Protein AF-0000000070888279 (afdb_homodimer)

Solvent-accessible surface area (backbone atoms only — not comparable to full-atom values): 62310 Å² total; per-residue (Å²): 134,82,79,71,84,72,75,79,80,77,77,77,78,80,76,80,70,87,66,60,71,72,56,58,65,62,54,58,68,54,57,68,65,55,64,77,61,63,69,74,70,79,77,75,76,63,60,66,69,56,57,72,67,56,74,69,70,81,74,77,76,68,71,67,62,72,72,57,75,64,92,63,77,71,58,28,52,64,73,67,32,78,67,47,79,66,67,65,49,57,74,76,44,69,85,42,79,65,46,94,55,76,54,50,37,63,67,44,52,76,54,54,50,52,90,83,66,76,76,76,47,68,56,34,50,52,52,46,54,54,47,36,53,48,36,26,68,63,43,59,85,53,64,63,62,61,29,58,76,71,43,51,66,60,92,93,43,32,38,32,37,39,38,52,35,89,50,70,33,21,29,51,37,21,48,48,23,50,48,54,49,20,66,75,68,60,29,35,63,30,39,37,67,39,88,91,25,59,72,31,19,68,79,64,44,35,40,76,66,42,47,66,29,71,44,69,55,62,92,80,49,59,62,65,57,55,60,63,65,48,85,60,56,47,73,56,73,23,19,59,57,44,55,66,60,64,77,59,93,34,55,67,37,86,79,52,75,61,62,58,35,58,38,41,38,41,55,52,77,66,83,52,84,92,68,58,27,56,42,62,56,25,65,51,47,42,58,54,51,73,69,33,40,33,36,33,41,38,29,48,34,30,58,52,52,52,42,51,70,26,65,73,49,30,54,52,44,47,58,37,28,73,66,45,50,54,50,27,54,52,37,66,56,49,67,26,37,26,54,62,45,36,45,27,36,50,40,46,38,61,36,73,48,64,86,40,77,41,39,36,20,38,38,48,74,66,98,48,74,65,88,54,72,66,57,45,52,36,51,50,39,21,30,35,69,66,64,71,37,70,49,65,42,59,93,86,55,77,50,48,81,43,82,63,48,54,32,34,34,34,42,33,42,34,36,52,56,63,52,54,50,51,57,33,48,53,54,32,66,30,56,26,56,62,26,51,33,63,31,65,45,59,91,56,57,73,44,59,91,52,85,46,36,44,68,54,42,45,48,51,54,30,49,30,54,54,43,24,42,31,76,42,43,34,23,36,55,83,33,42,56,37,25,51,13,29,10,57,41,62,38,57,26,30,30,32,53,71,70,88,48,84,62,63,84,78,47,55,28,40,42,72,34,73,39,27,47,52,48,18,57,75,63,55,59,66,40,66,28,83,81,36,65,88,85,39,51,40,54,54,52,75,76,68,29,91,51,34,36,69,34,60,73,37,64,31,31,21,49,38,63,126,138,80,83,67,82,71,79,78,78,78,76,77,77,79,76,81,70,85,67,60,71,71,58,57,64,61,52,57,67,53,55,66,65,55,64,76,61,64,68,74,71,77,76,76,79,62,59,67,71,53,59,72,66,56,74,68,69,80,75,76,75,67,72,66,63,71,73,56,74,65,93,65,79,71,57,28,50,62,73,69,32,79,68,50,78,65,68,68,51,58,73,77,44,68,86,44,80,63,45,93,54,76,54,51,39,62,67,46,53,75,51,52,50,48,90,82,64,76,76,75,47,68,55,34,49,52,51,47,55,54,46,35,53,48,38,26,69,64,43,60,87,53,64,62,60,62,29,58,76,69,42,52,68,61,91,94,43,33,38,33,38,38,39,51,34,89,49,70,34,21,29,50,37,21,49,47,23,51,48,53,48,19,67,75,68,63,30,36,64,31,38,37,66,38,89,92,24,60,71,31,19,68,79,65,45,35,41,76,66,41,46,65,29,72,44,70,55,61,92,79,47,58,61,64,58,54,59,65,65,49,86,61,56,46,72,56,75,22,19,58,52,40,65,65,58,53,74,62,52,50,54,65,30,86,79,42,77,58,64,57,35,59,39,42,38,44,55,55,77,68,82,56,83,88,69,61,27,55,43,62,57,26,67,49,48,43,59,55,52,71,68,33,40,34,36,33,41,35,29,48,37,31,57,51,53,52,43,51,70,26,66,70,51,31,54,51,44,48,58,37,28,72,66,46,50,55,51,27,53,52,36,66,55,49,66,26,37,27,54,63,45,37,45,28,39,50,42,46,39,60,36,72,49,64,85,41,76,39,39,36,20,37,37,48,74,66,98,48,74,64,88,54,72,67,55,45,52,36,52,51,38,21,30,34,69,64,63,71,38,70,48,63,44,67,72,94,62,76,48,50,80,43,84,62,47,53,33,34,34,35,42,35,42,36,38,52,55,63,52,54,52,51,58,34,48,55,54,32,66,29,57,26,58,63,26,51,33,62,30,65,45,59,94,56,57,71,43,60,90,50,85,44,35,44,69,55,43,45,50,50,54,30,50,32,53,55,43,25,41,32,76,41,44,34,23,35,55,83,34,42,56,38,26,51,12,30,10,58,40,64,39,56,26,31,28,32,53,74,69,89,48,85,63,65,83,78,48,54,28,40,44,72,35,75,39,27,45,51,46,18,58,75,64,55,61,65,40,65,27,82,80,37,65,90,87,38,48,40,53,54,52,73,74,68,29,88,50,33,36,71,34,61,75,38,64,31,31,21,50,38,63,123

pLDDT: mean 74.68, std 25.43, range [18.2, 98.56]

Secondary structure (DSSP, 8-state):
---------------SGGGSHHHHHHHHHHHHHHHGGG----SGGGHHHHHHH-------TTHHHH----S----GGGGT-S-------TTT----SSSSS--HHHHHGGGG--TTPPPPPHHHHHHHHHHHHHHHHHHTT--HHHHHHHT---TT--EEEEE--SSHHHHHHHHHHHHHHHHHHTPEEEEEPPTT-STTSGGGTB---STTS--BPPTT-THHHHHHH-SS-HHHHTSTTHHHH--SS-TT-TTS----SEEEEEE-----TT---GGGGSHHHHHHHTT-SEEEEEESS-GGGGGGGSHHHHHHHHHH-TT--HHHHHHHHH--B-HHHHHHHHHHIIIIITT-SEEEEEE---SSSS--HHHHHHHHHHHHHTTSSPPBPPTTS-----SSPPEEEEEEE-S-HHHHHHHHHHHHHS-BTT--EEEEE-S---SS--TT-HHHHHHHHHHHHHHHT-SEEEE-TT-HHHHHHHHHHT-PPEEE--TTSS-GGGS-SEEE-S-SSPPBSS--TT-B-TTSSTT-BPPPHHHH-TTEEEPTTSSSEEEPP-/---------------SGGGSHHHHHHHHHHHHHHHGGGS---S-TTHHHHHHH-------TTHHHH----S----GGGGT-S-------TTT----SSSSS--HHHHHGGGG--TTPPPPPHHHHHHHHHHHHHHHHHHTT--HHHHHHHT---TT--EEEEE--SSHHHHHHHHHHHHHHHHHHTPEEEEEPPTT-STTSGGGTB---STTS--BPPTT-THHHHHHH-SS-HHHHTSTTHHHHS--TTTT-TTS----SEEEEEE-----TT---GGGGSHHHHHHHTT-SEEEEEESS-GGGGGGGSHHHHHHHHHH-TT--HHHHHHHHH--B-HHHHHHHHHHIIIIITT-SEEEEEE---SSSS--HHHHHHHHHHHHHTTSSPPBP-TT------SSPPEEEEEEE-S-HHHHHHHHHHHHHS-BTT--EEEEE-S---SS--TT-HHHHHHHHHHHHHHHT-SEEEE-TT-HHHHHHHHHHT-PPEEE--TTSS-GGGS-SEEE-S-SSPPBSS--TT-B-TTSSTT-BPPPHHHH-TTEEEPTTSSSEEEPP-

Structure (mmCIF, N/CA/C/O backbone):
data_AF-0000000070888279-model_v1
#
loop_
_entity.id
_entity.type
_entity.pdbx_description
1 polymer Fucosyltransferase
#
loop_
_atom_site.group_PDB
_atom_site.id
_atom_site.type_symbol
_atom_site.label_atom_id
_atom_site.label_alt_id
_atom_site.label_comp_id
_atom_site.label_asym_id
_atom_site.label_entity_id
_atom_site.label_seq_id
_atom_site.pdbx_PDB_ins_code
_atom_site.Cartn_x
_atom_site.Cartn_y
_atom_site.Cartn_z
_atom_site.occupancy
_atom_site.B_iso_or_equiv
_atom_site.auth_seq_id
_atom_site.auth_comp_id
_atom_site.auth_asym_id
_atom_site.auth_atom_id
_atom_site.pdbx_PDB_model_num
ATOM 1 N N . MET A 1 1 ? -53.188 46.5 11.383 1 22.44 1 MET A N 1
ATOM 2 C CA . MET A 1 1 ? -53.906 46.062 12.578 1 22.44 1 MET A CA 1
ATOM 3 C C . MET A 1 1 ? -53.438 44.656 13 1 22.44 1 MET A C 1
ATOM 5 O O . MET A 1 1 ? -53.719 43.688 12.344 1 22.44 1 MET A O 1
ATOM 9 N N . LYS A 1 2 ? -52.188 44.625 13.531 1 25.64 2 LYS A N 1
ATOM 10 C CA . LYS A 1 2 ? -50.906 44.062 13.258 1 25.64 2 LYS A CA 1
ATOM 11 C C . LYS A 1 2 ? -50.719 42.719 13.969 1 25.64 2 LYS A C 1
ATOM 13 O O . LYS A 1 2 ? -50.531 42.688 15.188 1 25.64 2 LYS A O 1
ATOM 18 N N . GLY A 1 3 ? -51.719 41.688 13.648 1 22.2 3 GLY A N 1
ATOM 19 C CA . GLY A 1 3 ? -52.219 40.531 14.352 1 22.2 3 GLY A CA 1
ATOM 20 C C . GLY A 1 3 ? -51.125 39.562 14.75 1 22.2 3 GLY A C 1
ATOM 21 O O . GLY A 1 3 ? -50.25 39.219 13.938 1 22.2 3 GLY A O 1
ATOM 22 N N . THR A 1 4 ? -50.781 39.562 16.109 1 21.36 4 THR A N 1
ATOM 23 C CA . THR A 1 4 ? -49.812 39.125 17.125 1 21.36 4 THR A CA 1
ATOM 24 C C . THR A 1 4 ? -49.844 37.594 17.25 1 21.36 4 THR A C 1
ATOM 26 O O . THR A 1 4 ? -49.344 37.062 18.234 1 21.36 4 THR A O 1
ATOM 29 N N . ASN A 1 5 ? -50.156 36.938 16.094 1 20.11 5 ASN A N 1
ATOM 30 C CA . ASN A 1 5 ? -50.531 35.531 16.297 1 20.11 5 ASN A CA 1
ATOM 31 C C . ASN A 1 5 ? -49.406 34.75 16.953 1 20.11 5 ASN A C 1
ATOM 33 O O . ASN A 1 5 ? -48.344 34.562 16.344 1 20.11 5 ASN A O 1
ATOM 37 N N . ALA A 1 6 ? -49.188 34.812 18.359 1 18.2 6 ALA A N 1
ATOM 38 C CA . ALA A 1 6 ? -48.344 34.281 19.422 1 18.2 6 ALA A CA 1
ATOM 39 C C . ALA A 1 6 ? -48.438 32.781 19.5 1 18.2 6 ALA A C 1
ATOM 41 O O . ALA A 1 6 ? -49.438 32.219 20 1 18.2 6 ALA A O 1
ATOM 42 N N . LYS A 1 7 ? -48.25 32.156 18.312 1 22.42 7 LYS A N 1
ATOM 43 C CA . LYS A 1 7 ? -48.469 30.719 18.312 1 22.42 7 LYS A CA 1
ATOM 44 C C . LYS A 1 7 ? -47.812 30.062 19.531 1 22.42 7 LYS A C 1
ATOM 46 O O . LYS A 1 7 ? -46.656 30.359 19.844 1 22.42 7 LYS A O 1
ATOM 51 N N . LYS A 1 8 ? -48.594 29.516 20.469 1 20.88 8 LYS A N 1
ATOM 52 C CA . LYS A 1 8 ? -48.594 28.812 21.75 1 20.88 8 LYS A CA 1
ATOM 53 C C . LYS A 1 8 ? -47.531 27.703 21.75 1 20.88 8 LYS A C 1
ATOM 55 O O . LYS A 1 8 ? -47.562 26.812 20.891 1 20.88 8 LYS A O 1
ATOM 60 N N . VAL A 1 9 ? -46.25 27.969 22.156 1 20.2 9 VAL A N 1
ATOM 61 C CA . VAL A 1 9 ? -45.031 27.219 22.391 1 20.2 9 VAL A CA 1
ATOM 62 C C . VAL A 1 9 ? -45.312 26.047 23.328 1 20.2 9 VAL A C 1
ATOM 64 O O . VAL A 1 9 ? -45.625 26.25 24.516 1 20.2 9 VAL A O 1
ATOM 67 N N . VAL A 1 10 ? -46.312 25.156 22.922 1 20.56 10 VAL A N 1
ATOM 68 C CA . VAL A 1 10 ? -46.812 24.109 23.797 1 20.56 10 VAL A CA 1
ATOM 69 C C . VAL A 1 10 ? -45.656 23.328 24.422 1 20.56 10 VAL A C 1
ATOM 71 O O . VAL A 1 10 ? -44.75 22.875 23.719 1 20.56 10 VAL A O 1
ATOM 74 N N . ARG A 1 11 ? -45.406 23.531 25.75 1 22.53 11 ARG A N 1
ATOM 75 C CA . ARG A 1 11 ? -44.531 23.109 26.844 1 22.53 11 ARG A CA 1
ATOM 76 C C . ARG A 1 11 ? -44.656 21.609 27.094 1 22.53 11 ARG A C 1
ATOM 78 O O . ARG A 1 11 ? -45.656 21.156 27.641 1 22.53 11 ARG A O 1
ATOM 85 N N . GLY A 1 12 ? -44.531 20.766 25.984 1 22 12 GLY A N 1
ATOM 86 C CA . GLY A 1 12 ? -44.812 19.359 26.188 1 22 12 GLY A CA 1
ATOM 87 C C . GLY A 1 12 ? -44.094 18.766 27.391 1 22 12 GLY A C 1
ATOM 88 O O . GLY A 1 12 ? -42.906 19.016 27.578 1 22 12 GLY A O 1
ATOM 89 N N . GLU A 1 13 ? -44.75 18.625 28.531 1 23.14 13 GLU A N 1
ATOM 90 C CA . GLU A 1 13 ? -44.5 18.141 29.891 1 23.14 13 GLU A CA 1
ATOM 91 C C . GLU A 1 13 ? -43.844 16.766 29.875 1 23.14 13 GLU A C 1
ATOM 93 O O . GLU A 1 13 ? -44.438 15.805 29.359 1 23.14 13 GLU A O 1
ATOM 98 N N . TRP A 1 14 ? -42.5 16.734 29.594 1 21.61 14 TRP A N 1
ATOM 99 C CA . TRP A 1 14 ? -41.625 15.57 29.625 1 21.61 14 TRP A CA 1
ATOM 100 C C . TRP A 1 14 ? -41.75 14.82 30.938 1 21.61 14 TRP A C 1
ATOM 102 O O . TRP A 1 14 ? -41.5 15.383 32 1 21.61 14 TRP A O 1
ATOM 112 N N . THR A 1 15 ? -42.844 14.086 31.109 1 22.94 15 THR A N 1
ATOM 113 C CA . THR A 1 15 ? -43.188 13.398 32.375 1 22.94 15 THR A CA 1
ATOM 114 C C . THR A 1 15 ? -42.031 12.508 32.812 1 22.94 15 THR A C 1
ATOM 116 O O . THR A 1 15 ? -41.281 11.984 31.969 1 22.94 15 THR A O 1
ATOM 119 N N . PRO A 1 16 ? -41.562 12.461 34.156 1 23.91 16 PRO A N 1
ATOM 120 C CA . PRO A 1 16 ? -40.406 12.07 35 1 23.91 16 PRO A CA 1
ATOM 121 C C . PRO A 1 16 ? -40.125 10.578 34.938 1 23.91 16 PRO A C 1
ATOM 123 O O . PRO A 1 16 ? -39.031 10.148 35.312 1 23.91 16 PRO A O 1
ATOM 126 N N . MET A 1 17 ? -41.125 9.695 34.625 1 23.62 17 MET A N 1
ATOM 127 C CA . MET A 1 17 ? -41.156 8.367 35.219 1 23.62 17 MET A CA 1
ATOM 128 C C . MET A 1 17 ? -40.062 7.469 34.594 1 23.62 17 MET A C 1
ATOM 130 O O . MET A 1 17 ? -39.594 6.539 35.25 1 23.62 17 MET A O 1
ATOM 134 N N . GLY A 1 18 ? -40.031 7.391 33.25 1 24.11 18 GLY A N 1
ATOM 135 C CA . GLY A 1 18 ? -39.531 6.164 32.656 1 24.11 18 GLY A CA 1
ATOM 136 C C . GLY A 1 18 ? -38.031 5.965 32.812 1 24.11 18 GLY A C 1
ATOM 137 O O . GLY A 1 18 ? -37.438 5.168 32.094 1 24.11 18 GLY A O 1
ATOM 138 N N . SER A 1 19 ? -37.344 6.707 33.75 1 23.42 19 SER A N 1
ATOM 139 C CA . SER A 1 19 ? -35.969 6.879 34.125 1 23.42 19 SER A CA 1
ATOM 140 C C . SER A 1 19 ? -35.375 5.582 34.688 1 23.42 19 SER A C 1
ATOM 142 O O . SER A 1 19 ? -34.156 5.441 34.781 1 23.42 19 SER A O 1
ATOM 144 N N . LEU A 1 20 ? -36.219 4.852 35.344 1 25.02 20 LEU A N 1
ATOM 145 C CA . LEU A 1 20 ? -35.75 3.988 36.438 1 25.02 20 LEU A CA 1
ATOM 146 C C . LEU A 1 20 ? -35.062 2.738 35.875 1 25.02 20 LEU A C 1
ATOM 148 O O . LEU A 1 20 ? -34.062 2.283 36.406 1 25.02 20 LEU A O 1
ATOM 152 N N . CYS A 1 21 ? -35.781 2.164 34.844 1 24.88 21 CYS A N 1
ATOM 153 C CA . CYS A 1 21 ? -35.469 0.753 34.625 1 24.88 21 CYS A CA 1
ATOM 154 C C . CYS A 1 21 ? -34.094 0.58 34 1 24.88 21 CYS A C 1
ATOM 156 O O . CYS A 1 21 ? -33.594 -0.536 33.938 1 24.88 21 CYS A O 1
ATOM 158 N N . TYR A 1 22 ? -33.719 1.661 33.25 1 24.88 22 TYR A N 1
ATOM 159 C CA . TYR A 1 22 ? -32.5 1.46 32.438 1 24.88 22 TYR A CA 1
ATOM 160 C C . TYR A 1 22 ? -31.281 1.345 33.312 1 24.88 22 TYR A C 1
ATOM 162 O O . TYR A 1 22 ? -30.188 1.051 32.812 1 24.88 22 TYR A O 1
ATOM 170 N N . VAL A 1 23 ? -31.375 1.809 34.594 1 27.25 23 VAL A N 1
ATOM 171 C CA . VAL A 1 23 ? -30.281 1.932 35.562 1 27.25 23 VAL A CA 1
ATOM 172 C C . VAL A 1 23 ? -29.781 0.543 35.969 1 27.25 23 VAL A C 1
ATOM 174 O O . VAL A 1 23 ? -28.578 0.324 36.125 1 27.25 23 VAL A O 1
ATOM 177 N N . LEU A 1 24 ? -30.766 -0.39 36.125 1 29.31 24 LEU A N 1
ATOM 178 C CA . LEU A 1 24 ? -30.438 -1.617 36.844 1 29.31 24 LEU A CA 1
ATOM 179 C C . LEU A 1 24 ? -29.531 -2.512 36 1 29.31 24 LEU A C 1
ATOM 181 O O . LEU A 1 24 ? -28.656 -3.199 36.531 1 29.31 24 LEU A O 1
ATOM 185 N N . GLY A 1 25 ? -29.875 -2.537 34.719 1 26.72 25 GLY A N 1
ATOM 186 C CA . GLY A 1 25 ? -29.203 -3.541 33.906 1 26.72 25 GLY A CA 1
ATOM 187 C C . GLY A 1 25 ? -27.703 -3.305 33.812 1 26.72 25 GLY A C 1
ATOM 188 O O . GLY A 1 25 ? -26.938 -4.242 33.562 1 26.72 25 GLY A O 1
ATOM 189 N N . VAL A 1 26 ? -27.312 -1.953 33.844 1 30.05 26 VAL A N 1
ATOM 190 C CA . VAL A 1 26 ? -25.906 -1.578 33.75 1 30.05 26 VAL A CA 1
ATOM 191 C C . VAL A 1 26 ? -25.141 -2.104 34.938 1 30.05 26 VAL A C 1
ATOM 193 O O . VAL A 1 26 ? -23.938 -2.367 34.844 1 30.05 26 VAL A O 1
ATOM 196 N N . LEU A 1 27 ? -25.844 -2.23 36.031 1 29.62 27 LEU A N 1
ATOM 197 C CA . LEU A 1 27 ? -25.172 -2.561 37.281 1 29.62 27 LEU A CA 1
ATOM 198 C C . LEU A 1 27 ? -24.656 -3.998 37.25 1 29.62 27 LEU A C 1
ATOM 200 O O . LEU A 1 27 ? -23.594 -4.289 37.781 1 29.62 27 LEU A O 1
ATOM 204 N N . LEU A 1 28 ? -25.531 -4.871 36.719 1 29.62 28 LEU A N 1
ATOM 205 C CA . LEU A 1 28 ? -25.188 -6.285 36.844 1 29.62 28 LEU A CA 1
ATOM 206 C C . LEU A 1 28 ? -23.938 -6.609 36.031 1 29.62 28 LEU A C 1
ATOM 208 O O . LEU A 1 28 ? -23.125 -7.434 36.438 1 29.62 28 LEU A O 1
ATOM 212 N N . MET A 1 29 ? -23.812 -5.953 34.875 1 26.88 29 MET A N 1
ATOM 213 C CA . MET A 1 29 ? -22.672 -6.402 34.062 1 26.88 29 MET A CA 1
ATOM 214 C C . MET A 1 29 ? -21.359 -5.992 34.719 1 26.88 29 MET A C 1
ATOM 216 O O . MET A 1 29 ? -20.281 -6.324 34.188 1 26.88 29 MET A O 1
ATOM 220 N N . LEU A 1 30 ? -21.375 -5.062 35.719 1 27.55 30 LEU A N 1
ATOM 221 C CA . LEU A 1 30 ? -20.188 -4.598 36.406 1 27.55 30 LEU A CA 1
ATOM 222 C C . LEU A 1 30 ? -19.578 -5.715 37.281 1 27.55 30 LEU A C 1
ATOM 224 O O . LEU A 1 30 ? -18.359 -5.805 37.406 1 27.55 30 LEU A O 1
ATOM 228 N N . VAL A 1 31 ? -20.5 -6.434 37.969 1 28.48 31 VAL A N 1
ATOM 229 C CA . VAL A 1 31 ? -20 -7.32 39.031 1 28.48 31 VAL A CA 1
ATOM 230 C C . VAL A 1 31 ? -19.188 -8.445 38.406 1 28.48 31 VAL A C 1
ATOM 232 O O . VAL A 1 31 ? -18.156 -8.852 38.969 1 28.48 31 VAL A O 1
ATOM 235 N N . VAL A 1 32 ? -19.75 -9.016 37.281 1 28.16 32 VAL A N 1
ATOM 236 C CA . VAL A 1 32 ? -19.094 -10.25 36.875 1 28.16 32 VAL A CA 1
ATOM 237 C C . VAL A 1 32 ? -17.672 -9.953 36.406 1 28.16 32 VAL A C 1
ATOM 239 O O . VAL A 1 32 ? -16.812 -10.828 36.406 1 28.16 32 VAL A O 1
ATOM 242 N N . ALA A 1 33 ? -17.422 -8.688 36.031 1 23.89 33 ALA A N 1
ATOM 243 C CA . ALA A 1 33 ? -16.078 -8.398 35.531 1 23.89 33 ALA A CA 1
ATOM 244 C C . ALA A 1 33 ? -15.055 -8.492 36.656 1 23.89 33 ALA A C 1
ATOM 246 O O . ALA A 1 33 ? -13.852 -8.586 36.406 1 23.89 33 ALA A O 1
ATOM 247 N N . VAL A 1 34 ? -15.516 -8.305 37.906 1 25.5 34 VAL A N 1
ATOM 248 C CA . VAL A 1 34 ? -14.555 -8.164 39 1 25.5 34 VAL A CA 1
ATOM 249 C C . VAL A 1 34 ? -13.867 -9.5 39.25 1 25.5 34 VAL A C 1
ATOM 251 O O . VAL A 1 34 ? -12.656 -9.539 39.5 1 25.5 34 VAL A O 1
ATOM 254 N N . THR A 1 35 ? -14.742 -10.539 39.375 1 23.47 35 THR A N 1
ATOM 255 C CA . THR A 1 35 ? -14.188 -11.703 40.062 1 23.47 35 THR A CA 1
ATOM 256 C C . THR A 1 35 ? -13.109 -12.367 39.219 1 23.47 35 THR A C 1
ATOM 258 O O . THR A 1 35 ? -12.211 -13.023 39.75 1 23.47 35 THR A O 1
ATOM 261 N N . LEU A 1 36 ? -13.375 -12.453 37.938 1 23.27 36 LEU A N 1
ATOM 262 C CA . LEU A 1 36 ? -12.438 -13.367 37.281 1 23.27 36 LEU A CA 1
ATOM 263 C C . LEU A 1 36 ? -11.031 -12.781 37.25 1 23.27 36 LEU A C 1
ATOM 265 O O . LEU A 1 36 ? -10.18 -13.242 36.469 1 23.27 36 LEU A O 1
ATOM 269 N N . CYS A 1 37 ? -10.859 -11.641 38 1 23.09 37 CYS A N 1
ATOM 270 C CA . CYS A 1 37 ? -9.594 -10.93 38.125 1 23.09 37 CYS A CA 1
ATOM 271 C C . CYS A 1 37 ? -8.508 -11.828 38.719 1 23.09 37 CYS A C 1
ATOM 273 O O . CYS A 1 37 ? -7.328 -11.492 38.656 1 23.09 37 CYS A O 1
ATOM 275 N N . SER A 1 38 ? -8.922 -12.648 39.625 1 23.25 38 SER A N 1
ATOM 276 C CA . SER A 1 38 ? -7.91 -13.07 40.594 1 23.25 38 SER A CA 1
ATOM 277 C C . SER A 1 38 ? -6.949 -14.086 40 1 23.25 38 SER A C 1
ATOM 279 O O . SER A 1 38 ? -6.176 -14.727 40.719 1 23.25 38 SER A O 1
ATOM 281 N N . ILE A 1 39 ? -7.348 -14.648 38.844 1 23 39 ILE A N 1
ATOM 282 C CA . ILE A 1 39 ? -6.512 -15.836 38.688 1 23 39 ILE A CA 1
ATOM 283 C C . ILE A 1 39 ? -5.047 -15.422 38.562 1 23 39 ILE A C 1
ATOM 285 O O . ILE A 1 39 ? -4.715 -14.539 37.75 1 23 39 ILE A O 1
ATOM 289 N N . ARG A 1 40 ? -4.211 -15.844 39.531 1 22.52 40 ARG A N 1
ATOM 290 C CA . ARG A 1 40 ? -2.811 -15.656 39.906 1 22.52 40 ARG A CA 1
ATOM 291 C C . ARG A 1 40 ? -1.896 -15.836 38.688 1 22.52 40 ARG A C 1
ATOM 293 O O . ARG A 1 40 ? -1.812 -16.938 38.125 1 22.52 40 ARG A O 1
ATOM 300 N N . THR A 1 41 ? -2.055 -14.969 37.688 1 22.59 41 THR A N 1
ATOM 301 C CA . THR A 1 41 ? -1.184 -15.219 36.531 1 22.59 41 THR A CA 1
ATOM 302 C C . THR A 1 41 ? 0.249 -15.477 37 1 22.59 41 THR A C 1
ATOM 304 O O . THR A 1 41 ? 0.786 -14.734 37.812 1 22.59 41 THR A O 1
ATOM 307 N N . PRO A 1 42 ? 0.715 -16.672 37.031 1 22.89 42 PRO A N 1
ATOM 308 C CA . PRO A 1 42 ? 2.006 -16.969 37.656 1 22.89 42 PRO A CA 1
ATOM 309 C C . PRO A 1 42 ? 3.09 -15.969 37.281 1 22.89 42 PRO A C 1
ATOM 311 O O . PRO A 1 42 ? 3.002 -15.32 36.219 1 22.89 42 PRO A O 1
ATOM 314 N N . ARG A 1 43 ? 4.004 -15.477 38.219 1 22.59 43 ARG A N 1
ATOM 315 C CA . ARG A 1 43 ? 5.039 -14.477 38.469 1 22.59 43 ARG A CA 1
ATOM 316 C C . ARG A 1 43 ? 6.035 -14.406 37.312 1 22.59 43 ARG A C 1
ATOM 318 O O . ARG A 1 43 ? 6.52 -13.328 36.969 1 22.59 43 ARG A O 1
ATOM 325 N N . ASN A 1 44 ? 6.562 -15.555 36.906 1 22.36 44 ASN A N 1
ATOM 326 C CA . ASN A 1 44 ? 7.98 -15.57 36.562 1 22.36 44 ASN A CA 1
ATOM 327 C C . ASN A 1 44 ? 8.219 -14.969 35.188 1 22.36 44 ASN A C 1
ATOM 329 O O . ASN A 1 44 ? 9.352 -14.977 34.688 1 22.36 44 ASN A O 1
ATOM 333 N N . GLN A 1 45 ? 7.168 -14.969 34.375 1 22.84 45 GLN A N 1
ATOM 334 C CA . GLN A 1 45 ? 7.527 -14.875 32.969 1 22.84 45 GLN A CA 1
ATOM 335 C C . GLN A 1 45 ? 7.941 -13.453 32.594 1 22.84 45 GLN A C 1
ATOM 337 O O . GLN A 1 45 ? 7.859 -13.055 31.422 1 22.84 45 GLN A O 1
ATOM 342 N N . SER A 1 46 ? 8.102 -12.508 33.531 1 24.45 46 SER A N 1
ATOM 343 C CA . SER A 1 46 ? 8.43 -11.086 33.469 1 24.45 46 SER A CA 1
ATOM 344 C C . SER A 1 46 ? 9.734 -10.867 32.688 1 24.45 46 SER A C 1
ATOM 346 O O . SER A 1 46 ? 9.945 -9.805 32.125 1 24.45 46 SER A O 1
ATOM 348 N N . SER A 1 47 ? 10.656 -11.781 32.938 1 25.48 47 SER A N 1
ATOM 349 C CA . SER A 1 47 ? 12.078 -11.531 32.781 1 25.48 47 SER A CA 1
ATOM 350 C C . SER A 1 47 ? 12.469 -11.438 31.297 1 25.48 47 SER A C 1
ATOM 352 O O . SER A 1 47 ? 13.461 -10.797 30.953 1 25.48 47 SER A O 1
ATOM 354 N N . LEU A 1 48 ? 11.711 -12.258 30.516 1 22.3 48 LEU A N 1
ATOM 355 C CA . LEU A 1 48 ? 12.312 -12.43 29.203 1 22.3 48 LEU A CA 1
ATOM 356 C C . LEU A 1 48 ? 12.117 -11.18 28.344 1 22.3 48 LEU A C 1
ATOM 358 O O . LEU A 1 48 ? 12.945 -10.891 27.469 1 22.3 48 LEU A O 1
ATOM 362 N N . MET A 1 49 ? 11.031 -10.484 28.578 1 22.59 49 MET A N 1
ATOM 363 C CA . MET A 1 49 ? 10.773 -9.352 27.703 1 22.59 49 MET A CA 1
ATOM 364 C C . MET A 1 49 ? 11.789 -8.242 27.938 1 22.59 49 MET A C 1
ATOM 366 O O . MET A 1 49 ? 12.055 -7.426 27.062 1 22.59 49 MET A O 1
ATOM 370 N N . GLU A 1 50 ? 12.211 -8.039 29.203 1 25.48 50 GLU A N 1
ATOM 371 C CA . GLU A 1 50 ? 13.148 -6.988 29.594 1 25.48 50 GLU A CA 1
ATOM 372 C C . GLU A 1 50 ? 14.5 -7.184 28.906 1 25.48 50 GLU A C 1
ATOM 374 O O . GLU A 1 50 ? 15.242 -6.215 28.688 1 25.48 50 GLU A O 1
ATOM 379 N N . ARG A 1 51 ? 14.891 -8.43 28.734 1 26.11 51 ARG A N 1
ATOM 380 C CA . ARG A 1 51 ? 16.234 -8.672 28.219 1 26.11 51 ARG A CA 1
ATOM 381 C C . ARG A 1 51 ? 16.375 -8.164 26.797 1 26.11 51 ARG A C 1
ATOM 383 O O . ARG A 1 51 ? 17.484 -7.992 26.297 1 26.11 51 ARG A O 1
ATOM 390 N N . PHE A 1 52 ? 15.281 -8.281 26.062 1 23.92 52 PHE A N 1
ATOM 391 C CA . PHE A 1 52 ? 15.578 -7.844 24.703 1 23.92 52 PHE A CA 1
ATOM 392 C C . PHE A 1 52 ? 15.844 -6.344 24.656 1 23.92 52 PHE A C 1
ATOM 394 O O . PHE A 1 52 ? 16.453 -5.84 23.719 1 23.92 52 PHE A O 1
ATOM 401 N N . MET A 1 53 ? 15.328 -5.57 25.641 1 23.72 53 MET A N 1
ATOM 402 C CA . MET A 1 53 ? 15.508 -4.121 25.578 1 23.72 53 MET A CA 1
ATOM 403 C C . MET A 1 53 ? 16.938 -3.732 25.953 1 23.72 53 MET A C 1
ATOM 405 O O . MET A 1 53 ? 17.328 -2.582 25.766 1 23.72 53 MET A O 1
ATOM 409 N N . ASP A 1 54 ? 17.562 -4.527 26.859 1 24.11 54 ASP A N 1
ATOM 410 C CA . ASP A 1 54 ? 18.719 -3.961 27.547 1 24.11 54 ASP A CA 1
ATOM 411 C C . ASP A 1 54 ? 19.922 -3.885 26.609 1 24.11 54 ASP A C 1
ATOM 413 O O . ASP A 1 54 ? 21.062 -3.736 27.047 1 24.11 54 ASP A O 1
ATOM 417 N N . PHE A 1 55 ? 19.953 -4.477 25.516 1 23.28 55 PHE A N 1
ATOM 418 C CA . PHE A 1 55 ? 21.25 -4.316 24.891 1 23.28 55 PHE A CA 1
ATOM 419 C C . PHE A 1 55 ? 21.594 -2.84 24.719 1 23.28 55 PHE A C 1
ATOM 421 O O . PHE A 1 55 ? 21.047 -2.166 23.859 1 23.28 55 PHE A O 1
ATOM 428 N N . GLN A 1 56 ? 21.938 -2.23 25.891 1 22.58 56 GLN A N 1
ATOM 429 C CA . GLN A 1 56 ? 22.484 -0.891 26.062 1 22.58 56 GLN A CA 1
ATOM 430 C C . GLN A 1 56 ? 23.781 -0.726 25.25 1 22.58 56 GLN A C 1
ATOM 432 O O . GLN A 1 56 ? 24.828 -1.253 25.641 1 22.58 56 GLN A O 1
ATOM 437 N N . LEU A 1 57 ? 23.844 -0.979 24 1 22.59 57 LEU A N 1
ATOM 438 C CA . LEU A 1 57 ? 25.156 -0.642 23.484 1 22.59 57 LEU A CA 1
ATOM 439 C C . LEU A 1 57 ? 25.516 0.807 23.797 1 22.59 57 LEU A C 1
ATOM 441 O O . LEU A 1 57 ? 24.656 1.682 23.781 1 22.59 57 LEU A O 1
ATOM 445 N N . PRO A 1 58 ? 26.641 1.033 24.531 1 22.61 58 PRO A N 1
ATOM 446 C CA . PRO A 1 58 ? 27.188 2.367 24.797 1 22.61 58 PRO A CA 1
ATOM 447 C C . PRO A 1 58 ? 27.203 3.262 23.562 1 22.61 58 PRO A C 1
ATOM 449 O O . PRO A 1 58 ? 27.641 2.83 22.5 1 22.61 58 PRO A O 1
ATOM 452 N N . LEU A 1 59 ? 26.344 4.137 23.531 1 22.5 59 LEU A N 1
ATOM 453 C CA . LEU A 1 59 ? 26.172 5.195 22.547 1 22.5 59 LEU A CA 1
ATOM 454 C C . LEU A 1 59 ? 27.438 6.027 22.406 1 22.5 59 LEU A C 1
ATOM 456 O O . LEU A 1 59 ? 27.797 6.758 23.328 1 22.5 59 LEU A O 1
ATOM 460 N N . LYS A 1 60 ? 28.516 5.484 21.797 1 25.28 60 LYS A N 1
ATOM 461 C CA . LYS A 1 60 ? 29.688 6.348 21.688 1 25.28 60 LYS A CA 1
ATOM 462 C C . LYS A 1 60 ? 29.312 7.699 21.078 1 25.28 60 LYS A C 1
ATOM 464 O O . LYS A 1 60 ? 28.641 7.762 20.047 1 25.28 60 LYS A O 1
ATOM 469 N N . LYS A 1 61 ? 29.578 8.82 21.75 1 25.31 61 LYS A N 1
ATOM 470 C CA . LYS A 1 61 ? 29.469 10.281 21.75 1 25.31 61 LYS A CA 1
ATOM 471 C C . LYS A 1 61 ? 29.984 10.867 20.438 1 25.31 61 LYS A C 1
ATOM 473 O O . LYS A 1 61 ? 29.5 11.898 19.969 1 25.31 61 LYS A O 1
ATOM 478 N N . ASN A 1 62 ? 31.109 10.328 19.969 1 23.19 62 ASN A N 1
ATOM 479 C CA . ASN A 1 62 ? 32 11.156 19.188 1 23.19 62 ASN A CA 1
ATOM 480 C C . ASN A 1 62 ? 31.547 11.297 17.75 1 23.19 62 ASN A C 1
ATOM 482 O O . ASN A 1 62 ? 32.219 11.945 16.938 1 23.19 62 ASN A O 1
ATOM 486 N N . LEU A 1 63 ? 30.734 10.375 17.391 1 23.28 63 LEU A N 1
ATOM 487 C CA . LEU A 1 63 ? 30.625 10.422 15.938 1 23.28 63 LEU A CA 1
ATOM 488 C C . LEU A 1 63 ? 29.75 11.594 15.5 1 23.28 63 LEU A C 1
ATOM 490 O O . LEU A 1 63 ? 29.484 11.766 14.305 1 23.28 63 LEU A O 1
ATOM 494 N N . ALA A 1 64 ? 29.219 12.375 16.391 1 25.73 64 ALA A N 1
ATOM 495 C CA . ALA A 1 64 ? 28.453 13.578 16.078 1 25.73 64 ALA A CA 1
ATOM 496 C C . ALA A 1 64 ? 29.328 14.633 15.406 1 25.73 64 ALA A C 1
ATOM 498 O O . ALA A 1 64 ? 28.828 15.508 14.703 1 25.73 64 ALA A O 1
ATOM 499 N N . GLU A 1 65 ? 30.578 14.711 15.734 1 26.66 65 GLU A N 1
ATOM 500 C CA . GLU A 1 65 ? 31.406 15.852 15.312 1 26.66 65 GLU A CA 1
ATOM 501 C C . GLU A 1 65 ? 31.625 15.836 13.805 1 26.66 65 GLU A C 1
ATOM 503 O O . GLU A 1 65 ? 31.625 16.891 13.164 1 26.66 65 GLU A O 1
ATOM 508 N N . ASP A 1 66 ? 32.125 14.758 13.266 1 27 66 ASP A N 1
ATOM 509 C CA . ASP A 1 66 ? 32.781 14.883 11.961 1 27 66 ASP A CA 1
ATOM 510 C C . ASP A 1 66 ? 31.75 15 10.844 1 27 66 ASP A C 1
ATOM 512 O O . ASP A 1 66 ? 32.094 15.352 9.711 1 27 66 ASP A O 1
ATOM 516 N N . VAL A 1 67 ? 30.672 14.312 10.945 1 28.83 67 VAL A N 1
ATOM 517 C CA . VAL A 1 67 ? 29.906 14.594 9.727 1 28.83 67 VAL A CA 1
ATOM 518 C C . VAL A 1 67 ? 29.297 15.984 9.82 1 28.83 67 VAL A C 1
ATOM 520 O O . VAL A 1 67 ? 28.188 16.156 10.312 1 28.83 67 VAL A O 1
ATOM 523 N N . LEU A 1 68 ? 29.781 16.953 10.469 1 27.27 68 LEU A N 1
ATOM 524 C CA . LEU A 1 68 ? 29.5 18.359 10.211 1 27.27 68 LEU A CA 1
ATOM 525 C C . LEU A 1 68 ? 29.422 18.625 8.711 1 27.27 68 LEU A C 1
ATOM 527 O O . LEU A 1 68 ? 30.469 18.719 8.039 1 27.27 68 LEU A O 1
ATOM 531 N N . LEU A 1 69 ? 28.531 18.062 7.953 1 29.31 69 LEU A N 1
ATOM 532 C CA . LEU A 1 69 ? 28.312 18.625 6.621 1 29.31 69 LEU A CA 1
ATOM 533 C C . LEU A 1 69 ? 28.453 20.141 6.637 1 29.31 69 LEU A C 1
ATOM 535 O O . LEU A 1 69 ? 27.766 20.812 7.406 1 29.31 69 LEU A O 1
ATOM 539 N N . SER A 1 70 ? 29.594 20.688 6.488 1 27.41 70 SER A N 1
ATOM 540 C CA . SER A 1 70 ? 29.781 22.078 6.098 1 27.41 70 SER A CA 1
ATOM 541 C C . SER A 1 70 ? 28.562 22.609 5.34 1 27.41 70 SER A C 1
ATOM 543 O O . SER A 1 70 ? 27.812 21.828 4.746 1 27.41 70 SER A O 1
ATOM 545 N N . SER A 1 71 ? 28.031 23.844 5.633 1 31.02 71 SER A N 1
ATOM 546 C CA . SER A 1 71 ? 27.094 24.719 4.934 1 31.02 71 SER A CA 1
ATOM 547 C C . SER A 1 71 ? 27.125 24.469 3.432 1 31.02 71 SER A C 1
ATOM 549 O O . SER A 1 71 ? 26.609 25.266 2.652 1 31.02 71 SER A O 1
ATOM 551 N N . ALA A 1 72 ? 27.953 23.734 2.857 1 30.61 72 ALA A N 1
ATOM 552 C CA . ALA A 1 72 ? 28.078 23.562 1.413 1 30.61 72 ALA A CA 1
ATOM 553 C C . ALA A 1 72 ? 26.781 23.062 0.806 1 30.61 72 ALA A C 1
ATOM 555 O O . ALA A 1 72 ? 25.906 22.547 1.519 1 30.61 72 ALA A O 1
ATOM 556 N N . ASP A 1 73 ? 26.5 22.922 -0.677 1 37.56 73 ASP A N 1
ATOM 557 C CA . ASP A 1 73 ? 25.484 22.672 -1.696 1 37.56 73 ASP A CA 1
ATOM 558 C C . ASP A 1 73 ? 24.812 21.312 -1.479 1 37.56 73 ASP A C 1
ATOM 560 O O . ASP A 1 73 ? 25.438 20.266 -1.63 1 37.56 73 ASP A O 1
ATOM 564 N N . ILE A 1 74 ? 24.188 21.156 -0.441 1 42.84 74 ILE A N 1
ATOM 565 C CA . ILE A 1 74 ? 23.359 19.938 -0.389 1 42.84 74 ILE A CA 1
ATOM 566 C C . ILE A 1 74 ? 22.766 19.672 -1.767 1 42.84 74 ILE A C 1
ATOM 568 O O . ILE A 1 74 ? 21.984 20.469 -2.283 1 42.84 74 ILE A O 1
ATOM 572 N N . ASP A 1 75 ? 23.406 19.016 -2.602 1 49.62 75 ASP A N 1
ATOM 573 C CA . ASP A 1 75 ? 23.031 18.656 -3.971 1 49.62 75 ASP A CA 1
ATOM 574 C C . ASP A 1 75 ? 21.797 17.766 -3.994 1 49.62 75 ASP A C 1
ATOM 576 O O . ASP A 1 75 ? 21.859 16.594 -3.639 1 49.62 75 ASP A O 1
ATOM 580 N N . CYS A 1 76 ? 20.516 18.469 -3.846 1 60.72 76 CYS A N 1
ATOM 581 C CA . CYS A 1 76 ? 19.25 17.797 -4.09 1 60.72 76 CYS A CA 1
ATOM 582 C C . CYS A 1 76 ? 19.391 16.797 -5.246 1 60.72 76 CYS A C 1
ATOM 584 O O . CYS A 1 76 ? 18.531 15.938 -5.43 1 60.72 76 CYS A O 1
ATOM 586 N N . ALA A 1 77 ? 20.453 17.031 -6.02 1 51.91 77 ALA A N 1
ATOM 587 C CA . ALA A 1 77 ? 20.625 16.234 -7.227 1 51.91 77 ALA A CA 1
ATOM 588 C C . ALA A 1 77 ? 20.688 14.742 -6.887 1 51.91 77 ALA A C 1
ATOM 590 O O . ALA A 1 77 ? 20.234 13.898 -7.668 1 51.91 77 ALA A O 1
ATOM 591 N N . SER A 1 78 ? 21.219 14.57 -5.762 1 47.03 78 SER A N 1
ATOM 592 C CA . SER A 1 78 ? 21.375 13.148 -5.465 1 47.03 78 SER A CA 1
ATOM 593 C C . SER A 1 78 ? 20.016 12.484 -5.242 1 47.03 78 SER A C 1
ATOM 595 O O . SER A 1 78 ? 19.906 11.258 -5.297 1 47.03 78 SER A O 1
ATOM 597 N N . LEU A 1 79 ? 19.078 13.367 -4.855 1 48.81 79 LEU A N 1
ATOM 598 C CA . LEU A 1 79 ? 17.766 12.773 -4.633 1 48.81 79 LEU A CA 1
ATOM 599 C C . LEU A 1 79 ? 16.969 12.719 -5.934 1 48.81 79 LEU A C 1
ATOM 601 O O . LEU A 1 79 ? 15.805 12.297 -5.938 1 48.81 79 LEU A O 1
ATOM 605 N N . GLY A 1 80 ? 17.594 13.008 -7.102 1 43.25 80 GLY A N 1
ATOM 606 C CA . GLY A 1 80 ? 16.891 13.047 -8.375 1 43.25 80 GLY A CA 1
ATOM 607 C C . GLY A 1 80 ? 15.938 14.219 -8.5 1 43.25 80 GLY A C 1
ATOM 608 O O . GLY A 1 80 ? 15.07 14.234 -9.367 1 43.25 80 GLY A O 1
ATOM 609 N N . SER A 1 81 ? 15.742 14.945 -7.523 1 44.66 81 SER A N 1
ATOM 610 C CA . SER A 1 81 ? 14.844 16.094 -7.602 1 44.66 81 SER A CA 1
ATOM 611 C C . SER A 1 81 ? 15.445 17.203 -8.453 1 44.66 81 SER A C 1
ATOM 613 O O . SER A 1 81 ? 16.641 17.516 -8.328 1 44.66 81 SER A O 1
ATOM 615 N N . PRO A 1 82 ? 14.789 17.594 -9.562 1 39.59 82 PRO A N 1
ATOM 616 C CA . PRO A 1 82 ? 15.297 18.672 -10.398 1 39.59 82 PRO A CA 1
ATOM 617 C C . PRO A 1 82 ? 15.609 19.953 -9.609 1 39.59 82 PRO A C 1
ATOM 619 O O . PRO A 1 82 ? 16.094 20.922 -10.172 1 39.59 82 PRO A O 1
ATOM 622 N N . LEU A 1 83 ? 14.969 20.219 -8.656 1 35.81 83 LEU A N 1
ATOM 623 C CA . LEU A 1 83 ? 15.195 21.531 -8.055 1 35.81 83 LEU A CA 1
ATOM 624 C C . LEU A 1 83 ? 16.625 21.656 -7.555 1 35.81 83 LEU A C 1
ATOM 626 O O . LEU A 1 83 ? 16.969 21.141 -6.488 1 35.81 83 LEU A O 1
ATOM 630 N N . LYS A 1 84 ? 17.609 21.797 -8.477 1 36.56 84 LYS A N 1
ATOM 631 C CA . LYS A 1 84 ? 19.047 22 -8.336 1 36.56 84 LYS A CA 1
ATOM 632 C C . LYS A 1 84 ? 19.359 22.906 -7.145 1 36.56 84 LYS A C 1
ATOM 634 O O . LYS A 1 84 ? 19.922 22.453 -6.145 1 36.56 84 LYS A O 1
ATOM 639 N N . SER A 1 85 ? 19.938 24 -7.531 1 35.62 85 SER A N 1
ATOM 640 C CA . SER A 1 85 ? 20.828 24.984 -6.922 1 35.62 85 SER A CA 1
ATOM 641 C C . SER A 1 85 ? 20.094 25.844 -5.914 1 35.62 85 SER A C 1
ATOM 643 O O . SER A 1 85 ? 20.031 27.078 -6.066 1 35.62 85 SER A O 1
ATOM 645 N N . ILE A 1 86 ? 18.953 25.375 -5.59 1 36.44 86 ILE A N 1
ATOM 646 C CA . ILE A 1 86 ? 18.562 26.5 -4.75 1 36.44 86 ILE A CA 1
ATOM 647 C C . ILE A 1 86 ? 19.531 26.625 -3.578 1 36.44 86 ILE A C 1
ATOM 649 O O . ILE A 1 86 ? 19.828 25.641 -2.895 1 36.44 86 ILE A O 1
ATOM 653 N N . PRO A 1 87 ? 20.312 27.578 -3.555 1 36.19 87 PRO A N 1
ATOM 654 C CA . PRO A 1 87 ? 21.172 27.875 -2.41 1 36.19 87 PRO A CA 1
ATOM 655 C C . PRO A 1 87 ? 20.578 27.406 -1.083 1 36.19 87 PRO A C 1
ATOM 657 O O . PRO A 1 87 ? 19.359 27.344 -0.942 1 36.19 87 PRO A O 1
ATOM 660 N N . SER A 1 88 ? 21.25 26.516 -0.37 1 39 88 SER A N 1
ATOM 661 C CA . SER A 1 88 ? 20.984 26.141 1.016 1 39 88 SER A CA 1
ATOM 662 C C . SER A 1 88 ? 20.078 27.172 1.696 1 39 88 SER A C 1
ATOM 664 O O . SER A 1 88 ? 20.328 28.375 1.597 1 39 88 SER A O 1
ATOM 666 N N . ASP A 1 89 ? 18.812 26.969 1.771 1 42.12 89 ASP A N 1
ATOM 667 C CA . ASP A 1 89 ? 17.891 27.844 2.473 1 42.12 89 ASP A CA 1
ATOM 668 C C . ASP A 1 89 ? 18.5 28.375 3.766 1 42.12 89 ASP A C 1
ATOM 670 O O . ASP A 1 89 ? 18.188 27.891 4.852 1 42.12 89 ASP A O 1
ATOM 674 N N . GLU A 1 90 ? 19.672 28.531 3.779 1 43.44 90 GLU A N 1
ATOM 675 C CA . GLU A 1 90 ? 20.141 29.328 4.91 1 43.44 90 GLU A CA 1
ATOM 676 C C . GLU A 1 90 ? 19.188 30.484 5.203 1 43.44 90 GLU A C 1
ATOM 678 O O . GLU A 1 90 ? 19.312 31.156 6.23 1 43.44 90 GLU A O 1
ATOM 683 N N . GLN A 1 91 ? 18.391 30.625 4.281 1 43 91 GLN A N 1
ATOM 684 C CA . GLN A 1 91 ? 17.578 31.828 4.469 1 43 91 GLN A CA 1
ATOM 685 C C . GLN A 1 91 ? 16.547 31.625 5.582 1 43 91 GLN A C 1
ATOM 687 O O . GLN A 1 91 ? 16.219 32.562 6.305 1 43 91 GLN A O 1
ATOM 692 N N . TYR A 1 92 ? 16.016 30.359 5.664 1 51.53 92 TYR A N 1
ATOM 693 C CA . TYR A 1 92 ? 14.961 30.266 6.668 1 51.53 92 TYR A CA 1
ATOM 694 C C . TYR A 1 92 ? 15.539 29.938 8.039 1 51.53 92 TYR A C 1
ATOM 696 O O . TYR A 1 92 ? 15.031 30.406 9.062 1 51.53 92 TYR A O 1
ATOM 704 N N . HIS A 1 93 ? 16.641 29 8.023 1 56.91 93 HIS A N 1
ATOM 705 C CA . HIS A 1 93 ? 16.969 28.5 9.352 1 56.91 93 HIS A CA 1
ATOM 706 C C . HIS A 1 93 ? 18.453 28.703 9.664 1 56.91 93 HIS A C 1
ATOM 708 O O . HIS A 1 93 ? 19.328 28.188 8.953 1 56.91 93 HIS A O 1
ATOM 714 N N . PRO A 1 94 ? 18.656 29.781 10.539 1 45.88 94 PRO A N 1
ATOM 715 C CA . PRO A 1 94 ? 20.031 29.812 11.039 1 45.88 94 PRO A CA 1
ATOM 716 C C . PRO A 1 94 ? 20.422 28.531 11.758 1 45.88 94 PRO A C 1
ATOM 718 O O . PRO A 1 94 ? 19.562 27.766 12.188 1 45.88 94 PRO A O 1
ATOM 721 N N . LYS A 1 95 ? 21.656 28.109 11.68 1 48.91 95 LYS A N 1
ATOM 722 C CA . LYS A 1 95 ? 22.172 26.953 12.398 1 48.91 95 LYS A CA 1
ATOM 723 C C . LYS A 1 95 ? 21.781 27 13.875 1 48.91 95 LYS A C 1
ATOM 725 O O . LYS A 1 95 ? 21.891 28.031 14.523 1 48.91 95 LYS A O 1
ATOM 730 N N . ASN A 1 96 ? 20.781 26.203 14.297 1 47.94 96 ASN A N 1
ATOM 731 C CA . ASN A 1 96 ? 20.359 26.141 15.688 1 47.94 96 ASN A CA 1
ATOM 732 C C . ASN A 1 96 ? 21.219 25.156 16.5 1 47.94 96 ASN A C 1
ATOM 734 O O . ASN A 1 96 ? 21.297 23.984 16.172 1 47.94 96 ASN A O 1
ATOM 738 N N . THR A 1 97 ? 22.125 25.672 17.359 1 43.66 97 THR A N 1
ATOM 739 C CA . THR A 1 97 ? 23.016 24.906 18.234 1 43.66 97 THR A CA 1
ATOM 740 C C . THR A 1 97 ? 22.234 24.156 19.297 1 43.66 97 THR A C 1
ATOM 742 O O . THR A 1 97 ? 22.797 23.375 20.062 1 43.66 97 THR A O 1
ATOM 745 N N . LEU A 1 98 ? 21 24.438 19.453 1 43.31 98 LEU A N 1
ATOM 746 C CA . LEU A 1 98 ? 20.312 23.844 20.594 1 43.31 98 LEU A CA 1
ATOM 747 C C . LEU A 1 98 ? 19.969 22.391 20.297 1 43.31 98 LEU A C 1
ATOM 749 O O . LEU A 1 98 ? 19.703 21.609 21.234 1 43.31 98 LEU A O 1
ATOM 753 N N . ASP A 1 99 ? 19.562 22.125 19.172 1 50.97 99 ASP A N 1
ATOM 754 C CA . ASP A 1 99 ? 19.188 20.734 18.922 1 50.97 99 ASP A CA 1
ATOM 755 C C . ASP A 1 99 ? 20.406 19.812 18.922 1 50.97 99 ASP A C 1
ATOM 757 O O . ASP A 1 99 ? 21.422 20.141 18.297 1 50.97 99 ASP A O 1
ATOM 761 N N . ALA A 1 100 ? 20.484 19.047 20 1 46.19 100 ALA A N 1
ATOM 762 C CA . ALA A 1 100 ? 21.594 18.078 20.078 1 46.19 100 ALA A CA 1
ATOM 763 C C . ALA A 1 100 ? 21.969 17.594 18.688 1 46.19 100 ALA A C 1
ATOM 765 O O . ALA A 1 100 ? 23.156 17.375 18.406 1 46.19 100 ALA A O 1
ATOM 766 N N . GLU A 1 101 ? 20.891 17.391 17.875 1 58.94 101 GLU A N 1
ATOM 767 C CA . GLU A 1 101 ? 21.094 16.906 16.5 1 58.94 101 GLU A CA 1
ATOM 768 C C . GLU A 1 101 ? 20.578 17.922 15.484 1 58.94 101 GLU A C 1
ATOM 770 O O . GLU A 1 101 ? 19.641 18.672 15.766 1 58.94 101 GLU A O 1
ATOM 775 N N . VAL A 1 102 ? 21.297 18.25 14.609 1 69.31 102 VAL A N 1
ATOM 776 C CA . VAL A 1 102 ? 20.922 19.094 13.492 1 69.31 102 VAL A CA 1
ATOM 777 C C . VAL A 1 102 ? 19.562 18.656 12.953 1 69.31 102 VAL A C 1
ATOM 779 O O . VAL A 1 102 ? 19.359 17.484 12.625 1 69.31 102 VAL A O 1
ATOM 782 N N . CYS A 1 103 ? 18.578 19.578 13.117 1 87.19 103 CYS A N 1
ATOM 783 C CA . CYS A 1 103 ? 17.266 19.328 12.555 1 87.19 103 CYS A CA 1
ATOM 784 C C . CYS A 1 103 ? 17.312 19.297 11.031 1 87.19 103 CYS A C 1
ATOM 786 O O . CYS A 1 103 ? 17.312 20.344 10.383 1 87.19 103 CYS A O 1
ATOM 788 N N . THR A 1 104 ? 17.266 18.188 10.414 1 85.38 104 THR A N 1
ATOM 789 C CA . THR A 1 104 ? 17.516 17.984 8.984 1 85.38 104 THR A CA 1
ATOM 790 C C . THR A 1 104 ? 16.375 18.578 8.156 1 85.38 104 THR A C 1
ATOM 792 O O . THR A 1 104 ? 16.594 19.078 7.055 1 85.38 104 THR A O 1
ATOM 795 N N . SER A 1 105 ? 15.219 18.547 8.672 1 89.94 105 SER A N 1
ATOM 796 C CA . SER A 1 105 ? 14.062 19.031 7.922 1 89.94 105 SER A CA 1
ATOM 797 C C . SER A 1 105 ? 14.203 20.516 7.617 1 89.94 105 SER A C 1
ATOM 799 O O . SER A 1 105 ? 13.766 20.984 6.559 1 89.94 105 SER A O 1
ATOM 801 N N . LYS A 1 106 ? 14.836 21.266 8.5 1 87.12 106 LYS A N 1
ATOM 802 C CA . LYS A 1 106 ? 15.023 22.703 8.312 1 87.12 106 LYS A CA 1
ATOM 803 C C . LYS A 1 106 ? 15.836 23 7.055 1 87.12 106 LYS A C 1
ATOM 805 O O . LYS A 1 106 ? 15.586 23.984 6.363 1 87.12 106 LYS A O 1
ATOM 810 N N . TYR A 1 107 ? 16.609 22.016 6.734 1 80.62 107 TYR A N 1
ATOM 811 C CA . TYR A 1 107 ? 17.578 22.312 5.688 1 80.62 107 TYR A CA 1
ATOM 812 C C . TYR A 1 107 ? 17.281 21.516 4.426 1 80.62 107 TYR A C 1
ATOM 814 O O . TYR A 1 107 ? 17.812 21.812 3.357 1 80.62 107 TYR A O 1
ATOM 822 N N . MET A 1 108 ? 16.391 20.578 4.555 1 84.88 108 MET A N 1
ATOM 823 C CA . MET A 1 108 ? 16.219 19.688 3.416 1 84.88 108 MET A CA 1
ATOM 824 C C . MET A 1 108 ? 14.812 19.797 2.834 1 84.88 108 MET A C 1
ATOM 826 O O . MET A 1 108 ? 14.555 19.297 1.735 1 84.88 108 MET A O 1
ATOM 830 N N . GLN A 1 109 ? 13.906 20.422 3.457 1 87.06 109 GLN A N 1
ATOM 831 C CA . GLN A 1 109 ? 12.516 20.422 3.004 1 87.06 109 GLN A CA 1
ATOM 832 C C . GLN A 1 109 ? 12.398 21.016 1.607 1 87.06 109 GLN A C 1
ATOM 834 O O . GLN A 1 109 ? 11.539 20.594 0.82 1 87.06 109 GLN A O 1
ATOM 839 N N . HIS A 1 110 ? 13.258 21.953 1.193 1 81.5 110 HIS A N 1
ATOM 840 C CA . HIS A 1 110 ? 13.18 22.609 -0.105 1 81.5 110 HIS A CA 1
ATOM 841 C C . HIS A 1 110 ? 13.461 21.625 -1.239 1 81.5 110 HIS A C 1
ATOM 843 O O . HIS A 1 110 ? 13.062 21.859 -2.383 1 81.5 110 HIS A O 1
ATOM 849 N N . CYS A 1 111 ? 14.094 20.531 -0.885 1 82.5 111 CYS A N 1
ATOM 850 C CA . CYS A 1 111 ? 14.422 19.516 -1.884 1 82.5 111 CYS A CA 1
ATOM 851 C C . CYS A 1 111 ? 13.172 18.75 -2.307 1 82.5 111 CYS A C 1
ATOM 853 O O . CYS A 1 111 ? 13.172 18.078 -3.338 1 82.5 111 CYS A O 1
ATOM 855 N N . TYR A 1 112 ? 12.164 18.891 -1.603 1 86.69 112 TYR A N 1
ATOM 856 C CA . TYR A 1 112 ? 10.969 18.094 -1.856 1 86.69 112 TYR A CA 1
ATOM 857 C C . TYR A 1 112 ? 9.828 18.969 -2.367 1 86.69 112 TYR A C 1
ATOM 859 O O . TYR A 1 112 ? 8.734 18.469 -2.654 1 86.69 112 TYR A O 1
ATOM 867 N N . TRP A 1 113 ? 10.227 20.219 -2.527 1 78.94 113 TRP A N 1
ATOM 868 C CA . TRP A 1 113 ? 9.18 21.156 -2.916 1 78.94 113 TRP A CA 1
ATOM 869 C C . TRP A 1 113 ? 8.875 21.047 -4.406 1 78.94 113 TRP A C 1
ATOM 871 O O . TRP A 1 113 ? 9.75 20.703 -5.203 1 78.94 113 TRP A O 1
ATOM 881 N N . ASN A 1 114 ? 7.551 21.234 -4.57 1 69.56 114 ASN A N 1
ATOM 882 C CA . ASN A 1 114 ? 7.176 21.375 -5.977 1 69.56 114 ASN A CA 1
ATOM 883 C C . ASN A 1 114 ? 7.715 22.672 -6.574 1 69.56 114 ASN A C 1
ATOM 885 O O . ASN A 1 114 ? 7.973 23.625 -5.852 1 69.56 114 ASN A O 1
ATOM 889 N N . ALA A 1 115 ? 7.996 22.672 -7.828 1 56.94 115 ALA A N 1
ATOM 890 C CA . ALA A 1 115 ? 8.68 23.734 -8.555 1 56.94 115 ALA A CA 1
ATOM 891 C C . ALA A 1 115 ? 7.922 25.062 -8.438 1 56.94 115 ALA A C 1
ATOM 893 O O . ALA A 1 115 ? 8.492 26.125 -8.641 1 56.94 115 ALA A O 1
ATOM 894 N N . THR A 1 116 ? 6.742 25.062 -7.977 1 57.34 116 THR A N 1
ATOM 895 C CA . THR A 1 116 ? 5.957 26.297 -8.023 1 57.34 116 THR A CA 1
ATOM 896 C C . THR A 1 116 ? 6.094 27.078 -6.711 1 57.34 116 THR A C 1
ATOM 898 O O . THR A 1 116 ? 5.512 28.141 -6.555 1 57.34 116 THR A O 1
ATOM 901 N N . ARG A 1 117 ? 7.047 26.719 -5.984 1 67.5 117 ARG A N 1
ATOM 902 C CA . ARG A 1 117 ? 7.012 27.297 -4.648 1 67.5 117 ARG A CA 1
ATOM 903 C C . ARG A 1 117 ? 7.746 28.641 -4.613 1 67.5 117 ARG A C 1
ATOM 905 O O . ARG A 1 117 ? 8.797 28.781 -5.234 1 67.5 117 ARG A O 1
ATOM 912 N N . LYS A 1 118 ? 7.129 29.5 -3.844 1 69.62 118 LYS A N 1
ATOM 913 C CA . LYS A 1 118 ? 7.602 30.875 -3.674 1 69.62 118 LYS A CA 1
ATOM 914 C C . LYS A 1 118 ? 8.562 30.969 -2.492 1 69.62 118 LYS A C 1
ATOM 916 O O . LYS A 1 118 ? 8.312 30.406 -1.428 1 69.62 118 LYS A O 1
ATOM 921 N N . PRO A 1 119 ? 9.602 31.656 -2.686 1 78.69 119 PRO A N 1
ATOM 922 C CA . PRO A 1 119 ? 10.469 31.938 -1.536 1 78.69 119 PRO A CA 1
ATOM 923 C C . PRO A 1 119 ? 9.82 32.875 -0.521 1 78.69 119 PRO A C 1
ATOM 925 O O . PRO A 1 119 ? 8.898 33.625 -0.863 1 78.69 119 PRO A O 1
ATOM 928 N N . PRO A 1 120 ? 10.273 32.844 0.693 1 87.12 120 PRO A N 1
ATOM 929 C CA . PRO A 1 120 ? 9.727 33.781 1.679 1 87.12 120 PRO A CA 1
ATOM 930 C C . PRO A 1 120 ? 10.039 35.25 1.346 1 87.12 120 PRO A C 1
ATOM 932 O O . PRO A 1 120 ? 11.125 35.562 0.845 1 87.12 120 PRO A O 1
ATOM 935 N N . PRO A 1 121 ? 9.141 36.125 1.697 1 91.12 121 PRO A N 1
ATOM 936 C CA . PRO A 1 121 ? 9.375 37.562 1.451 1 91.12 121 PRO A CA 1
ATOM 937 C C . PRO A 1 121 ? 10.523 38.125 2.285 1 91.12 121 PRO A C 1
ATOM 939 O O . PRO A 1 121 ? 10.688 37.75 3.449 1 91.12 121 PRO A O 1
ATOM 942 N N . PRO A 1 122 ? 11.258 39.031 1.698 1 90.94 122 PRO A N 1
ATOM 943 C CA . PRO A 1 122 ? 12.398 39.594 2.418 1 90.94 122 PRO A CA 1
ATOM 944 C C . PRO A 1 122 ? 12.008 40.25 3.732 1 90.94 122 PRO A C 1
ATOM 946 O O . PRO A 1 122 ? 12.734 40.156 4.727 1 90.94 122 PRO A O 1
ATOM 949 N N . GLN A 1 123 ? 10.922 40.938 3.721 1 94.44 123 GLN A N 1
ATOM 950 C CA . GLN A 1 123 ? 10.484 41.625 4.941 1 94.44 123 GLN A CA 1
ATOM 951 C C . GLN A 1 123 ? 10.164 40.594 6.039 1 94.44 123 GLN A C 1
ATOM 953 O O . GLN A 1 123 ? 10.414 40.844 7.219 1 94.44 123 GLN A O 1
ATOM 958 N N . PHE A 1 124 ? 9.586 39.562 5.613 1 94.69 124 PHE A N 1
ATOM 959 C CA . PHE A 1 124 ? 9.312 38.5 6.57 1 94.69 124 PHE A CA 1
ATOM 960 C C . PHE A 1 124 ? 10.609 37.938 7.133 1 94.69 124 PHE A C 1
ATOM 962 O O . PHE A 1 124 ? 10.719 37.688 8.344 1 94.69 124 PHE A O 1
ATOM 969 N N . LEU A 1 125 ? 11.602 37.781 6.336 1 92.44 125 LEU A N 1
ATOM 970 C CA . LEU A 1 125 ? 12.891 37.25 6.766 1 92.44 125 LEU A CA 1
ATOM 971 C C . LEU A 1 125 ? 13.555 38.188 7.762 1 92.44 125 LEU A C 1
ATOM 973 O O . LEU A 1 125 ? 14.125 37.75 8.758 1 92.44 125 LEU A O 1
ATOM 977 N N . GLN A 1 126 ? 13.438 39.375 7.441 1 93.25 126 GLN A N 1
ATOM 978 C CA . GLN A 1 126 ? 14 40.375 8.352 1 93.25 126 GLN A CA 1
ATOM 979 C C . GLN A 1 126 ? 13.305 40.344 9.703 1 93.25 126 GLN A C 1
ATOM 981 O O . GLN A 1 126 ? 13.961 40.344 10.75 1 93.25 126 GLN A O 1
ATOM 986 N N . ALA A 1 127 ? 12.031 40.312 9.648 1 95.56 127 ALA A N 1
ATOM 987 C CA . ALA A 1 127 ? 11.25 40.25 10.875 1 95.56 127 ALA A CA 1
ATOM 988 C C . ALA A 1 127 ? 11.586 38.969 11.664 1 95.56 127 ALA A C 1
ATOM 990 O O . ALA A 1 127 ? 11.602 39 12.898 1 95.56 127 ALA A O 1
ATOM 991 N N . LEU A 1 128 ? 11.852 37.938 10.977 1 94.5 128 LEU A N 1
ATOM 992 C CA . LEU A 1 128 ? 12.188 36.656 11.602 1 94.5 128 LEU A CA 1
ATOM 993 C C . LEU A 1 128 ? 13.516 36.75 12.352 1 94.5 128 LEU A C 1
ATOM 995 O O . LEU A 1 128 ? 13.633 36.281 13.484 1 94.5 128 LEU A O 1
ATOM 999 N N . ARG A 1 129 ? 14.469 37.375 11.789 1 93.25 129 ARG A N 1
ATOM 1000 C CA . ARG A 1 129 ? 15.766 37.531 12.438 1 93.25 129 ARG A CA 1
ATOM 1001 C C . ARG A 1 129 ? 15.641 38.375 13.703 1 93.25 129 ARG A C 1
ATOM 1003 O O . ARG A 1 129 ? 16.219 38.031 14.742 1 93.25 129 ARG A O 1
ATOM 1010 N N . GLU A 1 130 ? 14.891 39.375 13.539 1 95.25 130 GLU A N 1
ATOM 1011 C CA . GLU A 1 130 ? 14.656 40.219 14.703 1 95.25 130 GLU A CA 1
ATOM 1012 C C . GLU A 1 130 ? 13.93 39.469 15.805 1 95.25 130 GLU A C 1
ATOM 1014 O O . GLU A 1 130 ? 14.258 39.625 16.984 1 95.25 130 GLU A O 1
ATOM 1019 N N . TYR A 1 131 ? 13.031 38.688 15.383 1 96.69 131 TYR A N 1
ATOM 1020 C CA . TYR A 1 131 ? 12.258 37.938 16.344 1 96.69 131 TYR A CA 1
ATOM 1021 C C . TYR A 1 131 ? 13.125 36.875 17.016 1 96.69 131 TYR A C 1
ATOM 1023 O O . TYR A 1 131 ? 13 36.625 18.219 1 96.69 131 TYR A O 1
ATOM 1031 N N . GLU A 1 132 ? 13.953 36.219 16.297 1 94.31 132 GLU A N 1
ATOM 1032 C CA . GLU A 1 132 ? 14.883 35.219 16.859 1 94.31 132 GLU A CA 1
ATOM 1033 C C . GLU A 1 132 ? 15.773 35.844 17.922 1 94.31 132 GLU A C 1
ATOM 1035 O O . GLU A 1 132 ? 15.992 35.25 18.984 1 94.31 132 GLU A O 1
ATOM 1040 N N . ALA A 1 133 ? 16.219 37.031 17.609 1 94.25 133 ALA A N 1
ATOM 1041 C CA . ALA A 1 133 ? 17.031 37.75 18.578 1 94.25 133 ALA A CA 1
ATOM 1042 C C . ALA A 1 133 ? 16.234 38.094 19.828 1 94.25 133 ALA A C 1
ATOM 1044 O O . ALA A 1 133 ? 16.734 37.969 20.953 1 94.25 133 ALA A O 1
ATOM 1045 N N . LEU A 1 134 ? 15.039 38.5 19.609 1 96.69 134 LEU A N 1
ATOM 1046 C CA . LEU A 1 134 ? 14.148 38.812 20.734 1 96.69 134 LEU A CA 1
ATOM 1047 C C . LEU A 1 134 ? 13.922 37.562 21.594 1 96.69 134 LEU A C 1
ATOM 1049 O O . LEU A 1 134 ? 14.008 37.625 22.812 1 96.69 134 LEU A O 1
ATOM 1053 N N . HIS A 1 135 ? 13.625 36.5 20.969 1 96.62 135 HIS A N 1
ATOM 1054 C CA . HIS A 1 135 ? 13.336 35.25 21.672 1 96.62 135 HIS A CA 1
ATOM 1055 C C . HIS A 1 135 ? 14.531 34.781 22.5 1 96.62 135 HIS A C 1
ATOM 1057 O O . HIS A 1 135 ? 14.375 34.406 23.656 1 96.62 135 HIS A O 1
ATOM 1063 N N . GLN A 1 136 ? 15.68 34.875 21.938 1 93.75 136 GLN A N 1
ATOM 1064 C CA . GLN A 1 136 ? 16.891 34.5 22.641 1 93.75 136 GLN A CA 1
ATOM 1065 C C . GLN A 1 136 ? 17.141 35.375 23.859 1 93.75 136 GLN A C 1
ATOM 1067 O O . GLN A 1 136 ? 17.469 34.875 24.938 1 93.75 136 GLN A O 1
ATOM 1072 N N . ARG A 1 137 ? 16.922 36.625 23.703 1 95.31 137 ARG A N 1
ATOM 1073 C CA . ARG A 1 137 ? 17.141 37.594 24.781 1 95.31 137 ARG A CA 1
ATOM 1074 C C . ARG A 1 137 ? 16.156 37.344 25.922 1 95.31 137 ARG A C 1
ATOM 1076 O O . ARG A 1 137 ? 16.531 37.469 27.094 1 95.31 137 ARG A O 1
ATOM 1083 N N . CYS A 1 138 ? 14.953 37.062 25.594 1 97.5 138 CYS A N 1
ATOM 1084 C CA . CYS A 1 138 ? 13.883 37 26.594 1 97.5 138 CYS A CA 1
ATOM 1085 C C . CYS A 1 138 ? 13.789 35.656 27.25 1 97.5 138 CYS A C 1
ATOM 1087 O O . CYS A 1 138 ? 13.156 35.5 28.297 1 97.5 138 CYS A O 1
ATOM 1089 N N . VAL A 1 139 ? 14.43 34.562 26.672 1 95.5 139 VAL A N 1
ATOM 1090 C CA . VAL A 1 139 ? 14.305 33.219 27.203 1 95.5 139 VAL A CA 1
ATOM 1091 C C . VAL A 1 139 ? 15.648 32.75 27.75 1 95.5 139 VAL A C 1
ATOM 1093 O O . VAL A 1 139 ? 15.703 32.094 28.797 1 95.5 139 VAL A O 1
ATOM 1096 N N . GLY A 1 140 ? 16.812 32.844 27.109 1 84.62 140 GLY A N 1
ATOM 1097 C CA . GLY A 1 140 ? 18.125 32.25 27.312 1 84.62 140 GLY A CA 1
ATOM 1098 C C . GLY A 1 140 ? 18.625 32.406 28.75 1 84.62 140 GLY A C 1
ATOM 1099 O O . GLY A 1 140 ? 19.266 31.5 29.281 1 84.62 140 GLY A O 1
ATOM 1100 N N . ASN A 1 141 ? 18.422 33.438 29.5 1 84.12 141 ASN A N 1
ATOM 1101 C CA . ASN A 1 141 ? 19.047 33.625 30.812 1 84.12 141 ASN A CA 1
ATOM 1102 C C . ASN A 1 141 ? 18 33.938 31.891 1 84.12 141 ASN A C 1
ATOM 1104 O O . ASN A 1 141 ? 18.312 34.625 32.875 1 84.12 141 ASN A O 1
ATOM 1108 N N . HIS A 1 142 ? 16.812 33.469 31.656 1 92.81 142 HIS A N 1
ATOM 1109 C CA . HIS A 1 142 ? 15.773 33.781 32.625 1 92.81 142 HIS A CA 1
ATOM 1110 C C . HIS A 1 142 ? 15.047 32.562 33.125 1 92.81 142 HIS A C 1
ATOM 1112 O O . HIS A 1 142 ? 14.891 31.578 32.375 1 92.81 142 HIS A O 1
ATOM 1118 N N . ASN A 1 143 ? 14.758 32.562 34.375 1 93.94 143 ASN A N 1
ATOM 1119 C CA . ASN A 1 1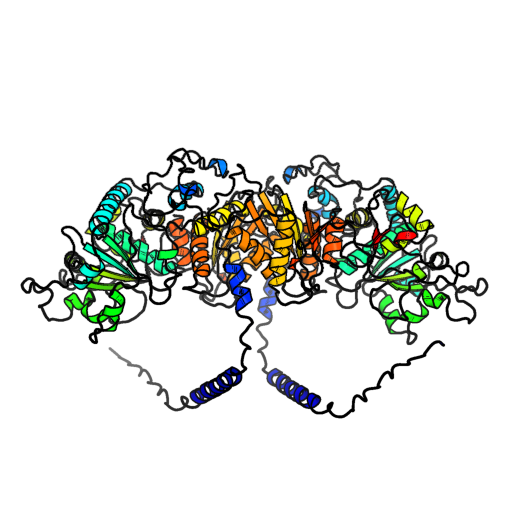43 ? 13.867 31.547 34.938 1 93.94 143 ASN A CA 1
ATOM 1120 C C . ASN A 1 143 ? 12.406 31.891 34.688 1 93.94 143 ASN A C 1
ATOM 1122 O O . ASN A 1 143 ? 11.773 32.594 35.5 1 93.94 143 ASN A O 1
ATOM 1126 N N . LEU A 1 144 ? 11.859 31.344 33.688 1 95.56 144 LEU A N 1
ATOM 1127 C CA . LEU A 1 144 ? 10.523 31.688 33.188 1 95.56 144 LEU A CA 1
ATOM 1128 C C . LEU A 1 144 ? 9.461 31.312 34.219 1 95.56 144 LEU A C 1
ATOM 1130 O O . LEU A 1 144 ? 8.445 32 34.344 1 95.56 144 LEU A O 1
ATOM 1134 N N . THR A 1 145 ? 9.703 30.219 34.969 1 94.5 145 THR A N 1
ATOM 1135 C CA . THR A 1 145 ? 8.75 29.797 35.969 1 94.5 145 THR A CA 1
ATOM 1136 C C . THR A 1 145 ? 8.633 30.844 37.062 1 94.5 145 THR A C 1
ATOM 1138 O O . THR A 1 145 ? 7.523 31.234 37.438 1 94.5 145 THR A O 1
ATOM 1141 N N . GLU A 1 146 ? 9.68 31.297 37.562 1 93.69 146 GLU A N 1
ATOM 1142 C CA . GLU A 1 146 ? 9.703 32.312 38.625 1 93.69 146 GLU A CA 1
ATOM 1143 C C . GLU A 1 146 ? 9.102 33.625 38.125 1 93.69 146 GLU A C 1
ATOM 1145 O O . GLU A 1 146 ? 8.336 34.25 38.875 1 93.69 146 GLU A O 1
ATOM 1150 N N . LEU A 1 147 ? 9.445 34 36.938 1 94.88 147 LEU A N 1
ATOM 1151 C CA . LEU A 1 147 ? 8.93 35.219 36.375 1 94.88 147 LEU A CA 1
ATOM 1152 C C . LEU A 1 147 ? 7.41 35.156 36.219 1 94.88 147 LEU A C 1
ATOM 1154 O O . LEU A 1 147 ? 6.711 36.125 36.531 1 94.88 147 LEU A O 1
ATOM 1158 N N . PHE A 1 148 ? 6.949 34.031 35.812 1 93.88 148 PHE A N 1
ATOM 1159 C CA . PHE A 1 148 ? 5.516 33.844 35.594 1 93.88 148 PHE A CA 1
ATOM 1160 C C . PHE A 1 148 ? 4.773 33.906 36.938 1 93.88 148 PHE A C 1
ATOM 1162 O O . PHE A 1 148 ? 3.734 34.562 37.031 1 93.88 148 PHE A O 1
ATOM 1169 N N . VAL A 1 149 ? 5.285 33.281 37.969 1 90.12 149 VAL A N 1
ATOM 1170 C CA . VAL A 1 149 ? 4.664 33.25 39.281 1 90.12 149 VAL A CA 1
ATOM 1171 C C . VAL A 1 149 ? 4.629 34.688 39.844 1 90.12 149 VAL A C 1
ATOM 1173 O O . VAL A 1 149 ? 3.621 35.094 40.406 1 90.12 149 VAL A O 1
ATOM 1176 N N . ALA A 1 150 ? 5.684 35.438 39.594 1 89.69 150 ALA A N 1
ATOM 1177 C CA . ALA A 1 150 ? 5.793 36.781 40.125 1 89.69 150 ALA A CA 1
ATOM 1178 C C . ALA A 1 150 ? 4.996 37.781 39.25 1 89.69 150 ALA A C 1
ATOM 1180 O O . ALA A 1 150 ? 4.738 38.906 39.688 1 89.69 150 ALA A O 1
ATOM 1181 N N . GLY A 1 151 ? 4.629 37.344 38.031 1 89.12 151 GLY A N 1
ATOM 1182 C CA . GLY A 1 151 ? 3.949 38.219 37.125 1 89.12 151 GLY A CA 1
ATOM 1183 C C . GLY A 1 151 ? 4.859 39.281 36.531 1 89.12 151 GLY A C 1
ATOM 1184 O O . GLY A 1 151 ? 4.418 40.406 36.25 1 89.12 151 GLY A O 1
ATOM 1185 N N . LYS A 1 152 ? 6.117 39 36.5 1 92.94 152 LYS A N 1
ATOM 1186 C CA . LYS A 1 152 ? 7.121 39.969 36.031 1 92.94 152 LYS A CA 1
ATOM 1187 C C . LYS A 1 152 ? 7.754 39.5 34.719 1 92.94 152 LYS A C 1
ATOM 1189 O O . LYS A 1 152 ? 7.57 38.344 34.312 1 92.94 152 LYS A O 1
ATOM 1194 N N . VAL A 1 153 ? 8.367 40.406 34.062 1 95.75 153 VAL A N 1
ATOM 1195 C CA . VAL A 1 153 ? 9.086 40.125 32.812 1 95.75 153 VAL A CA 1
ATOM 1196 C C . VAL A 1 153 ? 10.383 40.938 32.75 1 95.75 153 VAL A C 1
ATOM 1198 O O . VAL A 1 153 ? 10.477 42 33.375 1 95.75 153 VAL A O 1
ATOM 1201 N N . PRO A 1 154 ? 11.367 40.438 32.125 1 95.69 154 PRO A N 1
ATOM 1202 C CA . PRO A 1 154 ? 12.562 41.25 31.891 1 95.69 154 PRO A CA 1
ATOM 1203 C C . PRO A 1 154 ? 12.273 42.5 31.047 1 95.69 154 PRO A C 1
ATOM 1205 O O . PRO A 1 154 ? 11.289 42.531 30.312 1 95.69 154 PRO A O 1
ATOM 1208 N N . GLU A 1 155 ? 13.125 43.5 31.219 1 93.56 155 GLU A N 1
ATOM 1209 C CA . GLU A 1 155 ? 12.961 44.75 30.469 1 93.56 155 GLU A CA 1
ATOM 1210 C C . GLU A 1 155 ? 12.922 44.469 28.969 1 93.56 155 GLU A C 1
ATOM 1212 O O . GLU A 1 155 ? 13.781 43.75 28.438 1 93.56 155 GLU A O 1
ATOM 1217 N N . GLY A 1 156 ? 11.922 44.938 28.375 1 93.94 156 GLY A N 1
ATOM 1218 C CA . GLY A 1 156 ? 11.812 44.844 26.938 1 93.94 156 GLY A CA 1
ATOM 1219 C C . GLY A 1 156 ? 11.172 43.531 26.484 1 93.94 156 GLY A C 1
ATOM 1220 O O . GLY A 1 156 ? 11.055 43.281 25.281 1 93.94 156 GLY A O 1
ATOM 1221 N N . CYS A 1 157 ? 10.766 42.719 27.453 1 97.25 157 CYS A N 1
ATOM 1222 C CA . CYS A 1 157 ? 10.211 41.438 27.094 1 97.25 157 CYS A CA 1
ATOM 1223 C C . CYS A 1 157 ? 8.734 41.344 27.469 1 97.25 157 CYS A C 1
ATOM 1225 O O . CYS A 1 157 ? 8.289 42 28.406 1 97.25 157 CYS A O 1
ATOM 1227 N N . LYS A 1 158 ? 7.957 40.625 26.719 1 97.44 158 LYS A N 1
ATOM 1228 C CA . LYS A 1 158 ? 6.605 40.156 26.969 1 97.44 158 LYS A CA 1
ATOM 1229 C C . LYS A 1 1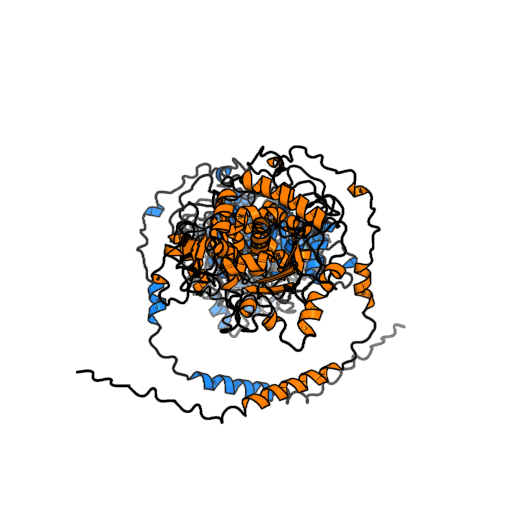58 ? 6.434 38.719 26.469 1 97.44 158 LYS A C 1
ATOM 1231 O O . LYS A 1 158 ? 7.16 38.281 25.562 1 97.44 158 LYS A O 1
ATOM 1236 N N . TYR A 1 159 ? 5.492 38.031 27.047 1 97.94 159 TYR A N 1
ATOM 1237 C CA . TYR A 1 159 ? 5.414 36.625 26.703 1 97.94 159 TYR A CA 1
ATOM 1238 C C . TYR A 1 159 ? 4.016 36.25 26.219 1 97.94 159 TYR A C 1
ATOM 1240 O O . TYR A 1 159 ? 3.021 36.812 26.703 1 97.94 159 TYR A O 1
ATOM 1248 N N . LEU A 1 160 ? 3.943 35.438 25.281 1 97.88 160 LEU A N 1
ATOM 1249 C CA . LEU A 1 160 ? 2.746 34.688 24.875 1 97.88 160 LEU A CA 1
ATOM 1250 C C . LEU A 1 160 ? 2.908 33.188 25.094 1 97.88 160 LEU A C 1
ATOM 1252 O O . LEU A 1 160 ? 3.732 32.562 24.438 1 97.88 160 LEU A O 1
ATOM 1256 N N . VAL A 1 161 ? 2.148 32.656 26.016 1 96.38 161 VAL A N 1
ATOM 1257 C CA . VAL A 1 161 ? 2.15 31.203 26.25 1 96.38 161 VAL A CA 1
ATOM 1258 C C . VAL A 1 161 ? 1.019 30.547 25.469 1 96.38 161 VAL A C 1
ATOM 1260 O O . VAL A 1 161 ? -0.158 30.828 25.719 1 96.38 161 VAL A O 1
ATOM 1263 N N . TRP A 1 162 ? 1.391 29.75 24.5 1 96.25 162 TRP A N 1
ATOM 1264 C CA . TRP A 1 162 ? 0.415 28.984 23.719 1 96.25 162 TRP A CA 1
ATOM 1265 C C . TRP A 1 162 ? 0.163 27.625 24.359 1 96.25 162 TRP A C 1
ATOM 1267 O O . TRP A 1 162 ? 1.107 26.891 24.703 1 96.25 162 TRP A O 1
ATOM 1277 N N . LYS A 1 163 ? -1.058 27.281 24.484 1 91.69 163 LYS A N 1
ATOM 1278 C CA . LYS A 1 163 ? -1.431 26 25.078 1 91.69 163 LYS A CA 1
ATOM 1279 C C . LYS A 1 163 ? -2.129 25.094 24.062 1 91.69 163 LYS A C 1
ATOM 1281 O O . LYS A 1 163 ? -3.064 25.531 23.375 1 91.69 163 LYS A O 1
ATOM 1286 N N . GLU A 1 164 ? -1.658 23.859 24.016 1 90.75 164 GLU A N 1
ATOM 1287 C CA . GLU A 1 164 ? -2.189 22.906 23.062 1 90.75 164 GLU A CA 1
ATOM 1288 C C . GLU A 1 164 ? -3.646 22.562 23.375 1 90.75 164 GLU A C 1
ATOM 1290 O O . GLU A 1 164 ? -4.027 22.438 24.531 1 90.75 164 GLU A O 1
ATOM 1295 N N . GLN A 1 165 ? -4.402 22.438 22.219 1 88.25 165 GLN A N 1
ATOM 1296 C CA . GLN A 1 165 ? -5.801 22.047 22.359 1 88.25 165 GLN A CA 1
ATOM 1297 C C . GLN A 1 165 ? -6.262 21.203 21.172 1 88.25 165 GLN A C 1
ATOM 1299 O O . GLN A 1 165 ? -5.898 21.5 20.031 1 88.25 165 GLN A O 1
ATOM 1304 N N . ASP A 1 166 ? -7 20.047 21.391 1 90.12 166 ASP A N 1
ATOM 1305 C CA . ASP A 1 166 ? -7.664 19.203 20.406 1 90.12 166 ASP A CA 1
ATOM 1306 C C . ASP A 1 166 ? -6.648 18.469 19.547 1 90.12 166 ASP A C 1
ATOM 1308 O O . ASP A 1 166 ? -5.609 18.031 20.031 1 90.12 166 ASP A O 1
ATOM 1312 N N . GLY A 1 167 ? -7.035 18.156 18.281 1 90.38 167 GLY A N 1
ATOM 1313 C CA . GLY A 1 167 ? -6.203 17.312 17.438 1 90.38 167 GLY A CA 1
ATOM 1314 C C . GLY A 1 167 ? -5.02 18.062 16.844 1 90.38 167 GLY A C 1
ATOM 1315 O O . GLY A 1 167 ? -4.91 19.281 16.969 1 90.38 167 GLY A O 1
ATOM 1316 N N . LYS A 1 168 ? -4.215 17.344 16.172 1 93.25 168 LYS A N 1
ATOM 1317 C CA . LYS A 1 168 ? -2.949 17.875 15.68 1 93.25 168 LYS A CA 1
ATOM 1318 C C . LYS A 1 168 ? -3.188 19 14.664 1 93.25 168 LYS A C 1
ATOM 1320 O O . LYS A 1 168 ? -2.469 20 14.656 1 93.25 168 LYS A O 1
ATOM 1325 N N . GLY A 1 169 ? -4.195 18.844 13.82 1 94.75 169 GLY A N 1
ATOM 1326 C CA . GLY A 1 169 ? -4.512 19.922 12.898 1 94.75 169 GLY A CA 1
ATOM 1327 C C . GLY A 1 169 ? -4.895 21.219 13.602 1 94.75 169 GLY A C 1
ATOM 1328 O O . GLY A 1 169 ? -4.422 22.297 13.227 1 94.75 169 GLY A O 1
ATOM 1329 N N . ASN A 1 170 ? -5.637 21.094 14.609 1 94 170 ASN A N 1
ATOM 1330 C CA . ASN A 1 170 ? -6.043 22.25 15.406 1 94 170 ASN A CA 1
ATOM 1331 C C . ASN A 1 170 ? -4.848 22.891 16.109 1 94 170 ASN A C 1
ATOM 1333 O O . ASN A 1 170 ? -4.699 24.125 16.094 1 94 170 ASN A O 1
ATOM 1337 N N . GLN A 1 171 ? -4.09 22.094 16.625 1 95.12 171 GLN A N 1
ATOM 1338 C CA . GLN A 1 171 ? -2.924 22.578 17.344 1 95.12 171 GLN A CA 1
ATOM 1339 C C . GLN A 1 171 ? -1.981 23.344 16.438 1 95.12 171 GLN A C 1
ATOM 1341 O O . GLN A 1 171 ? -1.533 24.438 16.781 1 95.12 171 GLN A O 1
ATOM 1346 N N . ILE A 1 172 ? -1.759 22.781 15.297 1 97.44 172 ILE A N 1
ATOM 1347 C CA . ILE A 1 172 ? -0.802 23.391 14.375 1 97.44 172 ILE A CA 1
ATOM 1348 C C . ILE A 1 172 ? -1.34 24.734 13.883 1 97.44 172 ILE A C 1
ATOM 1350 O O . ILE A 1 172 ? -0.616 25.734 13.859 1 97.44 172 ILE A O 1
ATOM 1354 N N . MET A 1 173 ? -2.562 24.812 13.555 1 96.62 173 MET A N 1
ATOM 1355 C CA . MET A 1 173 ? -3.154 26.062 13.078 1 96.62 173 MET A CA 1
ATOM 1356 C C . MET A 1 173 ? -3.102 27.141 14.156 1 96.62 173 MET A C 1
ATOM 1358 O O . MET A 1 173 ? -2.756 28.297 13.867 1 96.62 173 MET A O 1
ATOM 1362 N N . SER A 1 174 ? -3.42 26.703 15.312 1 96.31 174 SER A N 1
ATOM 1363 C CA . SER A 1 174 ? -3.42 27.656 16.422 1 96.31 174 SER A CA 1
ATOM 1364 C C . SER A 1 174 ? -2.002 28.094 16.781 1 96.31 174 SER A C 1
ATOM 1366 O O . SER A 1 174 ? -1.775 29.25 17.125 1 96.31 174 SER A O 1
ATOM 1368 N N . LEU A 1 175 ? -1.105 27.172 16.688 1 97.69 175 LEU A N 1
ATOM 1369 C CA . LEU A 1 175 ? 0.287 27.5 16.984 1 97.69 175 LEU A CA 1
ATOM 1370 C C . LEU A 1 175 ? 0.838 28.5 15.961 1 97.69 175 LEU A C 1
ATOM 1372 O O . LEU A 1 175 ? 1.515 29.453 16.328 1 97.69 175 LEU A O 1
ATOM 1376 N N . VAL A 1 176 ? 0.567 28.266 14.75 1 98.31 176 VAL A N 1
ATOM 1377 C CA . VAL A 1 176 ? 1.017 29.172 13.695 1 98.31 176 VAL A CA 1
ATOM 1378 C C . VAL A 1 176 ? 0.394 30.547 13.898 1 98.31 176 VAL A C 1
ATOM 1380 O O . VAL A 1 176 ? 1.062 31.578 13.727 1 98.31 176 VAL A O 1
ATOM 1383 N N . SER A 1 177 ? -0.819 30.578 14.312 1 97.56 177 SER A N 1
ATOM 1384 C CA . SER A 1 177 ? -1.483 31.828 14.617 1 97.56 177 SER A CA 1
ATOM 1385 C C . SER A 1 177 ? -0.79 32.562 15.773 1 97.56 177 SER A C 1
ATOM 1387 O O . SER A 1 177 ? -0.583 33.781 15.711 1 97.56 177 SER A O 1
ATOM 1389 N N . ALA A 1 178 ? -0.48 31.797 16.75 1 98.12 178 ALA A N 1
ATOM 1390 C CA . ALA A 1 178 ? 0.203 32.375 17.906 1 98.12 178 ALA A CA 1
ATOM 1391 C C . ALA A 1 178 ? 1.55 32.969 17.5 1 98.12 178 ALA A C 1
ATOM 1393 O O . ALA A 1 178 ? 1.943 34 18.016 1 98.12 178 ALA A O 1
ATOM 1394 N N . PHE A 1 179 ? 2.182 32.344 16.656 1 98.56 179 PHE A N 1
ATOM 1395 C CA . PHE A 1 179 ? 3.469 32.812 16.188 1 98.56 179 PHE A CA 1
ATOM 1396 C C . PHE A 1 179 ? 3.299 34.125 15.422 1 98.56 179 PHE A C 1
ATOM 1398 O O . PHE A 1 179 ? 4.043 35.094 15.648 1 98.56 179 PHE A O 1
ATOM 1405 N N . ILE A 1 180 ? 2.365 34.156 14.539 1 98.38 180 ILE A N 1
ATOM 1406 C CA . ILE A 1 180 ? 2.117 35.375 13.766 1 98.38 180 ILE A CA 1
ATOM 1407 C C . ILE A 1 180 ? 1.742 36.5 14.711 1 98.38 180 ILE A C 1
ATOM 1409 O O . ILE A 1 180 ? 2.215 37.625 14.547 1 98.38 180 ILE A O 1
ATOM 1413 N N . TYR A 1 181 ? 0.946 36.188 15.688 1 98.38 181 TYR A N 1
ATOM 1414 C CA . TYR A 1 181 ? 0.594 37.188 16.688 1 98.38 181 TYR A CA 1
ATOM 1415 C C . TYR A 1 181 ? 1.832 37.688 17.422 1 98.38 181 TYR A C 1
ATOM 1417 O O . TYR A 1 181 ? 1.964 38.875 17.703 1 98.38 181 TYR A O 1
ATOM 1425 N N . SER A 1 182 ? 2.703 36.781 17.719 1 98.44 182 SER A N 1
ATOM 1426 C CA . SER A 1 182 ? 3.936 37.125 18.406 1 98.44 182 SER A CA 1
ATOM 1427 C C . SER A 1 182 ? 4.801 38.062 17.562 1 98.44 182 SER A C 1
ATOM 1429 O O . SER A 1 182 ? 5.441 38.969 18.078 1 98.44 182 SER A O 1
ATOM 1431 N N . LEU A 1 183 ? 4.832 37.781 16.328 1 97.75 183 LEU A N 1
ATOM 1432 C CA . LEU A 1 183 ? 5.566 38.656 15.422 1 97.75 183 LEU A CA 1
ATOM 1433 C C . LEU A 1 183 ? 4.969 40.062 15.414 1 97.75 183 LEU A C 1
ATOM 1435 O O . LEU A 1 183 ? 5.703 41.062 15.453 1 97.75 183 LEU A O 1
ATOM 1439 N N . LEU A 1 184 ? 3.684 40.125 15.398 1 97.69 184 LEU A N 1
ATOM 1440 C CA . LEU A 1 184 ? 2.977 41.406 15.289 1 97.69 184 LEU A CA 1
ATOM 1441 C C . LEU A 1 184 ? 3.123 42.219 16.578 1 97.69 184 LEU A C 1
ATOM 1443 O O . LEU A 1 184 ? 3.172 43.438 16.531 1 97.69 184 LEU A O 1
ATOM 1447 N N . THR A 1 185 ? 3.166 41.531 17.719 1 97.69 185 THR A N 1
ATOM 1448 C CA . THR A 1 185 ? 3.092 42.219 19.016 1 97.69 185 THR A CA 1
ATOM 1449 C C . THR A 1 185 ? 4.453 42.188 19.703 1 97.69 185 THR A C 1
ATOM 1451 O O . THR A 1 185 ? 4.594 42.719 20.812 1 97.69 185 THR A O 1
ATOM 1454 N N . LYS A 1 186 ? 5.445 41.531 19.109 1 96.75 186 LYS A N 1
ATOM 1455 C CA . LYS A 1 186 ? 6.785 41.406 19.656 1 96.75 186 LYS A CA 1
ATOM 1456 C C . LYS A 1 186 ? 6.75 40.688 21.016 1 96.75 186 LYS A C 1
ATOM 1458 O O . LYS A 1 186 ? 7.391 41.125 21.969 1 96.75 186 LYS A O 1
ATOM 1463 N N . ARG A 1 187 ? 5.938 39.75 21.094 1 98.25 187 ARG A N 1
ATOM 1464 C CA . ARG A 1 187 ? 5.898 38.875 22.266 1 98.25 187 ARG A CA 1
ATOM 1465 C C . ARG A 1 187 ? 6.715 37.625 22.031 1 98.25 187 ARG A C 1
ATOM 1467 O O . ARG A 1 187 ? 6.809 37.125 20.906 1 98.25 187 ARG A O 1
ATOM 1474 N N . THR A 1 188 ? 7.281 37.156 23.109 1 98.31 188 THR A N 1
ATOM 1475 C CA . THR A 1 188 ? 8.055 35.906 23.047 1 98.31 188 THR A CA 1
ATOM 1476 C C . THR A 1 188 ? 7.137 34.719 23.172 1 98.31 188 THR A C 1
ATOM 1478 O O . THR A 1 188 ? 6.488 34.5 24.188 1 98.31 188 THR A O 1
ATOM 1481 N N . LEU A 1 189 ? 7.141 33.875 22.125 1 98.5 189 LEU A N 1
ATOM 1482 C CA . LEU A 1 189 ? 6.254 32.719 22.078 1 98.5 189 LEU A CA 1
ATOM 1483 C C . LEU A 1 189 ? 6.812 31.562 22.906 1 98.5 189 LEU A C 1
ATOM 1485 O O . LEU A 1 189 ? 7.965 31.172 22.719 1 98.5 189 LEU A O 1
ATOM 1489 N N . LEU A 1 190 ? 6.047 31.109 23.812 1 97.62 190 LEU A N 1
ATOM 1490 C CA . LEU A 1 190 ? 6.316 29.891 24.594 1 97.62 190 LEU A CA 1
ATOM 1491 C C . LEU A 1 190 ? 5.184 28.891 24.438 1 97.62 190 LEU A C 1
ATOM 1493 O O . LEU A 1 190 ? 4.039 29.266 24.172 1 97.62 190 LEU A O 1
ATOM 1497 N N . THR A 1 191 ? 5.547 27.609 24.531 1 95.81 191 THR A N 1
ATOM 1498 C CA . THR A 1 191 ? 4.547 26.578 24.266 1 95.81 191 THR A CA 1
ATOM 1499 C C . THR A 1 191 ? 4.402 25.641 25.469 1 95.81 191 THR A C 1
ATOM 1501 O O . THR A 1 191 ? 5.383 25.359 26.172 1 95.81 191 THR A O 1
ATOM 1504 N N . MET A 1 192 ? 3.162 25.203 25.656 1 92.12 192 MET A N 1
ATOM 1505 C CA . MET A 1 192 ? 2.836 24.281 26.75 1 92.12 192 MET A CA 1
ATOM 1506 C C . MET A 1 192 ? 1.965 23.141 26.234 1 92.12 192 MET A C 1
ATOM 1508 O O . MET A 1 192 ? 0.917 23.375 25.625 1 92.12 192 MET A O 1
ATOM 1512 N N . PRO A 1 193 ? 2.402 21.891 26.453 1 88.19 193 PRO A N 1
ATOM 1513 C CA . PRO A 1 193 ? 1.57 20.75 26.062 1 88.19 193 PRO A CA 1
ATOM 1514 C C . PRO A 1 193 ? 0.287 20.641 26.875 1 88.19 193 PRO A C 1
ATOM 1516 O O . PRO A 1 193 ? 0.154 21.312 27.906 1 88.19 193 PRO A O 1
ATOM 1519 N N . SER A 1 194 ? -0.669 19.906 26.219 1 78.12 194 SER A N 1
ATOM 1520 C CA . SER A 1 194 ? -1.874 19.609 27 1 78.12 194 SER A CA 1
ATOM 1521 C C . SER A 1 194 ? -1.583 18.625 28.125 1 78.12 194 SER A C 1
ATOM 1523 O O . SER A 1 194 ? -0.632 17.844 28.031 1 78.12 194 SER A O 1
ATOM 1525 N N . LEU A 1 195 ? -2.518 18.719 29.078 1 66.38 195 LEU A N 1
ATOM 1526 C CA . LEU A 1 195 ? -2.359 17.797 30.203 1 66.38 195 LEU A CA 1
ATOM 1527 C C . LEU A 1 195 ? -2.607 16.359 29.766 1 66.38 195 LEU A C 1
ATOM 1529 O O . LEU A 1 195 ? -3.512 16.094 28.969 1 66.38 195 LEU A O 1
ATOM 1533 N N . GLY A 1 196 ? -1.724 15.43 30 1 62.72 196 GLY A N 1
ATOM 1534 C CA . GLY A 1 196 ? -1.957 14.016 29.797 1 62.72 196 GLY A CA 1
ATOM 1535 C C . GLY A 1 196 ? -1.331 13.477 28.531 1 62.72 196 GLY A C 1
ATOM 1536 O O . GLY A 1 196 ? -1.242 12.266 28.328 1 62.72 196 GLY A O 1
ATOM 1537 N N . HIS A 1 197 ? -1.114 14.406 27.641 1 67.19 197 HIS A N 1
ATOM 1538 C CA . HIS A 1 197 ? -0.554 13.898 26.391 1 67.19 197 HIS A CA 1
ATOM 1539 C C . HIS A 1 197 ? 0.818 14.508 26.125 1 67.19 197 HIS A C 1
ATOM 1541 O O . HIS A 1 197 ? 1.067 15.023 25.031 1 67.19 197 HIS A O 1
ATOM 1547 N N . VAL A 1 198 ? 1.691 14.305 26.938 1 71.25 198 VAL A N 1
ATOM 1548 C CA . VAL A 1 198 ? 2.98 14.977 26.844 1 71.25 198 VAL A CA 1
ATOM 1549 C C . VAL A 1 198 ? 3.822 14.336 25.734 1 71.25 198 VAL A C 1
ATOM 1551 O O . VAL A 1 198 ? 4.453 15.039 24.938 1 71.25 198 VAL A O 1
ATOM 1554 N N . ASP A 1 199 ? 3.678 13.039 25.609 1 69.19 199 ASP A N 1
ATOM 1555 C CA . ASP A 1 199 ? 4.555 12.344 24.672 1 69.19 199 ASP A CA 1
ATOM 1556 C C . ASP A 1 199 ? 4.121 12.586 23.219 1 69.19 199 ASP A C 1
ATOM 1558 O O . ASP A 1 199 ? 4.961 12.633 22.328 1 69.19 199 ASP A O 1
ATOM 1562 N N . GLY A 1 200 ? 2.918 12.828 23.047 1 73.94 200 GLY A N 1
ATOM 1563 C CA . GLY A 1 200 ? 2.408 13.078 21.719 1 73.94 200 GLY A CA 1
ATOM 1564 C C . GLY A 1 200 ? 2.271 14.555 21.391 1 73.94 200 GLY A C 1
ATOM 1565 O O . GLY A 1 200 ? 1.687 14.93 20.375 1 73.94 200 GLY A O 1
ATOM 1566 N N . SER A 1 201 ? 2.914 15.352 22.266 1 87 201 SER A N 1
ATOM 1567 C CA . SER A 1 201 ? 2.785 16.797 22.078 1 87 201 SER A CA 1
ATOM 1568 C C . SER A 1 201 ? 3.697 17.297 20.969 1 87 201 SER A C 1
ATOM 1570 O O . SER A 1 201 ? 4.625 16.594 20.547 1 87 201 SER A O 1
ATOM 1572 N N . LEU A 1 202 ? 3.379 18.5 20.469 1 91.81 202 LEU A N 1
ATOM 1573 C CA . LEU A 1 202 ? 4.188 19.094 19.406 1 91.81 202 LEU A CA 1
ATOM 1574 C C . LEU A 1 202 ? 5.625 19.297 19.875 1 91.81 202 LEU A C 1
ATOM 1576 O O . LEU A 1 202 ? 6.543 19.406 19.062 1 91.81 202 LEU A O 1
ATOM 1580 N N . HIS A 1 203 ? 5.836 19.25 21.25 1 88 203 HIS A N 1
ATOM 1581 C CA . HIS A 1 203 ? 7.172 19.344 21.828 1 88 203 HIS A CA 1
ATOM 1582 C C . HIS A 1 203 ? 8.055 18.188 21.359 1 88 203 HIS A C 1
ATOM 1584 O O . HIS A 1 203 ? 9.266 18.344 21.203 1 88 203 HIS A O 1
ATOM 1590 N N . HIS A 1 204 ? 7.34 17.141 21.094 1 89.5 204 HIS A N 1
ATOM 1591 C CA . HIS A 1 204 ? 8.094 15.938 20.766 1 89.5 204 HIS A CA 1
ATOM 1592 C C . HIS A 1 204 ? 8.055 15.656 19.266 1 89.5 204 HIS A C 1
ATOM 1594 O O . HIS A 1 204 ? 8.688 14.703 18.797 1 89.5 204 HIS A O 1
ATOM 1600 N N . LEU A 1 205 ? 7.383 16.438 18.594 1 94.81 205 LEU A N 1
ATOM 1601 C CA . LEU A 1 205 ? 7.25 16.172 17.172 1 94.81 205 LEU A CA 1
ATOM 1602 C C . LEU A 1 205 ? 8.094 17.156 16.359 1 94.81 205 LEU A C 1
ATOM 1604 O O . LEU A 1 205 ? 8.516 16.828 15.242 1 94.81 205 LEU A O 1
ATOM 1608 N N . LEU A 1 206 ? 8.359 18.328 16.953 1 95.44 206 LEU A N 1
ATOM 1609 C CA . LEU A 1 206 ? 9 19.406 16.188 1 95.44 206 LEU A CA 1
ATOM 1610 C C . LEU A 1 206 ? 10.383 19.719 16.75 1 95.44 206 LEU A C 1
ATOM 1612 O O . LEU A 1 206 ? 10.625 19.531 17.953 1 95.44 206 LEU A O 1
ATOM 1616 N N . CYS A 1 207 ? 11.219 20.203 15.867 1 92.81 207 CYS A N 1
ATOM 1617 C CA . CYS A 1 207 ? 12.5 20.781 16.281 1 92.81 207 CYS A CA 1
ATOM 1618 C C . CYS A 1 207 ? 12.312 22.156 16.891 1 92.81 207 CYS A C 1
ATOM 1620 O O . CYS A 1 207 ? 11.25 22.766 16.734 1 92.81 207 CYS A O 1
ATOM 1622 N N . GLU A 1 208 ? 13.367 22.562 17.609 1 92.25 208 GLU A N 1
ATOM 1623 C CA . GLU A 1 208 ? 13.375 23.938 18.094 1 92.25 208 GLU A CA 1
ATOM 1624 C C . GLU A 1 208 ? 13.438 24.938 16.938 1 92.25 208 GLU A C 1
ATOM 1626 O O . GLU A 1 208 ? 14.359 24.875 16.109 1 92.25 208 GLU A O 1
ATOM 1631 N N . PRO A 1 209 ? 12.484 25.797 16.906 1 92.69 209 PRO A N 1
ATOM 1632 C CA . PRO A 1 209 ? 12.477 26.688 15.75 1 92.69 209 PRO A CA 1
ATOM 1633 C C . PRO A 1 209 ? 13.445 27.875 15.906 1 92.69 209 PRO A C 1
ATOM 1635 O O . PRO A 1 209 ? 13.961 28.375 14.906 1 92.69 209 PRO A O 1
ATOM 1638 N N . PHE A 1 210 ? 13.719 28.281 17.109 1 91.88 210 PHE A N 1
ATOM 1639 C CA . PHE A 1 210 ? 14.492 29.5 17.328 1 91.88 210 PHE A CA 1
ATOM 1640 C C . PHE A 1 210 ? 15.914 29.156 17.75 1 91.88 210 PHE A C 1
ATOM 1642 O O . PHE A 1 210 ? 16.125 28.359 18.672 1 91.88 210 PHE A O 1
ATOM 1649 N N . PRO A 1 211 ? 16.828 29.781 17.078 1 85.12 211 PRO A N 1
ATOM 1650 C CA . PRO A 1 211 ? 18.234 29.5 17.438 1 85.12 211 PRO A CA 1
ATOM 1651 C C . PRO A 1 211 ? 18.578 29.953 18.859 1 85.12 211 PRO A C 1
ATOM 1653 O O . PRO A 1 211 ? 18.25 31.078 19.234 1 85.12 211 PRO A O 1
ATOM 1656 N N . GLY A 1 212 ? 19.172 29.078 19.641 1 83.31 212 GLY A N 1
ATOM 1657 C CA . GLY A 1 212 ? 19.781 29.438 20.922 1 83.31 212 GLY A CA 1
ATOM 1658 C C . GLY A 1 212 ? 18.781 29.469 22.062 1 83.31 212 GLY A C 1
ATOM 1659 O O . GLY A 1 212 ? 19.141 29.781 23.203 1 83.31 212 GLY A O 1
ATOM 1660 N N . SER A 1 213 ? 17.578 29.312 21.812 1 89.31 213 SER A N 1
ATOM 1661 C CA . SER A 1 213 ? 16.578 29.328 22.891 1 89.31 213 SER A CA 1
ATOM 1662 C C . SER A 1 213 ? 15.453 28.344 22.594 1 89.31 213 SER A C 1
ATOM 1664 O O . SER A 1 213 ? 15.156 28.047 21.438 1 89.31 213 SER A O 1
ATOM 1666 N N . SER A 1 214 ? 14.844 27.891 23.719 1 92.5 214 SER A N 1
ATOM 1667 C CA . SER A 1 214 ? 13.75 26.938 23.578 1 92.5 214 SER A CA 1
ATOM 1668 C C . SER A 1 214 ? 12.398 27.609 23.781 1 92.5 214 SER A C 1
ATOM 1670 O O . SER A 1 214 ? 12.242 28.438 24.688 1 92.5 214 SER A O 1
ATOM 1672 N N . TRP A 1 215 ? 11.422 27.297 22.953 1 95.44 215 TRP A N 1
ATOM 1673 C CA . TRP A 1 215 ? 10.07 27.797 23.125 1 95.44 215 TRP A CA 1
ATOM 1674 C C . TRP A 1 215 ? 9.258 26.875 24.031 1 95.44 215 TRP A C 1
ATOM 1676 O O . TRP A 1 215 ? 8.102 27.156 24.344 1 95.44 215 TRP A O 1
ATOM 1686 N N . LYS A 1 216 ? 9.867 25.766 24.531 1 93.19 216 LYS A N 1
ATOM 1687 C CA . LYS A 1 216 ? 9.188 24.75 25.328 1 93.19 216 LYS A CA 1
ATOM 1688 C C . LYS A 1 216 ? 9.258 25.078 26.828 1 93.19 216 LYS A C 1
ATOM 1690 O O . LYS A 1 216 ? 10.344 25.188 27.391 1 93.19 216 LYS A O 1
ATOM 1695 N N . LEU A 1 217 ? 8.07 25.156 27.375 1 93.62 217 LEU A N 1
ATOM 1696 C CA . LEU A 1 217 ? 8.016 25.312 28.828 1 93.62 217 LEU A CA 1
ATOM 1697 C C . LEU A 1 217 ? 8.18 23.969 29.531 1 93.62 217 LEU A C 1
ATOM 1699 O O . LEU A 1 217 ? 7.824 22.938 28.969 1 93.62 217 LEU A O 1
ATOM 1703 N N . PRO A 1 218 ? 8.719 24.031 30.703 1 87.06 218 PRO A N 1
ATOM 1704 C CA . PRO A 1 218 ? 8.883 22.766 31.422 1 87.06 218 PRO A CA 1
ATOM 1705 C C . PRO A 1 218 ? 7.551 22.141 31.828 1 87.06 218 PRO A C 1
ATOM 1707 O O . PRO A 1 218 ? 6.559 22.859 32 1 87.06 218 PRO A O 1
ATOM 1710 N N . PRO A 1 219 ? 7.516 20.844 31.984 1 80.88 219 PRO A N 1
ATOM 1711 C CA . PRO A 1 219 ? 6.266 20.141 32.281 1 80.88 219 PRO A CA 1
ATOM 1712 C C . PRO A 1 219 ? 5.648 20.609 33.594 1 80.88 219 PRO A C 1
ATOM 1714 O O . PRO A 1 219 ? 4.43 20.516 33.781 1 80.88 219 PRO A O 1
ATOM 1717 N N . ASP A 1 220 ? 6.469 21.078 34.531 1 83.44 220 ASP A N 1
ATOM 1718 C CA . ASP A 1 220 ? 5.965 21.484 35.844 1 83.44 220 ASP A CA 1
ATOM 1719 C C . ASP A 1 220 ? 5.656 22.969 35.875 1 83.44 220 ASP A C 1
ATOM 1721 O O . ASP A 1 220 ? 5.543 23.562 36.938 1 83.44 220 ASP A O 1
ATOM 1725 N N . PHE A 1 221 ? 5.645 23.609 34.719 1 90.31 221 PHE A N 1
ATOM 1726 C CA . PHE A 1 221 ? 5.262 25.016 34.656 1 90.31 221 PHE A CA 1
ATOM 1727 C C . PHE A 1 221 ? 3.926 25.234 35.375 1 90.31 221 PHE A C 1
ATOM 1729 O O . PHE A 1 221 ? 2.98 24.469 35.156 1 90.31 221 PHE A O 1
ATOM 1736 N N . PRO A 1 222 ? 3.789 26.156 36.188 1 88.44 222 PRO A N 1
ATOM 1737 C CA . PRO A 1 222 ? 2.689 26.234 37.156 1 88.44 222 PRO A CA 1
ATOM 1738 C C . PRO A 1 222 ? 1.38 26.688 36.531 1 88.44 222 PRO A C 1
ATOM 1740 O O . PRO A 1 222 ? 0.371 26.844 37.219 1 88.44 222 PRO A O 1
ATOM 1743 N N . LEU A 1 223 ? 1.221 26.844 35.281 1 85.44 223 LEU A N 1
ATOM 1744 C CA . LEU A 1 223 ? 0.022 27.344 34.625 1 85.44 223 LEU A CA 1
ATOM 1745 C C . LEU A 1 223 ? -1.18 26.453 34.938 1 85.44 223 LEU A C 1
ATOM 1747 O O . LEU A 1 223 ? -2.23 26.938 35.344 1 85.44 223 LEU A O 1
ATOM 1751 N N . ASP A 1 224 ? -1.086 25.219 34.75 1 79.81 224 ASP A N 1
ATOM 1752 C CA . ASP A 1 224 ? -2.209 24.312 34.938 1 79.81 224 ASP A CA 1
ATOM 1753 C C . ASP A 1 224 ? -2.631 24.281 36.406 1 79.81 224 ASP A C 1
ATOM 1755 O O . ASP A 1 224 ? -3.824 24.219 36.719 1 79.81 224 ASP A O 1
ATOM 1759 N N . ALA A 1 225 ? -1.635 24.25 37.281 1 76.69 225 ALA A N 1
ATOM 1760 C CA . ALA A 1 225 ? -1.928 24.281 38.719 1 76.69 225 ALA A CA 1
ATOM 1761 C C . ALA A 1 225 ? -2.672 25.562 39.094 1 76.69 225 ALA A C 1
ATOM 1763 O O . ALA A 1 225 ? -3.6 25.531 39.906 1 76.69 225 ALA A O 1
ATOM 1764 N N . MET A 1 226 ? -2.27 26.625 38.531 1 75.69 226 MET A N 1
ATOM 1765 C CA . MET A 1 226 ? -2.904 27.906 38.781 1 75.69 226 MET A CA 1
ATOM 1766 C C . MET A 1 226 ? -4.332 27.938 38.25 1 75.69 226 MET A C 1
ATOM 1768 O O . MET A 1 226 ? -5.227 28.5 38.875 1 75.69 226 MET A O 1
ATOM 1772 N N . LEU A 1 227 ? -4.488 27.281 37.156 1 70.5 227 LEU A N 1
ATOM 1773 C CA . LEU A 1 227 ? -5.805 27.234 36.531 1 70.5 227 LEU A CA 1
ATOM 1774 C C . LEU A 1 227 ? -6.75 26.328 37.312 1 70.5 227 LEU A C 1
ATOM 1776 O O . LEU A 1 227 ? -7.969 26.531 37.281 1 70.5 227 LEU A O 1
ATOM 1780 N N . GLN A 1 228 ? -6.207 25.328 38.062 1 65.56 228 GLN A N 1
ATOM 1781 C CA . GLN A 1 228 ? -7.023 24.406 38.844 1 65.56 228 GLN A CA 1
ATOM 1782 C C . GLN A 1 228 ? -7.336 25 40.219 1 65.56 228 GLN A C 1
ATOM 1784 O O . GLN A 1 228 ? -8.344 24.656 40.844 1 65.56 228 GLN A O 1
ATOM 1789 N N . GLN A 1 229 ? -6.348 25.516 41.156 1 57.81 229 GLN A N 1
ATOM 1790 C CA . GLN A 1 229 ? -6.527 26.016 42.5 1 57.81 229 GLN A CA 1
ATOM 1791 C C . GLN A 1 229 ? -7.609 27.094 42.562 1 57.81 229 GLN A C 1
ATOM 1793 O O . GLN A 1 229 ? -8.242 27.297 43.594 1 57.81 229 GLN A O 1
ATOM 1798 N N . THR A 1 230 ? -7.484 28.062 41.875 1 46.78 230 THR A N 1
ATOM 1799 C CA . THR A 1 230 ? -8.344 29.219 42.156 1 46.78 230 THR A CA 1
ATOM 1800 C C . THR A 1 230 ? -9.812 28.859 41.938 1 46.78 230 THR A C 1
ATOM 1802 O O . THR A 1 230 ? -10.172 28.312 40.906 1 46.78 230 THR A O 1
ATOM 1805 N N . ASP A 1 231 ? -10.484 28.516 43.125 1 41.25 231 ASP A N 1
ATOM 1806 C CA . ASP A 1 231 ? -11.945 28.547 43.156 1 41.25 231 ASP A CA 1
ATOM 1807 C C . ASP A 1 231 ? -12.477 29.453 42.031 1 41.25 231 ASP A C 1
ATOM 1809 O O . ASP A 1 231 ? -13.688 29.516 41.812 1 41.25 231 ASP A O 1
ATOM 1813 N N . VAL A 1 232 ? -11.961 30.719 41.969 1 40.31 232 VAL A N 1
ATOM 1814 C CA . VAL A 1 232 ? -12.391 31.75 41.031 1 40.31 232 VAL A CA 1
ATOM 1815 C C . VAL A 1 232 ? -12.109 31.281 39.594 1 40.31 232 VAL A C 1
ATOM 1817 O O . VAL A 1 232 ? -11.023 30.797 39.281 1 40.31 232 VAL A O 1
ATOM 1820 N N . GLN A 1 233 ? -13.039 30.984 38.844 1 41.25 233 GLN A N 1
ATOM 1821 C CA . GLN A 1 233 ? -13.133 30.672 37.438 1 41.25 233 GLN A CA 1
ATOM 1822 C C . GLN A 1 233 ? -12.039 31.391 36.625 1 41.25 233 GLN A C 1
ATOM 1824 O O . GLN A 1 233 ? -12.195 32.562 36.25 1 41.25 233 GLN A O 1
ATOM 1829 N N . TRP A 1 234 ? -10.859 31.328 37 1 43.59 234 TRP A N 1
ATOM 1830 C CA . TRP A 1 234 ? -9.703 31.875 36.312 1 43.59 234 TRP A CA 1
ATOM 1831 C C . TRP A 1 234 ? -10.039 32.156 34.844 1 43.59 234 TRP A C 1
ATOM 1833 O O . TRP A 1 234 ? -9.602 33.156 34.281 1 43.59 234 TRP A O 1
ATOM 1843 N N . ASP A 1 235 ? -10.672 31.125 34.281 1 48.25 235 ASP A N 1
ATOM 1844 C CA . ASP A 1 235 ? -11.078 31.312 32.875 1 48.25 235 ASP A CA 1
ATOM 1845 C C . ASP A 1 235 ? -11.906 32.594 32.719 1 48.25 235 ASP A C 1
ATOM 1847 O O . ASP A 1 235 ? -11.805 33.281 31.703 1 48.25 235 ASP A O 1
ATOM 1851 N N . TYR A 1 236 ? -12.742 32.781 33.812 1 43.59 236 TYR A N 1
ATOM 1852 C CA . TYR A 1 236 ? -13.695 33.875 33.656 1 43.59 236 TYR A CA 1
ATOM 1853 C C . TYR A 1 236 ? -13.031 35.219 33.938 1 43.59 236 TYR A C 1
ATOM 1855 O O . TYR A 1 236 ? -13.234 36.156 33.188 1 43.59 236 TYR A O 1
ATOM 1863 N N . PHE A 1 237 ? -12.234 35.344 35.062 1 47.25 237 PHE A N 1
ATOM 1864 C CA . PHE A 1 237 ? -11.742 36.656 35.469 1 47.25 237 PHE A CA 1
ATOM 1865 C C . PHE A 1 237 ? -10.578 37.094 34.594 1 47.25 237 PHE A C 1
ATOM 1867 O O . PHE A 1 237 ? -10.312 38.281 34.438 1 47.25 237 PHE A O 1
ATOM 1874 N N . HIS A 1 238 ? -10.07 36.156 33.875 1 54.34 238 HIS A N 1
ATOM 1875 C CA . HIS A 1 238 ? -8.875 36.5 33.094 1 54.34 238 HIS A CA 1
ATOM 1876 C C . HIS A 1 238 ? -9.125 36.375 31.594 1 54.34 238 HIS A C 1
ATOM 1878 O O . HIS A 1 238 ? -8.266 35.875 30.859 1 54.34 238 HIS A O 1
ATOM 1884 N N . LYS A 1 239 ? -10.414 36.781 31.375 1 65.06 239 LYS A N 1
ATOM 1885 C CA . LYS A 1 239 ? -10.758 36.812 29.953 1 65.06 239 LYS A CA 1
ATOM 1886 C C . LYS A 1 239 ? -10.773 38.219 29.422 1 65.06 239 LYS A C 1
ATOM 1888 O O . LYS A 1 239 ? -11 39.188 30.172 1 65.06 239 LYS A O 1
ATOM 1893 N N . VAL A 1 240 ? -10.453 38.344 28.281 1 63.09 240 VAL A N 1
ATOM 1894 C CA . VAL A 1 240 ? -10.406 39.656 27.609 1 63.09 240 VAL A CA 1
ATOM 1895 C C . VAL A 1 240 ? -11.734 40.375 27.781 1 63.09 240 VAL A C 1
ATOM 1897 O O . VAL A 1 240 ? -11.766 41.562 28.078 1 63.09 240 VAL A O 1
ATOM 1900 N N . ASP A 1 241 ? -12.844 39.562 27.766 1 61.5 241 ASP A N 1
ATOM 1901 C CA . ASP A 1 241 ? -14.18 40.156 27.766 1 61.5 241 ASP A CA 1
ATOM 1902 C C . ASP A 1 241 ? -14.531 40.719 29.156 1 61.5 241 ASP A C 1
ATOM 1904 O O . ASP A 1 241 ? -15.398 41.562 29.281 1 61.5 241 ASP A O 1
ATOM 1908 N N . ASN A 1 242 ? -13.867 40.125 30.156 1 62.03 242 ASN A N 1
ATOM 1909 C CA . ASN A 1 242 ? -14.148 40.562 31.516 1 62.03 242 ASN A CA 1
ATOM 1910 C C . ASN A 1 242 ? -13.297 41.75 31.922 1 62.03 242 ASN A C 1
ATOM 1912 O O . ASN A 1 242 ? -13.508 42.344 32.969 1 62.03 242 ASN A O 1
ATOM 1916 N N . LEU A 1 243 ? -12.328 41.938 31.078 1 61.25 243 LEU A N 1
ATOM 1917 C CA . LEU A 1 243 ? -11.492 43.094 31.375 1 61.25 243 LEU A CA 1
ATOM 1918 C C . LEU A 1 243 ? -12.336 44.344 31.484 1 61.25 243 LEU A C 1
ATOM 1920 O O . LEU A 1 243 ? -11.984 45.281 32.219 1 61.25 243 LEU A O 1
ATOM 1924 N N . THR A 1 244 ? -13.641 44.375 30.719 1 55.41 244 THR A N 1
ATOM 1925 C CA . THR A 1 244 ? -14.43 45.594 30.688 1 55.41 244 THR A CA 1
ATOM 1926 C C . THR A 1 244 ? -15.742 45.406 31.438 1 55.41 244 THR A C 1
ATOM 1928 O O . THR A 1 244 ? -16.469 46.375 31.688 1 55.41 244 THR A O 1
ATOM 1931 N N . LYS A 1 245 ? -16.422 44.219 31.547 1 49.69 245 LYS A N 1
ATOM 1932 C CA . LYS A 1 245 ? -17.75 44.062 32.125 1 49.69 245 LYS A CA 1
ATOM 1933 C C . LYS A 1 245 ? -17.797 44.625 33.531 1 49.69 245 LYS A C 1
ATOM 1935 O O . LYS A 1 245 ? -18.844 45.125 33.969 1 49.69 245 LYS A O 1
ATOM 1940 N N . ASN A 1 246 ? -17.172 44.062 34.531 1 41.84 246 ASN A N 1
ATOM 1941 C CA . ASN A 1 246 ? -17.531 44.531 35.844 1 41.84 246 ASN A CA 1
ATOM 1942 C C . ASN A 1 246 ? -17.406 46.062 35.938 1 41.84 246 ASN A C 1
ATOM 1944 O O . ASN A 1 246 ? -16.359 46.625 35.625 1 41.84 246 ASN A O 1
ATOM 1948 N N . GLY A 1 247 ? -18.25 46.906 35.688 1 36.28 247 GLY A N 1
ATOM 1949 C CA . GLY A 1 247 ? -18.469 48.25 36.188 1 36.28 247 GLY A CA 1
ATOM 1950 C C . GLY A 1 247 ? -17.594 48.594 37.375 1 36.28 247 GLY A C 1
ATOM 1951 O O . GLY A 1 247 ? -17.781 49.656 38 1 36.28 247 GLY A O 1
ATOM 1952 N N . SER A 1 248 ? -17.609 47.75 38.438 1 34.66 248 SER A N 1
ATOM 1953 C CA . SER A 1 248 ? -16.688 48.188 39.469 1 34.66 248 SER A CA 1
ATOM 1954 C C . SER A 1 248 ? -15.406 48.75 38.875 1 34.66 248 SER A C 1
ATOM 1956 O O . SER A 1 248 ? -15.055 48.438 37.75 1 34.66 248 SER A O 1
ATOM 1958 N N . GLU A 1 249 ? -14.672 49.656 39.562 1 36.16 249 GLU A N 1
ATOM 1959 C CA . GLU A 1 249 ? -13.359 50.281 39.375 1 36.16 249 GLU A CA 1
ATOM 1960 C C . GLU A 1 249 ? -12.414 49.344 38.625 1 36.16 249 GLU A C 1
ATOM 1962 O O . GLU A 1 249 ? -12.148 48.219 39.031 1 36.16 249 GLU A O 1
ATOM 1967 N N . SER A 1 250 ? -12.328 49.375 37.375 1 36.84 250 SER A N 1
ATOM 1968 C CA . SER A 1 250 ? -11.75 48.906 36.094 1 36.84 250 SER A CA 1
ATOM 1969 C C . SER A 1 250 ? -10.328 48.406 36.312 1 36.84 250 SER A C 1
ATOM 1971 O O . SER A 1 250 ? -9.531 49.031 37 1 36.84 250 SER A O 1
ATOM 1973 N N . TYR A 1 251 ? -10.125 47.062 36.219 1 39.62 251 TYR A N 1
ATOM 1974 C CA . TYR A 1 251 ? -8.734 46.656 36.125 1 39.62 251 TYR A CA 1
ATOM 1975 C C . TYR A 1 251 ? -7.902 47.625 35.312 1 39.62 251 TYR A C 1
ATOM 1977 O O . TYR A 1 251 ? -6.691 47.75 35.531 1 39.62 251 TYR A O 1
ATOM 1985 N N . LEU A 1 252 ? -8.562 48.25 34.188 1 42.06 252 LEU A N 1
ATOM 1986 C CA . LEU A 1 252 ? -7.895 49.25 33.375 1 42.06 252 LEU A CA 1
ATOM 1987 C C . LEU A 1 252 ? -8.227 50.656 33.812 1 42.06 252 LEU A C 1
ATOM 1989 O O . LEU A 1 252 ? -8.055 51.625 33.062 1 42.06 252 LEU A O 1
ATOM 1993 N N . ASP A 1 253 ? -9.086 51 34.781 1 36.94 253 ASP A N 1
ATOM 1994 C CA . ASP A 1 253 ? -9.156 52.406 35.094 1 36.94 253 ASP A CA 1
ATOM 1995 C C . ASP A 1 253 ? -7.762 53.031 35.125 1 36.94 253 ASP A C 1
ATOM 1997 O O . ASP A 1 253 ? -6.828 52.469 35.688 1 36.94 253 ASP A O 1
ATOM 2001 N N . ALA A 1 254 ? -7.516 53.906 34.281 1 39.31 254 ALA A N 1
ATOM 2002 C CA . ALA A 1 254 ? -6.285 54.719 34.25 1 39.31 254 ALA A CA 1
ATOM 2003 C C . ALA A 1 254 ? -5.727 54.906 35.656 1 39.31 254 ALA A C 1
ATOM 2005 O O . ALA A 1 254 ? -4.523 55.094 35.812 1 39.31 254 ALA A O 1
ATOM 2006 N N . SER A 1 255 ? -6.539 55.219 36.531 1 35.12 255 SER A N 1
ATOM 2007 C CA . SER A 1 255 ? -6.051 55.594 37.875 1 35.12 255 SER A CA 1
ATOM 2008 C C . SER A 1 255 ? -5.703 54.344 38.656 1 35.12 255 SER A C 1
ATOM 2010 O O . SER A 1 255 ? -5.094 54.438 39.75 1 35.12 255 SER A O 1
ATOM 2012 N N . SER A 1 256 ? -6.59 53.406 38.75 1 38.5 256 SER A N 1
ATOM 2013 C CA . SER A 1 256 ? -6.203 52.25 39.562 1 38.5 256 SER A CA 1
ATOM 2014 C C . SER A 1 256 ? -5.156 51.406 38.844 1 38.5 256 SER A C 1
ATOM 2016 O O . SER A 1 256 ? -5.328 51.031 37.688 1 38.5 256 SER A O 1
ATOM 2018 N N . THR A 1 257 ? -3.914 51.406 38.969 1 41.72 257 THR A N 1
ATOM 2019 C CA . THR A 1 257 ? -2.549 50.969 38.688 1 41.72 257 THR A CA 1
ATOM 2020 C C . THR A 1 257 ? -2.494 49.469 38.406 1 41.72 257 THR A C 1
ATOM 2022 O O . THR A 1 257 ? -1.429 48.938 38.094 1 41.72 257 THR A O 1
ATOM 2025 N N . ILE A 1 258 ? -3.432 48.656 38.875 1 44.66 258 ILE A N 1
ATOM 2026 C CA . ILE A 1 258 ? -2.9 47.312 38.906 1 44.66 258 ILE A CA 1
ATOM 2027 C C . ILE A 1 258 ? -3.219 46.594 37.594 1 44.66 258 ILE A C 1
ATOM 2029 O O . ILE A 1 258 ? -4.379 46.281 37.344 1 44.66 258 ILE A O 1
ATOM 2033 N N . SER A 1 259 ? -2.666 46.844 36.5 1 57.88 259 SER A N 1
ATOM 2034 C CA . SER A 1 259 ? -2.701 46.031 35.312 1 57.88 259 SER A CA 1
ATOM 2035 C C . SER A 1 259 ? -2.363 44.562 35.594 1 57.88 259 SER A C 1
ATOM 2037 O O . SER A 1 259 ? -1.378 44.281 36.281 1 57.88 259 SER A O 1
ATOM 2039 N N . PRO A 1 260 ? -3.473 43.625 35.25 1 77.19 260 PRO A N 1
ATOM 2040 C CA . PRO A 1 260 ? -3.088 42.25 35.5 1 77.19 260 PRO A CA 1
ATOM 2041 C C . PRO A 1 260 ? -1.765 41.875 34.844 1 77.19 260 PRO A C 1
ATOM 2043 O O . PRO A 1 260 ? -1.42 42.406 33.781 1 77.19 260 PRO A O 1
ATOM 2046 N N . SER A 1 261 ? -1.031 41.188 35.625 1 85.5 261 SER A N 1
ATOM 2047 C CA . SER A 1 261 ? 0.259 40.719 35.094 1 85.5 261 SER A CA 1
ATOM 2048 C C . SER A 1 261 ? 0.095 39.531 34.156 1 85.5 261 SER A C 1
ATOM 2050 O O . SER A 1 261 ? 1.015 39.188 33.438 1 85.5 261 SER A O 1
ATOM 2052 N N . ARG A 1 262 ? -1.185 38.938 34.188 1 88.12 262 ARG A N 1
ATOM 2053 C CA . ARG A 1 262 ? -1.449 37.781 33.375 1 88.12 262 ARG A CA 1
ATOM 2054 C C . ARG A 1 262 ? -2.889 37.781 32.875 1 88.12 262 ARG A C 1
ATOM 2056 O O . ARG A 1 262 ? -3.803 38.188 33.594 1 88.12 262 ARG A O 1
ATOM 2063 N N . LEU A 1 263 ? -3.045 37.312 31.656 1 86.38 263 LEU A N 1
ATOM 2064 C CA . LEU A 1 263 ? -4.383 37.188 31.078 1 86.38 263 LEU A CA 1
ATOM 2065 C C . LEU A 1 263 ? -4.516 35.906 30.266 1 86.38 263 LEU A C 1
ATOM 2067 O O . LEU A 1 263 ? -3.602 35.531 29.531 1 86.38 263 LEU A O 1
ATOM 2071 N N . TYR A 1 264 ? -5.613 35.219 30.438 1 85.69 264 TYR A N 1
ATOM 2072 C CA . TYR A 1 264 ? -5.926 34 29.703 1 85.69 264 TYR A CA 1
ATOM 2073 C C . TYR A 1 264 ? -6.934 34.281 28.594 1 85.69 264 TYR A C 1
ATOM 2075 O O . TYR A 1 264 ? -8.023 34.812 28.859 1 85.69 264 TYR A O 1
ATOM 2083 N N . ILE A 1 265 ? -6.551 33.938 27.375 1 87.75 265 ILE A N 1
ATOM 2084 C CA . ILE A 1 265 ? -7.371 34.188 26.188 1 87.75 265 ILE A CA 1
ATOM 2085 C C . ILE A 1 265 ? -7.828 32.844 25.594 1 87.75 265 ILE A C 1
ATOM 2087 O O . ILE A 1 265 ? -7.004 32 25.25 1 87.75 265 ILE A O 1
ATOM 2091 N N . THR A 1 266 ? -9.133 32.656 25.438 1 85.56 266 THR A N 1
ATOM 2092 C CA . THR A 1 266 ? -9.688 31.453 24.812 1 85.56 266 THR A CA 1
ATOM 2093 C C . THR A 1 266 ? -10.414 31.812 23.516 1 85.56 266 THR A C 1
ATOM 2095 O O . THR A 1 266 ? -11.406 32.531 23.531 1 85.56 266 THR A O 1
ATOM 2098 N N . LEU A 1 267 ? -9.891 31.391 22.422 1 88.06 267 LEU A N 1
ATOM 2099 C CA . LEU A 1 267 ? -10.484 31.594 21.094 1 88.06 267 LEU A CA 1
ATOM 2100 C C . LEU A 1 267 ? -10.781 30.25 20.422 1 88.06 267 LEU A C 1
ATOM 2102 O O . LEU A 1 267 ? -10.086 29.859 19.484 1 88.06 267 LEU A O 1
ATOM 2106 N N . SER A 1 268 ? -11.875 29.531 20.922 1 83.19 268 SER A N 1
ATOM 2107 C CA . SER A 1 268 ? -12.195 28.188 20.422 1 83.19 268 SER A CA 1
ATOM 2108 C C . SER A 1 268 ? -13.594 28.141 19.828 1 83.19 268 SER A C 1
ATOM 2110 O O . SER A 1 268 ? -14.406 29.031 20.062 1 83.19 268 SER A O 1
ATOM 2112 N N . ASN A 1 269 ? -13.844 27.266 18.859 1 69.75 269 ASN A N 1
ATOM 2113 C CA . ASN A 1 269 ? -15.125 27.109 18.188 1 69.75 269 ASN A CA 1
ATOM 2114 C C . ASN A 1 269 ? -16.188 26.516 19.125 1 69.75 269 ASN A C 1
ATOM 2116 O O . ASN A 1 269 ? -17.266 26.125 18.672 1 69.75 269 ASN A O 1
ATOM 2120 N N . TYR A 1 270 ? -15.938 26.391 20.281 1 58.28 270 TYR A N 1
ATOM 2121 C CA . TYR A 1 270 ? -16.938 25.734 21.125 1 58.28 270 TYR A CA 1
ATOM 2122 C C . TYR A 1 270 ? -18.031 26.719 21.516 1 58.28 270 TYR A C 1
ATOM 2124 O O . TYR A 1 270 ? -17.797 27.906 21.672 1 58.28 270 TYR A O 1
ATOM 2132 N N . ASN A 1 271 ? -19.328 26.75 20.75 1 45.03 271 ASN A N 1
ATOM 2133 C CA . ASN A 1 271 ? -20.547 27.516 20.984 1 45.03 271 ASN A CA 1
ATOM 2134 C C . ASN A 1 271 ? -20.703 27.891 22.469 1 45.03 271 ASN A C 1
ATOM 2136 O O . ASN A 1 271 ? -21.781 27.75 23.031 1 45.03 271 ASN A O 1
ATOM 2140 N N . VAL A 1 272 ? -19.828 27.984 23.109 1 46.56 272 VAL A N 1
ATOM 2141 C CA . VAL A 1 272 ? -20.25 28.328 24.453 1 46.56 272 VAL A CA 1
ATOM 2142 C C . VAL A 1 272 ? -20.531 29.828 24.547 1 46.56 272 VAL A C 1
ATOM 2144 O O . VAL A 1 272 ? -19.641 30.641 24.312 1 46.56 272 VAL A O 1
ATOM 2147 N N . PRO A 1 273 ? -21.828 30.219 24.328 1 44.88 273 PRO A N 1
ATOM 2148 C CA . PRO A 1 273 ? -22.359 31.578 24.297 1 44.88 273 PRO A CA 1
ATOM 2149 C C . PRO A 1 273 ? -21.438 32.594 24.969 1 44.88 273 PRO A C 1
ATOM 2151 O O . PRO A 1 273 ? -21.172 33.656 24.422 1 44.88 273 PRO A O 1
ATOM 2154 N N . ASP A 1 274 ? -21.375 32.531 26.281 1 44.84 274 ASP A N 1
ATOM 2155 C CA . ASP A 1 274 ? -20.969 33.562 27.234 1 44.84 274 ASP A CA 1
ATOM 2156 C C . ASP A 1 274 ? -19.438 33.719 27.234 1 44.84 274 ASP A C 1
ATOM 2158 O O . ASP A 1 274 ? -18.906 34.594 27.938 1 44.84 274 ASP A O 1
ATOM 2162 N N . HIS A 1 275 ? -18.609 32.844 26.547 1 51.91 275 HIS A N 1
ATOM 2163 C CA . HIS A 1 275 ? -17.281 32.656 27.109 1 51.91 275 HIS A CA 1
ATOM 2164 C C . HIS A 1 275 ? -16.188 32.969 26.078 1 51.91 275 HIS A C 1
ATOM 2166 O O . HIS A 1 275 ? -15 32.875 26.375 1 51.91 275 HIS A O 1
ATOM 2172 N N . GLU A 1 276 ? -16.453 33.5 24.75 1 59.91 276 GLU A N 1
ATOM 2173 C CA . GLU A 1 276 ? -15.258 33.562 23.922 1 59.91 276 GLU A CA 1
ATOM 2174 C C . GLU A 1 276 ? -14.695 35 23.922 1 59.91 276 GLU A C 1
ATOM 2176 O O . GLU A 1 276 ? -15.43 35.969 24.156 1 59.91 276 GLU A O 1
ATOM 2181 N N . ASP A 1 277 ? -13.367 35.094 24.016 1 78.56 277 ASP A N 1
ATOM 2182 C CA . ASP A 1 277 ? -12.594 36.344 24.062 1 78.56 277 ASP A CA 1
ATOM 2183 C C . ASP A 1 277 ? -12.508 36.969 22.688 1 78.56 277 ASP A C 1
ATOM 2185 O O . ASP A 1 277 ? -11.43 37.344 22.234 1 78.56 277 ASP A O 1
ATOM 2189 N N . ARG A 1 278 ? -13.812 37.25 22.094 1 81 278 ARG A N 1
ATOM 2190 C CA . ARG A 1 278 ? -13.836 37.75 20.734 1 81 278 ARG A CA 1
ATOM 2191 C C . ARG A 1 278 ? -13.398 39.219 20.688 1 81 278 ARG A C 1
ATOM 2193 O O . ARG A 1 278 ? -12.992 39.719 19.641 1 81 278 ARG A O 1
ATOM 2200 N N . ARG A 1 279 ? -13.492 39.875 21.797 1 86.31 279 ARG A N 1
ATOM 2201 C CA . ARG A 1 279 ? -13.047 41.25 21.828 1 86.31 279 ARG A CA 1
ATOM 2202 C C . ARG A 1 279 ? -11.539 41.344 21.641 1 86.31 279 ARG A C 1
ATOM 2204 O O . ARG A 1 279 ? -10.992 42.438 21.469 1 86.31 279 ARG A O 1
ATOM 2211 N N . PHE A 1 280 ? -10.953 40.219 21.656 1 90.06 280 PHE A N 1
ATOM 2212 C CA . PHE A 1 280 ? -9.539 40.094 21.297 1 90.06 280 PHE A CA 1
ATOM 2213 C C . PHE A 1 280 ? -9.258 40.781 19.969 1 90.06 280 PHE A C 1
ATOM 2215 O O . PHE A 1 280 ? -8.148 41.25 19.734 1 90.06 280 PHE A O 1
ATOM 2222 N N . PHE A 1 281 ? -10.258 40.906 19.172 1 90.81 281 PHE A N 1
ATOM 2223 C CA . PHE A 1 281 ? -10.07 41.469 17.828 1 90.81 281 PHE A CA 1
ATOM 2224 C C . PHE A 1 281 ? -10.508 42.906 17.75 1 90.81 281 PHE A C 1
ATOM 2226 O O . PHE A 1 281 ? -10.648 43.469 16.672 1 90.81 281 PHE A O 1
ATOM 2233 N N . CYS A 1 282 ? -10.742 43.531 18.859 1 88.75 282 CYS A N 1
ATOM 2234 C CA . CYS A 1 282 ? -11.062 44.938 18.938 1 88.75 282 CYS A CA 1
ATOM 2235 C C . CYS A 1 282 ? -9.797 45.781 19.141 1 88.75 282 CYS A C 1
ATOM 2237 O O . CYS A 1 282 ? -8.938 45.406 19.953 1 88.75 282 CYS A O 1
ATOM 2239 N N . PRO A 1 283 ? -9.695 46.906 18.484 1 89.62 283 PRO A N 1
ATOM 2240 C CA . PRO A 1 283 ? -8.484 47.719 18.578 1 89.62 283 PRO A CA 1
ATOM 2241 C C . PRO A 1 283 ? -8.172 48.156 20 1 89.62 283 PRO A C 1
ATOM 2243 O O . PRO A 1 283 ? -7.02 48.062 20.453 1 89.62 283 PRO A O 1
ATOM 2246 N N . ALA A 1 284 ? -9.133 48.656 20.734 1 87.25 284 ALA A N 1
ATOM 2247 C CA . ALA A 1 284 ? -8.898 49.156 22.094 1 87.25 284 ALA A CA 1
ATOM 2248 C C . ALA A 1 284 ? -8.461 48 23.016 1 87.25 284 ALA A C 1
ATOM 2250 O O . ALA A 1 284 ? -7.625 48.219 23.906 1 87.25 284 ALA A O 1
ATOM 2251 N N . GLU A 1 285 ? -9.094 46.906 22.797 1 87.5 285 GLU A N 1
ATOM 2252 C CA . GLU A 1 285 ? -8.688 45.75 23.609 1 87.5 285 GLU A CA 1
ATOM 2253 C C . GLU A 1 285 ? -7.25 45.344 23.297 1 87.5 285 GLU A C 1
ATOM 2255 O O . GLU A 1 285 ? -6.508 44.938 24.188 1 87.5 285 GLU A O 1
ATOM 2260 N N . GLN A 1 286 ? -6.848 45.469 22.094 1 91.94 286 GLN A N 1
ATOM 2261 C CA . GLN A 1 286 ? -5.473 45.125 21.734 1 91.94 286 GLN A CA 1
ATOM 2262 C C . GLN A 1 286 ? -4.484 46.094 22.375 1 91.94 286 GLN A C 1
ATOM 2264 O O . GLN A 1 286 ? -3.381 45.688 22.75 1 91.94 286 GLN A O 1
ATOM 2269 N N . THR A 1 287 ? -4.883 47.281 22.438 1 89.12 287 THR A N 1
ATOM 2270 C CA . THR A 1 287 ? -4.051 48.281 23.141 1 89.12 287 THR A CA 1
ATOM 2271 C C . THR A 1 287 ? -3.885 47.875 24.609 1 89.12 287 THR A C 1
ATOM 2273 O O . THR A 1 287 ? -2.787 48 25.156 1 89.12 287 THR A O 1
ATOM 2276 N N . LEU A 1 288 ? -4.938 47.469 25.188 1 85.31 288 LEU A N 1
ATOM 2277 C CA . LEU A 1 288 ? -4.875 47 26.578 1 85.31 288 LEU A CA 1
ATOM 2278 C C . LEU A 1 288 ? -3.971 45.781 26.703 1 85.31 288 LEU A C 1
ATOM 2280 O O . LEU A 1 288 ? -3.166 45.719 27.641 1 85.31 288 LEU A O 1
ATOM 2284 N N . LEU A 1 289 ? -4.133 44.906 25.828 1 91 289 LEU A N 1
ATOM 2285 C CA . LEU A 1 289 ? -3.363 43.656 25.859 1 91 289 LEU A CA 1
ATOM 2286 C C . LEU A 1 289 ? -1.87 43.938 25.719 1 91 289 LEU A C 1
ATOM 2288 O O . LEU A 1 289 ? -1.041 43.219 26.25 1 91 289 LEU A O 1
ATOM 2292 N N . SER A 1 290 ? -1.559 45 25.016 1 91.94 290 SER A N 1
ATOM 2293 C CA . SER A 1 290 ? -0.157 45.344 24.797 1 91.94 290 SER A CA 1
ATOM 2294 C C . SER A 1 290 ? 0.549 45.688 26.094 1 91.94 290 SER A C 1
ATOM 2296 O O . SER A 1 290 ? 1.779 45.656 26.172 1 91.94 290 SER A O 1
ATOM 2298 N N . ARG A 1 291 ? -0.205 45.875 27.141 1 88.25 291 ARG A N 1
ATOM 2299 C CA . ARG A 1 291 ? 0.377 46.281 28.406 1 88.25 291 ARG A CA 1
ATOM 2300 C C . ARG A 1 291 ? 0.516 45.094 29.359 1 88.25 291 ARG A C 1
ATOM 2302 O O . ARG A 1 291 ? 1.185 45.188 30.391 1 88.25 291 ARG A O 1
ATOM 2309 N N . ILE A 1 292 ? -0.117 44.094 29.016 1 90.31 292 ILE A N 1
ATOM 2310 C CA . ILE A 1 292 ? -0.12 42.938 29.875 1 90.31 292 ILE A CA 1
ATOM 2311 C C . ILE A 1 292 ? 1.127 42.094 29.609 1 90.31 292 ILE A C 1
ATOM 2313 O O . ILE A 1 292 ? 1.349 41.625 28.484 1 90.31 292 ILE A O 1
ATOM 2317 N N . PRO A 1 293 ? 1.907 41.812 30.656 1 93.62 293 PRO A N 1
ATOM 2318 C CA . PRO A 1 293 ? 3.191 41.125 30.469 1 93.62 293 PRO A CA 1
ATOM 2319 C C . PRO A 1 293 ? 3.033 39.688 29.969 1 93.62 293 PRO A C 1
ATOM 2321 O O . PRO A 1 293 ? 3.74 39.281 29.047 1 93.62 293 PRO A O 1
ATOM 2324 N N . TRP A 1 294 ? 2.088 38.906 30.594 1 93.94 294 TRP A N 1
ATOM 2325 C CA . TRP A 1 294 ? 1.906 37.5 30.234 1 93.94 294 TRP A CA 1
ATOM 2326 C C . TRP A 1 294 ? 0.522 37.281 29.641 1 93.94 294 TRP A C 1
ATOM 2328 O O . TRP A 1 294 ? -0.493 37.531 30.297 1 93.94 294 TRP A O 1
ATOM 2338 N N . LEU A 1 295 ? 0.509 36.844 28.438 1 93.94 295 LEU A N 1
ATOM 2339 C CA . LEU A 1 295 ? -0.727 36.344 27.828 1 93.94 295 LEU A CA 1
ATOM 2340 C C . LEU A 1 295 ? -0.689 34.844 27.641 1 93.94 295 LEU A C 1
ATOM 2342 O O . LEU A 1 295 ? 0.347 34.281 27.266 1 93.94 295 LEU A O 1
ATOM 2346 N N . VAL A 1 296 ? -1.777 34.156 27.984 1 92.25 296 VAL A N 1
ATOM 2347 C CA . VAL A 1 296 ? -1.949 32.75 27.703 1 92.25 296 VAL A CA 1
ATOM 2348 C C . VAL A 1 296 ? -3.043 32.531 26.656 1 92.25 296 VAL A C 1
ATOM 2350 O O . VAL A 1 296 ? -4.18 33 26.844 1 92.25 296 VAL A O 1
ATOM 2353 N N . LEU A 1 297 ? -2.688 31.953 25.594 1 92.69 297 LEU A N 1
ATOM 2354 C CA . LEU A 1 297 ? -3.619 31.766 24.484 1 92.69 297 LEU A CA 1
ATOM 2355 C C . LEU A 1 297 ? -3.975 30.297 24.312 1 92.69 297 LEU A C 1
ATOM 2357 O O . LEU A 1 297 ? -3.088 29.453 24.172 1 92.69 297 LEU A O 1
ATOM 2361 N N . LYS A 1 298 ? -5.191 29.953 24.328 1 90.06 298 LYS A N 1
ATOM 2362 C CA . LYS A 1 298 ? -5.746 28.641 24.031 1 90.06 298 LYS A CA 1
ATOM 2363 C C . LYS A 1 298 ? -6.762 28.719 22.891 1 90.06 298 LYS A C 1
ATOM 2365 O O . LYS A 1 298 ? -7.758 29.438 22.984 1 90.06 298 LYS A O 1
ATOM 2370 N N . SER A 1 299 ? -6.414 28.062 21.797 1 90.75 299 SER A N 1
ATOM 2371 C CA . SER A 1 299 ? -7.301 28.094 20.625 1 90.75 299 SER A CA 1
ATOM 2372 C C . SER A 1 299 ? -7.223 26.781 19.844 1 90.75 299 SER A C 1
ATOM 2374 O O . SER A 1 299 ? -6.25 26.031 19.984 1 90.75 299 SER A O 1
ATOM 2376 N N . ASN A 1 300 ? -8.297 26.484 19.141 1 91 300 ASN A N 1
ATOM 2377 C CA . ASN A 1 300 ? -8.305 25.344 18.234 1 91 300 ASN A CA 1
ATOM 2378 C C . ASN A 1 300 ? -8.602 25.766 16.797 1 91 300 ASN A C 1
ATOM 2380 O O . ASN A 1 300 ? -9.008 24.953 15.969 1 91 300 ASN A O 1
ATOM 2384 N N . ASN A 1 301 ? -8.367 27.141 16.531 1 91.56 301 ASN A N 1
ATOM 2385 C CA . ASN A 1 301 ? -8.672 27.703 15.227 1 91.56 301 ASN A CA 1
ATOM 2386 C C . ASN A 1 301 ? -7.461 28.422 14.625 1 91.56 301 ASN A C 1
ATOM 2388 O O . ASN A 1 301 ? -6.465 28.641 15.312 1 91.56 301 ASN A O 1
ATOM 2392 N N . TYR A 1 302 ? -7.641 28.688 13.359 1 94.62 302 TYR A N 1
ATOM 2393 C CA . TYR A 1 302 ? -6.672 29.562 12.703 1 94.62 302 TYR A CA 1
ATOM 2394 C C . TYR A 1 302 ? -7.062 31.031 12.867 1 94.62 302 TYR A C 1
ATOM 2396 O O . TYR A 1 302 ? -7.504 31.672 11.914 1 94.62 302 TYR A O 1
ATOM 2404 N N . ILE A 1 303 ? -6.754 31.656 13.953 1 93.5 303 ILE A N 1
ATOM 2405 C CA . ILE A 1 303 ? -7.254 32.969 14.312 1 93.5 303 ILE A CA 1
ATOM 2406 C C . ILE A 1 303 ? -6.453 34.062 13.578 1 93.5 303 ILE A C 1
ATOM 2408 O O . ILE A 1 303 ? -6.824 35.219 13.578 1 93.5 303 ILE A O 1
ATOM 2412 N N . ALA A 1 304 ? -5.387 33.656 12.93 1 95.44 304 ALA A N 1
ATOM 2413 C CA . ALA A 1 304 ? -4.516 34.594 12.25 1 95.44 304 ALA A CA 1
ATOM 2414 C C . ALA A 1 304 ? -5.285 35.406 11.195 1 95.44 304 ALA A C 1
ATOM 2416 O O . ALA A 1 304 ? -4.984 36.562 10.945 1 95.44 304 ALA A O 1
ATOM 2417 N N . ALA A 1 305 ? -6.246 34.75 10.586 1 92.06 305 ALA A N 1
ATOM 2418 C CA . ALA A 1 305 ? -7.07 35.469 9.617 1 92.06 305 ALA A CA 1
ATOM 2419 C C . ALA A 1 305 ? -7.805 36.625 10.273 1 92.06 305 ALA A C 1
ATOM 2421 O O . ALA A 1 305 ? -8.039 37.656 9.641 1 92.06 305 ALA A O 1
ATOM 2422 N N . GLY A 1 306 ? -8.102 36.5 11.5 1 90.75 306 GLY A N 1
ATOM 2423 C CA . GLY A 1 306 ? -8.82 37.531 12.234 1 90.75 306 GLY A CA 1
ATOM 2424 C C . GLY A 1 306 ? -8 38.781 12.484 1 90.75 306 GLY A C 1
ATOM 2425 O O . GLY A 1 306 ? -8.555 39.844 12.758 1 90.75 306 GLY A O 1
ATOM 2426 N N . PHE A 1 307 ? -6.715 38.719 12.359 1 94.44 307 PHE A N 1
ATOM 2427 C CA . PHE A 1 307 ? -5.852 39.844 12.609 1 94.44 307 PHE A CA 1
ATOM 2428 C C . PHE A 1 307 ? -6.059 40.938 11.555 1 94.44 307 PHE A C 1
ATOM 2430 O O . PHE A 1 307 ? -5.715 42.094 11.773 1 94.44 307 PHE A O 1
ATOM 2437 N N . TYR A 1 308 ? -6.629 40.562 10.453 1 92.25 308 TYR A N 1
ATOM 2438 C CA . TYR A 1 308 ? -6.867 41.5 9.375 1 92.25 308 TYR A CA 1
ATOM 2439 C C . TYR A 1 308 ? -7.988 42.469 9.75 1 92.25 308 TYR A C 1
ATOM 2441 O O . TYR A 1 308 ? -8.148 43.531 9.117 1 92.25 308 TYR A O 1
ATOM 2449 N N . PHE A 1 309 ? -8.727 42.125 10.758 1 88.81 309 PHE A N 1
ATOM 2450 C CA . PHE A 1 309 ? -9.789 43.031 11.203 1 88.81 309 PHE A CA 1
ATOM 2451 C C . PHE A 1 309 ? -9.219 44.188 11.984 1 88.81 309 PHE A C 1
ATOM 2453 O O . PHE A 1 309 ? -9.914 45.188 12.227 1 88.81 309 PHE A O 1
ATOM 2460 N N . LEU A 1 310 ? -8 44.094 12.414 1 91.25 310 LEU A N 1
ATOM 2461 C CA . LEU A 1 310 ? -7.293 45.156 13.125 1 91.25 310 LEU A CA 1
ATOM 2462 C C . LEU A 1 310 ? -6.418 45.969 12.172 1 91.25 310 LEU A C 1
ATOM 2464 O O . LEU A 1 310 ? -5.426 45.438 11.648 1 91.25 310 LEU A O 1
ATOM 2468 N N . PRO A 1 311 ? -6.703 47.219 11.93 1 90 311 PRO A N 1
ATOM 2469 C CA . PRO A 1 311 ? -6.023 48 10.898 1 90 311 PRO A CA 1
ATOM 2470 C C . PRO A 1 311 ? -4.504 48 11.055 1 90 311 PRO A C 1
ATOM 2472 O O . PRO A 1 311 ? -3.777 47.875 10.07 1 90 311 PRO A O 1
ATOM 2475 N N . GLU A 1 312 ? -4.043 48.188 12.242 1 92.75 312 GLU A N 1
ATOM 2476 C CA . GLU A 1 312 ? -2.6 48.188 12.453 1 92.75 312 GLU A CA 1
ATOM 2477 C C . GLU A 1 312 ? -1.966 46.844 12.109 1 92.75 312 GLU A C 1
ATOM 2479 O O . GLU A 1 312 ? -0.899 46.812 11.492 1 92.75 312 GLU A O 1
ATOM 2484 N N . TYR A 1 313 ? -2.617 45.812 12.539 1 96.06 313 TYR A N 1
ATOM 2485 C CA . TYR A 1 313 ? -2.102 44.5 12.234 1 96.06 313 TYR A CA 1
ATOM 2486 C C . TYR A 1 313 ? -2.217 44.188 10.742 1 96.06 313 TYR A C 1
ATOM 2488 O O . TYR A 1 313 ? -1.326 43.562 10.156 1 96.06 313 TYR A O 1
ATOM 2496 N N . ARG A 1 314 ? -3.275 44.656 10.172 1 94 314 ARG A N 1
ATOM 2497 C CA . ARG A 1 314 ? -3.479 44.438 8.742 1 94 314 ARG A CA 1
ATOM 2498 C C . ARG A 1 314 ? -2.34 45.062 7.938 1 94 314 ARG A C 1
ATOM 2500 O O . ARG A 1 314 ? -1.812 44.438 7.016 1 94 314 ARG A O 1
ATOM 2507 N N . GLN A 1 315 ? -1.967 46.25 8.258 1 95.06 315 GLN A N 1
ATOM 2508 C CA . GLN A 1 315 ? -0.868 46.906 7.578 1 95.06 315 GLN A CA 1
ATOM 2509 C C . GLN A 1 315 ? 0.44 46.156 7.746 1 95.06 315 GLN A C 1
ATOM 2511 O O . GLN A 1 315 ? 1.177 45.938 6.781 1 95.06 315 GLN A O 1
ATOM 2516 N N . ALA A 1 316 ? 0.688 45.75 8.93 1 96.75 316 ALA A N 1
ATOM 2517 C CA . ALA A 1 316 ? 1.909 45 9.211 1 96.75 316 ALA A CA 1
ATOM 2518 C C . ALA A 1 316 ? 1.926 43.656 8.453 1 96.75 316 ALA A C 1
ATOM 2520 O O . ALA A 1 316 ? 2.957 43.281 7.898 1 96.75 316 ALA A O 1
ATOM 2521 N N . LEU A 1 317 ? 0.794 43.031 8.406 1 97.25 317 LEU A N 1
ATOM 2522 C CA . LEU A 1 317 ? 0.689 41.719 7.727 1 97.25 317 LEU A CA 1
ATOM 2523 C C . LEU A 1 317 ? 0.911 41.875 6.227 1 97.25 317 LEU A C 1
ATOM 2525 O O . LEU A 1 317 ? 1.567 41.062 5.602 1 97.25 317 LEU A O 1
ATOM 2529 N N . ASN A 1 318 ? 0.392 42.938 5.656 1 95.31 318 ASN A N 1
ATOM 2530 C CA . ASN A 1 318 ? 0.579 43.156 4.227 1 95.31 318 ASN A CA 1
ATOM 2531 C C . ASN A 1 318 ? 2.041 43.469 3.895 1 95.31 318 ASN A C 1
ATOM 2533 O O . ASN A 1 318 ? 2.498 43.156 2.787 1 95.31 318 ASN A O 1
ATOM 2537 N N . GLN A 1 319 ? 2.699 43.969 4.852 1 95.75 319 GLN A N 1
ATOM 2538 C CA . GLN A 1 319 ? 4.125 44.188 4.656 1 95.75 319 GLN A CA 1
ATOM 2539 C C . GLN A 1 319 ? 4.926 42.906 4.805 1 95.75 319 GLN A C 1
ATOM 2541 O O . GLN A 1 319 ? 5.824 42.625 4.012 1 95.75 319 GLN A O 1
ATOM 2546 N N . LEU A 1 320 ? 4.602 42.125 5.781 1 96.25 320 LEU A N 1
ATOM 2547 C CA . LEU A 1 320 ? 5.324 40.906 6.074 1 96.25 320 LEU A CA 1
ATOM 2548 C C . LEU A 1 320 ? 5.051 39.844 5.004 1 96.25 320 LEU A C 1
ATOM 2550 O O . LEU A 1 320 ? 5.949 39.094 4.633 1 96.25 320 LEU A O 1
ATOM 2554 N N . PHE A 1 321 ? 3.791 39.844 4.605 1 94.94 321 PHE A N 1
ATOM 2555 C CA . PHE A 1 321 ? 3.336 38.812 3.67 1 94.94 321 PHE A CA 1
ATOM 2556 C C . PHE A 1 321 ? 2.617 39.438 2.484 1 94.94 321 PHE A C 1
ATOM 2558 O O . PHE A 1 321 ? 1.416 39.25 2.297 1 94.94 321 PHE A O 1
ATOM 2565 N N . PRO A 1 322 ? 3.377 40.031 1.587 1 92.94 322 PRO A N 1
ATOM 2566 C CA . PRO A 1 322 ? 2.721 40.688 0.444 1 92.94 322 PRO A CA 1
ATOM 2567 C C . PRO A 1 322 ? 1.988 39.688 -0.45 1 92.94 322 PRO A C 1
ATOM 2569 O O . PRO A 1 322 ? 1.043 40.062 -1.15 1 92.94 322 PRO A O 1
ATOM 2572 N N . ASP A 1 323 ? 2.35 38.469 -0.41 1 89.69 323 ASP A N 1
ATOM 2573 C CA . ASP A 1 323 ? 1.691 37.438 -1.203 1 89.69 323 ASP A CA 1
ATOM 2574 C C . ASP A 1 323 ? 0.513 36.812 -0.445 1 89.69 323 ASP A C 1
ATOM 2576 O O . ASP A 1 323 ? -0.205 35.969 -0.979 1 89.69 323 ASP A O 1
ATOM 2580 N N . ARG A 1 324 ? 0.356 37.188 0.863 1 91.25 324 ARG A N 1
ATOM 2581 C CA . ARG A 1 324 ? -0.742 36.781 1.736 1 91.25 324 ARG A CA 1
ATOM 2582 C C . ARG A 1 324 ? -0.688 35.281 2.029 1 91.25 324 ARG A C 1
ATOM 2584 O O . ARG A 1 324 ? -1.707 34.688 2.363 1 91.25 324 ARG A O 1
ATOM 2591 N N . ALA A 1 325 ? 0.49 34.688 1.882 1 91.81 325 ALA A N 1
ATOM 2592 C CA . ALA A 1 325 ? 0.704 33.25 2.193 1 91.81 325 ALA A CA 1
ATOM 2593 C C . ALA A 1 325 ? 1.3 33.094 3.588 1 91.81 325 ALA A C 1
ATOM 2595 O O . ALA A 1 325 ? 2.316 32.406 3.758 1 91.81 325 ALA A O 1
ATOM 2596 N N . MET A 1 326 ? 0.577 33.594 4.547 1 94.56 326 MET A N 1
ATOM 2597 C CA . MET A 1 326 ? 1.091 33.656 5.91 1 94.56 326 MET A CA 1
ATOM 2598 C C . MET A 1 326 ? 1.35 32.25 6.457 1 94.56 326 MET A C 1
ATOM 2600 O O . MET A 1 326 ? 2.41 31.984 7.031 1 94.56 326 MET A O 1
ATOM 2604 N N . PHE A 1 327 ? 0.372 31.359 6.223 1 95.62 327 PHE A N 1
ATOM 2605 C CA . PHE A 1 327 ? 0.507 30.016 6.785 1 95.62 327 PHE A CA 1
ATOM 2606 C C . PHE A 1 327 ? 1.686 29.281 6.156 1 95.62 327 PHE A C 1
ATOM 2608 O O . PHE A 1 327 ? 2.414 28.562 6.844 1 95.62 327 PHE A O 1
ATOM 2615 N N . LEU A 1 328 ? 1.845 29.438 4.891 1 94.19 328 LEU A N 1
ATOM 2616 C CA . LEU A 1 328 ? 2.943 28.797 4.176 1 94.19 328 LEU A CA 1
ATOM 2617 C C . LEU A 1 328 ? 4.289 29.203 4.781 1 94.19 328 LEU A C 1
ATOM 2619 O O . LEU A 1 328 ? 5.062 28.328 5.195 1 94.19 328 LEU A O 1
ATOM 2623 N N . HIS A 1 329 ? 4.535 30.5 4.883 1 94 329 HIS A N 1
ATOM 2624 C CA . HIS A 1 329 ? 5.84 30.984 5.301 1 94 329 HIS A CA 1
ATOM 2625 C C . HIS A 1 329 ? 6.074 30.75 6.789 1 94 329 HIS A C 1
ATOM 2627 O O . HIS A 1 329 ? 7.133 30.25 7.188 1 94 329 HIS A O 1
ATOM 2633 N N . ALA A 1 330 ? 5.082 31.031 7.586 1 95.94 330 ALA A N 1
ATOM 2634 C CA . ALA A 1 330 ? 5.223 30.812 9.023 1 95.94 330 ALA A CA 1
ATOM 2635 C C . ALA A 1 330 ? 5.305 29.328 9.352 1 95.94 330 ALA A C 1
ATOM 2637 O O . ALA A 1 330 ? 6.102 28.922 10.195 1 95.94 330 ALA A O 1
ATOM 2638 N N . GLY A 1 331 ? 4.445 28.594 8.68 1 95.31 331 GLY A N 1
ATOM 2639 C CA . GLY A 1 331 ? 4.414 27.156 8.922 1 95.31 331 GLY A CA 1
ATOM 2640 C C . GLY A 1 331 ? 5.707 26.453 8.547 1 95.31 331 GLY A C 1
ATOM 2641 O O . GLY A 1 331 ? 6.211 25.625 9.305 1 95.31 331 GLY A O 1
ATOM 2642 N N . ARG A 1 332 ? 6.273 26.781 7.48 1 92.12 332 ARG A N 1
ATOM 2643 C CA . ARG A 1 332 ? 7.492 26.141 7.012 1 92.12 332 ARG A CA 1
ATOM 2644 C C . ARG A 1 332 ? 8.68 26.516 7.891 1 92.12 332 ARG A C 1
ATOM 2646 O O . ARG A 1 332 ? 9.656 25.766 7.977 1 92.12 332 ARG A O 1
ATOM 2653 N N . TYR A 1 333 ? 8.602 27.609 8.438 1 93.5 333 TYR A N 1
ATOM 2654 C CA . TYR A 1 333 ? 9.648 28 9.375 1 93.5 333 TYR A CA 1
ATOM 2655 C C . TYR A 1 333 ? 9.5 27.25 10.695 1 93.5 333 TYR A C 1
ATOM 2657 O O . TYR A 1 333 ? 10.484 26.75 11.25 1 93.5 333 TYR A O 1
ATOM 2665 N N . LEU A 1 334 ? 8.289 27.125 11.148 1 95.25 334 LEU A N 1
ATOM 2666 C CA . LEU A 1 334 ? 8.023 26.703 12.516 1 95.25 334 LEU A CA 1
ATOM 2667 C C . LEU A 1 334 ? 7.918 25.188 12.609 1 95.25 334 LEU A C 1
ATOM 2669 O O . LEU A 1 334 ? 8.297 24.594 13.617 1 95.25 334 LEU A O 1
ATOM 2673 N N . LEU A 1 335 ? 7.363 24.547 11.633 1 96.44 335 LEU A N 1
ATOM 2674 C CA . LEU A 1 335 ? 6.84 23.188 11.773 1 96.44 335 LEU A CA 1
ATOM 2675 C C . LEU A 1 335 ? 7.82 22.172 11.211 1 96.44 335 LEU A C 1
ATOM 2677 O O . LEU A 1 335 ? 7.43 21.281 10.461 1 96.44 335 LEU A O 1
ATOM 2681 N N . ASN A 1 336 ? 9.016 22.281 11.625 1 94.69 336 ASN A N 1
ATOM 2682 C CA . ASN A 1 336 ? 10.016 21.328 11.188 1 94.69 336 ASN A CA 1
ATOM 2683 C C . ASN A 1 336 ? 9.992 20.062 12.039 1 94.69 336 ASN A C 1
ATOM 2685 O O . ASN A 1 336 ? 10.289 20.109 13.234 1 94.69 336 ASN A O 1
ATOM 2689 N N . PRO A 1 337 ? 9.656 18.922 11.398 1 95.44 337 PRO A N 1
ATOM 2690 C CA . PRO A 1 337 ? 9.617 17.672 12.164 1 95.44 337 PRO A CA 1
ATOM 2691 C C . PRO A 1 337 ? 10.992 17.266 12.695 1 95.44 337 PRO A C 1
ATOM 2693 O O . PRO A 1 337 ? 12.008 17.531 12.047 1 95.44 337 PRO A O 1
ATOM 2696 N N . ARG A 1 338 ? 10.977 16.594 13.742 1 92.44 338 ARG A N 1
ATOM 2697 C CA . ARG A 1 338 ? 12.195 15.969 14.25 1 92.44 338 ARG A CA 1
ATOM 2698 C C . ARG A 1 338 ? 12.75 14.961 13.25 1 92.44 338 ARG A C 1
ATOM 2700 O O . ARG A 1 338 ? 12.031 14.492 12.367 1 92.44 338 ARG A O 1
ATOM 2707 N N . ASN A 1 339 ? 13.969 14.578 13.5 1 89.81 339 ASN A N 1
ATOM 2708 C CA . ASN A 1 339 ? 14.703 13.797 12.508 1 89.81 339 ASN A CA 1
ATOM 2709 C C . ASN A 1 339 ? 14.062 12.43 12.297 1 89.81 339 ASN A C 1
ATOM 2711 O O . ASN A 1 339 ? 14.07 11.906 11.18 1 89.81 339 ASN A O 1
ATOM 2715 N N . ASP A 1 340 ? 13.602 11.812 13.312 1 89.81 340 ASP A N 1
ATOM 2716 C CA . ASP A 1 340 ? 12.977 10.508 13.141 1 89.81 340 ASP A CA 1
ATOM 2717 C C . ASP A 1 340 ? 11.703 10.602 12.305 1 89.81 340 ASP A C 1
ATOM 2719 O O . ASP A 1 340 ? 11.43 9.742 11.477 1 89.81 340 ASP A O 1
ATOM 2723 N N . ILE A 1 341 ? 10.961 11.617 12.484 1 95.38 341 ILE A N 1
ATOM 2724 C CA . ILE A 1 341 ? 9.742 11.836 11.703 1 95.38 341 ILE A CA 1
ATOM 2725 C C . ILE A 1 341 ? 10.109 12.242 10.281 1 95.38 341 ILE A C 1
ATOM 2727 O O . ILE A 1 341 ? 9.508 11.758 9.312 1 95.38 341 ILE A O 1
ATOM 2731 N N . TRP A 1 342 ? 11.086 13.125 10.211 1 94.56 342 TRP A N 1
ATOM 2732 C CA . TRP A 1 342 ? 11.555 13.539 8.891 1 94.56 342 TRP A CA 1
ATOM 2733 C C . TRP A 1 342 ? 12.078 12.344 8.102 1 94.56 342 TRP A C 1
ATOM 2735 O O . TRP A 1 342 ? 11.844 12.234 6.895 1 94.56 342 TRP A O 1
ATOM 2745 N N . GLY A 1 343 ? 12.805 11.508 8.789 1 92.38 343 GLY A N 1
ATOM 2746 C CA . GLY A 1 343 ? 13.234 10.273 8.148 1 92.38 343 GLY A CA 1
ATOM 2747 C C . GLY A 1 343 ? 12.086 9.461 7.582 1 92.38 343 GLY A C 1
ATOM 2748 O O . GLY A 1 343 ? 12.164 8.984 6.449 1 92.38 343 GLY A O 1
ATOM 2749 N N . ARG A 1 344 ? 11.07 9.281 8.328 1 95 344 ARG A N 1
ATOM 2750 C CA . ARG A 1 344 ? 9.875 8.578 7.875 1 95 344 ARG A CA 1
ATOM 2751 C C . ARG A 1 344 ? 9.297 9.234 6.629 1 95 344 ARG A C 1
ATOM 2753 O O . ARG A 1 344 ? 8.938 8.547 5.668 1 95 344 ARG A O 1
ATOM 2760 N N . ILE A 1 345 ? 9.203 10.555 6.625 1 96.62 345 ILE A N 1
ATOM 2761 C CA . ILE A 1 345 ? 8.656 11.328 5.516 1 96.62 345 ILE A CA 1
ATOM 2762 C C . ILE A 1 345 ? 9.492 11.102 4.262 1 96.62 345 ILE A C 1
ATOM 2764 O O . ILE A 1 345 ? 8.953 10.773 3.199 1 96.62 345 ILE A O 1
ATOM 2768 N N . THR A 1 346 ? 10.75 11.234 4.387 1 92.94 346 THR A N 1
ATOM 2769 C CA . THR A 1 346 ? 11.617 11.211 3.215 1 92.94 346 THR A CA 1
ATOM 2770 C C . THR A 1 346 ? 11.781 9.781 2.701 1 92.94 346 THR A C 1
ATOM 2772 O O . THR A 1 346 ? 11.883 9.555 1.492 1 92.94 346 THR A O 1
ATOM 2775 N N . ARG A 1 347 ? 11.82 8.812 3.562 1 93.25 347 ARG A N 1
ATOM 2776 C CA . ARG A 1 347 ? 11.891 7.422 3.113 1 93.25 347 ARG A CA 1
ATOM 2777 C C . ARG A 1 347 ? 10.633 7.031 2.346 1 93.25 347 ARG A C 1
ATOM 2779 O O . ARG A 1 347 ? 10.711 6.316 1.343 1 93.25 347 ARG A O 1
ATOM 2786 N N . PHE A 1 348 ? 9.5 7.461 2.828 1 96.75 348 PHE A N 1
ATOM 2787 C CA . PHE A 1 348 ? 8.289 7.215 2.059 1 96.75 348 PHE A CA 1
ATOM 2788 C C . PHE A 1 348 ? 8.352 7.918 0.709 1 96.75 348 PHE A C 1
ATOM 2790 O O . PHE A 1 348 ? 8.062 7.316 -0.326 1 96.75 348 PHE A O 1
ATOM 2797 N N . TYR A 1 349 ? 8.656 9.203 0.788 1 95.62 349 TYR A N 1
ATOM 2798 C CA . TYR A 1 349 ? 8.719 9.977 -0.447 1 95.62 349 TYR A CA 1
ATOM 2799 C C . TYR A 1 349 ? 9.672 9.336 -1.449 1 95.62 349 TYR A C 1
ATOM 2801 O O . TYR A 1 349 ? 9.305 9.102 -2.604 1 95.62 349 TYR A O 1
ATOM 2809 N N . ASP A 1 350 ? 10.836 9 -1.046 1 91.19 350 ASP A N 1
ATOM 2810 C CA . ASP A 1 350 ? 11.875 8.461 -1.92 1 91.19 350 ASP A CA 1
ATOM 2811 C C . ASP A 1 350 ? 11.5 7.074 -2.434 1 91.19 350 ASP A C 1
ATOM 2813 O O . ASP A 1 350 ? 11.773 6.742 -3.59 1 91.19 350 ASP A O 1
ATOM 2817 N N . GLY A 1 351 ? 10.891 6.34 -1.653 1 92.62 351 GLY A N 1
ATOM 2818 C CA . GLY A 1 351 ? 10.57 4.969 -2.018 1 92.62 351 GLY A CA 1
ATOM 2819 C C . GLY A 1 351 ? 9.312 4.848 -2.852 1 92.62 351 GLY A C 1
ATOM 2820 O O . GLY A 1 351 ? 9.172 3.918 -3.648 1 92.62 351 GLY A O 1
ATOM 2821 N N . TYR A 1 352 ? 8.398 5.82 -2.65 1 96 352 TYR A N 1
ATOM 2822 C CA . TYR A 1 352 ? 7.082 5.574 -3.215 1 96 352 TYR A CA 1
ATOM 2823 C C . TYR A 1 352 ? 6.672 6.699 -4.16 1 96 352 TYR A C 1
ATOM 2825 O O . TYR A 1 352 ? 5.816 6.508 -5.027 1 96 352 TYR A O 1
ATOM 2833 N N . LEU A 1 353 ? 7.223 7.898 -4.039 1 94.75 353 LEU A N 1
ATOM 2834 C CA . LEU A 1 353 ? 6.672 9.055 -4.742 1 94.75 353 LEU A CA 1
ATOM 2835 C C . LEU A 1 353 ? 7.699 9.641 -5.699 1 94.75 353 LEU A C 1
ATOM 2837 O O . LEU A 1 353 ? 7.34 10.359 -6.641 1 94.75 353 LEU A O 1
ATOM 2841 N N . LEU A 1 354 ? 8.93 9.43 -5.508 1 89.56 354 LEU A N 1
ATOM 2842 C CA . LEU A 1 354 ? 10.016 10.133 -6.168 1 89.56 354 LEU A CA 1
ATOM 2843 C C . LEU A 1 354 ? 9.93 9.984 -7.684 1 89.56 354 LEU A C 1
ATOM 2845 O O . LEU A 1 354 ? 10.164 10.945 -8.422 1 89.56 354 LEU A O 1
ATOM 2849 N N . ASN A 1 355 ? 9.492 8.875 -8.188 1 87.06 355 ASN A N 1
ATOM 2850 C CA . ASN A 1 355 ? 9.562 8.578 -9.617 1 87.06 355 ASN A CA 1
ATOM 2851 C C . ASN A 1 355 ? 8.25 8.914 -10.32 1 87.06 355 ASN A C 1
ATOM 2853 O O . ASN A 1 355 ? 8.102 8.656 -11.516 1 87.06 355 ASN A O 1
ATOM 2857 N N . ALA A 1 356 ? 7.352 9.516 -9.68 1 92.81 356 ALA A N 1
ATOM 2858 C CA . ALA A 1 356 ? 6.09 9.914 -10.297 1 92.81 356 ALA A CA 1
ATOM 2859 C C . ALA A 1 356 ? 6.258 11.18 -11.125 1 92.81 356 ALA A C 1
ATOM 2861 O O . ALA A 1 356 ? 6.996 12.086 -10.734 1 92.81 356 ALA A O 1
ATOM 2862 N N . ASP A 1 357 ? 5.613 11.266 -12.273 1 92.62 357 ASP A N 1
ATOM 2863 C CA . ASP A 1 357 ? 5.566 12.484 -13.078 1 92.62 357 ASP A CA 1
ATOM 2864 C C . ASP A 1 357 ? 4.594 13.5 -12.484 1 92.62 357 ASP A C 1
ATOM 2866 O O . ASP A 1 357 ? 4.809 14.703 -12.586 1 92.62 357 ASP A O 1
ATOM 2870 N N . LYS A 1 358 ? 3.557 12.992 -11.906 1 94.94 358 LYS A N 1
ATOM 2871 C CA . LYS A 1 358 ? 2.537 13.805 -11.25 1 94.94 358 LYS A CA 1
ATOM 2872 C C . LYS A 1 358 ? 2.111 13.18 -9.922 1 94.94 358 LYS A C 1
ATOM 2874 O O . LYS A 1 358 ? 1.829 11.984 -9.852 1 94.94 358 LYS A O 1
ATOM 2879 N N . LYS A 1 359 ? 2.107 13.969 -8.898 1 96.62 359 LYS A N 1
ATOM 2880 C CA . LYS A 1 359 ? 1.724 13.523 -7.562 1 96.62 359 LYS A CA 1
ATOM 2881 C C . LYS A 1 359 ? 0.434 14.203 -7.109 1 96.62 359 LYS A C 1
ATOM 2883 O O . LYS A 1 359 ? 0.368 15.43 -7.027 1 96.62 359 LYS A O 1
ATOM 2888 N N . ILE A 1 360 ? -0.551 13.414 -6.777 1 97.5 360 ILE A N 1
ATOM 2889 C CA . ILE A 1 360 ? -1.846 13.922 -6.348 1 97.5 360 ILE A CA 1
ATOM 2890 C C . ILE A 1 360 ? -2.123 13.484 -4.91 1 97.5 360 ILE A C 1
ATOM 2892 O O . ILE A 1 360 ? -1.991 12.305 -4.582 1 97.5 360 ILE A O 1
ATOM 2896 N N . GLY A 1 361 ? -2.424 14.453 -4.074 1 97.69 361 GLY A N 1
ATOM 2897 C CA . GLY A 1 361 ? -2.805 14.133 -2.707 1 97.69 361 GLY A CA 1
ATOM 2898 C C . GLY A 1 361 ? -4.301 14.203 -2.473 1 97.69 361 GLY A C 1
ATOM 2899 O O . GLY A 1 361 ? -4.965 15.133 -2.932 1 97.69 361 GLY A O 1
ATOM 2900 N N . ILE A 1 362 ? -4.836 13.18 -1.789 1 97.62 362 ILE A N 1
ATOM 2901 C CA . ILE A 1 362 ? -6.242 13.164 -1.395 1 97.62 362 ILE A CA 1
ATOM 2902 C C . ILE A 1 362 ? -6.352 12.93 0.11 1 97.62 362 ILE A C 1
ATOM 2904 O O . ILE A 1 362 ? -5.953 11.875 0.611 1 97.62 362 ILE A O 1
ATOM 2908 N N . GLN A 1 363 ? -6.828 13.891 0.773 1 96.5 363 GLN A N 1
ATOM 2909 C CA . GLN A 1 363 ? -7.078 13.773 2.207 1 96.5 363 GLN A CA 1
ATOM 2910 C C . GLN A 1 363 ? -8.555 13.523 2.49 1 96.5 363 GLN A C 1
ATOM 2912 O O . GLN A 1 363 ? -9.414 14.312 2.098 1 96.5 363 GLN A O 1
ATOM 2917 N N . VAL A 1 364 ? -8.82 12.383 3.178 1 93 364 VAL A N 1
ATOM 2918 C CA . VAL A 1 364 ? -10.195 11.977 3.434 1 93 364 VAL A CA 1
ATOM 2919 C C . VAL A 1 364 ? -10.461 11.969 4.938 1 93 364 VAL A C 1
ATOM 2921 O O . VAL A 1 364 ? -9.805 11.25 5.688 1 93 364 VAL A O 1
ATOM 2924 N N . ARG A 1 365 ? -11.336 12.719 5.336 1 87.81 365 ARG A N 1
ATOM 2925 C CA . ARG A 1 365 ? -11.836 12.703 6.707 1 87.81 365 ARG A CA 1
ATOM 2926 C C . ARG A 1 365 ? -13.242 12.117 6.77 1 87.81 365 ARG A C 1
ATOM 2928 O O . ARG A 1 365 ? -14.18 12.672 6.188 1 87.81 365 ARG A O 1
ATOM 2935 N N . SER A 1 366 ? -13.242 10.898 7.508 1 79 366 SER A N 1
ATOM 2936 C CA . SER A 1 366 ? -14.555 10.312 7.734 1 79 366 SER A CA 1
ATOM 2937 C C . SER A 1 366 ? -15.086 10.656 9.125 1 79 366 SER A C 1
ATOM 2939 O O . SER A 1 366 ? -14.352 10.562 10.109 1 79 366 SER A O 1
ATOM 2941 N N . TRP A 1 367 ? -15.922 11.578 9.359 1 70.25 367 TRP A N 1
ATOM 2942 C CA . TRP A 1 367 ? -16.469 12.016 10.641 1 70.25 367 TRP A CA 1
ATOM 2943 C C . TRP A 1 367 ? -16.969 10.828 11.453 1 70.25 367 TRP A C 1
ATOM 2945 O O . TRP A 1 367 ? -17.125 10.93 12.672 1 70.25 367 TRP A O 1
ATOM 2955 N N . LYS A 1 368 ? -17.062 9.664 10.758 1 73.25 368 LYS A N 1
ATOM 2956 C CA . LYS A 1 368 ? -17.406 8.406 11.406 1 73.25 368 LYS A CA 1
ATOM 2957 C C . LYS A 1 368 ? -16.344 7.344 11.172 1 73.25 368 LYS A C 1
ATOM 2959 O O . LYS A 1 368 ? -15.711 7.316 10.117 1 73.25 368 LYS A O 1
ATOM 2964 N N . PRO A 1 369 ? -16.125 6.539 12.195 1 76.12 369 PRO A N 1
ATOM 2965 C CA . PRO A 1 369 ? -15.102 5.508 12.039 1 76.12 369 PRO A CA 1
ATOM 2966 C C . PRO A 1 369 ? -15.492 4.434 11.023 1 76.12 369 PRO A C 1
ATOM 2968 O O . PRO A 1 369 ? -14.625 3.732 10.5 1 76.12 369 PRO A O 1
ATOM 2971 N N . GLU A 1 370 ? -16.734 4.371 10.75 1 82.69 370 GLU A N 1
ATOM 2972 C CA . GLU A 1 370 ? -17.219 3.312 9.867 1 82.69 370 GLU A CA 1
ATOM 2973 C C . GLU A 1 370 ? -17.047 3.693 8.398 1 82.69 370 GLU A C 1
ATOM 2975 O O . GLU A 1 370 ? -17.234 4.852 8.031 1 82.69 370 GLU A O 1
ATOM 2980 N N . TYR A 1 371 ? -16.719 2.779 7.684 1 89.62 371 TYR A N 1
ATOM 2981 C CA . TYR A 1 371 ? -16.609 2.93 6.234 1 89.62 371 TYR A CA 1
ATOM 2982 C C . TYR A 1 371 ? -17.969 3.27 5.621 1 89.62 371 TYR A C 1
ATOM 2984 O O . TYR A 1 371 ? -18.984 2.697 6 1 89.62 371 TYR A O 1
ATOM 2992 N N . ASN A 1 372 ? -17.984 4.238 4.707 1 86.44 372 ASN A N 1
ATOM 2993 C CA . ASN A 1 372 ? -19.156 4.645 3.926 1 86.44 372 ASN A CA 1
ATOM 2994 C C . ASN A 1 372 ? -18.875 4.566 2.428 1 86.44 372 ASN A C 1
ATOM 2996 O O . ASN A 1 372 ? -18.156 5.406 1.878 1 86.44 372 ASN A O 1
ATOM 3000 N N . PRO A 1 373 ? -19.469 3.629 1.73 1 85.94 373 PRO A N 1
ATOM 3001 C CA . PRO A 1 373 ? -19.172 3.449 0.305 1 85.94 373 PRO A CA 1
ATOM 3002 C C . PRO A 1 373 ? -19.531 4.676 -0.529 1 85.94 373 PRO A C 1
ATOM 3004 O O . PRO A 1 373 ? -18.938 4.91 -1.582 1 85.94 373 PRO A O 1
ATOM 3007 N N . ILE A 1 374 ? -20.438 5.465 -0.083 1 83.5 374 ILE A N 1
ATOM 3008 C CA . ILE A 1 374 ? -20.844 6.664 -0.805 1 83.5 374 ILE A CA 1
ATOM 3009 C C . ILE A 1 374 ? -19.672 7.648 -0.884 1 83.5 374 ILE A C 1
ATOM 3011 O O . ILE A 1 374 ? -19.516 8.336 -1.891 1 83.5 374 ILE A O 1
ATOM 3015 N N . LEU A 1 375 ? -18.938 7.695 0.147 1 86.5 375 LEU A N 1
ATOM 3016 C CA . LEU A 1 375 ? -17.781 8.586 0.151 1 86.5 375 LEU A CA 1
ATOM 3017 C C . LEU A 1 375 ? -16.75 8.141 -0.88 1 86.5 375 LEU A C 1
ATOM 3019 O O . LEU A 1 375 ? -16.109 8.977 -1.523 1 86.5 375 LEU A O 1
ATOM 3023 N N . SER A 1 376 ? -16.578 6.855 -1.03 1 88.75 376 SER A N 1
ATOM 3024 C CA . SER A 1 376 ? -15.672 6.359 -2.064 1 88.75 376 SER A CA 1
ATOM 3025 C C . SER A 1 376 ? -16.109 6.82 -3.449 1 88.75 376 SER A C 1
ATOM 3027 O O . SER A 1 376 ? -15.281 7.238 -4.262 1 88.75 376 SER A O 1
ATOM 3029 N N . GLU A 1 377 ? -17.344 6.719 -3.693 1 86.44 377 GLU A N 1
ATOM 3030 C CA . GLU A 1 377 ? -17.875 7.172 -4.969 1 86.44 377 GLU A CA 1
ATOM 3031 C C . GLU A 1 377 ? -17.672 8.672 -5.156 1 86.44 377 GLU A C 1
ATOM 3033 O O . GLU A 1 377 ? -17.375 9.133 -6.258 1 86.44 377 GLU A O 1
ATOM 3038 N N . HIS A 1 378 ? -17.859 9.312 -4.094 1 87.25 378 HIS A N 1
ATOM 3039 C CA . HIS A 1 378 ? -17.688 10.758 -4.121 1 87.25 378 HIS A CA 1
ATOM 3040 C C . HIS A 1 378 ? -16.234 11.141 -4.43 1 87.25 378 HIS A C 1
ATOM 3042 O O . HIS A 1 378 ? -15.992 12.078 -5.188 1 87.25 378 HIS A O 1
ATOM 3048 N N . ILE A 1 379 ? -15.367 10.492 -3.861 1 90.69 379 ILE A N 1
ATOM 3049 C CA . ILE A 1 379 ? -13.945 10.711 -4.102 1 90.69 379 ILE A CA 1
ATOM 3050 C C . ILE A 1 379 ? -13.633 10.5 -5.582 1 90.69 379 ILE A C 1
ATOM 3052 O O . ILE A 1 379 ? -12.992 11.336 -6.215 1 90.69 379 ILE A O 1
ATOM 3056 N N . LEU A 1 380 ? -14.148 9.438 -6.074 1 90.81 380 LEU A N 1
ATOM 3057 C CA . LEU A 1 380 ? -13.875 9.086 -7.465 1 90.81 380 LEU A CA 1
ATOM 3058 C C . LEU A 1 380 ? -14.547 10.07 -8.414 1 90.81 380 LEU A C 1
ATOM 3060 O O . LEU A 1 380 ? -13.961 10.461 -9.43 1 90.81 380 LEU A O 1
ATOM 3064 N N . ARG A 1 381 ? -15.703 10.453 -8.117 1 89.69 381 ARG A N 1
ATOM 3065 C CA . ARG A 1 381 ? -16.406 11.445 -8.922 1 89.69 381 ARG A CA 1
ATOM 3066 C C . ARG A 1 381 ? -15.648 12.766 -8.945 1 89.69 381 ARG A C 1
ATOM 3068 O O . ARG A 1 381 ? -15.469 13.367 -10.008 1 89.69 381 ARG A O 1
ATOM 3075 N N . CYS A 1 382 ? -15.219 13.203 -7.773 1 91.69 382 CYS A N 1
ATOM 3076 C CA . CYS A 1 382 ? -14.414 14.422 -7.684 1 91.69 382 CYS A CA 1
ATOM 3077 C C . CYS A 1 382 ? -13.172 14.32 -8.555 1 91.69 382 CYS A C 1
ATOM 3079 O O . CYS A 1 382 ? -12.898 15.211 -9.359 1 91.69 382 CYS A O 1
ATOM 3081 N N . ALA A 1 383 ? -12.516 13.25 -8.422 1 91.75 383 ALA A N 1
ATOM 3082 C CA . ALA A 1 383 ? -11.242 13.07 -9.109 1 91.75 383 ALA A CA 1
ATOM 3083 C C . ALA A 1 383 ? -11.445 13.008 -10.625 1 91.75 383 ALA A C 1
ATOM 3085 O O . ALA A 1 383 ? -10.68 13.609 -11.383 1 91.75 383 ALA A O 1
ATOM 3086 N N . THR A 1 384 ? -12.461 12.398 -11.078 1 92.19 384 THR A N 1
ATOM 3087 C CA . THR A 1 384 ? -12.609 12.141 -12.508 1 92.19 384 THR A CA 1
ATOM 3088 C C . THR A 1 384 ? -13.328 13.297 -13.195 1 92.19 384 THR A C 1
ATOM 3090 O O . THR A 1 384 ? -12.953 13.703 -14.297 1 92.19 384 THR A O 1
ATOM 3093 N N . LEU A 1 385 ? -14.359 13.867 -12.586 1 90 385 LEU A N 1
ATOM 3094 C CA . LEU A 1 385 ? -15.125 14.938 -13.211 1 90 385 LEU A CA 1
ATOM 3095 C C . LEU A 1 385 ? -14.305 16.219 -13.281 1 90 385 LEU A C 1
ATOM 3097 O O . LEU A 1 385 ? -14.523 17.047 -14.164 1 90 385 LEU A O 1
ATOM 3101 N N . ASN A 1 386 ? -13.375 16.391 -12.383 1 92.5 386 ASN A N 1
ATOM 3102 C CA . ASN A 1 386 ? -12.516 17.578 -12.398 1 92.5 386 ASN A CA 1
ATOM 3103 C C . ASN A 1 386 ? -11.188 17.281 -13.094 1 92.5 386 ASN A C 1
ATOM 3105 O O . ASN A 1 386 ? -10.234 18.062 -12.961 1 92.5 386 ASN A O 1
ATOM 3109 N N . ASN A 1 387 ? -11.062 16.141 -13.703 1 92.56 387 ASN A N 1
ATOM 3110 C CA . ASN A 1 387 ? -9.922 15.727 -14.516 1 92.56 387 ASN A CA 1
ATOM 3111 C C . ASN A 1 387 ? -8.641 15.672 -13.695 1 92.56 387 ASN A C 1
ATOM 3113 O O . ASN A 1 387 ? -7.559 15.961 -14.211 1 92.56 387 ASN A O 1
ATOM 3117 N N . ILE A 1 388 ? -8.859 15.461 -12.43 1 95.38 388 ILE A N 1
ATOM 3118 C CA . ILE A 1 388 ? -7.703 15.227 -11.57 1 95.38 388 ILE A CA 1
ATOM 3119 C C . ILE A 1 388 ? -7.102 13.859 -11.883 1 95.38 388 ILE A C 1
ATOM 3121 O O . ILE A 1 388 ? -5.883 13.734 -12.047 1 95.38 388 ILE A O 1
ATOM 3125 N N . LEU A 1 389 ? -7.922 12.844 -11.969 1 96.19 389 LEU A N 1
ATOM 3126 C CA . LEU A 1 389 ? -7.598 11.5 -12.438 1 96.19 389 LEU A CA 1
ATOM 3127 C C . LEU A 1 389 ? -8.422 11.141 -13.672 1 96.19 389 LEU A C 1
ATOM 3129 O O . LEU A 1 389 ? -9.516 11.672 -13.867 1 96.19 389 LEU A O 1
ATOM 3133 N N . PRO A 1 390 ? -7.867 10.336 -14.508 1 94.38 390 PRO A N 1
ATOM 3134 C CA . PRO A 1 390 ? -8.625 9.969 -15.703 1 94.38 390 PRO A CA 1
ATOM 3135 C C . PRO A 1 390 ? -9.789 9.023 -15.406 1 94.38 390 PRO A C 1
ATOM 3137 O O . PRO A 1 390 ? -9.734 8.273 -14.43 1 94.38 390 PRO A O 1
ATOM 3140 N N . ASN A 1 391 ? -10.766 9.094 -16.25 1 92 391 ASN A N 1
ATOM 3141 C CA . ASN A 1 391 ? -11.82 8.086 -16.219 1 92 391 ASN A CA 1
ATOM 3142 C C . ASN A 1 391 ? -11.305 6.719 -16.641 1 92 391 ASN A C 1
ATOM 3144 O O . ASN A 1 391 ? -10.352 6.621 -17.422 1 92 391 ASN A O 1
ATOM 3148 N N . VAL A 1 392 ? -11.883 5.719 -16.047 1 90.06 392 VAL A N 1
ATOM 3149 C CA . VAL A 1 392 ? -11.531 4.367 -16.469 1 90.06 392 VAL A CA 1
ATOM 3150 C C . VAL A 1 392 ? -12.227 4.035 -17.797 1 90.06 392 VAL A C 1
ATOM 3152 O O . VAL A 1 392 ? -13.25 4.637 -18.125 1 90.06 392 VAL A O 1
ATOM 3155 N N . THR A 1 393 ? -11.477 3.193 -18.5 1 81.12 393 THR A N 1
ATOM 3156 C CA . THR A 1 393 ? -12.055 2.805 -19.781 1 81.12 393 THR A CA 1
ATOM 3157 C C . THR A 1 393 ? -13.203 1.82 -19.578 1 81.12 393 THR A C 1
ATOM 3159 O O . THR A 1 393 ? -13.203 1.048 -18.625 1 81.12 393 THR A O 1
ATOM 3162 N N . GLN A 1 394 ? -14.031 2.062 -20.266 1 62.66 394 GLN A N 1
ATOM 3163 C CA . GLN A 1 394 ? -15.086 1.054 -20.266 1 62.66 394 GLN A CA 1
ATOM 3164 C C . GLN A 1 394 ? -14.633 -0.207 -21 1 62.66 394 GLN A C 1
ATOM 3166 O O . GLN A 1 394 ? -13.688 -0.168 -21.781 1 62.66 394 GLN A O 1
ATOM 3171 N N . GLU A 1 395 ? -14.992 -1.425 -20.844 1 53.84 395 GLU A N 1
ATOM 3172 C CA . GLU A 1 395 ? -14.586 -2.73 -21.359 1 53.84 395 GLU A CA 1
ATOM 3173 C C . GLU A 1 395 ? -13.773 -2.59 -22.641 1 53.84 395 GLU A C 1
ATOM 3175 O O . GLU A 1 395 ? -12.703 -3.186 -22.766 1 53.84 395 GLU A O 1
ATOM 3180 N N . ASP A 1 396 ? -14.359 -2.242 -23.781 1 43.62 396 ASP A N 1
ATOM 3181 C CA . ASP A 1 396 ? -14 -2.572 -25.156 1 43.62 396 ASP A CA 1
ATOM 3182 C C . ASP A 1 396 ? -13.031 -1.546 -25.734 1 43.62 396 ASP A C 1
ATOM 3184 O O . ASP A 1 396 ? -12.68 -1.606 -26.906 1 43.62 396 ASP A O 1
ATOM 3188 N N . THR A 1 397 ? -12.766 -0.445 -25 1 49.75 397 THR A N 1
ATOM 3189 C CA . THR A 1 397 ? -12 0.499 -25.797 1 49.75 397 THR A CA 1
ATOM 3190 C C . THR A 1 397 ? -10.523 0.452 -25.422 1 49.75 397 THR A C 1
ATOM 3192 O O . THR A 1 397 ? -10.188 0.333 -24.234 1 49.75 397 THR A O 1
ATOM 3195 N N . ALA A 1 398 ? -9.688 0.235 -26.422 1 49.75 398 ALA A N 1
ATOM 3196 C CA . ALA A 1 398 ? -8.234 0.176 -26.266 1 49.75 398 ALA A CA 1
ATOM 3197 C C . ALA A 1 398 ? -7.703 1.449 -25.609 1 49.75 398 ALA A C 1
ATOM 3199 O O . ALA A 1 398 ? -8 2.557 -26.062 1 49.75 398 ALA A O 1
ATOM 3200 N N . PRO A 1 399 ? -7.281 1.48 -24.406 1 56.59 399 PRO A N 1
ATOM 3201 C CA . PRO A 1 399 ? -6.742 2.715 -23.828 1 56.59 399 PRO A CA 1
ATOM 3202 C C . PRO A 1 399 ? -5.727 3.396 -24.75 1 56.59 399 PRO A C 1
ATOM 3204 O O . PRO A 1 399 ? -5.031 2.725 -25.516 1 56.59 399 PRO A O 1
ATOM 3207 N N . PRO A 1 400 ? -5.867 4.793 -25.125 1 54.56 400 PRO A N 1
ATOM 3208 C CA . PRO A 1 400 ? -4.801 5.477 -25.859 1 54.56 400 PRO A CA 1
ATOM 3209 C C . PRO A 1 400 ? -3.412 5.176 -25.297 1 54.56 400 PRO A C 1
ATOM 3211 O O . PRO A 1 400 ? -3.26 4.969 -24.094 1 54.56 400 PRO A O 1
ATOM 3214 N N . THR A 1 401 ? -2.488 4.539 -26.094 1 57.94 401 THR A N 1
ATOM 3215 C CA . THR A 1 401 ? -1.136 4.191 -25.672 1 57.94 401 THR A CA 1
ATOM 3216 C C . THR A 1 401 ? -0.264 5.441 -25.562 1 57.94 401 THR A C 1
ATOM 3218 O O . THR A 1 401 ? 0.047 6.074 -26.578 1 57.94 401 THR A O 1
ATOM 3221 N N . LYS A 1 402 ? -0.432 6.406 -24.625 1 62.53 402 LYS A N 1
ATOM 3222 C CA . LYS A 1 402 ? 0.613 7.395 -24.375 1 62.53 402 LYS A CA 1
ATOM 3223 C C . LYS A 1 402 ? 1.947 6.715 -24.078 1 62.53 402 LYS A C 1
ATOM 3225 O O . LYS A 1 402 ? 2.033 5.867 -23.188 1 62.53 402 LYS A O 1
ATOM 3230 N N . THR A 1 403 ? 2.932 6.723 -25.047 1 66.62 403 THR A N 1
ATOM 3231 C CA . THR A 1 403 ? 4.242 6.102 -24.875 1 66.62 403 THR A CA 1
ATOM 3232 C C . THR A 1 403 ? 5.336 7.16 -24.766 1 66.62 403 THR A C 1
ATOM 3234 O O . THR A 1 403 ? 5.535 7.949 -25.688 1 66.62 403 THR A O 1
ATOM 3237 N N . PRO A 1 404 ? 5.875 7.32 -23.562 1 76.56 404 PRO A N 1
ATOM 3238 C CA . PRO A 1 404 ? 5.66 6.523 -22.344 1 76.56 404 PRO A CA 1
ATOM 3239 C C . PRO A 1 404 ? 4.469 7.016 -21.531 1 76.56 404 PRO A C 1
ATOM 3241 O O . PRO A 1 404 ? 4.109 8.195 -21.594 1 76.56 404 PRO A O 1
ATOM 3244 N N . PRO A 1 405 ? 3.85 6.168 -20.859 1 85.69 405 PRO A N 1
ATOM 3245 C CA . PRO A 1 405 ? 2.734 6.586 -20.016 1 85.69 405 PRO A CA 1
ATOM 3246 C C . PRO A 1 405 ? 3.16 7.57 -18.922 1 85.69 405 PRO A C 1
ATOM 3248 O O . PRO A 1 405 ? 4.305 7.531 -18.469 1 85.69 405 PRO A O 1
ATOM 3251 N N . GLU A 1 406 ? 2.25 8.547 -18.703 1 91.69 406 GLU A N 1
ATOM 3252 C CA . GLU A 1 406 ? 2.494 9.406 -17.547 1 91.69 406 GLU A CA 1
ATOM 3253 C C . GLU A 1 406 ? 2.312 8.633 -16.25 1 91.69 406 GLU A C 1
ATOM 3255 O O . GLU A 1 406 ? 1.304 7.953 -16.062 1 91.69 406 GLU A O 1
ATOM 3260 N N . ARG A 1 407 ? 3.334 8.781 -15.453 1 95.25 407 ARG A N 1
ATOM 3261 C CA . ARG A 1 407 ? 3.248 8.125 -14.148 1 95.25 407 ARG A CA 1
ATOM 3262 C C . ARG A 1 407 ? 2.584 9.039 -13.125 1 95.25 407 ARG A C 1
ATOM 3264 O O . ARG A 1 407 ? 3.16 10.055 -12.719 1 95.25 407 ARG A O 1
ATOM 3271 N N . VAL A 1 408 ? 1.413 8.609 -12.695 1 96.94 408 VAL A N 1
ATOM 3272 C CA . VAL A 1 408 ? 0.65 9.383 -11.719 1 96.94 408 VAL A CA 1
ATOM 3273 C C . VAL A 1 408 ? 0.553 8.617 -10.406 1 96.94 408 VAL A C 1
ATOM 3275 O O . VAL A 1 408 ? 0.076 7.477 -10.375 1 96.94 408 VAL A O 1
ATOM 3278 N N . THR A 1 409 ? 1.047 9.172 -9.32 1 97.69 409 THR A N 1
ATOM 3279 C CA . THR A 1 409 ? 0.906 8.562 -8 1 97.69 409 THR A CA 1
ATOM 3280 C C . THR A 1 409 ? -0.078 9.344 -7.141 1 97.69 409 THR A C 1
ATOM 3282 O O . THR A 1 409 ? 0.03 10.57 -7.023 1 97.69 409 THR A O 1
ATOM 3285 N N . VAL A 1 410 ? -1.039 8.641 -6.621 1 98.38 410 VAL A N 1
ATOM 3286 C CA . VAL A 1 410 ? -2.041 9.227 -5.73 1 98.38 410 VAL A CA 1
ATOM 3287 C C . VAL A 1 410 ? -1.724 8.852 -4.285 1 98.38 410 VAL A C 1
ATOM 3289 O O . VAL A 1 410 ? -1.627 7.672 -3.945 1 98.38 410 VAL A O 1
ATOM 3292 N N . LEU A 1 411 ? -1.482 9.844 -3.482 1 98.31 411 LEU A N 1
ATOM 3293 C CA . LEU A 1 411 ? -1.314 9.664 -2.045 1 98.31 411 LEU A CA 1
ATOM 3294 C C . LEU A 1 411 ? -2.621 9.93 -1.306 1 98.31 411 LEU A C 1
ATOM 3296 O O . LEU A 1 411 ? -3.119 11.062 -1.307 1 98.31 411 LEU A O 1
ATOM 3300 N N . MET A 1 412 ? -3.146 8.906 -0.704 1 97.5 412 MET A N 1
ATOM 3301 C CA . MET A 1 412 ? -4.395 9.062 0.037 1 97.5 412 MET A CA 1
ATOM 3302 C C . MET A 1 412 ? -4.152 8.945 1.538 1 97.5 412 MET A C 1
ATOM 3304 O O . MET A 1 412 ? -3.52 7.992 1.998 1 97.5 412 MET A O 1
ATOM 3308 N N . THR A 1 413 ? -4.598 9.922 2.221 1 96.75 413 THR A N 1
ATOM 3309 C CA . THR A 1 413 ? -4.484 9.906 3.676 1 96.75 413 THR A CA 1
ATOM 3310 C C . THR A 1 413 ? -5.863 9.922 4.328 1 96.75 413 THR A C 1
ATOM 3312 O O . THR A 1 413 ? -6.781 10.57 3.826 1 96.75 413 THR A O 1
ATOM 3315 N N . GLY A 1 414 ? -6.016 9.203 5.363 1 92.81 414 GLY A N 1
ATOM 3316 C CA . GLY A 1 414 ? -7.234 9.078 6.145 1 92.81 414 GLY A CA 1
ATOM 3317 C C . GLY A 1 414 ? -7.191 7.938 7.145 1 92.81 414 GLY A C 1
ATOM 3318 O O . GLY A 1 414 ? -6.277 7.109 7.113 1 92.81 414 GLY A O 1
ATOM 3319 N N . LEU A 1 415 ? -8.164 7.891 7.977 1 92.06 415 LEU A N 1
ATOM 3320 C CA . LEU A 1 415 ? -8.164 6.902 9.047 1 92.06 415 LEU A CA 1
ATOM 3321 C C . LEU A 1 415 ? -8.672 5.555 8.539 1 92.06 415 LEU A C 1
ATOM 3323 O O . LEU A 1 415 ? -8.195 4.504 8.984 1 92.06 415 LEU A O 1
ATOM 3327 N N . VAL A 1 416 ? -9.539 5.613 7.562 1 91.38 416 VAL A N 1
ATOM 3328 C CA . VAL A 1 416 ? -10.18 4.395 7.082 1 91.38 416 VAL A CA 1
ATOM 3329 C C . VAL A 1 416 ? -9.484 3.91 5.812 1 91.38 416 VAL A C 1
ATOM 3331 O O . VAL A 1 416 ? -9.539 4.578 4.777 1 91.38 416 VAL A O 1
ATOM 3334 N N . ALA A 1 417 ? -8.945 2.725 5.879 1 90.44 417 ALA A N 1
ATOM 3335 C CA . ALA A 1 417 ? -8.125 2.186 4.801 1 90.44 417 ALA A CA 1
ATOM 3336 C C . ALA A 1 417 ? -8.969 1.86 3.574 1 90.44 417 ALA A C 1
ATOM 3338 O O . ALA A 1 417 ? -8.477 1.889 2.445 1 90.44 417 ALA A O 1
ATOM 3339 N N . GLN A 1 418 ? -10.234 1.557 3.742 1 92.31 418 GLN A N 1
ATOM 3340 C CA . GLN A 1 418 ? -11.086 1.055 2.672 1 92.31 418 GLN A CA 1
ATOM 3341 C C . GLN A 1 418 ? -11.219 2.078 1.548 1 92.31 418 GLN A C 1
ATOM 3343 O O . GLN A 1 418 ? -11.367 1.709 0.381 1 92.31 418 GLN A O 1
ATOM 3348 N N . TYR A 1 419 ? -11.211 3.342 1.812 1 93.12 419 TYR A N 1
ATOM 3349 C CA . TYR A 1 419 ? -11.312 4.359 0.773 1 93.12 419 TYR A CA 1
ATOM 3350 C C . TYR A 1 419 ? -10.141 4.273 -0.192 1 93.12 419 TYR A C 1
ATOM 3352 O O . TYR A 1 419 ? -10.32 4.344 -1.41 1 93.12 419 TYR A O 1
ATOM 3360 N N . HIS A 1 420 ? -8.961 4.145 0.351 1 94.56 420 HIS A N 1
ATOM 3361 C CA . HIS A 1 420 ? -7.766 3.939 -0.457 1 94.56 420 HIS A CA 1
ATOM 3362 C C . HIS A 1 420 ? -7.879 2.668 -1.291 1 94.56 420 HIS A C 1
ATOM 3364 O O . HIS A 1 420 ? -7.539 2.666 -2.477 1 94.56 420 HIS A O 1
ATOM 3370 N N . HIS A 1 421 ? -8.32 1.611 -0.681 1 93.56 421 HIS A N 1
ATOM 3371 C CA . HIS A 1 421 ? -8.453 0.334 -1.373 1 93.56 421 HIS A CA 1
ATOM 3372 C C . HIS A 1 421 ? -9.398 0.451 -2.562 1 93.56 421 HIS A C 1
ATOM 3374 O O . HIS A 1 421 ? -9.117 -0.078 -3.641 1 93.56 421 HIS A O 1
ATOM 3380 N N . ASP A 1 422 ? -10.445 1.172 -2.406 1 93.56 422 ASP A N 1
ATOM 3381 C CA . ASP A 1 422 ? -11.453 1.295 -3.457 1 93.56 422 ASP A CA 1
ATOM 3382 C C . ASP A 1 422 ? -10.891 2.043 -4.664 1 93.56 422 ASP A C 1
ATOM 3384 O O . ASP A 1 422 ? -11.102 1.632 -5.809 1 93.56 422 ASP A O 1
ATOM 3388 N N . VAL A 1 423 ? -10.266 3.119 -4.383 1 95.38 423 VAL A N 1
ATOM 3389 C CA . VAL A 1 423 ? -9.695 3.91 -5.469 1 95.38 423 VAL A CA 1
ATOM 3390 C C . VAL A 1 423 ? -8.625 3.102 -6.191 1 95.38 423 VAL A C 1
ATOM 3392 O O . VAL A 1 423 ? -8.586 3.07 -7.426 1 95.38 423 VAL A O 1
ATOM 3395 N N . ARG A 1 424 ? -7.801 2.461 -5.43 1 96.5 424 ARG A N 1
ATOM 3396 C CA . ARG A 1 424 ? -6.754 1.625 -6.012 1 96.5 424 ARG A CA 1
ATOM 3397 C C . ARG A 1 424 ? -7.355 0.525 -6.883 1 96.5 424 ARG A C 1
ATOM 3399 O O . ARG A 1 424 ? -6.906 0.303 -8.008 1 96.5 424 ARG A O 1
ATOM 3406 N N . GLU A 1 425 ? -8.359 -0.136 -6.336 1 93.94 425 GLU A N 1
ATOM 3407 C CA . GLU A 1 425 ? -8.992 -1.241 -7.043 1 93.94 425 GLU A CA 1
ATOM 3408 C C . GLU A 1 425 ? -9.594 -0.773 -8.367 1 93.94 425 GLU A C 1
ATOM 3410 O O . GLU A 1 425 ? -9.547 -1.494 -9.367 1 93.94 425 GLU A O 1
ATOM 3415 N N . LYS A 1 426 ? -10.125 0.375 -8.398 1 93.94 426 LYS A N 1
ATOM 3416 C CA . LYS A 1 426 ? -10.711 0.912 -9.625 1 93.94 426 LYS A CA 1
ATOM 3417 C C . LYS A 1 426 ? -9.68 0.979 -10.742 1 93.94 426 LYS A C 1
ATOM 3419 O O . LYS A 1 426 ? -9.969 0.584 -11.875 1 93.94 426 LYS A O 1
ATOM 3424 N N . TYR A 1 427 ? -8.531 1.354 -10.445 1 94.5 427 TYR A N 1
ATOM 3425 C CA . TYR A 1 427 ? -7.531 1.58 -11.484 1 94.5 427 TYR A CA 1
ATOM 3426 C C . TYR A 1 427 ? -6.715 0.319 -11.734 1 94.5 427 TYR A C 1
ATOM 3428 O O . TYR A 1 427 ? -6.012 0.219 -12.742 1 94.5 427 TYR A O 1
ATOM 3436 N N . LEU A 1 428 ? -6.762 -0.667 -10.836 1 93.88 428 LEU A N 1
ATOM 3437 C CA . LEU A 1 428 ? -6.125 -1.953 -11.102 1 93.88 428 LEU A CA 1
ATOM 3438 C C . LEU A 1 428 ? -7.02 -2.834 -11.969 1 93.88 428 LEU A C 1
ATOM 3440 O O . LEU A 1 428 ? -6.523 -3.605 -12.789 1 93.88 428 LEU A O 1
ATOM 3444 N N . ARG A 1 429 ? -8.281 -2.676 -11.789 1 91.88 429 ARG A N 1
ATOM 3445 C CA . ARG A 1 429 ? -9.234 -3.508 -12.516 1 91.88 429 ARG A CA 1
ATOM 3446 C C . ARG A 1 429 ? -9.453 -2.994 -13.93 1 91.88 429 ARG A C 1
ATOM 3448 O O . ARG A 1 429 ? -9.883 -3.742 -14.812 1 91.88 429 ARG A O 1
ATOM 3455 N N . ASN A 1 430 ? -9.141 -1.664 -14.07 1 89.44 430 ASN A N 1
ATOM 3456 C CA . ASN A 1 430 ? -9.508 -1.049 -15.344 1 89.44 430 ASN A CA 1
ATOM 3457 C C . ASN A 1 430 ? -8.367 -0.21 -15.914 1 89.44 430 ASN A C 1
ATOM 3459 O O . ASN A 1 430 ? -7.652 0.459 -15.164 1 89.44 430 ASN A O 1
ATOM 3463 N N . ALA A 1 431 ? -8.305 -0.288 -17.219 1 89.12 431 ALA A N 1
ATOM 3464 C CA . ALA A 1 431 ? -7.488 0.719 -17.891 1 89.12 431 ALA A CA 1
ATOM 3465 C C . ALA A 1 431 ? -8.141 2.096 -17.812 1 89.12 431 ALA A C 1
ATOM 3467 O O . ALA A 1 431 ? -9.305 2.219 -17.406 1 89.12 431 ALA A O 1
ATOM 3468 N N . ASN A 1 432 ? -7.359 3.113 -18.031 1 91.38 432 ASN A N 1
ATOM 3469 C CA . ASN A 1 432 ? -7.926 4.457 -18.016 1 91.38 432 ASN A CA 1
ATOM 3470 C C . ASN A 1 432 ? -7.75 5.168 -19.359 1 91.38 432 ASN A C 1
ATOM 3472 O O . ASN A 1 432 ? -6.891 4.793 -20.141 1 91.38 432 ASN A O 1
ATOM 3476 N N . VAL A 1 433 ? -8.453 6.234 -19.641 1 88.62 433 VAL A N 1
ATOM 3477 C CA . VAL A 1 433 ? -8.625 6.852 -20.938 1 88.62 433 VAL A CA 1
ATOM 3478 C C . VAL A 1 433 ? -7.344 7.59 -21.328 1 88.62 433 VAL A C 1
ATOM 3480 O O . VAL A 1 433 ? -7.098 7.84 -22.516 1 88.62 433 VAL A O 1
ATOM 3483 N N . ARG A 1 434 ? -6.504 7.941 -20.391 1 90.25 434 ARG A N 1
ATOM 3484 C CA . ARG A 1 434 ? -5.289 8.688 -20.688 1 90.25 434 ARG A CA 1
ATOM 3485 C C . ARG A 1 434 ? -4.105 7.742 -20.891 1 90.25 434 ARG A C 1
ATOM 3487 O O . ARG A 1 434 ? -3.043 8.164 -21.359 1 90.25 434 ARG A O 1
ATOM 3494 N N . GLY A 1 435 ? -4.352 6.469 -20.5 1 89.5 435 GLY A N 1
ATOM 3495 C CA . GLY A 1 435 ? -3.254 5.52 -20.562 1 89.5 435 GLY A CA 1
ATOM 3496 C C . GLY A 1 435 ? -2.186 5.766 -19.516 1 89.5 435 GLY A C 1
ATOM 3497 O O . GLY A 1 435 ? -1.036 5.352 -19.688 1 89.5 435 GLY A O 1
ATOM 3498 N N . ASP A 1 436 ? -2.523 6.473 -18.469 1 92.19 436 ASP A N 1
ATOM 3499 C CA . ASP A 1 436 ? -1.587 6.766 -17.391 1 92.19 436 ASP A CA 1
ATOM 3500 C C . ASP A 1 436 ? -1.294 5.52 -16.562 1 92.19 436 ASP A C 1
ATOM 3502 O O . ASP A 1 436 ? -2.135 4.621 -16.469 1 92.19 436 ASP A O 1
ATOM 3506 N N . SER A 1 437 ? -0.059 5.453 -16.141 1 93.19 437 SER A N 1
ATOM 3507 C CA . SER A 1 437 ? 0.253 4.5 -15.078 1 93.19 437 SER A CA 1
ATOM 3508 C C . SER A 1 437 ? -0.082 5.066 -13.703 1 93.19 437 SER A C 1
ATOM 3510 O O . SER A 1 437 ? 0.622 5.945 -13.203 1 93.19 437 SER A O 1
ATOM 3512 N N . ILE A 1 438 ? -1.127 4.531 -13.094 1 95.75 438 ILE A N 1
ATOM 3513 C CA . ILE A 1 438 ? -1.641 5.145 -11.875 1 95.75 438 ILE A CA 1
ATOM 3514 C C . ILE A 1 438 ? -1.351 4.234 -10.68 1 95.75 438 ILE A C 1
ATOM 3516 O O . ILE A 1 438 ? -1.688 3.049 -10.695 1 95.75 438 ILE A O 1
ATOM 3520 N N . SER A 1 439 ? -0.677 4.719 -9.727 1 97.25 439 SER A N 1
ATOM 3521 C CA . SER A 1 439 ? -0.492 4.051 -8.445 1 97.25 439 SER A CA 1
ATOM 3522 C C . SER A 1 439 ? -1.2 4.801 -7.32 1 97.25 439 SER A C 1
ATOM 3524 O O . SER A 1 439 ? -1.213 6.035 -7.305 1 97.25 439 SER A O 1
ATOM 3526 N N . VAL A 1 440 ? -1.851 4.078 -6.465 1 97.81 440 VAL A N 1
ATOM 3527 C CA . VAL A 1 440 ? -2.555 4.648 -5.316 1 97.81 440 VAL A CA 1
ATOM 3528 C C . VAL A 1 440 ? -1.958 4.102 -4.023 1 97.81 440 VAL A C 1
ATOM 3530 O O . VAL A 1 440 ? -1.903 2.887 -3.82 1 97.81 440 VAL A O 1
ATOM 3533 N N . LEU A 1 441 ? -1.532 5.039 -3.188 1 97.56 441 LEU A N 1
ATOM 3534 C CA . LEU A 1 441 ? -0.802 4.668 -1.98 1 97.56 441 LEU A CA 1
ATOM 3535 C C . LEU A 1 441 ? -1.411 5.336 -0.75 1 97.56 441 LEU A C 1
ATOM 3537 O O . LEU A 1 441 ? -2.049 6.383 -0.86 1 97.56 441 LEU A O 1
ATOM 3541 N N . SER A 1 442 ? -1.255 4.684 0.349 1 96.19 442 SER A N 1
ATOM 3542 C CA . SER A 1 442 ? -1.592 5.238 1.656 1 96.19 442 SER A CA 1
ATOM 3543 C C . SER A 1 442 ? -0.452 5.043 2.65 1 96.19 442 SER A C 1
ATOM 3545 O O . SER A 1 442 ? -0.048 3.91 2.926 1 96.19 442 SER A O 1
ATOM 3547 N N . PRO A 1 443 ? 0.077 6.105 3.145 1 94.44 443 PRO A N 1
ATOM 3548 C CA . PRO A 1 443 ? 1.202 5.945 4.066 1 94.44 443 PRO A CA 1
ATOM 3549 C C . PRO A 1 443 ? 0.779 5.371 5.418 1 94.44 443 PRO A C 1
ATOM 3551 O O . PRO A 1 443 ? 1.583 4.734 6.102 1 94.44 443 PRO A O 1
ATOM 3554 N N . SER A 1 444 ? -0.44 5.641 5.797 1 87.06 444 SER A N 1
ATOM 3555 C CA . SER A 1 444 ? -0.913 5.145 7.086 1 87.06 444 SER A CA 1
ATOM 3556 C C . SER A 1 444 ? -2.436 5.047 7.113 1 87.06 444 SER A C 1
ATOM 3558 O O . SER A 1 444 ? -3.121 5.719 6.34 1 87.06 444 SER A O 1
ATOM 3560 N N . SER A 1 445 ? -2.967 4.086 7.902 1 83.38 445 SER A N 1
ATOM 3561 C CA . SER A 1 445 ? -4.391 3.924 8.172 1 83.38 445 SER A CA 1
ATOM 3562 C C . SER A 1 445 ? -4.621 3.207 9.5 1 83.38 445 SER A C 1
ATOM 3564 O O . SER A 1 445 ? -4.543 1.979 9.57 1 83.38 445 SER A O 1
ATOM 3566 N N . GLU A 1 446 ? -5 4.02 10.438 1 82.25 446 GLU A N 1
ATOM 3567 C CA . GLU A 1 446 ? -5.035 3.426 11.773 1 82.25 446 GLU A CA 1
ATOM 3568 C C . GLU A 1 446 ? -6.469 3.121 12.203 1 82.25 446 GLU A C 1
ATOM 3570 O O . GLU A 1 446 ? -6.691 2.555 13.281 1 82.25 446 GLU A O 1
ATOM 3575 N N . GLY A 1 447 ? -7.414 3.471 11.43 1 83.19 447 GLY A N 1
ATOM 3576 C CA . GLY A 1 447 ? -8.797 3.143 11.711 1 83.19 447 GLY A CA 1
ATOM 3577 C C . GLY A 1 447 ? -9.492 4.168 12.594 1 83.19 447 GLY A C 1
ATOM 3578 O O . GLY A 1 447 ? -10.562 4.672 12.25 1 83.19 447 GLY A O 1
ATOM 3579 N N . VAL A 1 448 ? -8.789 4.512 13.742 1 83.12 448 VAL A N 1
ATOM 3580 C CA . VAL A 1 448 ? -9.375 5.461 14.688 1 83.12 448 VAL A CA 1
ATOM 3581 C C . VAL A 1 448 ? -8.32 6.488 15.102 1 83.12 448 VAL A C 1
ATOM 3583 O O . VAL A 1 448 ? -7.125 6.188 15.133 1 83.12 448 VAL A O 1
ATOM 3586 N N . GLN A 1 449 ? -8.867 7.652 15.32 1 83.75 449 GLN A N 1
ATOM 3587 C CA . GLN A 1 449 ? -7.984 8.703 15.82 1 83.75 449 GLN A CA 1
ATOM 3588 C C . GLN A 1 449 ? -7.523 8.414 17.25 1 83.75 449 GLN A C 1
ATOM 3590 O O . GLN A 1 449 ? -8.344 8.117 18.109 1 83.75 449 GLN A O 1
ATOM 3595 N N . GLN A 1 450 ? -6.223 8.477 17.453 1 83.5 450 GLN A N 1
ATOM 3596 C CA . GLN A 1 450 ? -5.633 8.211 18.766 1 83.5 450 GLN A CA 1
ATOM 3597 C C . GLN A 1 450 ? -4.766 9.383 19.219 1 83.5 450 GLN A C 1
ATOM 3599 O O . GLN A 1 450 ? -3.592 9.195 19.562 1 83.5 450 GLN A O 1
ATOM 3604 N N . THR A 1 451 ? -5.438 10.492 19.375 1 80.12 451 THR A N 1
ATOM 3605 C CA . THR A 1 451 ? -4.703 11.688 19.766 1 80.12 451 THR A CA 1
ATOM 3606 C C . THR A 1 451 ? -3.979 11.469 21.094 1 80.12 451 THR A C 1
ATOM 3608 O O . THR A 1 451 ? -4.559 10.938 22.031 1 80.12 451 THR A O 1
ATOM 3611 N N . GLY A 1 452 ? -2.75 11.828 21.125 1 84.06 452 GLY A N 1
ATOM 3612 C CA . GLY A 1 452 ? -1.936 11.648 22.328 1 84.06 452 GLY A CA 1
ATOM 3613 C C . GLY A 1 452 ? -0.993 10.461 22.219 1 84.06 452 GLY A C 1
ATOM 3614 O O . GLY A 1 452 ? -0.008 10.383 22.953 1 84.06 452 GLY A O 1
ATOM 3615 N N . ASP A 1 453 ? -1.365 9.562 21.312 1 88 453 ASP A N 1
ATOM 3616 C CA . ASP A 1 453 ? -0.445 8.461 21.031 1 88 453 ASP A CA 1
ATOM 3617 C C . ASP A 1 453 ? 0.739 8.93 20.188 1 88 453 ASP A C 1
ATOM 3619 O O . ASP A 1 453 ? 0.554 9.539 19.141 1 88 453 ASP A O 1
ATOM 3623 N N . VAL A 1 454 ? 1.872 8.641 20.656 1 90 454 VAL A N 1
ATOM 3624 C CA . VAL A 1 454 ? 3.088 9.203 20.094 1 90 454 VAL A CA 1
ATOM 3625 C C . VAL A 1 454 ? 3.215 8.773 18.625 1 90 454 VAL A C 1
ATOM 3627 O O . VAL A 1 454 ? 3.438 9.609 17.75 1 90 454 VAL A O 1
ATOM 3630 N N . GLU A 1 455 ? 3.068 7.523 18.344 1 90.12 455 GLU A N 1
ATOM 3631 C CA . GLU A 1 455 ? 3.244 7.031 16.984 1 90.12 455 GLU A CA 1
ATOM 3632 C C . GLU A 1 455 ? 2.129 7.527 16.062 1 90.12 455 GLU A C 1
ATOM 3634 O O . GLU A 1 455 ? 2.375 7.871 14.914 1 90.12 455 GLU A O 1
ATOM 3639 N N . HIS A 1 456 ? 0.965 7.586 16.609 1 92.5 456 HIS A N 1
ATOM 3640 C CA . HIS A 1 456 ? -0.163 8.117 15.852 1 92.5 456 HIS A CA 1
ATOM 3641 C C . HIS A 1 456 ? 0.088 9.562 15.43 1 92.5 456 HIS A C 1
ATOM 3643 O O . HIS A 1 456 ? -0.125 9.922 14.266 1 92.5 456 HIS A O 1
ATOM 3649 N N . ASP A 1 457 ? 0.557 10.32 16.328 1 93.88 457 ASP A N 1
ATOM 3650 C CA . ASP A 1 457 ? 0.757 11.75 16.078 1 93.88 457 ASP A CA 1
ATOM 3651 C C . ASP A 1 457 ? 1.956 11.984 15.164 1 93.88 457 ASP A C 1
ATOM 3653 O O . ASP A 1 457 ? 1.954 12.914 14.352 1 93.88 457 ASP A O 1
ATOM 3657 N N . LYS A 1 458 ? 2.965 11.133 15.312 1 94.56 458 LYS A N 1
ATOM 3658 C CA . LYS A 1 458 ? 4.078 11.195 14.375 1 94.56 458 LYS A CA 1
ATOM 3659 C C . LYS A 1 458 ? 3.605 10.953 12.945 1 94.56 458 LYS A C 1
ATOM 3661 O O . LYS A 1 458 ? 3.98 11.688 12.031 1 94.56 458 LYS A O 1
ATOM 3666 N N . LYS A 1 459 ? 2.805 9.992 12.789 1 95.62 459 LYS A N 1
ATOM 3667 C CA . LYS A 1 459 ? 2.283 9.656 11.469 1 95.62 459 LYS A CA 1
ATOM 3668 C C . LYS A 1 459 ? 1.394 10.773 10.93 1 95.62 459 LYS A C 1
ATOM 3670 O O . LYS A 1 459 ? 1.419 11.07 9.727 1 95.62 459 LYS A O 1
ATOM 3675 N N . ALA A 1 460 ? 0.635 11.336 11.805 1 95.88 460 ALA A N 1
ATOM 3676 C CA . ALA A 1 460 ? -0.219 12.445 11.383 1 95.88 460 ALA A CA 1
ATOM 3677 C C . ALA A 1 460 ? 0.611 13.594 10.82 1 95.88 460 ALA A C 1
ATOM 3679 O O . ALA A 1 460 ? 0.315 14.109 9.742 1 95.88 460 ALA A O 1
ATOM 3680 N N . LEU A 1 461 ? 1.628 13.969 11.555 1 97.06 461 LEU A N 1
ATOM 3681 C CA . LEU A 1 461 ? 2.498 15.047 11.086 1 97.06 461 LEU A CA 1
ATOM 3682 C C . LEU A 1 461 ? 3.191 14.656 9.789 1 97.06 461 LEU A C 1
ATOM 3684 O O . LEU A 1 461 ? 3.281 15.469 8.859 1 97.06 461 LEU A O 1
ATOM 3688 N N . ALA A 1 462 ? 3.641 13.43 9.742 1 97.56 462 ALA A N 1
ATOM 3689 C CA . ALA A 1 462 ? 4.305 12.945 8.531 1 97.56 462 ALA A CA 1
ATOM 3690 C C . ALA A 1 462 ? 3.365 13.008 7.332 1 97.56 462 ALA A C 1
ATOM 3692 O O . ALA A 1 462 ? 3.76 13.453 6.25 1 97.56 462 ALA A O 1
ATOM 3693 N N . ASP A 1 463 ? 2.152 12.602 7.512 1 97.69 463 ASP A N 1
ATOM 3694 C CA . ASP A 1 463 ? 1.171 12.609 6.434 1 97.69 463 ASP A CA 1
ATOM 3695 C C . ASP A 1 463 ? 0.911 14.031 5.934 1 97.69 463 ASP A C 1
ATOM 3697 O O . ASP A 1 463 ? 0.777 14.25 4.73 1 97.69 463 ASP A O 1
ATOM 3701 N N . MET A 1 464 ? 0.81 14.953 6.832 1 97.75 464 MET A N 1
ATOM 3702 C CA . MET A 1 464 ? 0.581 16.344 6.445 1 97.75 464 MET A CA 1
ATOM 3703 C C . MET A 1 464 ? 1.732 16.875 5.598 1 97.75 464 MET A C 1
ATOM 3705 O O . MET A 1 464 ? 1.508 17.547 4.59 1 97.75 464 MET A O 1
ATOM 3709 N N . TRP A 1 465 ? 2.92 16.531 6.012 1 97.31 465 TRP A N 1
ATOM 3710 C CA . TRP A 1 465 ? 4.082 16.969 5.246 1 97.31 465 TRP A CA 1
ATOM 3711 C C . TRP A 1 465 ? 4.129 16.281 3.885 1 97.31 465 TRP A C 1
ATOM 3713 O O . TRP A 1 465 ? 4.434 16.906 2.871 1 97.31 465 TRP A O 1
ATOM 3723 N N . LEU A 1 466 ? 3.83 15.016 3.84 1 97.62 466 LEU A N 1
ATOM 3724 C CA . LEU A 1 466 ? 3.799 14.312 2.562 1 97.62 466 LEU A CA 1
ATOM 3725 C C . LEU A 1 466 ? 2.775 14.938 1.622 1 97.62 466 LEU A C 1
ATOM 3727 O O . LEU A 1 466 ? 3.062 15.164 0.445 1 97.62 466 LEU A O 1
ATOM 3731 N N . LEU A 1 467 ? 1.621 15.242 2.148 1 97.19 467 LEU A N 1
ATOM 3732 C CA . LEU A 1 467 ? 0.595 15.906 1.352 1 97.19 467 LEU A CA 1
ATOM 3733 C C . LEU A 1 467 ? 1.093 17.25 0.832 1 97.19 467 LEU A C 1
ATOM 3735 O O . LEU A 1 467 ? 0.771 17.641 -0.291 1 97.19 467 LEU A O 1
ATOM 3739 N N . SER A 1 468 ? 1.874 17.922 1.602 1 95.62 468 SER A N 1
ATOM 3740 C CA . 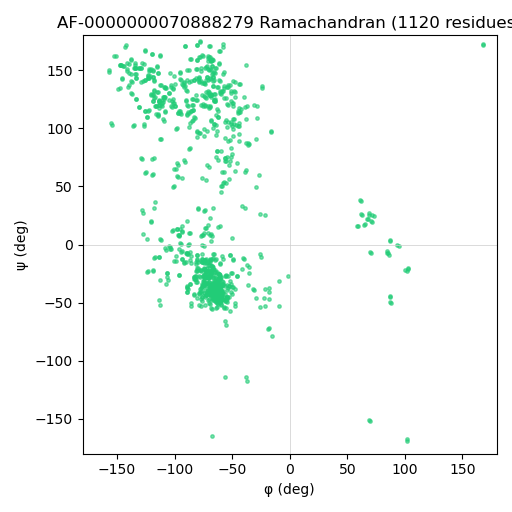SER A 1 468 ? 2.357 19.25 1.224 1 95.62 468 SER A CA 1
ATOM 3741 C C . SER A 1 468 ? 3.338 19.172 0.059 1 95.62 468 SER A C 1
ATOM 3743 O O . SER A 1 468 ? 3.646 20.188 -0.571 1 95.62 468 SER A O 1
ATOM 3745 N N . PHE A 1 469 ? 3.822 18.016 -0.26 1 95.06 469 PHE A N 1
ATOM 3746 C CA . PHE A 1 469 ? 4.781 17.828 -1.344 1 95.06 469 PHE A CA 1
ATOM 3747 C C . PHE A 1 469 ? 4.07 17.453 -2.639 1 95.06 469 PHE A C 1
ATOM 3749 O O . PHE A 1 469 ? 4.715 17.266 -3.674 1 95.06 469 PHE A O 1
ATOM 3756 N N . MET A 1 470 ? 2.775 17.359 -2.65 1 95.44 470 MET A N 1
ATOM 3757 C CA . MET A 1 470 ? 2.012 16.922 -3.816 1 95.44 470 MET A CA 1
ATOM 3758 C C . MET A 1 470 ? 1.831 18.078 -4.805 1 95.44 470 MET A C 1
ATOM 3760 O O . MET A 1 470 ? 1.938 19.25 -4.434 1 95.44 470 MET A O 1
ATOM 3764 N N . ASP A 1 471 ? 1.569 17.766 -6.031 1 93.62 471 ASP A N 1
ATOM 3765 C CA . ASP A 1 471 ? 1.37 18.75 -7.09 1 93.62 471 ASP A CA 1
ATOM 3766 C C . ASP A 1 471 ? -0.055 19.297 -7.07 1 93.62 471 ASP A C 1
ATOM 3768 O O . ASP A 1 471 ? -0.302 20.406 -7.523 1 93.62 471 ASP A O 1
ATOM 3772 N N . ASP A 1 472 ? -0.921 18.484 -6.629 1 94.44 472 ASP A N 1
ATOM 3773 C CA . ASP A 1 472 ? -2.328 18.844 -6.5 1 94.44 472 ASP A CA 1
ATOM 3774 C C . ASP A 1 472 ? -2.965 18.141 -5.297 1 94.44 472 ASP A C 1
ATOM 3776 O O . ASP A 1 472 ? -2.477 17.109 -4.844 1 94.44 472 ASP A O 1
ATOM 3780 N N . LEU A 1 473 ? -4.039 18.812 -4.785 1 96.12 473 LEU A N 1
ATOM 3781 C CA . LEU A 1 473 ? -4.602 18.297 -3.541 1 96.12 473 LEU A CA 1
ATOM 3782 C C . LEU A 1 473 ? -6.125 18.312 -3.592 1 96.12 473 LEU A C 1
ATOM 3784 O O . LEU A 1 473 ? -6.727 19.234 -4.141 1 96.12 473 LEU A O 1
ATOM 3788 N N . VAL A 1 474 ? -6.668 17.266 -3.051 1 95.75 474 VAL A N 1
ATOM 3789 C CA . VAL A 1 474 ? -8.086 17.172 -2.723 1 95.75 474 VAL A CA 1
ATOM 3790 C C . VAL A 1 474 ? -8.258 16.984 -1.218 1 95.75 474 VAL A C 1
ATOM 3792 O O . VAL A 1 474 ? -7.551 16.188 -0.602 1 95.75 474 VAL A O 1
ATOM 3795 N N . SER A 1 475 ? -9.141 17.766 -0.622 1 93.56 475 SER A N 1
ATOM 3796 C CA . SER A 1 475 ? -9.297 17.688 0.827 1 93.56 475 SER A CA 1
ATOM 3797 C C . SER A 1 475 ? -10.773 17.656 1.225 1 93.56 475 SER A C 1
ATOM 3799 O O . SER A 1 475 ? -11.625 18.156 0.488 1 93.56 475 SER A O 1
ATOM 3801 N N . SER A 1 476 ? -11.047 17.047 2.33 1 91.06 476 SER A N 1
ATOM 3802 C CA . SER A 1 476 ? -12.383 17.094 2.918 1 91.06 476 SER A CA 1
ATOM 3803 C C . SER A 1 476 ? -12.688 18.484 3.473 1 91.06 476 SER A C 1
ATOM 3805 O O . SER A 1 476 ? -11.797 19.172 3.961 1 91.06 476 SER A O 1
ATOM 3807 N N . PRO A 1 477 ? -13.914 18.812 3.467 1 88.19 477 PRO A N 1
ATOM 3808 C CA . PRO A 1 477 ? -14.273 20.109 4.039 1 88.19 477 PRO A CA 1
ATOM 3809 C C . PRO A 1 477 ? -14.102 20.156 5.559 1 88.19 477 PRO A C 1
ATOM 3811 O O . PRO A 1 477 ? -14.375 19.172 6.242 1 88.19 477 PRO A O 1
ATOM 3814 N N . LYS A 1 478 ? -13.656 21.312 6.074 1 85.06 478 LYS A N 1
ATOM 3815 C CA . LYS A 1 478 ? -13.516 21.578 7.5 1 85.06 478 LYS A CA 1
ATOM 3816 C C . LYS A 1 478 ? -12.469 20.672 8.133 1 85.06 478 LYS A C 1
ATOM 3818 O O . LYS A 1 478 ? -12.508 20.422 9.344 1 85.06 478 LYS A O 1
ATOM 3823 N N . SER A 1 479 ? -11.68 20.109 7.355 1 90.06 479 SER A N 1
ATOM 3824 C CA . SER A 1 479 ? -10.617 19.266 7.91 1 90.06 479 SER A CA 1
ATOM 3825 C C . SER A 1 479 ? -9.391 20.094 8.273 1 90.06 479 SER A C 1
ATOM 3827 O O . SER A 1 479 ? -8.711 20.625 7.395 1 90.06 479 SER A O 1
ATOM 3829 N N . THR A 1 480 ? -9.117 20.141 9.531 1 93.38 480 THR A N 1
ATOM 3830 C CA . THR A 1 480 ? -7.93 20.875 9.961 1 93.38 480 THR A CA 1
ATOM 3831 C C . THR A 1 480 ? -6.66 20.172 9.469 1 93.38 480 THR A C 1
ATOM 3833 O O . THR A 1 480 ? -5.648 20.828 9.211 1 93.38 480 THR A O 1
ATOM 3836 N N . PHE A 1 481 ? -6.805 18.844 9.32 1 94.25 481 PHE A N 1
ATOM 3837 C CA . PHE A 1 481 ? -5.723 18.078 8.727 1 94.25 481 PHE A CA 1
ATOM 3838 C C . PHE A 1 481 ? -5.449 18.547 7.297 1 94.25 481 PHE A C 1
ATOM 3840 O O . PHE A 1 481 ? -4.301 18.828 6.941 1 94.25 481 PHE A O 1
ATOM 3847 N N . GLY A 1 482 ? -6.43 18.703 6.559 1 95.06 482 GLY A N 1
ATOM 3848 C CA . GLY A 1 482 ? -6.336 19.203 5.199 1 95.06 482 GLY A CA 1
ATOM 3849 C C . GLY A 1 482 ? -5.848 20.641 5.125 1 95.06 482 GLY A C 1
ATOM 3850 O O . GLY A 1 482 ? -5 20.969 4.293 1 95.06 482 GLY A O 1
ATOM 3851 N N . TYR A 1 483 ? -6.258 21.484 6.074 1 95.56 483 TYR A N 1
ATOM 3852 C CA . TYR A 1 483 ? -5.836 22.875 6.141 1 95.56 483 TYR A CA 1
ATOM 3853 C C . TYR A 1 483 ? -4.32 22.984 6.281 1 95.56 483 TYR A C 1
ATOM 3855 O O . TYR A 1 483 ? -3.674 23.75 5.566 1 95.56 483 TYR A O 1
ATOM 3863 N N . VAL A 1 484 ? -3.855 22.141 7.133 1 97.25 484 VAL A N 1
ATOM 3864 C CA . VAL A 1 484 ? -2.418 22.188 7.375 1 97.25 484 VAL A CA 1
ATOM 3865 C C . VAL A 1 484 ? -1.669 21.734 6.125 1 97.25 484 VAL A C 1
ATOM 3867 O O . VAL A 1 484 ? -0.706 22.375 5.699 1 97.25 484 VAL A O 1
ATOM 3870 N N . ALA A 1 485 ? -2.162 20.719 5.535 1 96.62 485 ALA A N 1
ATOM 3871 C CA . ALA A 1 485 ? -1.49 20.156 4.371 1 96.62 485 ALA A CA 1
ATOM 3872 C C . ALA A 1 485 ? -1.452 21.141 3.213 1 96.62 485 ALA A C 1
ATOM 3874 O O . ALA A 1 485 ? -0.382 21.438 2.678 1 96.62 485 ALA A O 1
ATOM 3875 N N . HIS A 1 486 ? -2.572 21.656 2.818 1 94 486 HIS A N 1
ATOM 3876 C CA . HIS A 1 486 ? -2.553 22.531 1.653 1 94 486 HIS A CA 1
ATOM 3877 C C . HIS A 1 486 ? -2.021 23.922 2.014 1 94 486 HIS A C 1
ATOM 3879 O O . HIS A 1 486 ? -1.485 24.625 1.158 1 94 486 HIS A O 1
ATOM 3885 N N . GLY A 1 487 ? -2.096 24.312 3.328 1 94.44 487 GLY A N 1
ATOM 3886 C CA . GLY A 1 487 ? -1.405 25.5 3.771 1 94.44 487 GLY A CA 1
ATOM 3887 C C . GLY A 1 487 ? 0.102 25.422 3.623 1 94.44 487 GLY A C 1
ATOM 3888 O O . GLY A 1 487 ? 0.742 26.359 3.162 1 94.44 487 GLY A O 1
ATOM 3889 N N . LEU A 1 488 ? 0.623 24.25 3.98 1 94.5 488 LEU A N 1
ATOM 3890 C CA . LEU A 1 488 ? 2.061 24.031 3.867 1 94.5 488 LEU A CA 1
ATOM 3891 C C . LEU A 1 488 ? 2.473 23.875 2.408 1 94.5 488 LEU A C 1
ATOM 3893 O O . LEU A 1 488 ? 3.609 24.188 2.045 1 94.5 488 LEU A O 1
ATOM 3897 N N . ALA A 1 489 ? 1.581 23.422 1.651 1 93.75 489 ALA A N 1
ATOM 3898 C CA . ALA A 1 489 ? 1.865 23.234 0.23 1 93.75 489 ALA A CA 1
ATOM 3899 C C . ALA A 1 489 ? 1.801 24.578 -0.516 1 93.75 489 ALA A C 1
ATOM 3901 O O . ALA A 1 489 ? 2.43 24.734 -1.563 1 93.75 489 ALA A O 1
ATOM 3902 N N . GLY A 1 490 ? 1.016 25.484 -0.008 1 90.81 490 GLY A N 1
ATOM 3903 C CA . GLY A 1 490 ? 0.774 26.734 -0.701 1 90.81 490 GLY A CA 1
ATOM 3904 C C . GLY A 1 490 ? -0.041 26.578 -1.97 1 90.81 490 GLY A C 1
ATOM 3905 O O . GLY A 1 490 ? 0.145 27.312 -2.936 1 90.81 490 GLY A O 1
ATOM 3906 N N . ILE A 1 491 ? -0.854 25.531 -2.039 1 91.06 491 ILE A N 1
ATOM 3907 C CA . ILE A 1 491 ? -1.657 25.297 -3.232 1 91.06 491 ILE A CA 1
ATOM 3908 C C . ILE A 1 491 ? -3.139 25.281 -2.863 1 91.06 491 ILE A C 1
ATOM 3910 O O . ILE A 1 491 ? -3.506 24.844 -1.766 1 91.06 491 ILE A O 1
ATOM 3914 N N . THR A 1 492 ? -3.93 25.781 -3.758 1 92.19 492 THR A N 1
ATOM 3915 C CA . THR A 1 492 ? -5.375 25.766 -3.568 1 92.19 492 THR A CA 1
ATOM 3916 C C . THR A 1 492 ? -5.93 24.359 -3.844 1 92.19 492 THR A C 1
ATOM 3918 O O . THR A 1 492 ? -5.836 23.859 -4.969 1 92.19 492 THR A O 1
ATOM 3921 N N . PRO A 1 493 ? -6.535 23.766 -2.891 1 94.38 493 PRO A N 1
ATOM 3922 C CA . PRO A 1 493 ? -7.023 22.391 -3.07 1 94.38 493 PRO A CA 1
ATOM 3923 C C . PRO A 1 493 ? -8.414 22.344 -3.693 1 94.38 493 PRO A C 1
ATOM 3925 O O . PRO A 1 493 ? -9.109 23.359 -3.756 1 94.38 493 PRO A O 1
ATOM 3928 N N . TYR A 1 494 ? -8.734 21.172 -4.273 1 94.25 494 TYR A N 1
ATOM 3929 C CA . TYR A 1 494 ? -10.148 20.828 -4.422 1 94.25 494 TYR A CA 1
ATOM 3930 C C . TYR A 1 494 ? -10.75 20.422 -3.086 1 94.25 494 TYR A C 1
ATOM 3932 O O . TYR A 1 494 ? -10.109 19.734 -2.291 1 94.25 494 TYR A O 1
ATOM 3940 N N . VAL A 1 495 ? -11.93 20.859 -2.82 1 92.31 495 VAL A N 1
ATOM 3941 C CA . VAL A 1 495 ? -12.617 20.5 -1.581 1 92.31 495 VAL A CA 1
ATOM 3942 C C . VAL A 1 495 ? -13.922 19.781 -1.9 1 92.31 495 VAL A C 1
ATOM 3944 O O . VAL A 1 495 ? -14.719 20.25 -2.715 1 92.31 495 VAL A O 1
ATOM 3947 N N . PHE A 1 496 ? -14.07 18.609 -1.235 1 89.06 496 PHE A N 1
ATOM 3948 C CA . PHE A 1 496 ? -15.305 17.859 -1.435 1 89.06 496 PHE A CA 1
ATOM 3949 C C . PHE A 1 496 ? -16.516 18.703 -1.085 1 89.06 496 PHE A C 1
ATOM 3951 O O . PHE A 1 496 ? -16.516 19.438 -0.097 1 89.06 496 PHE A O 1
ATOM 3958 N N . VAL A 1 497 ? -17.5 18.625 -1.919 1 80.56 497 VAL A N 1
ATOM 3959 C CA . VAL A 1 497 ? -18.75 19.328 -1.626 1 80.56 497 VAL A CA 1
ATOM 3960 C C . VAL A 1 497 ? -19.5 18.594 -0.517 1 80.56 497 VAL A C 1
ATOM 3962 O O . VAL A 1 497 ? -19.594 17.375 -0.522 1 80.56 497 VAL A O 1
ATOM 3965 N N . ARG A 1 498 ? -19.734 19.234 0.556 1 62.97 498 ARG A N 1
ATOM 3966 C CA . ARG A 1 498 ? -20.297 18.719 1.794 1 62.97 498 ARG A CA 1
ATOM 3967 C C . ARG A 1 498 ? -21.406 17.703 1.505 1 62.97 498 ARG A C 1
ATOM 3969 O O . ARG A 1 498 ? -22.266 17.953 0.668 1 62.97 498 ARG A O 1
ATOM 3976 N N . TRP A 1 499 ? -21.203 16.422 1.952 1 54.41 499 TRP A N 1
ATOM 3977 C CA . TRP A 1 499 ? -21.984 15.203 1.78 1 54.41 499 TRP A CA 1
ATOM 3978 C C . TRP A 1 499 ? -23.438 15.438 2.199 1 54.41 499 TRP A C 1
ATOM 3980 O O . TRP A 1 499 ? -24.359 14.789 1.69 1 54.41 499 TRP A O 1
ATOM 3990 N N . GLY A 1 500 ? -23.688 16.094 3.359 1 46.81 500 GLY A N 1
ATOM 3991 C CA . GLY A 1 500 ? -25.062 16.094 3.869 1 46.81 500 GLY A CA 1
ATOM 3992 C C . GLY A 1 500 ? -26.078 16.547 2.838 1 46.81 500 GLY A C 1
ATOM 3993 O O . GLY A 1 500 ? -27.281 16.594 3.125 1 46.81 500 GLY A O 1
ATOM 3994 N N . PHE A 1 501 ? -25.531 17.016 1.782 1 43.28 501 PHE A N 1
ATOM 3995 C CA . PHE A 1 501 ? -26.625 17.375 0.882 1 43.28 501 PHE A CA 1
ATOM 3996 C C . PHE A 1 501 ? -27.047 16.188 0.036 1 43.28 501 PHE A C 1
ATOM 3998 O O . PHE A 1 501 ? -26.203 15.406 -0.415 1 43.28 501 PHE A O 1
ATOM 4005 N N . GLU A 1 502 ? -28.062 15.578 0.365 1 43.94 502 GLU A N 1
ATOM 4006 C CA . GLU A 1 502 ? -28.797 14.469 -0.226 1 43.94 502 GLU A CA 1
ATOM 4007 C C . GLU A 1 502 ? -28.422 14.281 -1.695 1 43.94 502 GLU A C 1
ATOM 4009 O O . GLU A 1 502 ? -28.625 13.203 -2.258 1 43.94 502 GLU A O 1
ATOM 4014 N N . ASP A 1 503 ? -28.266 15.305 -2.42 1 47.16 503 ASP A N 1
ATOM 4015 C CA . ASP A 1 503 ? -28.219 15.117 -3.867 1 47.16 503 ASP A CA 1
ATOM 4016 C C . ASP A 1 503 ? -26.781 15.102 -4.379 1 47.16 503 ASP A C 1
ATOM 4018 O O . ASP A 1 503 ? -26.281 16.109 -4.875 1 47.16 503 ASP A O 1
ATOM 4022 N N . TYR A 1 504 ? -25.984 14.133 -4.004 1 49.19 504 TYR A N 1
ATOM 4023 C CA . TYR A 1 504 ? -24.609 13.875 -4.461 1 49.19 504 TYR A CA 1
ATOM 4024 C C . TYR A 1 504 ? -24.516 13.992 -5.977 1 49.19 504 TYR A C 1
ATOM 4026 O O . TYR A 1 504 ? -23.438 14.234 -6.52 1 49.19 504 TYR A O 1
ATOM 4034 N N . THR A 1 505 ? -25.656 13.734 -6.594 1 50.84 505 THR A N 1
ATOM 4035 C CA . THR A 1 505 ? -25.656 13.586 -8.047 1 50.84 505 THR A CA 1
ATOM 4036 C C . THR A 1 505 ? -25.453 14.938 -8.727 1 50.84 505 THR A C 1
ATOM 4038 O O . THR A 1 505 ? -25.156 14.992 -9.922 1 50.84 505 THR A O 1
ATOM 4041 N N . GLN A 1 506 ? -25.75 15.977 -7.906 1 52.75 506 GLN A N 1
ATOM 4042 C CA . GLN A 1 506 ? -25.75 17.234 -8.633 1 52.75 506 GLN A CA 1
ATOM 4043 C C . GLN A 1 506 ? -24.359 17.875 -8.633 1 52.75 506 GLN A C 1
ATOM 4045 O O . GLN A 1 506 ? -24.109 18.812 -9.391 1 52.75 506 GLN A O 1
ATOM 4050 N N . TYR A 1 507 ? -23.422 17.312 -7.863 1 62.47 507 TYR A N 1
ATOM 4051 C CA . TYR A 1 507 ? -22.156 18.031 -7.82 1 62.47 507 TYR A CA 1
ATOM 4052 C C . TYR A 1 507 ? -21.016 17.172 -8.344 1 62.47 507 TYR A C 1
ATOM 4054 O O . TYR A 1 507 ? -21.141 15.953 -8.422 1 62.47 507 TYR A O 1
ATOM 4062 N N . ASN A 1 508 ? -20.125 17.922 -9.023 1 73.25 508 ASN A N 1
ATOM 4063 C CA . ASN A 1 508 ? -18.938 17.297 -9.594 1 73.25 508 ASN A CA 1
ATOM 4064 C C . ASN A 1 508 ? -18.062 16.656 -8.523 1 73.25 508 ASN A C 1
ATOM 4066 O O . ASN A 1 508 ? -16.859 16.516 -8.703 1 73.25 508 ASN A O 1
ATOM 4070 N N . GLY A 1 509 ? -18.656 16.469 -7.305 1 83.75 509 GLY A N 1
ATOM 4071 C CA . GLY A 1 509 ? -17.953 15.812 -6.219 1 83.75 509 GLY A CA 1
ATOM 4072 C C . GLY A 1 509 ? -17.109 16.766 -5.391 1 83.75 509 GLY A C 1
ATOM 4073 O O . GLY A 1 509 ? -17.062 16.656 -4.164 1 83.75 509 GLY A O 1
ATOM 4074 N N . CYS A 1 510 ? -16.328 17.688 -6.102 1 90.12 510 CYS A N 1
ATOM 4075 C CA . CYS A 1 510 ? -15.523 18.672 -5.383 1 90.12 510 CYS A CA 1
ATOM 4076 C C . CYS A 1 510 ? -15.344 19.938 -6.211 1 90.12 510 CYS A C 1
ATOM 4078 O O . CYS A 1 510 ? -15.688 19.969 -7.395 1 90.12 510 CYS A O 1
ATOM 4080 N N . GLU A 1 511 ? -14.961 21.016 -5.547 1 90.06 511 GLU A N 1
ATOM 4081 C CA . GLU A 1 511 ? -14.68 22.312 -6.184 1 90.06 511 GLU A CA 1
ATOM 4082 C C . GLU A 1 511 ? -13.344 22.875 -5.707 1 90.06 511 GLU A C 1
ATOM 4084 O O . GLU A 1 511 ? -12.914 22.609 -4.586 1 90.06 511 GLU A O 1
ATOM 4089 N N . ARG A 1 512 ? -12.789 23.625 -6.57 1 91.69 512 ARG A N 1
ATOM 4090 C CA . ARG A 1 512 ? -11.523 24.266 -6.203 1 91.69 512 ARG A CA 1
ATOM 4091 C C . ARG A 1 512 ? -11.742 25.344 -5.16 1 91.69 512 ARG A C 1
ATOM 4093 O O . ARG A 1 512 ? -12.648 26.172 -5.297 1 91.69 512 ARG A O 1
ATOM 4100 N N . SER A 1 513 ? -10.969 25.266 -4.199 1 90.44 513 SER A N 1
ATOM 4101 C CA . SER A 1 513 ? -11.016 26.297 -3.172 1 90.44 513 SER A CA 1
ATOM 4102 C C . SER A 1 513 ? -10.461 27.625 -3.691 1 90.44 513 SER A C 1
ATOM 4104 O O . SER A 1 513 ? -9.789 27.656 -4.727 1 90.44 513 SER A O 1
ATOM 4106 N N . ASN A 1 514 ? -10.836 28.672 -2.979 1 88 514 ASN A N 1
ATOM 4107 C CA . ASN A 1 514 ? -10.305 29.984 -3.338 1 88 514 ASN A CA 1
ATOM 4108 C C . ASN A 1 514 ? -9.055 30.312 -2.529 1 88 514 ASN A C 1
ATOM 4110 O O . ASN A 1 514 ? -8.398 31.328 -2.785 1 88 514 ASN A O 1
ATOM 4114 N N . LEU A 1 515 ? -8.711 29.453 -1.577 1 87.94 515 LEU A N 1
ATOM 4115 C CA . LEU A 1 515 ? -7.566 29.75 -0.727 1 87.94 515 LEU A CA 1
ATOM 4116 C C . LEU A 1 515 ? -6.738 28.5 -0.468 1 87.94 515 LEU A C 1
ATOM 4118 O O . LEU A 1 515 ? -7.289 27.406 -0.341 1 87.94 515 LEU A O 1
ATOM 4122 N N . ALA A 1 516 ? -5.402 28.766 -0.329 1 87.81 516 ALA A N 1
ATOM 4123 C CA . ALA A 1 516 ? -4.488 27.688 0.031 1 87.81 516 ALA A CA 1
ATOM 4124 C C . ALA A 1 516 ? -4.402 27.516 1.546 1 87.81 516 ALA A C 1
ATOM 4126 O O . ALA A 1 516 ? -4.293 26.391 2.049 1 87.81 516 ALA A O 1
ATOM 4127 N N . GLY A 1 517 ? -4.52 28.656 2.236 1 90.19 517 GLY A N 1
ATOM 4128 C CA . GLY A 1 517 ? -4.391 28.625 3.684 1 90.19 517 GLY A CA 1
ATOM 4129 C C . GLY A 1 517 ? -5.652 28.172 4.391 1 90.19 517 GLY A C 1
ATOM 4130 O O . GLY A 1 517 ? -6.691 27.984 3.752 1 90.19 517 GLY A O 1
ATOM 4131 N N . PRO A 1 518 ? -5.508 27.953 5.746 1 94.12 518 PRO A N 1
ATOM 4132 C CA . PRO A 1 518 ? -6.664 27.5 6.527 1 94.12 518 PRO A CA 1
ATOM 4133 C C . PRO A 1 518 ? -7.758 28.562 6.625 1 94.12 518 PRO A C 1
ATOM 4135 O O . PRO A 1 518 ? -7.488 29.75 6.453 1 94.12 518 PRO A O 1
ATOM 4138 N N . CYS A 1 519 ? -8.961 28.094 6.914 1 91.94 519 CYS A N 1
ATOM 4139 C CA . CYS A 1 519 ? -10.086 28.984 7.184 1 91.94 519 CYS A CA 1
ATOM 4140 C C . CYS A 1 519 ? -10.25 29.219 8.68 1 91.94 519 CYS A C 1
ATOM 4142 O O . CYS A 1 519 ? -10.008 28.312 9.484 1 91.94 519 CYS A O 1
ATOM 4144 N N . TYR A 1 520 ? -10.586 30.391 8.977 1 92.12 520 TYR A N 1
ATOM 4145 C CA . TYR A 1 520 ? -11.008 30.719 10.336 1 92.12 520 TYR A CA 1
ATOM 4146 C C . TYR A 1 520 ? -12.516 30.531 10.492 1 92.12 520 TYR A C 1
ATOM 4148 O O . TYR A 1 520 ? -13.297 31.312 9.945 1 92.12 520 TYR A O 1
ATOM 4156 N N . ILE A 1 521 ? -12.898 29.594 11.242 1 84.69 521 ILE A N 1
ATOM 4157 C CA . ILE A 1 521 ? -14.289 29.156 11.273 1 84.69 521 ILE A CA 1
ATOM 4158 C C . ILE A 1 521 ? -15.094 30.062 12.203 1 84.69 521 ILE A C 1
ATOM 4160 O O . ILE A 1 521 ? -16.219 30.438 11.883 1 84.69 521 ILE A O 1
ATOM 4164 N N . ASP A 1 522 ? -14.57 30.406 13.359 1 81.81 522 ASP A N 1
ATOM 4165 C CA . ASP A 1 522 ? -15.305 31.172 14.359 1 81.81 522 ASP A CA 1
ATOM 4166 C C . ASP A 1 522 ? -14.961 32.656 14.273 1 81.81 522 ASP A C 1
ATOM 4168 O O . ASP A 1 522 ? -14.523 33.25 15.258 1 81.81 522 ASP A O 1
ATOM 4172 N N . THR A 1 523 ? -15.391 33.25 13.188 1 78.75 523 THR A N 1
ATOM 4173 C CA . THR A 1 523 ? -15.039 34.625 12.93 1 78.75 523 THR A CA 1
ATOM 4174 C C . THR A 1 523 ? -15.766 35.562 13.891 1 78.75 523 THR A C 1
ATOM 4176 O O . THR A 1 523 ? -16.938 35.344 14.227 1 78.75 523 THR A O 1
ATOM 4179 N N . PRO A 1 524 ? -15.102 36.594 14.344 1 78.88 524 PRO A N 1
ATOM 4180 C CA . PRO A 1 524 ? -15.711 37.5 15.312 1 78.88 524 PRO A CA 1
ATOM 4181 C C . PRO A 1 524 ? -16.656 38.5 14.664 1 78.88 524 PRO A C 1
ATOM 4183 O O . PRO A 1 524 ? -16.906 39.562 15.234 1 78.88 524 PRO A O 1
ATOM 4186 N N . HIS A 1 525 ? -17.25 38.156 13.664 1 77.06 525 HIS A N 1
ATOM 4187 C CA . HIS A 1 525 ? -18.141 39.062 12.961 1 77.06 525 HIS A CA 1
ATOM 4188 C C . HIS A 1 525 ? -19.281 39.531 13.867 1 77.06 525 HIS A C 1
ATOM 4190 O O . HIS A 1 525 ? -19.891 38.719 14.562 1 77.06 525 HIS A O 1
ATOM 4196 N N . GLY A 1 526 ? -19.484 40.906 13.852 1 78.06 526 GLY A N 1
ATOM 4197 C CA . GLY A 1 526 ? -20.609 41.469 14.586 1 78.06 526 GLY A CA 1
ATOM 4198 C C . GLY A 1 526 ? -20.281 41.75 16.047 1 78.06 526 GLY A C 1
ATOM 4199 O O . GLY A 1 526 ? -21.047 42.406 16.75 1 78.06 526 GLY A O 1
ATOM 4200 N N . GLN A 1 527 ? -19.125 41.281 16.438 1 82.19 527 GLN A N 1
ATOM 4201 C CA . GLN A 1 527 ? -18.719 41.5 17.812 1 82.19 527 GLN A CA 1
ATOM 4202 C C . GLN A 1 527 ? -18.641 43 18.125 1 82.19 527 GLN A C 1
ATOM 4204 O O . GLN A 1 527 ? -18.031 43.75 17.375 1 82.19 527 GLN A O 1
ATOM 4209 N N . GLU A 1 528 ? -19.281 43.406 19.219 1 83.94 528 GLU A N 1
ATOM 4210 C CA . GLU A 1 528 ? -19.203 44.781 19.688 1 83.94 528 GLU A CA 1
ATOM 4211 C C . GLU A 1 528 ? -17.875 45.062 20.375 1 83.94 528 GLU A C 1
ATOM 4213 O O . GLU A 1 528 ? -17.359 44.188 21.109 1 83.94 528 GLU A O 1
ATOM 4218 N N . CYS A 1 529 ? -17.359 46.219 20.094 1 85.94 529 CYS A N 1
ATOM 4219 C CA . CYS A 1 529 ? -16.141 46.688 20.734 1 85.94 529 CYS A CA 1
ATOM 4220 C C . CYS A 1 529 ? -16.438 47.875 21.656 1 85.94 529 CYS A C 1
ATOM 4222 O O . CYS A 1 529 ? -16.297 49.031 21.234 1 85.94 529 CYS A O 1
ATOM 4224 N N . PRO A 1 530 ? -16.703 47.562 22.859 1 80.12 530 PRO A N 1
ATOM 4225 C CA . PRO A 1 530 ? -17.266 48.594 23.75 1 80.12 530 PRO A CA 1
ATOM 4226 C C . PRO A 1 530 ? -16.25 49.656 24.125 1 80.12 530 PRO A C 1
ATOM 4228 O O . PRO A 1 530 ? -16.625 50.75 24.516 1 80.12 530 PRO A O 1
ATOM 4231 N N . LEU A 1 531 ? -14.977 49.375 24.062 1 81.5 531 LEU A N 1
ATOM 4232 C CA . LEU A 1 531 ? -13.945 50.344 24.438 1 81.5 531 LEU A CA 1
ATOM 4233 C C . LEU A 1 531 ? -13.594 51.25 23.266 1 81.5 531 LEU A C 1
ATOM 4235 O O . LEU A 1 531 ? -12.891 52.25 23.438 1 81.5 531 LEU A O 1
ATOM 4239 N N . ASP A 1 532 ? -14.07 50.906 22.203 1 86.44 532 ASP A N 1
ATOM 4240 C CA . ASP A 1 532 ? -13.914 51.75 21 1 86.44 532 ASP A CA 1
ATOM 4241 C C . ASP A 1 532 ? -15.07 52.719 20.875 1 86.44 532 ASP A C 1
ATOM 4243 O O . ASP A 1 532 ? -15.977 52.75 21.703 1 86.44 532 ASP A O 1
ATOM 4247 N N . PRO A 1 533 ? -14.906 53.688 19.891 1 87.38 533 PRO A N 1
ATOM 4248 C CA . PRO A 1 533 ? -16.031 54.625 19.734 1 87.38 533 PRO A CA 1
ATOM 4249 C C . PRO A 1 533 ? -17.375 53.906 19.672 1 87.38 533 PRO A C 1
ATOM 4251 O O . PRO A 1 533 ? -17.469 52.781 19.125 1 87.38 533 PRO A O 1
ATOM 4254 N N . PRO A 1 534 ? -18.328 54.5 20.312 1 84.75 534 PRO A N 1
ATOM 4255 C CA . PRO A 1 534 ? -19.656 53.875 20.391 1 84.75 534 PRO A CA 1
ATOM 4256 C C . PRO A 1 534 ? -20.141 53.406 19.031 1 84.75 534 PRO A C 1
ATOM 4258 O O . PRO A 1 534 ? -19.984 54.094 18.031 1 84.75 534 PRO A O 1
ATOM 4261 N N . GLY A 1 535 ? -20.594 52.219 19.031 1 81.88 535 GLY A N 1
ATOM 4262 C CA . GLY A 1 535 ? -21.156 51.656 17.812 1 81.88 535 GLY A CA 1
ATOM 4263 C C . GLY A 1 535 ? -20.141 50.875 17 1 81.88 535 GLY A C 1
ATOM 4264 O O . GLY A 1 535 ? -20.5 50.25 16 1 81.88 535 GLY A O 1
ATOM 4265 N N . THR A 1 536 ? -18.969 50.875 17.562 1 84.06 536 THR A N 1
ATOM 4266 C CA . THR A 1 536 ? -17.938 50.156 16.828 1 84.06 536 THR A CA 1
ATOM 4267 C C . THR A 1 536 ? -18.156 48.625 16.938 1 84.06 536 THR A C 1
ATOM 4269 O O . THR A 1 536 ? -18.359 48.125 18.031 1 84.06 536 THR A O 1
ATOM 4272 N N . ARG A 1 537 ? -18.203 47.938 15.75 1 84.94 537 ARG A N 1
ATOM 4273 C CA . ARG A 1 537 ? -18.312 46.5 15.648 1 84.94 537 ARG A CA 1
ATOM 4274 C C . ARG A 1 537 ? -17.328 45.938 14.617 1 84.94 537 ARG A C 1
ATOM 4276 O O . ARG A 1 537 ? -16.938 46.656 13.695 1 84.94 537 ARG A O 1
ATOM 4283 N N . ILE A 1 538 ? -17.016 44.75 14.93 1 81.94 538 ILE A N 1
ATOM 4284 C CA . ILE A 1 538 ? -16.219 44.094 13.914 1 81.94 538 ILE A CA 1
ATOM 4285 C C . ILE A 1 538 ? -17.062 43.812 12.672 1 81.94 538 ILE A C 1
ATOM 4287 O O . ILE A 1 538 ? -18.141 43.219 12.758 1 81.94 538 ILE A O 1
ATOM 4291 N N . GLY A 1 539 ? -16.672 44.406 11.578 1 70.62 539 GLY A N 1
ATOM 4292 C CA . GLY A 1 539 ? -17.453 44.375 10.352 1 70.62 539 GLY A CA 1
ATOM 4293 C C . GLY A 1 539 ? -17.5 43.031 9.695 1 70.62 539 GLY A C 1
ATOM 4294 O O . GLY A 1 539 ? -16.828 42.094 10.125 1 70.62 539 GLY A O 1
ATOM 4295 N N . ASP A 1 540 ? -18.359 43.062 8.734 1 71.31 540 ASP A N 1
ATOM 4296 C CA . ASP A 1 540 ? -18.453 41.906 7.855 1 71.31 540 ASP A CA 1
ATOM 4297 C C . ASP A 1 540 ? -17.172 41.719 7.051 1 71.31 540 ASP A C 1
ATOM 4299 O O . ASP A 1 540 ? -16.703 42.625 6.383 1 71.31 540 ASP A O 1
ATOM 4303 N N . PRO A 1 541 ? -16.625 40.5 7.199 1 67.31 541 PRO A N 1
ATOM 4304 C CA . PRO A 1 541 ? -15.352 40.219 6.531 1 67.31 541 PRO A CA 1
ATOM 4305 C C . PRO A 1 541 ? -15.383 40.531 5.039 1 67.31 541 PRO A C 1
ATOM 4307 O O . PRO A 1 541 ? -14.406 41.031 4.488 1 67.31 541 PRO A O 1
ATOM 4310 N N . ASN A 1 542 ? -16.453 40.312 4.391 1 65.88 542 ASN A N 1
ATOM 4311 C CA . ASN A 1 542 ? -16.5 40.531 2.949 1 65.88 542 ASN A CA 1
ATOM 4312 C C . ASN A 1 542 ? -16.5 42 2.602 1 65.88 542 ASN A C 1
ATOM 4314 O O . ASN A 1 542 ? -16.125 42.406 1.497 1 65.88 542 ASN A O 1
ATOM 4318 N N . ALA A 1 543 ? -16.906 42.75 3.492 1 65.75 543 ALA A N 1
ATOM 4319 C CA . ALA A 1 543 ? -17.078 44.156 3.178 1 65.75 543 ALA A CA 1
ATOM 4320 C C . ALA A 1 543 ? -15.969 45 3.803 1 65.75 543 ALA A C 1
ATOM 4322 O O . ALA A 1 543 ? -15.516 46 3.205 1 65.75 543 ALA A O 1
ATOM 4323 N N . ALA A 1 544 ? -15.516 44.594 4.805 1 66.56 544 ALA A N 1
ATOM 4324 C CA . ALA A 1 544 ? -14.703 45.5 5.625 1 66.56 544 ALA A CA 1
ATOM 4325 C C . ALA A 1 544 ? -13.219 45.312 5.34 1 66.56 544 ALA A C 1
ATOM 4327 O O . ALA A 1 544 ? -12.43 46.25 5.461 1 66.56 544 ALA A O 1
ATOM 4328 N N . VAL A 1 545 ? -12.836 44.125 4.883 1 83.38 545 VAL A N 1
ATOM 4329 C CA . VAL A 1 545 ? -11.422 43.812 4.754 1 83.38 545 VAL A CA 1
ATOM 4330 C C . VAL A 1 545 ? -11.172 43.125 3.402 1 83.38 545 VAL A C 1
ATOM 4332 O O . VAL A 1 545 ? -11.445 41.938 3.227 1 83.38 545 VAL A O 1
ATOM 4335 N N . PRO A 1 546 ? -10.633 43.812 2.414 1 83.38 546 PRO A N 1
ATOM 4336 C CA . PRO A 1 546 ? -10.469 43.312 1.051 1 83.38 546 PRO A CA 1
ATOM 4337 C C . PRO A 1 546 ? -9.68 42 1.004 1 83.38 546 PRO A C 1
ATOM 4339 O O . PRO A 1 546 ? -9.844 41.188 0.077 1 83.38 546 PRO A O 1
ATOM 4342 N N . GLU A 1 547 ? -8.844 41.781 1.965 1 90 547 GLU A N 1
ATOM 4343 C CA . GLU A 1 547 ? -7.965 40.625 1.96 1 90 547 GLU A CA 1
ATOM 4344 C C . GLU A 1 547 ? -8.703 39.375 2.443 1 90 547 GLU A C 1
ATOM 4346 O O . GLU A 1 547 ? -8.203 38.25 2.297 1 90 547 GLU A O 1
ATOM 4351 N N . ILE A 1 548 ? -9.891 39.562 3.033 1 88.88 548 ILE A N 1
ATOM 4352 C CA . ILE A 1 548 ? -10.602 38.438 3.658 1 88.88 548 ILE A CA 1
ATOM 4353 C C . ILE A 1 548 ? -11.82 38.062 2.818 1 88.88 548 ILE A C 1
ATOM 4355 O O . ILE A 1 548 ? -12.523 38.938 2.312 1 88.88 548 ILE A O 1
ATOM 4359 N N . GLN A 1 549 ? -12.016 36.781 2.619 1 86.25 549 GLN A N 1
ATOM 4360 C CA . GLN A 1 549 ? -13.188 36.25 1.938 1 86.25 549 GLN A CA 1
ATOM 4361 C C . GLN A 1 549 ? -13.734 35 2.652 1 86.25 549 GLN A C 1
ATOM 4363 O O . GLN A 1 549 ? -13.016 34.375 3.432 1 86.25 549 GLN A O 1
ATOM 4368 N N . HIS A 1 550 ? -14.922 34.781 2.367 1 86.25 550 HIS A N 1
ATOM 4369 C CA . HIS A 1 550 ? -15.492 33.531 2.842 1 86.25 550 HIS A CA 1
ATOM 4370 C C . HIS A 1 550 ? -14.844 32.312 2.15 1 86.25 550 HIS A C 1
ATOM 4372 O O . HIS A 1 550 ? -14.578 32.375 0.947 1 86.25 550 HIS A O 1
ATOM 4378 N N . CYS A 1 551 ? -14.555 31.328 2.924 1 86.31 551 CYS A N 1
ATOM 4379 C CA . CYS A 1 551 ? -14.008 30.109 2.355 1 86.31 551 CYS A CA 1
ATOM 4380 C C . CYS A 1 551 ? -15.062 29.359 1.546 1 86.31 551 CYS A C 1
ATOM 4382 O O . CYS A 1 551 ? -16.156 29.078 2.049 1 86.31 551 CYS A O 1
ATOM 4384 N N . ARG A 1 552 ? -14.688 29.047 0.369 1 79 552 ARG A N 1
ATOM 4385 C CA . ARG A 1 552 ? -15.625 28.312 -0.491 1 79 552 ARG A CA 1
ATOM 4386 C C . ARG A 1 552 ? -15.797 26.875 -0.02 1 79 552 ARG A C 1
ATOM 4388 O O . ARG A 1 552 ? -14.812 26.156 0.158 1 79 552 ARG A O 1
ATOM 4395 N N . ASN A 1 553 ? -17.031 26.406 0.125 1 65.69 553 ASN A N 1
ATOM 4396 C CA . ASN A 1 553 ? -17.406 25.062 0.522 1 65.69 553 ASN A CA 1
ATOM 4397 C C . ASN A 1 553 ? -16.844 24.703 1.891 1 65.69 553 ASN A C 1
ATOM 4399 O O . ASN A 1 553 ? -16.625 23.516 2.188 1 65.69 553 ASN A O 1
ATOM 4403 N N . GLN A 1 554 ? -16.453 25.781 2.523 1 72.25 554 GLN A N 1
ATOM 4404 C CA . GLN A 1 554 ? -15.945 25.625 3.881 1 72.25 554 GLN A CA 1
ATOM 4405 C C . GLN A 1 554 ? -16.531 26.672 4.816 1 72.25 554 GLN A C 1
ATOM 4407 O O . GLN A 1 554 ? -17.219 27.609 4.367 1 72.25 554 GLN A O 1
ATOM 4412 N N . TRP A 1 555 ? -16.625 26.547 5.988 1 75.31 555 TRP A N 1
ATOM 4413 C CA . TRP A 1 555 ? -17.078 27.547 6.945 1 75.31 555 TRP A CA 1
ATOM 4414 C C . TRP A 1 555 ? -15.961 28.516 7.301 1 75.31 555 TRP A C 1
ATOM 4416 O O . TRP A 1 555 ? -14.781 28.172 7.184 1 75.31 555 TRP A O 1
ATOM 4426 N N . GLY A 1 556 ? -16.375 29.703 7.457 1 84.19 556 GLY A N 1
ATOM 4427 C CA . GLY A 1 556 ? -15.398 30.641 7.965 1 84.19 556 GLY A CA 1
ATOM 4428 C C . GLY A 1 556 ? -14.812 31.531 6.883 1 84.19 556 GLY A C 1
ATOM 4429 O O . GLY A 1 556 ? -15.383 31.656 5.797 1 84.19 556 GLY A O 1
ATOM 4430 N N . VAL A 1 557 ? -13.766 32.219 7.281 1 88.62 557 VAL A N 1
ATOM 4431 C CA . VAL A 1 557 ? -13.125 33.188 6.371 1 88.62 557 VAL A CA 1
ATOM 4432 C C . VAL A 1 557 ? -11.633 32.875 6.277 1 88.62 557 VAL A C 1
ATOM 4434 O O . VAL A 1 557 ? -11.078 32.188 7.137 1 88.62 557 VAL A O 1
ATOM 4437 N N . GLY A 1 558 ? -11.078 33.281 5.199 1 90 558 GLY A N 1
ATOM 4438 C CA . GLY A 1 558 ? -9.641 33.125 5 1 90 558 GLY A CA 1
ATOM 4439 C C . GLY A 1 558 ? -9.016 34.312 4.266 1 90 558 GLY A C 1
ATOM 4440 O O . GLY A 1 558 ? -9.719 35.219 3.816 1 90 558 GLY A O 1
ATOM 4441 N N . VAL A 1 559 ? -7.727 34.219 4.297 1 90.62 559 VAL A N 1
ATOM 4442 C CA . VAL A 1 559 ? -6.965 35.312 3.646 1 90.62 559 VAL A CA 1
ATOM 4443 C C . VAL A 1 559 ? -6.766 34.969 2.17 1 90.62 559 VAL A C 1
ATOM 4445 O O . VAL A 1 559 ? -6.133 33.969 1.833 1 90.62 559 VAL A O 1
ATOM 4448 N N . PHE A 1 560 ? -7.25 35.75 1.311 1 85.94 560 PHE A N 1
ATOM 4449 C CA . PHE A 1 560 ? -7.238 35.5 -0.124 1 85.94 560 PHE A CA 1
ATOM 4450 C C . PHE A 1 560 ? -6.02 36.125 -0.783 1 85.94 560 PHE A C 1
ATOM 4452 O O . PHE A 1 560 ? -5.633 37.25 -0.438 1 85.94 560 PHE A O 1
ATOM 4459 N N . PRO A 1 561 ? -5.422 35.25 -1.749 1 74.12 561 PRO A N 1
ATOM 4460 C CA . PRO A 1 561 ? -4.258 35.781 -2.447 1 74.12 561 PRO A CA 1
ATOM 4461 C C . PRO A 1 561 ? -4.609 37 -3.338 1 74.12 561 PRO A C 1
ATOM 4463 O O . PRO A 1 561 ? -5.73 37.062 -3.85 1 74.12 561 PRO A O 1
ATOM 4466 N N . GLY A 1 562 ? -4.012 38.219 -3.225 1 59.75 562 GLY A N 1
ATOM 4467 C CA . GLY A 1 562 ? -4.246 39.375 -4.086 1 59.75 562 GLY A CA 1
ATOM 4468 C C . GLY A 1 562 ? -4.051 39.062 -5.559 1 59.75 562 GLY A C 1
ATOM 4469 O O . GLY A 1 562 ? -3.4 38.062 -5.91 1 59.75 562 GLY A O 1
ATOM 4470 N N . MET B 1 1 ? 18.469 -64.25 27.516 1 20.91 1 MET B N 1
ATOM 4471 C CA . MET B 1 1 ? 17.328 -64.438 28.391 1 20.91 1 MET B CA 1
ATOM 4472 C C . MET B 1 1 ? 16.391 -63.219 28.297 1 20.91 1 MET B C 1
ATOM 4474 O O . MET B 1 1 ? 16.828 -62.094 28.438 1 20.91 1 MET B O 1
ATOM 4478 N N . LYS B 1 2 ? 15.266 -63.438 27.562 1 21.44 2 LYS B N 1
ATOM 4479 C CA . LYS B 1 2 ? 14.383 -62.969 26.5 1 21.44 2 LYS B CA 1
ATOM 4480 C C . LYS B 1 2 ? 13.289 -62.062 27.031 1 21.44 2 LYS B C 1
ATOM 4482 O O . LYS B 1 2 ? 12.312 -61.781 26.344 1 21.44 2 LYS B O 1
ATOM 4487 N N . GLY B 1 3 ? 13.633 -61.5 28.312 1 21.52 3 GLY B N 1
ATOM 4488 C CA . GLY B 1 3 ? 12.547 -61.094 29.188 1 21.52 3 GLY B CA 1
ATOM 4489 C C . GLY B 1 3 ? 11.719 -59.969 28.609 1 21.52 3 GLY B C 1
ATOM 4490 O O . GLY B 1 3 ? 12.258 -58.906 28.234 1 21.52 3 GLY B O 1
ATOM 4491 N N . THR B 1 4 ? 10.57 -60.312 27.906 1 20.8 4 THR B N 1
ATOM 4492 C CA . THR B 1 4 ? 9.555 -59.875 26.969 1 20.8 4 THR B CA 1
ATOM 4493 C C . THR B 1 4 ? 8.641 -58.812 27.594 1 20.8 4 THR B C 1
ATOM 4495 O O . THR B 1 4 ? 7.582 -58.5 27.047 1 20.8 4 THR B O 1
ATOM 4498 N N . ASN B 1 5 ? 9.195 -58.125 28.641 1 20.48 5 ASN B N 1
ATOM 4499 C CA . ASN B 1 5 ? 8.258 -57.469 29.531 1 20.48 5 ASN B CA 1
ATOM 4500 C C . ASN B 1 5 ? 7.336 -56.5 28.766 1 20.48 5 ASN B C 1
ATOM 4502 O O . ASN B 1 5 ? 7.797 -55.531 28.172 1 20.48 5 ASN B O 1
ATOM 4506 N N . ALA B 1 6 ? 6.102 -56.938 28.266 1 18.39 6 ALA B N 1
ATOM 4507 C CA . ALA B 1 6 ? 4.898 -56.562 27.531 1 18.39 6 ALA B CA 1
ATOM 4508 C C . ALA B 1 6 ? 4.148 -55.438 28.219 1 18.39 6 ALA B C 1
ATOM 4510 O O . ALA B 1 6 ? 3.451 -55.656 29.219 1 18.39 6 ALA B O 1
ATOM 4511 N N . LYS B 1 7 ? 4.934 -54.406 28.656 1 22.39 7 LYS B N 1
ATOM 4512 C CA . LYS B 1 7 ? 4.215 -53.469 29.516 1 22.39 7 LYS B CA 1
ATOM 4513 C C . LYS B 1 7 ? 2.879 -53.062 28.906 1 22.39 7 LYS B C 1
ATOM 4515 O O . LYS B 1 7 ? 2.828 -52.625 27.75 1 22.39 7 LYS B O 1
ATOM 4520 N N . LYS B 1 8 ? 1.704 -53.531 29.453 1 19.5 8 LYS B N 1
ATOM 4521 C CA . LYS B 1 8 ? 0.253 -53.531 29.297 1 19.5 8 LYS B CA 1
ATOM 4522 C C . LYS B 1 8 ? -0.289 -52.125 29.094 1 19.5 8 LYS B C 1
ATOM 4524 O O . LYS B 1 8 ? -0.029 -51.25 29.891 1 19.5 8 LYS B O 1
ATOM 4529 N N . VAL B 1 9 ? -0.443 -51.719 27.812 1 21.09 9 VAL B N 1
ATOM 4530 C CA . VAL B 1 9 ? -0.947 -50.531 27.156 1 21.09 9 VAL B CA 1
ATOM 4531 C C . VAL B 1 9 ? -2.342 -50.188 27.672 1 21.09 9 VAL B C 1
ATOM 4533 O O . VAL B 1 9 ? -3.283 -50.969 27.484 1 21.09 9 VAL B O 1
ATOM 4536 N N . VAL B 1 10 ? -2.406 -49.75 29 1 21.16 10 VAL B N 1
ATOM 4537 C CA . VAL B 1 10 ? -3.6 -49.469 29.781 1 21.16 10 VAL B CA 1
ATOM 4538 C C . VAL B 1 10 ? -4.602 -48.688 28.953 1 21.16 10 VAL B C 1
ATOM 4540 O O . VAL B 1 10 ? -4.266 -47.625 28.391 1 21.16 10 VAL B O 1
ATOM 4543 N N . ARG B 1 11 ? -5.691 -49.312 28.406 1 21.98 11 ARG B N 1
ATOM 4544 C CA . ARG B 1 11 ? -6.895 -49.094 27.609 1 21.98 11 ARG B CA 1
ATOM 4545 C C . ARG B 1 11 ? -7.801 -48.062 28.266 1 21.98 11 ARG B C 1
ATOM 4547 O O . ARG B 1 11 ? -8.445 -48.344 29.281 1 21.98 11 ARG B O 1
ATOM 4554 N N . GLY B 1 12 ? -7.23 -46.844 28.594 1 21.95 12 GLY B N 1
ATOM 4555 C CA . GLY B 1 12 ? -8.031 -45.938 29.391 1 21.95 12 GLY B CA 1
ATOM 4556 C C . GLY B 1 12 ? -9.422 -45.719 28.828 1 21.95 12 GLY B C 1
ATOM 4557 O O . GLY B 1 12 ? -9.594 -45.531 27.625 1 21.95 12 GLY B O 1
ATOM 4558 N N . GLU B 1 13 ? -10.461 -46.312 29.391 1 22.72 13 GLU B N 1
ATOM 4559 C CA . GLU B 1 13 ? -11.906 -46.406 29.219 1 22.72 13 GLU B CA 1
ATOM 4560 C C . GLU B 1 13 ? -12.555 -45.031 29.109 1 22.72 13 GLU B C 1
ATOM 4562 O O . GLU B 1 13 ? -12.422 -44.188 30.016 1 22.72 13 GLU B O 1
ATOM 4567 N N . TRP B 1 14 ? -12.539 -44.469 27.906 1 21.83 14 TRP B N 1
ATOM 4568 C CA . TRP B 1 14 ? -13.164 -43.219 27.453 1 21.83 14 TRP B CA 1
ATOM 4569 C C . TRP B 1 14 ? -14.648 -43.188 27.812 1 21.83 14 TRP B C 1
ATOM 4571 O O . TRP B 1 14 ? -15.414 -44.062 27.359 1 21.83 14 TRP B O 1
ATOM 4581 N N . THR B 1 15 ? -14.977 -43.031 29.125 1 22.89 15 THR B N 1
ATOM 4582 C CA . THR B 1 15 ? -16.344 -43.156 29.625 1 22.89 15 THR B CA 1
ATOM 4583 C C . THR B 1 15 ? -17.281 -42.25 28.844 1 22.89 15 THR B C 1
ATOM 4585 O O . THR B 1 15 ? -16.891 -41.156 28.375 1 22.89 15 THR B O 1
ATOM 4588 N N . PRO B 1 16 ? -18.562 -42.656 28.359 1 23.91 16 PRO B N 1
ATOM 4589 C CA . PRO B 1 16 ? -19.625 -42.344 27.406 1 23.91 16 PRO B CA 1
ATOM 4590 C C . PRO B 1 16 ? -20.297 -41 27.719 1 23.91 16 PRO B C 1
ATOM 4592 O O . PRO B 1 16 ? -21 -40.438 26.875 1 23.91 16 PRO B O 1
ATOM 4595 N N . MET B 1 17 ? -20.266 -40.469 28.969 1 23.75 17 MET B N 1
ATOM 4596 C CA . MET B 1 17 ? -21.391 -39.719 29.469 1 23.75 17 MET B CA 1
ATOM 4597 C C . MET B 1 17 ? -21.406 -38.312 28.875 1 23.75 17 MET B C 1
ATOM 4599 O O . MET B 1 17 ? -22.453 -37.656 28.828 1 23.75 17 MET B O 1
ATOM 4603 N N . GLY B 1 18 ? -20.266 -37.594 28.859 1 24.52 18 GLY B N 1
ATOM 4604 C CA . GLY B 1 18 ? -20.312 -36.156 28.891 1 24.52 18 GLY B CA 1
ATOM 4605 C C . GLY B 1 18 ? -20.828 -35.531 27.594 1 24.52 18 GLY B C 1
ATOM 4606 O O . GLY B 1 18 ? -20.641 -34.344 27.344 1 24.52 18 GLY B O 1
ATOM 4607 N N . SER B 1 19 ? -21.391 -36.312 26.609 1 24.28 19 SER B N 1
ATOM 4608 C CA . SER B 1 19 ? -21.906 -36.125 25.25 1 24.28 19 SER B CA 1
ATOM 4609 C C . SER B 1 19 ? -23.078 -35.156 25.25 1 24.28 19 SER B C 1
ATOM 4611 O O . SER B 1 19 ? -23.5 -34.656 24.188 1 24.28 19 SER B O 1
ATOM 4613 N N . LEU B 1 20 ? -23.828 -35.188 26.312 1 25.36 20 LEU B N 1
ATOM 4614 C CA . LEU B 1 20 ? -25.234 -34.812 26.234 1 25.36 20 LEU B CA 1
ATOM 4615 C C . LEU B 1 20 ? -25.375 -33.281 26.156 1 25.36 20 LEU B C 1
ATOM 4617 O O . LEU B 1 20 ? -26.234 -32.781 25.406 1 25.36 20 LEU B O 1
ATOM 4621 N N . CYS B 1 21 ? -24.594 -32.625 27.047 1 25.12 21 CYS B N 1
ATOM 4622 C CA . CYS B 1 21 ? -25.047 -31.281 27.359 1 25.12 21 CYS B CA 1
ATOM 4623 C C . CYS B 1 21 ? -24.75 -30.328 26.188 1 25.12 21 CYS B C 1
ATOM 4625 O O . CYS B 1 21 ? -25.281 -29.219 26.156 1 25.12 21 CYS B O 1
ATOM 4627 N N . TYR B 1 22 ? -23.672 -30.703 25.422 1 25.34 22 TYR B N 1
ATOM 4628 C CA . TYR B 1 22 ? -23.234 -29.75 24.406 1 25.34 22 TYR B CA 1
ATOM 4629 C C . TYR B 1 22 ? -24.281 -29.594 23.297 1 25.34 22 TYR B C 1
ATOM 4631 O O . TYR B 1 22 ? -24.188 -28.688 22.469 1 25.34 22 TYR B O 1
ATOM 4639 N N . VAL B 1 23 ? -25.156 -30.609 23.141 1 27.59 23 VAL B N 1
ATOM 4640 C CA . VAL B 1 23 ? -26.141 -30.688 22.062 1 27.59 23 VAL B CA 1
ATOM 4641 C C . VAL B 1 23 ? -27.172 -29.578 22.234 1 27.59 23 VAL B C 1
ATOM 4643 O O . VAL B 1 23 ? -27.625 -29 21.25 1 27.59 23 VAL B O 1
ATOM 4646 N N . LEU B 1 24 ? -27.531 -29.312 23.5 1 29.27 24 LEU B N 1
ATOM 4647 C CA . LEU B 1 24 ? -28.734 -28.516 23.719 1 29.27 24 LEU B CA 1
ATOM 4648 C C . LEU B 1 24 ? -28.469 -27.047 23.359 1 29.27 24 LEU B C 1
ATOM 4650 O O . LEU B 1 24 ? -29.375 -26.359 22.875 1 29.27 24 LEU B O 1
ATOM 4654 N N . GLY B 1 25 ? -27.281 -26.609 23.719 1 26.69 25 GLY B N 1
ATOM 4655 C CA . GLY B 1 25 ? -27.078 -25.172 23.562 1 26.69 25 GLY B CA 1
ATOM 4656 C C . GLY B 1 25 ? -27.125 -24.719 22.109 1 26.69 25 GLY B C 1
ATOM 4657 O O . GLY B 1 25 ? -27.406 -23.562 21.828 1 26.69 25 GLY B O 1
ATOM 4658 N N . VAL B 1 26 ? -26.688 -25.672 21.188 1 30.75 26 VAL B N 1
ATOM 4659 C CA . VAL B 1 26 ? -26.688 -25.359 19.75 1 30.75 26 VAL B CA 1
ATOM 4660 C C . VAL B 1 26 ? -28.125 -25.156 19.266 1 30.75 26 VAL B C 1
ATOM 4662 O O . VAL B 1 26 ? -28.359 -24.391 18.344 1 30.75 26 VAL B O 1
ATOM 4665 N N . LEU B 1 27 ? -29.031 -25.812 19.922 1 29.41 27 LEU B N 1
ATOM 4666 C CA . LEU B 1 27 ? -30.406 -25.812 19.438 1 29.41 27 LEU B CA 1
ATOM 4667 C C . LEU B 1 27 ? -31.047 -24.453 19.656 1 29.41 27 LEU B C 1
ATOM 4669 O O . LEU B 1 27 ? -31.812 -23.984 18.812 1 29.41 27 LEU B O 1
ATOM 4673 N N . LEU B 1 28 ? -30.766 -23.891 20.859 1 29.95 28 LEU B N 1
ATOM 4674 C CA . LEU B 1 28 ? -31.516 -22.688 21.188 1 29.95 28 LEU B CA 1
ATOM 4675 C C . LEU B 1 28 ? -31.109 -21.531 20.281 1 29.95 28 LEU B C 1
ATOM 4677 O O . LEU B 1 28 ? -31.953 -20.703 19.906 1 29.95 28 LEU B O 1
ATOM 4681 N N . MET B 1 29 ? -29.828 -21.469 19.953 1 27.48 29 MET B N 1
ATOM 4682 C CA . MET B 1 29 ? -29.484 -20.281 19.172 1 27.48 29 MET B CA 1
ATOM 4683 C C . MET B 1 29 ? -30.094 -20.344 17.781 1 27.48 29 MET B C 1
ATOM 4685 O O . MET B 1 29 ? -29.938 -19.406 17 1 27.48 29 MET B O 1
ATOM 4689 N N . LEU B 1 30 ? -30.625 -21.516 17.344 1 27.97 30 LEU B N 1
ATOM 4690 C CA . LEU B 1 30 ? -31.281 -21.672 16.062 1 27.97 30 LEU B CA 1
ATOM 4691 C C . LEU B 1 30 ? -32.594 -20.922 16.031 1 27.97 30 LEU B C 1
ATOM 4693 O O . LEU B 1 30 ? -33 -20.375 14.984 1 27.97 30 LEU B O 1
ATOM 4697 N N . VAL B 1 31 ? -33.344 -21.047 17.141 1 28.83 31 VAL B N 1
ATOM 4698 C CA . VAL B 1 31 ? -34.719 -20.578 17.062 1 28.83 31 VAL B CA 1
ATOM 4699 C C . VAL B 1 31 ? -34.75 -19.062 16.891 1 28.83 31 VAL B C 1
ATOM 4701 O O . VAL B 1 31 ? -35.594 -18.531 16.156 1 28.83 31 VAL B O 1
ATOM 4704 N N . VAL B 1 32 ? -33.875 -18.391 17.703 1 28.41 32 VAL B N 1
ATOM 4705 C CA . VAL B 1 32 ? -34.094 -16.953 17.703 1 28.41 32 VAL B CA 1
ATOM 4706 C C . VAL B 1 32 ? -33.812 -16.375 16.328 1 28.41 32 VAL B C 1
ATOM 4708 O O . VAL B 1 32 ? -34.281 -15.289 15.992 1 28.41 32 VAL B O 1
ATOM 4711 N N . ALA B 1 33 ? -32.969 -17.094 15.539 1 24.27 33 ALA B N 1
ATOM 4712 C CA . ALA B 1 33 ? -32.688 -16.531 14.219 1 24.27 33 ALA B CA 1
ATOM 4713 C C . ALA B 1 33 ? -33.906 -16.562 13.32 1 24.27 33 ALA B C 1
ATOM 4715 O O . ALA B 1 33 ? -33.938 -15.906 12.273 1 24.27 33 ALA B O 1
ATOM 4716 N N . VAL B 1 34 ? -34.844 -17.453 13.641 1 26.03 34 VAL B N 1
ATOM 4717 C CA . VAL B 1 34 ? -35.938 -17.641 12.688 1 26.03 34 VAL B CA 1
ATOM 4718 C C . VAL B 1 34 ? -36.812 -16.3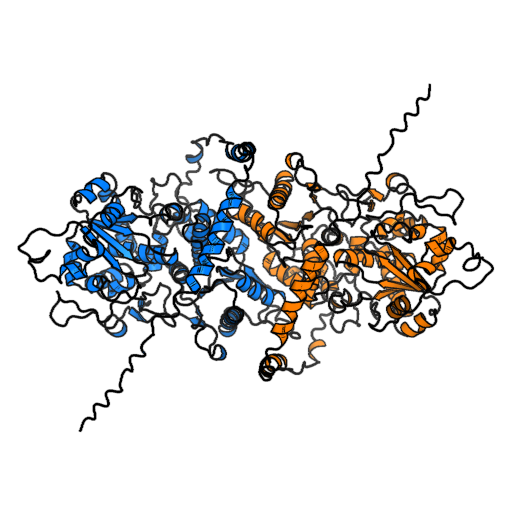91 12.664 1 26.03 34 VAL B C 1
ATOM 4720 O O . VAL B 1 34 ? -37.281 -15.977 11.609 1 26.03 34 VAL B O 1
ATOM 4723 N N . THR B 1 35 ? -37.219 -15.992 13.914 1 23.78 35 THR B N 1
ATOM 4724 C CA . THR B 1 35 ? -38.406 -15.141 13.914 1 23.78 35 THR B CA 1
ATOM 4725 C C . THR B 1 35 ? -38.094 -13.781 13.289 1 23.78 35 THR B C 1
ATOM 4727 O O . THR B 1 35 ? -39 -13.094 12.82 1 23.78 35 THR B O 1
ATOM 4730 N N . LEU B 1 36 ? -36.906 -13.273 13.617 1 23.27 36 LEU B N 1
ATOM 4731 C CA . LEU B 1 36 ? -36.844 -11.867 13.211 1 23.27 36 LEU B CA 1
ATOM 4732 C C . LEU B 1 36 ? -36.844 -11.75 11.688 1 23.27 36 LEU B C 1
ATOM 4734 O O . LEU B 1 36 ? -36.531 -10.688 11.148 1 23.27 36 LEU B O 1
ATOM 4738 N N . CYS B 1 37 ? -37.062 -12.914 11.023 1 23.25 37 CYS B N 1
ATOM 4739 C CA . CYS B 1 37 ? -37.094 -12.984 9.562 1 23.25 37 CYS B CA 1
ATOM 4740 C C . CYS B 1 37 ? -38.219 -12.094 9.008 1 23.25 37 CYS B C 1
ATOM 4742 O O . CYS B 1 37 ? -38.281 -11.867 7.801 1 23.25 37 CYS B O 1
ATOM 4744 N N . SER B 1 38 ? -39.281 -12.039 9.742 1 23.17 38 SER B N 1
ATOM 4745 C CA . SER B 1 38 ? -40.5 -11.711 8.977 1 23.17 38 SER B CA 1
ATOM 4746 C C . SER B 1 38 ? -40.5 -10.234 8.602 1 23.17 38 SER B C 1
ATOM 4748 O O . SER B 1 38 ? -41.562 -9.711 8.18 1 23.17 38 SER B O 1
ATOM 4750 N N . IL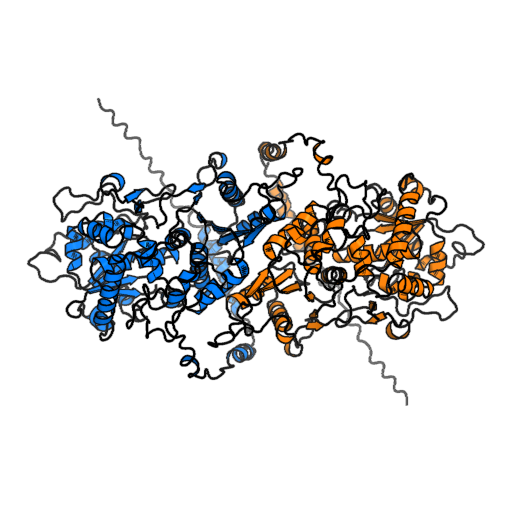E B 1 39 ? -39.656 -9.445 9.25 1 23.62 39 ILE B N 1
ATOM 4751 C CA . ILE B 1 39 ? -40.125 -8.086 9.023 1 23.62 39 ILE B CA 1
ATOM 4752 C C . ILE B 1 39 ? -40.062 -7.758 7.535 1 23.62 39 ILE B C 1
ATOM 4754 O O . ILE B 1 39 ? -39.062 -7.973 6.879 1 23.62 39 ILE B O 1
ATOM 4758 N N . ARG B 1 40 ? -41.25 -7.543 6.934 1 22.33 40 ARG B N 1
ATOM 4759 C CA . ARG B 1 40 ? -41.719 -7.281 5.574 1 22.33 40 ARG B CA 1
ATOM 4760 C C . ARG B 1 40 ? -40.844 -6.207 4.906 1 22.33 40 ARG B C 1
ATOM 4762 O O . ARG B 1 40 ? -40.781 -5.074 5.387 1 22.33 40 ARG B O 1
ATOM 4769 N N . THR B 1 41 ? -39.594 -6.594 4.594 1 22.72 41 THR B N 1
ATOM 4770 C CA . THR B 1 41 ? -38.812 -5.598 3.895 1 22.72 41 THR B CA 1
ATOM 4771 C C . THR B 1 41 ? -39.625 -4.926 2.791 1 22.72 41 THR B C 1
ATOM 4773 O O . THR B 1 41 ? -40.25 -5.602 1.971 1 22.72 41 THR B O 1
ATOM 4776 N N . PRO B 1 42 ? -40.219 -3.797 3.057 1 23.14 42 PRO B N 1
ATOM 4777 C CA . PRO B 1 42 ? -41.094 -3.248 2.02 1 23.14 42 PRO B CA 1
ATOM 4778 C C . PRO B 1 42 ? -40.5 -3.352 0.62 1 23.14 42 PRO B C 1
ATOM 4780 O O . PRO B 1 42 ? -39.281 -3.414 0.473 1 23.14 42 PRO B O 1
ATOM 4783 N N . ARG B 1 43 ? -41.281 -3.73 -0.481 1 22.94 43 ARG B N 1
ATOM 4784 C CA . ARG B 1 43 ? -41.219 -4.152 -1.877 1 22.94 43 ARG B CA 1
ATOM 4785 C C . ARG B 1 43 ? -40.281 -3.25 -2.688 1 22.94 43 ARG B C 1
ATOM 4787 O O . ARG B 1 43 ? -39.562 -3.723 -3.57 1 22.94 43 ARG B O 1
ATOM 4794 N N . ASN B 1 44 ? -40.5 -1.95 -2.613 1 22.41 44 ASN B N 1
ATOM 4795 C CA . ASN B 1 44 ? -40.375 -1.179 -3.846 1 22.41 44 ASN B CA 1
ATOM 4796 C C . ASN B 1 44 ? -38.906 -0.892 -4.18 1 22.41 44 ASN B C 1
ATOM 4798 O O . ASN B 1 44 ? -38.625 -0.143 -5.113 1 22.41 44 ASN B O 1
ATOM 4802 N N . GLN B 1 45 ? -38.094 -0.997 -3.158 1 22.66 45 GLN B N 1
ATOM 4803 C CA . GLN B 1 45 ? -36.844 -0.266 -3.393 1 22.66 45 GLN B CA 1
ATOM 4804 C C . GLN B 1 45 ? -35.938 -1.011 -4.375 1 22.66 45 GLN B C 1
ATOM 4806 O O . GLN B 1 45 ? -34.812 -1.362 -4.043 1 22.66 45 GLN B O 1
ATOM 4811 N N . SER B 1 46 ? -36.406 -2.076 -5.062 1 24.8 46 SER B N 1
ATOM 4812 C CA . SER B 1 46 ? -35.719 -2.971 -6.004 1 24.8 46 SER B CA 1
ATOM 4813 C C . SER B 1 46 ? -35.094 -2.193 -7.156 1 24.8 46 SER B C 1
ATOM 4815 O O . SER B 1 46 ? -34.125 -2.656 -7.777 1 24.8 46 SER B O 1
ATOM 4817 N N . SER B 1 47 ? -35.781 -1.14 -7.559 1 25.17 47 SER B N 1
ATOM 4818 C CA . SER B 1 47 ? -35.719 -0.593 -8.914 1 25.17 47 SER B CA 1
ATOM 4819 C C . SER B 1 47 ? -34.375 0.153 -9.117 1 25.17 47 SER B C 1
ATOM 4821 O O . SER B 1 47 ? -33.906 0.26 -10.25 1 25.17 47 SER B O 1
ATOM 4823 N N . LEU B 1 48 ? -33.938 0.747 -7.973 1 22.42 48 LEU B N 1
ATOM 4824 C CA . LEU B 1 48 ? -32.906 1.722 -8.273 1 22.42 48 LEU B CA 1
ATOM 4825 C C . LEU B 1 48 ? -31.594 1.025 -8.617 1 22.42 48 LEU B C 1
ATOM 4827 O O . LEU B 1 48 ? -30.781 1.554 -9.383 1 22.42 48 LEU B O 1
ATOM 4831 N N . MET B 1 49 ? -31.375 -0.131 -8.008 1 22.67 49 MET B N 1
ATOM 4832 C CA . MET B 1 49 ? -30.078 -0.763 -8.258 1 22.67 49 MET B CA 1
ATOM 4833 C C . MET B 1 49 ? -29.984 -1.243 -9.703 1 22.67 49 MET B C 1
ATOM 4835 O O . MET B 1 49 ? -28.875 -1.384 -10.234 1 22.67 49 MET B O 1
ATOM 4839 N N . GLU B 1 50 ? -31.078 -1.723 -10.289 1 25.38 50 GLU B N 1
ATOM 4840 C CA . GLU B 1 50 ? -31.125 -2.256 -11.648 1 25.38 50 GLU B CA 1
ATOM 4841 C C . GLU B 1 50 ? -30.75 -1.188 -12.672 1 25.38 50 GLU B C 1
ATOM 4843 O O . GLU B 1 50 ? -30.203 -1.5 -13.727 1 25.38 50 GLU B O 1
ATOM 4848 N N . ARG B 1 51 ? -31.156 0.033 -12.398 1 26.05 51 ARG B N 1
ATOM 4849 C CA . ARG B 1 51 ? -30.984 1.056 -13.422 1 26.05 51 ARG B CA 1
ATOM 4850 C C . ARG B 1 51 ? -29.5 1.345 -13.648 1 26.05 51 ARG B C 1
ATOM 4852 O O . ARG B 1 51 ? -29.109 1.919 -14.672 1 26.05 51 ARG B O 1
ATOM 4859 N N . PHE B 1 52 ? -28.734 1.256 -12.562 1 24.09 52 PHE B N 1
ATOM 4860 C CA . PHE B 1 52 ? -27.375 1.623 -12.914 1 24.09 52 PHE B CA 1
ATOM 4861 C C . PHE B 1 52 ? -26.75 0.571 -13.82 1 24.09 52 PHE B C 1
ATOM 4863 O O . PHE B 1 52 ? -25.766 0.848 -14.516 1 24.09 52 PHE B O 1
ATOM 4870 N N . MET B 1 53 ? -27.25 -0.674 -13.805 1 23.62 53 MET B N 1
ATOM 4871 C CA . MET B 1 53 ? -26.641 -1.714 -14.625 1 23.62 53 MET B CA 1
ATOM 4872 C C . MET B 1 53 ? -27 -1.518 -16.094 1 23.62 53 MET B C 1
ATOM 4874 O O . MET B 1 53 ? -26.422 -2.168 -16.969 1 23.62 53 MET B O 1
ATOM 4878 N N . ASP B 1 54 ? -28.234 -0.984 -16.359 1 24.31 54 ASP B N 1
ATOM 4879 C CA . ASP B 1 54 ? -28.75 -1.188 -17.703 1 24.31 54 ASP B CA 1
ATOM 4880 C C . ASP B 1 54 ? -28.016 -0.321 -18.719 1 24.31 54 ASP B C 1
ATOM 4882 O O . ASP B 1 54 ? -28.484 -0.13 -19.844 1 24.31 54 ASP B O 1
ATOM 4886 N N . PHE B 1 55 ? -27.312 0.646 -18.375 1 23.59 55 PHE B N 1
ATOM 4887 C CA . PHE B 1 55 ? -26.844 1.358 -19.547 1 23.59 55 PHE B CA 1
ATOM 4888 C C . PHE B 1 55 ? -26.078 0.424 -20.484 1 23.59 55 PHE B C 1
ATOM 4890 O O . PHE B 1 55 ? -24.938 0.06 -20.188 1 23.59 55 PHE B O 1
ATOM 4897 N N . GLN B 1 56 ? -26.875 -0.453 -21.125 1 22.7 56 GLN B N 1
ATOM 4898 C CA . GLN B 1 56 ? -26.484 -1.342 -22.219 1 22.7 56 GLN B CA 1
ATOM 4899 C C . GLN B 1 56 ? -25.875 -0.558 -23.375 1 22.7 56 GLN B C 1
ATOM 4901 O O . GLN B 1 56 ? -26.594 0.118 -24.125 1 22.7 56 GLN B O 1
ATOM 4906 N N . LEU B 1 57 ? -24.906 0.245 -23.188 1 22.61 57 LEU B N 1
ATOM 4907 C CA . LEU B 1 57 ? -24.453 0.792 -24.453 1 22.61 57 LEU B CA 1
ATOM 4908 C C . LEU B 1 57 ? -24.125 -0.323 -25.453 1 22.61 57 LEU B C 1
ATOM 4910 O O . LEU B 1 57 ? -23.609 -1.373 -25.062 1 22.61 57 LEU B O 1
ATOM 4914 N N . PRO B 1 58 ? -24.828 -0.316 -26.594 1 22.91 58 PRO B N 1
ATOM 4915 C CA . PRO B 1 58 ? -24.562 -1.244 -27.703 1 22.91 58 PRO B CA 1
ATOM 4916 C C . PRO B 1 58 ? -23.062 -1.372 -28 1 22.91 58 PRO B C 1
ATOM 4918 O O . PRO B 1 58 ? -22.375 -0.363 -28.125 1 22.91 58 PRO B O 1
ATOM 4921 N N . LEU B 1 59 ? -22.547 -2.389 -27.562 1 22.45 59 LEU B N 1
ATOM 4922 C CA . LEU B 1 59 ? -21.172 -2.826 -27.781 1 22.45 59 LEU B CA 1
ATOM 4923 C C . LEU B 1 59 ? -20.859 -2.896 -29.281 1 22.45 59 LEU B C 1
ATOM 4925 O O . LEU B 1 59 ? -21.406 -3.742 -29.984 1 22.45 59 LEU B O 1
ATOM 4929 N N . LYS B 1 60 ? -20.656 -1.736 -29.969 1 24.81 60 LYS B N 1
ATOM 4930 C CA . LYS B 1 60 ? -20.312 -1.851 -31.375 1 24.81 60 LYS B CA 1
ATOM 4931 C C . LYS B 1 60 ? -19.156 -2.828 -31.594 1 24.81 60 LYS B C 1
ATOM 4933 O O . LYS B 1 60 ? -18.125 -2.729 -30.922 1 24.81 60 LYS B O 1
ATOM 4938 N N . LYS B 1 61 ? -19.297 -3.877 -32.375 1 25.33 61 LYS B N 1
ATOM 4939 C CA . LYS B 1 61 ? -18.656 -5.07 -32.938 1 25.33 61 LYS B CA 1
ATOM 4940 C C . LYS B 1 61 ? -17.312 -4.73 -33.562 1 25.33 61 LYS B C 1
ATOM 4942 O O . LYS B 1 61 ? -16.391 -5.555 -33.531 1 25.33 61 LYS B O 1
ATOM 4947 N N . ASN B 1 62 ? -17.25 -3.604 -34.25 1 23.17 62 ASN B N 1
ATOM 4948 C CA . ASN B 1 62 ? -16.312 -3.516 -35.344 1 23.17 62 ASN B CA 1
ATOM 4949 C C . ASN B 1 62 ? -14.891 -3.205 -34.844 1 23.17 62 ASN B C 1
ATOM 4951 O O . ASN B 1 62 ? -13.977 -3.037 -35.656 1 23.17 62 ASN B O 1
ATOM 4955 N N . LEU B 1 63 ? -14.883 -2.668 -33.688 1 23.64 63 LEU B N 1
ATOM 4956 C CA . LEU B 1 63 ? -13.555 -2.119 -33.469 1 23.64 63 LEU B CA 1
ATOM 4957 C C . LEU B 1 63 ? -12.547 -3.229 -33.188 1 23.64 63 LEU B C 1
ATOM 4959 O O . LEU B 1 63 ? -11.367 -2.957 -32.938 1 23.64 63 LEU B O 1
ATOM 4963 N N . ALA B 1 64 ? -12.945 -4.465 -33.156 1 25.89 64 ALA B N 1
ATOM 4964 C CA . ALA B 1 64 ? -12.047 -5.605 -32.969 1 25.89 64 ALA B CA 1
ATOM 4965 C C . ALA B 1 64 ? -11.109 -5.746 -34.188 1 25.89 64 ALA B C 1
ATOM 4967 O O . ALA B 1 64 ? -10.031 -6.336 -34.062 1 25.89 64 ALA B O 1
ATOM 4968 N N . GLU B 1 65 ? -11.539 -5.418 -35.344 1 26.75 65 GLU B N 1
ATOM 4969 C CA . GLU B 1 65 ? -10.781 -5.781 -36.562 1 26.75 65 GLU B CA 1
ATOM 4970 C C . GLU B 1 65 ? -9.469 -5.016 -36.625 1 26.75 65 GLU B C 1
ATOM 4972 O O . GLU B 1 65 ? -8.445 -5.566 -37.031 1 26.75 65 GLU B O 1
ATOM 4977 N N . ASP B 1 66 ? -9.508 -3.715 -36.562 1 27.2 66 ASP B N 1
ATOM 4978 C CA . ASP B 1 66 ? -8.383 -2.961 -37.125 1 27.2 66 ASP B CA 1
ATOM 4979 C C . ASP B 1 66 ? -7.188 -2.994 -36.156 1 27.2 66 ASP B C 1
ATOM 4981 O O . ASP B 1 66 ? -6.074 -2.637 -36.562 1 27.2 66 ASP B O 1
ATOM 4985 N N . VAL B 1 67 ? -7.391 -2.924 -34.906 1 28.81 67 VAL B N 1
ATOM 4986 C CA . VAL B 1 67 ? -6.082 -2.92 -34.25 1 28.81 67 VAL B CA 1
ATOM 4987 C C . VAL B 1 67 ? -5.484 -4.324 -34.312 1 28.81 67 VAL B C 1
ATOM 4989 O O . VAL B 1 67 ? -5.723 -5.129 -33.406 1 28.81 67 VAL B O 1
ATOM 4992 N N . LEU B 1 68 ? -5.691 -5.18 -35.219 1 27.42 68 LEU B N 1
ATOM 4993 C CA . LEU B 1 68 ? -4.816 -6.309 -35.531 1 27.42 68 LEU B CA 1
ATOM 4994 C C . LEU B 1 68 ? -3.352 -5.902 -35.406 1 27.42 68 LEU B C 1
ATOM 4996 O O . LEU B 1 68 ? -2.826 -5.219 -36.281 1 27.42 68 LEU B O 1
ATOM 5000 N N . LEU B 1 69 ? -2.818 -5.543 -34.281 1 29.55 69 LEU B N 1
ATOM 5001 C CA . LEU B 1 69 ? -1.363 -5.492 -34.188 1 29.55 69 LEU B CA 1
ATOM 5002 C C . LEU B 1 69 ? -0.723 -6.617 -35 1 29.55 69 LEU B C 1
ATOM 5004 O O . LEU B 1 69 ? -1.025 -7.793 -34.781 1 29.55 69 LEU B O 1
ATOM 5008 N N . SER B 1 70 ? -0.496 -6.496 -36.219 1 27.52 70 SER B N 1
ATOM 5009 C CA . SER B 1 70 ? 0.437 -7.324 -36.969 1 27.52 70 SER B CA 1
ATOM 5010 C C . SER B 1 70 ? 1.507 -7.922 -36.062 1 27.52 70 SER B C 1
ATOM 5012 O O . SER B 1 70 ? 1.791 -7.379 -35 1 27.52 70 SER B O 1
ATOM 5014 N N . SER B 1 71 ? 1.898 -9.258 -36.188 1 31.38 71 SER B N 1
ATOM 5015 C CA . SER B 1 71 ? 3.029 -10.023 -35.688 1 31.38 71 SER B CA 1
ATOM 5016 C C . SER B 1 71 ? 4.234 -9.125 -35.406 1 31.38 71 SER B C 1
ATOM 5018 O O . SER B 1 71 ? 5.355 -9.617 -35.281 1 31.38 71 SER B O 1
ATOM 5020 N N . ALA B 1 72 ? 4.316 -7.934 -35.75 1 30.94 72 ALA B N 1
ATOM 5021 C CA . ALA B 1 72 ? 5.5 -7.082 -35.656 1 30.94 72 ALA B CA 1
ATOM 5022 C C . ALA B 1 72 ? 5.988 -7 -34.219 1 30.94 72 ALA B C 1
ATOM 5024 O O . ALA B 1 72 ? 5.238 -7.305 -33.281 1 30.94 72 ALA B O 1
ATOM 5025 N N . ASP B 1 73 ? 7.305 -6.387 -33.781 1 37.5 73 ASP B N 1
ATOM 5026 C CA . ASP B 1 73 ? 8.242 -6.188 -32.688 1 37.5 73 ASP B CA 1
ATOM 5027 C C . ASP B 1 73 ? 7.555 -5.512 -31.5 1 37.5 73 ASP B C 1
ATOM 5029 O O . ASP B 1 73 ? 7.16 -4.344 -31.594 1 37.5 73 ASP B O 1
ATOM 5033 N N . ILE B 1 74 ? 6.641 -6.109 -30.953 1 42.84 74 ILE B N 1
ATOM 5034 C CA . ILE B 1 74 ? 6.18 -5.527 -29.703 1 42.84 74 ILE B CA 1
ATOM 5035 C C . ILE B 1 74 ? 7.371 -4.977 -28.922 1 42.84 74 ILE B C 1
ATOM 5037 O O . ILE B 1 74 ? 8.266 -5.727 -28.531 1 42.84 74 ILE B O 1
ATOM 5041 N N . ASP B 1 75 ? 7.773 -3.82 -29.109 1 49.81 75 ASP B N 1
ATOM 5042 C CA . ASP B 1 75 ? 8.883 -3.105 -28.484 1 49.81 75 ASP B CA 1
ATOM 5043 C C . ASP B 1 75 ? 8.656 -2.932 -26.984 1 49.81 75 ASP B C 1
ATOM 5045 O O . ASP B 1 75 ? 7.816 -2.125 -26.578 1 49.81 75 ASP B O 1
ATOM 5049 N N . CYS B 1 76 ? 8.977 -4.102 -26.188 1 60.56 76 CYS B N 1
ATOM 5050 C CA . CYS B 1 76 ? 9.031 -3.998 -24.734 1 60.56 76 CYS B CA 1
ATOM 5051 C C . CYS B 1 76 ? 9.617 -2.658 -24.297 1 60.56 76 CYS B C 1
ATOM 5053 O O . CYS B 1 76 ? 9.492 -2.264 -23.141 1 60.56 76 CYS B O 1
ATOM 5055 N N . ALA B 1 77 ? 10.289 -2.049 -25.281 1 51.56 77 ALA B N 1
ATOM 5056 C CA . ALA B 1 77 ? 10.992 -0.812 -24.953 1 51.56 77 ALA B CA 1
ATOM 5057 C C . ALA B 1 77 ? 10.023 0.242 -24.422 1 51.56 77 ALA B C 1
ATOM 5059 O O . ALA B 1 77 ? 10.391 1.06 -23.578 1 51.56 77 ALA B O 1
ATOM 5060 N N . SER B 1 78 ? 8.906 0.106 -24.938 1 46.69 78 SER B N 1
ATOM 5061 C CA . SER B 1 78 ? 8 1.163 -24.516 1 46.69 78 SER B CA 1
ATOM 5062 C C . SER B 1 78 ? 7.633 1.013 -23.031 1 46.69 78 SER B C 1
ATOM 5064 O O . SER B 1 78 ? 7.137 1.955 -22.422 1 46.69 78 SER B O 1
ATOM 5066 N N . LEU B 1 79 ? 7.793 -0.258 -22.609 1 48.59 79 LEU B N 1
ATOM 5067 C CA . LEU B 1 79 ? 7.461 -0.45 -21.203 1 48.59 79 LEU B CA 1
ATOM 5068 C C . LEU B 1 79 ? 8.664 -0.172 -20.312 1 48.59 79 LEU B C 1
ATOM 5070 O O . LEU B 1 79 ? 8.594 -0.326 -19.094 1 48.59 79 LEU B O 1
ATOM 5074 N N . GLY B 1 80 ? 9.773 0.387 -20.859 1 42.97 80 GLY B N 1
ATOM 5075 C CA . GLY B 1 80 ? 10.984 0.62 -20.094 1 42.97 80 GLY B CA 1
ATOM 5076 C C . GLY B 1 80 ? 11.711 -0.659 -19.734 1 42.97 80 GLY B C 1
ATOM 5077 O O . GLY B 1 80 ? 12.578 -0.658 -18.844 1 42.97 80 GLY B O 1
ATOM 5078 N N . SER B 1 81 ? 11.18 -1.737 -19.969 1 44.47 81 SER B N 1
ATOM 5079 C CA . SER B 1 81 ? 11.844 -2.994 -19.641 1 44.47 81 SER B CA 1
ATOM 5080 C C . SER B 1 81 ? 13.047 -3.236 -20.531 1 44.47 81 SER B C 1
ATOM 5082 O O . SER B 1 81 ? 12.977 -3.018 -21.75 1 44.47 81 SER B O 1
ATOM 5084 N N . PRO B 1 82 ? 14.258 -3.342 -19.953 1 39.28 82 PRO B N 1
ATOM 5085 C CA . PRO B 1 82 ? 15.453 -3.598 -20.766 1 39.28 82 PRO B CA 1
ATOM 5086 C C . PRO B 1 82 ? 15.289 -4.789 -21.703 1 39.28 82 PRO B C 1
ATOM 5088 O O . PRO B 1 82 ? 16.188 -5.086 -22.5 1 39.28 82 PRO B O 1
ATOM 5091 N N . LEU B 1 83 ? 14.641 -5.73 -21.391 1 35.91 83 LEU B N 1
ATOM 5092 C CA . LEU B 1 83 ? 14.711 -6.91 -22.25 1 35.91 83 LEU B CA 1
ATOM 5093 C C . LEU B 1 83 ? 14.156 -6.605 -23.625 1 35.91 83 LEU B C 1
ATOM 5095 O O . LEU B 1 83 ? 12.938 -6.547 -23.812 1 35.91 83 LEU B O 1
ATOM 5099 N N . LYS B 1 84 ? 14.914 -5.875 -24.484 1 36.81 84 LYS B N 1
ATOM 5100 C CA . LYS B 1 84 ? 14.703 -5.469 -25.875 1 36.81 84 LYS B CA 1
ATOM 5101 C C . LYS B 1 84 ? 14.031 -6.578 -26.672 1 36.81 84 LYS B C 1
ATOM 5103 O O . LYS B 1 84 ? 12.953 -6.379 -27.234 1 36.81 84 LYS B O 1
ATOM 5108 N N . SER B 1 85 ? 14.828 -7.051 -27.594 1 35.94 85 SER B N 1
ATOM 5109 C CA . SER B 1 85 ? 14.656 -7.703 -28.891 1 35.94 85 SER B CA 1
ATOM 5110 C C . SER B 1 85 ? 14.188 -9.148 -28.719 1 35.94 85 SER B C 1
ATOM 5112 O O . SER B 1 85 ? 14.852 -10.078 -29.172 1 35.94 85 SER B O 1
ATOM 5114 N N . ILE B 1 86 ? 13.766 -9.406 -27.547 1 36.91 86 ILE B N 1
ATOM 5115 C CA . ILE B 1 86 ? 13.547 -10.828 -27.766 1 36.91 86 ILE B CA 1
ATOM 5116 C C . ILE B 1 86 ? 12.453 -11.031 -28.812 1 36.91 86 ILE B C 1
ATOM 5118 O O . ILE B 1 86 ? 11.391 -10.406 -28.734 1 36.91 86 ILE B O 1
ATOM 5122 N N . PRO B 1 87 ? 12.758 -11.492 -29.906 1 36.56 87 PRO B N 1
ATOM 5123 C CA . PRO B 1 87 ? 11.789 -11.859 -30.938 1 36.56 87 PRO B CA 1
ATOM 5124 C C . PRO B 1 87 ? 10.453 -12.328 -30.359 1 36.56 87 PRO B C 1
ATOM 5126 O O . PRO B 1 87 ? 10.414 -12.844 -29.234 1 36.56 87 PRO B O 1
ATOM 5129 N N . SER B 1 88 ? 9.352 -11.648 -30.688 1 39.53 88 SER B N 1
ATOM 5130 C CA . SER B 1 88 ? 7.984 -12.086 -30.453 1 39.53 88 SER B CA 1
ATOM 5131 C C . SER B 1 88 ? 7.926 -13.578 -30.156 1 39.53 88 SER B C 1
ATOM 5133 O O . SER B 1 88 ? 8.516 -14.383 -30.875 1 39.53 88 SER B O 1
ATOM 5135 N N . ASP B 1 89 ? 7.879 -13.992 -28.938 1 43.25 89 ASP B N 1
ATOM 5136 C CA . ASP B 1 89 ? 7.75 -15.398 -28.578 1 43.25 89 ASP B CA 1
ATOM 5137 C C . ASP B 1 89 ? 6.746 -16.109 -29.469 1 43.25 89 ASP B C 1
ATOM 5139 O O . ASP B 1 89 ? 5.598 -16.328 -29.078 1 43.25 89 ASP B O 1
ATOM 5143 N N . GLU B 1 90 ? 6.668 -15.75 -30.594 1 44.16 90 GLU B N 1
ATOM 5144 C CA . GLU B 1 90 ? 5.941 -16.672 -31.469 1 44.16 90 GLU B CA 1
ATOM 5145 C C . GLU B 1 90 ? 6.293 -18.125 -31.156 1 44.16 90 GLU B C 1
ATOM 5147 O O . GLU B 1 90 ? 5.637 -19.047 -31.641 1 44.16 90 GLU B O 1
ATOM 5152 N N . GLN B 1 91 ? 7.273 -18.172 -30.406 1 43.62 91 GLN B N 1
ATOM 5153 C CA . GLN B 1 91 ? 7.715 -19.547 -30.219 1 43.62 91 GLN B CA 1
ATOM 5154 C C . GLN B 1 91 ? 6.766 -20.312 -29.297 1 43.62 91 GLN B C 1
ATOM 5156 O O . GLN B 1 91 ? 6.57 -21.516 -29.453 1 43.62 91 GLN B O 1
ATOM 5161 N N . TYR B 1 92 ? 6.184 -19.562 -28.281 1 52.34 92 TYR B N 1
ATOM 5162 C CA . TYR B 1 92 ? 5.395 -20.375 -27.359 1 52.34 92 TYR B CA 1
ATOM 5163 C C . TYR B 1 92 ? 3.947 -20.484 -27.828 1 52.34 92 TYR B C 1
ATOM 5165 O O . TYR B 1 92 ? 3.301 -21.516 -27.656 1 52.34 92 TYR B O 1
ATOM 5173 N N . HIS B 1 93 ? 3.412 -19.266 -28.422 1 57.19 93 HIS B N 1
ATOM 5174 C CA . HIS B 1 93 ? 1.966 -19.297 -28.594 1 57.19 93 HIS B CA 1
ATOM 5175 C C . HIS B 1 93 ? 1.584 -18.969 -30.031 1 57.19 93 HIS B C 1
ATOM 5177 O O . HIS B 1 93 ? 1.865 -17.875 -30.516 1 57.19 93 HIS B O 1
ATOM 5183 N N . PRO B 1 94 ? 1.253 -20.109 -30.781 1 46.84 94 PRO B N 1
ATOM 5184 C CA . PRO B 1 94 ? 0.656 -19.766 -32.062 1 46.84 94 PRO B CA 1
ATOM 5185 C C . PRO B 1 94 ? -0.592 -18.891 -31.938 1 46.84 94 PRO B C 1
ATOM 5187 O O . PRO B 1 94 ? -1.207 -18.859 -30.859 1 46.84 94 PRO B O 1
ATOM 5190 N N . LYS B 1 95 ? -0.857 -18.047 -32.844 1 49.28 95 LYS B N 1
ATOM 5191 C CA . LYS B 1 95 ? -2.064 -17.234 -32.875 1 49.28 95 LYS B CA 1
ATOM 5192 C C . LYS B 1 95 ? -3.314 -18.078 -32.688 1 49.28 95 LYS B C 1
ATOM 5194 O O . LYS B 1 95 ? -3.463 -19.141 -33.281 1 49.28 95 LYS B O 1
ATOM 5199 N N . ASN B 1 96 ? -3.896 -18.062 -31.469 1 48.22 96 ASN B N 1
ATOM 5200 C CA . ASN B 1 96 ? -5.121 -18.797 -31.203 1 48.22 96 ASN B CA 1
ATOM 5201 C C . ASN B 1 96 ? -6.359 -18.016 -31.609 1 48.22 96 ASN B C 1
ATOM 5203 O O . ASN B 1 96 ? -6.586 -16.906 -31.125 1 48.22 96 ASN B O 1
ATOM 5207 N N . THR B 1 97 ? -7.055 -18.406 -32.719 1 43.91 97 THR B N 1
ATOM 5208 C CA . THR B 1 97 ? -8.258 -17.797 -33.281 1 43.91 97 THR B CA 1
ATOM 5209 C C . THR B 1 97 ? -9.445 -18 -32.344 1 43.91 97 THR B C 1
ATOM 5211 O O . THR B 1 97 ? -10.531 -17.469 -32.562 1 43.91 97 THR B O 1
ATOM 5214 N N . LEU B 1 98 ? -9.328 -18.828 -31.391 1 43.88 98 LEU B N 1
ATOM 5215 C CA . LEU B 1 98 ? -10.523 -19.141 -30.625 1 43.88 98 LEU B CA 1
ATOM 5216 C C . LEU B 1 98 ? -10.852 -18.016 -29.641 1 43.88 98 LEU B C 1
ATOM 5218 O O . LEU B 1 98 ? -11.984 -17.922 -29.156 1 43.88 98 LEU B O 1
ATOM 5222 N N . ASP B 1 99 ? -9.898 -17.5 -29.062 1 51.34 99 ASP B N 1
ATOM 5223 C CA . ASP B 1 99 ? -10.227 -16.438 -28.094 1 51.34 99 ASP B CA 1
ATOM 5224 C C . ASP B 1 99 ? -10.773 -15.203 -28.797 1 51.34 99 ASP B C 1
ATOM 5226 O O . ASP B 1 99 ? -10.203 -14.742 -29.781 1 51.34 99 ASP B O 1
ATOM 5230 N N . ALA B 1 100 ? -12.086 -15.047 -28.641 1 46.25 100 ALA B N 1
ATOM 5231 C CA . ALA B 1 100 ? -12.695 -13.859 -29.234 1 46.25 100 ALA B CA 1
ATOM 5232 C C . ALA B 1 100 ? -11.719 -12.688 -29.219 1 46.25 100 ALA B C 1
ATOM 5234 O O . ALA B 1 100 ? -11.695 -11.883 -30.156 1 46.25 100 ALA B O 1
ATOM 5235 N N . GLU B 1 101 ? -10.953 -12.633 -28.078 1 59.06 101 GLU B N 1
ATOM 5236 C CA . GLU B 1 101 ? -9.969 -11.57 -27.922 1 59.06 101 GLU B CA 1
ATOM 5237 C C . GLU B 1 101 ? -8.555 -12.141 -27.797 1 59.06 101 GLU B C 1
ATOM 5239 O O . GLU B 1 101 ? -8.367 -13.258 -27.312 1 59.06 101 GLU B O 1
ATOM 5244 N N . VAL B 1 102 ? -7.719 -11.68 -28.5 1 69.25 102 VAL B N 1
ATOM 5245 C CA . VAL B 1 102 ? -6.301 -12.031 -28.422 1 69.25 102 VAL B CA 1
ATOM 5246 C C . VAL B 1 102 ? -5.855 -12.039 -26.953 1 69.25 102 VAL B C 1
ATOM 5248 O O . VAL B 1 102 ? -6.055 -11.062 -26.234 1 69.25 102 VAL B O 1
ATOM 5251 N N . CYS B 1 103 ? -5.488 -13.258 -26.5 1 87.06 103 CYS B N 1
ATOM 5252 C CA . CYS B 1 103 ? -4.934 -13.391 -25.156 1 87.06 103 CYS B CA 1
ATOM 5253 C C . CYS B 1 103 ? -3.588 -12.688 -25.062 1 87.06 103 CYS B C 1
ATOM 5255 O O . CYS B 1 103 ? -2.559 -13.234 -25.453 1 87.06 103 CYS B O 1
ATOM 5257 N N . THR B 1 104 ? -3.5 -11.531 -24.469 1 85.25 104 THR B N 1
ATOM 5258 C CA . THR B 1 104 ? -2.338 -10.656 -24.469 1 85.25 104 THR B CA 1
ATOM 5259 C C . THR B 1 104 ? -1.207 -11.25 -23.641 1 85.25 104 THR B C 1
ATOM 5261 O O . THR B 1 104 ? -0.031 -11.07 -23.953 1 85.25 104 THR B O 1
ATOM 5264 N N . SER B 1 105 ? -1.545 -11.953 -22.641 1 89.81 105 SER B N 1
ATOM 5265 C CA . SER B 1 105 ? -0.529 -12.516 -21.75 1 89.81 105 SER B CA 1
ATOM 5266 C C . SER B 1 105 ? 0.369 -13.492 -22.5 1 89.81 105 SER B C 1
ATOM 5268 O O . SER B 1 105 ? 1.564 -13.586 -22.203 1 89.81 105 SER B O 1
ATOM 5270 N N . LYS B 1 106 ? -0.172 -14.188 -23.469 1 87.06 106 LYS B N 1
ATOM 5271 C CA . LYS B 1 106 ? 0.589 -15.164 -24.25 1 87.06 106 LYS B CA 1
ATOM 5272 C C . LYS B 1 106 ? 1.748 -14.492 -24.984 1 87.06 106 LYS B C 1
ATOM 5274 O O . LYS B 1 106 ? 2.822 -15.078 -25.125 1 87.06 106 LYS B O 1
ATOM 5279 N N . TYR B 1 107 ? 1.515 -13.25 -25.219 1 80.62 107 TYR B N 1
ATOM 5280 C CA . TYR B 1 107 ? 2.465 -12.609 -26.125 1 80.62 107 TYR B CA 1
ATOM 5281 C C . TYR B 1 107 ? 3.285 -11.555 -25.391 1 80.62 107 TYR B C 1
ATOM 5283 O O . TYR B 1 107 ? 4.309 -11.094 -25.891 1 80.62 107 TYR B O 1
ATOM 5291 N N . MET B 1 108 ? 2.873 -11.258 -24.203 1 84.88 108 MET B N 1
ATOM 5292 C CA . MET B 1 108 ? 3.521 -10.117 -23.562 1 84.88 108 MET B CA 1
ATOM 5293 C C . MET B 1 108 ? 4.25 -10.547 -22.297 1 84.88 108 MET B C 1
ATOM 5295 O O . MET B 1 108 ? 5.043 -9.789 -21.734 1 84.88 108 MET B O 1
ATOM 5299 N N . GLN B 1 109 ? 4.082 -11.703 -21.797 1 87.12 109 GLN B N 1
ATOM 5300 C CA . GLN B 1 109 ? 4.645 -12.102 -20.516 1 87.12 109 GLN B CA 1
ATOM 5301 C C . GLN B 1 109 ? 6.168 -12.008 -20.531 1 87.12 109 GLN B C 1
ATOM 5303 O O . GLN B 1 109 ? 6.789 -11.703 -19.516 1 87.12 109 GLN B O 1
ATOM 5308 N N . HIS B 1 110 ? 6.836 -12.188 -21.672 1 81.25 110 HIS B N 1
ATOM 5309 C CA . HIS B 1 110 ? 8.297 -12.172 -21.766 1 81.25 110 HIS B CA 1
ATOM 5310 C C . HIS B 1 110 ? 8.844 -10.781 -21.469 1 81.25 110 HIS B C 1
ATOM 5312 O O . HIS B 1 110 ? 10.016 -10.641 -21.109 1 81.25 110 HIS B O 1
ATOM 5318 N N . CYS B 1 111 ? 7.984 -9.805 -21.609 1 82.31 111 CYS B N 1
ATOM 5319 C CA . CYS B 1 111 ? 8.398 -8.43 -21.359 1 82.31 111 CYS B CA 1
ATOM 5320 C C . CYS B 1 111 ? 8.578 -8.18 -19.859 1 82.31 111 CYS B C 1
ATOM 5322 O O . CYS B 1 111 ? 9.211 -7.195 -19.469 1 82.31 111 CYS B O 1
ATOM 5324 N N . TYR B 1 112 ? 8.133 -9.047 -19.094 1 86.69 112 TYR B N 1
ATOM 5325 C CA . TYR B 1 112 ? 8.148 -8.82 -17.641 1 86.69 112 TYR B CA 1
ATOM 5326 C C . TYR B 1 112 ? 9.109 -9.781 -16.953 1 86.69 112 TYR B C 1
ATOM 5328 O O . TYR B 1 112 ? 9.266 -9.742 -15.734 1 86.69 112 TYR B O 1
ATOM 5336 N N . TRP B 1 113 ? 9.766 -10.508 -17.844 1 79.06 113 TRP B N 1
ATOM 5337 C CA . TRP B 1 113 ? 10.648 -11.523 -17.281 1 79.06 113 TRP B CA 1
ATOM 5338 C C . TRP B 1 113 ? 11.953 -10.914 -16.797 1 79.06 113 TRP B C 1
ATOM 5340 O O . TRP B 1 113 ? 12.414 -9.906 -17.344 1 79.06 113 TRP B O 1
ATOM 5350 N N . ASN B 1 114 ? 12.312 -11.57 -15.688 1 69.56 114 ASN B N 1
ATOM 5351 C CA . ASN B 1 114 ? 13.672 -11.219 -15.273 1 69.56 114 ASN B CA 1
ATOM 5352 C C . ASN B 1 114 ? 14.711 -11.758 -16.25 1 69.56 114 ASN B C 1
ATOM 5354 O O . ASN B 1 114 ? 14.445 -12.719 -16.969 1 69.56 114 ASN B O 1
ATOM 5358 N N . ALA B 1 115 ? 15.812 -11.102 -16.375 1 56.94 115 ALA B N 1
ATOM 5359 C CA . ALA B 1 115 ? 16.844 -11.336 -17.375 1 56.94 115 ALA B CA 1
ATOM 5360 C C . ALA B 1 115 ? 17.391 -12.766 -17.281 1 56.94 115 ALA B C 1
ATOM 5362 O O . ALA B 1 115 ? 17.984 -13.273 -18.234 1 56.94 115 ALA B O 1
ATOM 5363 N N . THR B 1 116 ? 17.062 -13.5 -16.281 1 58.03 116 THR B N 1
ATOM 5364 C CA . THR B 1 116 ? 17.703 -14.797 -16.109 1 58.03 116 THR B CA 1
ATOM 5365 C C . THR B 1 116 ? 16.844 -15.914 -16.719 1 58.03 116 THR B C 1
ATOM 5367 O O . THR B 1 116 ? 17.234 -17.078 -16.672 1 58.03 116 THR B O 1
ATOM 5370 N N . ARG B 1 117 ? 15.922 -15.539 -17.453 1 68.12 117 ARG B N 1
ATOM 5371 C CA . ARG B 1 117 ? 14.992 -16.594 -17.844 1 68.12 117 ARG B CA 1
ATOM 5372 C C . ARG B 1 117 ? 15.484 -17.344 -19.078 1 68.12 117 ARG B C 1
ATOM 5374 O O . ARG B 1 117 ? 16.016 -16.734 -20.016 1 68.12 117 ARG B O 1
ATOM 5381 N N . LYS B 1 118 ? 15.242 -18.625 -18.984 1 70.25 118 LYS B N 1
ATOM 5382 C CA . LYS B 1 118 ? 15.648 -19.562 -20.016 1 70.25 118 LYS B CA 1
ATOM 5383 C C . LYS B 1 118 ? 14.539 -19.766 -21.047 1 70.25 118 LYS B C 1
ATOM 5385 O O . LYS B 1 118 ? 13.367 -19.891 -20.688 1 70.25 118 LYS B O 1
ATOM 5390 N N . PRO B 1 119 ? 14.891 -19.766 -22.266 1 78.88 119 PRO B N 1
ATOM 5391 C CA . PRO B 1 119 ? 13.891 -20.109 -23.266 1 78.88 119 PRO B CA 1
ATOM 5392 C C . PRO B 1 119 ? 13.461 -21.562 -23.203 1 78.88 119 PRO B C 1
ATOM 5394 O O . PRO B 1 119 ? 14.203 -22.406 -22.672 1 78.88 119 PRO B O 1
ATOM 5397 N N . PRO B 1 120 ? 12.344 -21.891 -23.703 1 87.12 120 PRO B N 1
ATOM 5398 C CA . PRO B 1 120 ? 11.93 -23.297 -23.703 1 87.12 120 PRO B CA 1
ATOM 5399 C C . PRO B 1 120 ? 12.82 -24.172 -24.594 1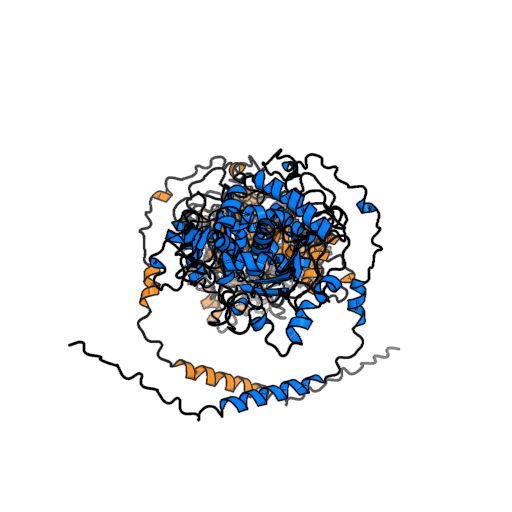 87.12 120 PRO B C 1
ATOM 5401 O O . PRO B 1 120 ? 13.273 -23.719 -25.656 1 87.12 120 PRO B O 1
ATOM 5404 N N . PRO B 1 121 ? 12.992 -25.406 -24.219 1 91.25 121 PRO B N 1
ATOM 5405 C CA . PRO B 1 121 ? 13.797 -26.328 -25.031 1 91.25 121 PRO B CA 1
ATOM 5406 C C . PRO B 1 121 ? 13.156 -26.641 -26.391 1 91.25 121 PRO B C 1
ATOM 5408 O O . PRO B 1 121 ? 11.938 -26.781 -26.469 1 91.25 121 PRO B O 1
ATOM 5411 N N . PRO B 1 122 ? 13.992 -26.781 -27.375 1 91 122 PRO B N 1
ATOM 5412 C CA . PRO B 1 122 ? 13.453 -27.031 -28.703 1 91 122 PRO B CA 1
ATOM 5413 C C . PRO B 1 122 ? 12.617 -28.312 -28.766 1 91 122 PRO B C 1
ATOM 5415 O O . PRO B 1 122 ? 11.594 -28.359 -29.469 1 91 122 PRO B O 1
ATOM 5418 N N . GLN B 1 123 ? 13.039 -29.312 -28.109 1 94.5 123 GLN B N 1
ATOM 5419 C CA . GLN B 1 123 ? 12.289 -30.578 -28.109 1 94.5 123 GLN B CA 1
ATOM 5420 C C . GLN B 1 123 ? 10.914 -30.391 -27.5 1 94.5 123 GLN B C 1
ATOM 5422 O O . GLN B 1 123 ? 9.938 -31 -27.938 1 94.5 123 GLN B O 1
ATOM 5427 N N . PHE B 1 124 ? 10.93 -29.625 -26.484 1 94.62 124 PHE B N 1
ATOM 5428 C CA . PHE B 1 124 ? 9.641 -29.328 -25.875 1 94.62 124 PHE B CA 1
ATOM 5429 C C . PHE B 1 124 ? 8.742 -28.562 -26.828 1 94.62 124 PHE B C 1
ATOM 5431 O O . PHE B 1 124 ? 7.555 -28.859 -26.953 1 94.62 124 PHE B O 1
ATOM 5438 N N . LEU B 1 125 ? 9.266 -27.672 -27.578 1 92.38 125 LEU B N 1
ATOM 5439 C CA . LEU B 1 125 ? 8.5 -26.875 -28.547 1 92.38 125 LEU B CA 1
ATOM 5440 C C . LEU B 1 125 ? 7.941 -27.766 -29.656 1 92.38 125 LEU B C 1
ATOM 5442 O O . LEU B 1 125 ? 6.785 -27.609 -30.047 1 92.38 125 LEU B O 1
ATOM 5446 N N . GLN B 1 126 ? 8.758 -28.625 -30.031 1 93.31 126 GLN B N 1
ATOM 5447 C CA . GLN B 1 126 ? 8.297 -29.562 -31.062 1 93.31 126 GLN B CA 1
ATOM 5448 C C . GLN B 1 126 ? 7.152 -30.438 -30.547 1 93.31 126 GLN B C 1
ATOM 5450 O O . GLN B 1 126 ? 6.148 -30.625 -31.234 1 93.31 126 GLN B O 1
ATOM 5455 N N . ALA B 1 127 ? 7.34 -30.938 -29.375 1 95.5 127 ALA B N 1
ATOM 5456 C CA . ALA B 1 127 ? 6.301 -31.75 -28.766 1 95.5 127 ALA B CA 1
ATOM 5457 C C . ALA B 1 127 ? 5.012 -30.953 -28.594 1 95.5 127 ALA B C 1
ATOM 5459 O O . ALA B 1 127 ? 3.912 -31.5 -28.734 1 95.5 127 ALA B O 1
ATOM 5460 N N . LEU B 1 128 ? 5.156 -29.719 -28.312 1 94.38 128 LEU B N 1
ATOM 5461 C CA . LEU B 1 128 ? 4.004 -28.844 -28.125 1 94.38 128 LEU B CA 1
ATOM 5462 C C . LEU B 1 128 ? 3.221 -28.672 -29.422 1 94.38 128 LEU B C 1
ATOM 5464 O O . LEU B 1 128 ? 1.989 -28.75 -29.422 1 94.38 128 LEU B O 1
ATOM 5468 N N . ARG B 1 129 ? 3.879 -28.5 -30.484 1 93.12 129 ARG B N 1
ATOM 5469 C CA . ARG B 1 129 ? 3.221 -28.359 -31.781 1 93.12 129 ARG B CA 1
ATOM 5470 C C . ARG B 1 129 ? 2.467 -29.625 -32.156 1 93.12 129 ARG B C 1
ATOM 5472 O O . ARG B 1 129 ? 1.324 -29.562 -32.625 1 93.12 129 ARG B O 1
ATOM 5479 N N . GLU B 1 130 ? 3.119 -30.672 -31.891 1 95.19 130 GLU B N 1
ATOM 5480 C CA . GLU B 1 130 ? 2.473 -31.953 -32.156 1 95.19 130 GLU B CA 1
ATOM 5481 C C . GLU B 1 130 ? 1.243 -32.156 -31.281 1 95.19 130 GLU B C 1
ATOM 5483 O O . GLU B 1 130 ? 0.211 -32.625 -31.734 1 95.19 130 GLU B O 1
ATOM 5488 N N . TYR B 1 131 ? 1.403 -31.734 -30.109 1 96.62 131 TYR B N 1
ATOM 5489 C CA . TYR B 1 131 ? 0.298 -31.875 -29.172 1 96.62 131 TYR B CA 1
ATOM 5490 C C . TYR B 1 131 ? -0.864 -30.969 -29.562 1 96.62 131 TYR B C 1
ATOM 5492 O O . TYR B 1 131 ? -2.027 -31.359 -29.453 1 96.62 131 TYR B O 1
ATOM 5500 N N . GLU B 1 132 ? -0.604 -29.781 -29.938 1 94.31 132 GLU B N 1
ATOM 5501 C CA . GLU B 1 132 ? -1.63 -28.844 -30.391 1 94.31 132 GLU B CA 1
ATOM 5502 C C . GLU B 1 132 ? -2.426 -29.422 -31.562 1 94.31 132 GLU B C 1
ATOM 5504 O O . GLU B 1 132 ? -3.652 -29.328 -31.594 1 94.31 132 GLU B O 1
ATOM 5509 N N . ALA B 1 133 ? -1.672 -30.031 -32.438 1 94.12 133 ALA B N 1
ATOM 5510 C CA . ALA B 1 133 ? -2.328 -30.672 -33.594 1 94.12 133 ALA B CA 1
ATOM 5511 C C . ALA B 1 133 ? -3.213 -31.828 -33.125 1 94.12 133 ALA B C 1
ATOM 5513 O O . ALA B 1 133 ? -4.324 -32 -33.625 1 94.12 133 ALA B O 1
ATOM 5514 N N . LEU B 1 134 ? -2.701 -32.594 -32.219 1 96.69 134 LEU B N 1
ATOM 5515 C CA . LEU B 1 134 ? -3.471 -33.688 -31.656 1 96.69 134 LEU B CA 1
ATOM 5516 C C . LEU B 1 134 ? -4.742 -33.188 -30.984 1 96.69 134 LEU B C 1
ATOM 5518 O O . LEU B 1 134 ? -5.828 -33.719 -31.203 1 96.69 134 LEU B O 1
ATOM 5522 N N . HIS B 1 135 ? -4.621 -32.188 -30.203 1 96.62 135 HIS B N 1
ATOM 5523 C CA . HIS B 1 135 ? -5.754 -31.625 -29.469 1 96.62 135 HIS B CA 1
ATOM 5524 C C . HIS B 1 135 ? -6.832 -31.125 -30.422 1 96.62 135 HIS B C 1
ATOM 5526 O O . HIS B 1 135 ? -8.016 -31.391 -30.219 1 96.62 135 HIS B O 1
ATOM 5532 N N . GLN B 1 136 ? -6.434 -30.453 -31.438 1 93.69 136 GLN B N 1
ATOM 5533 C CA . GLN B 1 136 ? -7.371 -29.938 -32.438 1 93.69 136 GLN B CA 1
ATOM 5534 C C . GLN B 1 136 ? -8.102 -31.078 -33.125 1 93.69 136 GLN B C 1
ATOM 5536 O O . GLN B 1 136 ? -9.32 -31.016 -33.312 1 93.69 136 GLN B O 1
ATOM 5541 N N . ARG B 1 137 ? -7.398 -32.094 -33.469 1 95.31 137 ARG B N 1
ATOM 5542 C CA . ARG B 1 137 ? -7.965 -33.219 -34.188 1 95.31 137 ARG B CA 1
ATOM 5543 C C . ARG B 1 137 ? -8.977 -33.969 -33.312 1 95.31 137 ARG B C 1
ATOM 5545 O O . ARG B 1 137 ? -10.023 -34.406 -33.812 1 95.31 137 ARG B O 1
ATOM 5552 N N . CYS B 1 138 ? -8.688 -34.094 -32.062 1 97.44 138 CYS B N 1
ATOM 5553 C CA . CYS B 1 138 ? -9.461 -34.969 -31.188 1 97.44 138 CYS B CA 1
ATOM 5554 C C . CYS B 1 138 ? -10.633 -34.188 -30.562 1 97.44 138 CYS B C 1
ATOM 5556 O O . CYS B 1 138 ? -11.555 -34.812 -30.016 1 97.44 138 CYS B O 1
ATOM 5558 N N . VAL B 1 139 ? -10.656 -32.844 -30.609 1 95.38 139 VAL B N 1
ATOM 5559 C CA . VAL B 1 139 ? -11.695 -32.031 -29.953 1 95.38 139 VAL B CA 1
ATOM 5560 C C . VAL B 1 139 ? -12.555 -31.344 -31.016 1 95.38 139 VAL B C 1
ATOM 5562 O O . VAL B 1 139 ? -13.773 -31.266 -30.875 1 95.38 139 VAL B O 1
ATOM 5565 N N . GLY B 1 140 ? -12.07 -30.609 -32.031 1 84.56 140 GLY B N 1
ATOM 5566 C CA . GLY B 1 140 ? -12.68 -29.672 -32.969 1 84.56 140 GLY B CA 1
ATOM 5567 C C . GLY B 1 140 ? -13.938 -30.203 -33.594 1 84.56 140 GLY B C 1
ATOM 5568 O O . GLY B 1 140 ? -14.891 -29.469 -33.844 1 84.56 140 GLY B O 1
ATOM 5569 N N . ASN B 1 141 ? -14.141 -31.438 -33.969 1 84 141 ASN B N 1
ATOM 5570 C CA . ASN B 1 141 ? -15.305 -31.875 -34.719 1 84 141 ASN B CA 1
ATOM 5571 C C . ASN B 1 141 ? -16 -33.062 -34.062 1 84 141 ASN B C 1
ATOM 5573 O O . ASN B 1 141 ? -16.609 -33.875 -34.719 1 84 141 ASN B O 1
ATOM 5577 N N . HIS B 1 142 ? -15.875 -33.094 -32.75 1 92.75 142 HIS B N 1
ATOM 5578 C CA . HIS B 1 142 ? -16.469 -34.219 -32.062 1 92.75 142 HIS B CA 1
ATOM 5579 C C . HIS B 1 142 ? -17.359 -33.781 -30.906 1 92.75 142 HIS B C 1
ATOM 5581 O O . HIS B 1 142 ? -17.094 -32.75 -30.266 1 92.75 142 HIS B O 1
ATOM 5587 N N . ASN B 1 143 ? -18.453 -34.438 -30.766 1 93.88 143 ASN B N 1
ATOM 5588 C CA . ASN B 1 143 ? -19.281 -34.281 -29.578 1 93.88 143 ASN B CA 1
ATOM 5589 C C . ASN B 1 143 ? -18.734 -35.062 -28.391 1 93.88 143 ASN B C 1
ATOM 5591 O O . ASN B 1 143 ? -19.078 -36.25 -28.203 1 93.88 143 ASN B O 1
ATOM 5595 N N . LEU B 1 144 ? -18.016 -34.438 -27.578 1 95.56 144 LEU B N 1
ATOM 5596 C CA . LEU B 1 144 ? -17.266 -35.094 -26.484 1 95.56 144 LEU B CA 1
ATOM 5597 C C . LEU B 1 144 ? -18.234 -35.688 -25.469 1 95.56 144 LEU B C 1
ATOM 5599 O O . LEU B 1 144 ? -17.922 -36.719 -24.875 1 95.56 144 LEU B O 1
ATOM 5603 N N . THR B 1 145 ? -19.375 -35.062 -25.281 1 94.56 145 THR B N 1
ATOM 5604 C CA . THR B 1 145 ? -20.359 -35.562 -24.344 1 94.56 145 THR B CA 1
ATOM 5605 C C . THR B 1 145 ? -20.875 -36.938 -24.797 1 94.56 145 THR B C 1
ATOM 5607 O O . THR B 1 145 ? -20.906 -37.875 -24.016 1 94.56 145 THR B O 1
ATOM 5610 N N . GLU B 1 146 ? -21.234 -37.031 -25.984 1 93.62 146 GLU B N 1
ATOM 5611 C CA . GLU B 1 146 ? -21.75 -38.281 -26.547 1 93.62 146 GLU B CA 1
ATOM 5612 C C . GLU B 1 146 ? -20.688 -39.375 -26.531 1 93.62 146 GLU B C 1
ATOM 5614 O O . GLU B 1 146 ? -20.969 -40.531 -26.188 1 93.62 146 GLU B O 1
ATOM 5619 N N . LEU B 1 147 ? -19.484 -39 -26.891 1 94.88 147 LEU B N 1
ATOM 5620 C CA . LEU B 1 147 ? -18.375 -39.938 -26.906 1 94.88 147 LEU B CA 1
ATOM 5621 C C . LEU B 1 147 ? -18.094 -40.469 -25.516 1 94.88 147 LEU B C 1
ATOM 5623 O O . LEU B 1 147 ? -17.875 -41.688 -25.328 1 94.88 147 LEU B O 1
ATOM 5627 N N . PHE B 1 148 ? -18.156 -39.594 -24.562 1 93.69 148 PHE B N 1
ATOM 5628 C CA . PHE B 1 148 ? -17.891 -40 -23.188 1 93.69 148 PHE B CA 1
ATOM 5629 C C . PHE B 1 148 ? -18.969 -40.969 -22.672 1 93.69 148 PHE B C 1
ATOM 5631 O O . PHE B 1 148 ? -18.641 -41.969 -22.047 1 93.69 148 PHE B O 1
ATOM 5638 N N . VAL B 1 149 ? -20.219 -40.656 -22.953 1 89.94 149 VAL B N 1
ATOM 5639 C CA . VAL B 1 149 ? -21.328 -41.5 -22.531 1 89.94 149 VAL B CA 1
ATOM 5640 C C . VAL B 1 149 ? -21.219 -42.875 -23.172 1 89.94 149 VAL B C 1
ATOM 5642 O O . VAL B 1 149 ? -21.422 -43.906 -22.5 1 89.94 149 VAL B O 1
ATOM 5645 N N . ALA B 1 150 ? -20.812 -42.906 -24.406 1 89.62 150 ALA B N 1
ATOM 5646 C CA . ALA B 1 150 ? -20.703 -44.156 -25.156 1 89.62 150 ALA B CA 1
ATOM 5647 C C . ALA B 1 150 ? -19.422 -44.906 -24.797 1 89.62 150 ALA B C 1
ATOM 5649 O O . ALA B 1 150 ? -19.266 -46.094 -25.109 1 89.62 150 ALA B O 1
ATOM 5650 N N . GLY B 1 151 ? -18.484 -44.188 -24.141 1 89.12 151 GLY B N 1
ATOM 5651 C CA . GLY B 1 151 ? -17.188 -44.781 -23.844 1 89.12 151 GLY B CA 1
ATOM 5652 C C . GLY B 1 151 ? -16.312 -44.969 -25.062 1 89.12 151 GLY B C 1
ATOM 5653 O O . GLY B 1 151 ? -15.539 -45.938 -25.141 1 89.12 151 GLY B O 1
ATOM 5654 N N . LYS B 1 152 ? -16.531 -44.188 -26.062 1 92.81 152 LYS B N 1
ATOM 5655 C CA . LYS B 1 152 ? -15.828 -44.312 -27.328 1 92.81 152 LYS B CA 1
ATOM 5656 C C . LYS B 1 152 ? -14.922 -43.094 -27.562 1 92.81 152 LYS B C 1
ATOM 5658 O O . LYS B 1 152 ? -15.031 -42.094 -26.859 1 92.81 152 LYS B O 1
ATOM 5663 N N . VAL B 1 153 ? -13.992 -43.25 -28.453 1 95.69 153 VAL B N 1
ATOM 5664 C CA . VAL B 1 153 ? -13.109 -42.156 -28.844 1 95.69 153 VAL B CA 1
ATOM 5665 C C . VAL B 1 153 ? -12.859 -42.219 -30.359 1 95.69 153 VAL B C 1
ATOM 5667 O O . VAL B 1 153 ? -12.961 -43.281 -30.969 1 95.69 153 VAL B O 1
ATOM 5670 N N . PRO B 1 154 ? -12.617 -41.125 -30.953 1 95.62 154 PRO B N 1
ATOM 5671 C CA . PRO B 1 154 ? -12.195 -41.156 -32.375 1 95.62 154 PRO B CA 1
ATOM 5672 C C . PRO B 1 154 ? -10.883 -41.906 -32.562 1 95.62 154 PRO B C 1
ATOM 5674 O O . PRO B 1 154 ? -10.094 -42.031 -31.625 1 95.62 154 PRO B O 1
ATOM 5677 N N . GLU B 1 155 ? -10.695 -42.406 -33.781 1 93.56 155 GLU B N 1
ATOM 5678 C CA . GLU B 1 155 ? -9.469 -43.156 -34.094 1 93.56 155 GLU B CA 1
ATOM 5679 C C . GLU B 1 155 ? -8.234 -42.312 -33.812 1 93.56 155 GLU B C 1
ATOM 5681 O O . GLU B 1 155 ? -8.164 -41.125 -34.219 1 93.56 155 GLU B O 1
ATOM 5686 N N . GLY B 1 156 ? -7.402 -42.844 -33.062 1 93.94 156 GLY B N 1
ATOM 5687 C CA . GLY B 1 156 ? -6.141 -42.188 -32.781 1 93.94 156 GLY B CA 1
ATOM 5688 C C . GLY B 1 156 ? -6.219 -41.219 -31.594 1 93.94 156 GLY B C 1
ATOM 5689 O O . GLY B 1 156 ? -5.242 -40.562 -31.266 1 93.94 156 GLY B O 1
ATOM 5690 N N . CYS B 1 157 ? -7.383 -41.188 -30.969 1 97.25 157 CYS B N 1
ATOM 5691 C CA . CYS B 1 157 ? -7.555 -40.25 -29.875 1 97.25 157 CYS B CA 1
ATOM 5692 C C . CYS B 1 157 ? -7.758 -40.969 -28.547 1 97.25 157 CYS B C 1
ATOM 5694 O O . CYS B 1 157 ? -8.273 -42.094 -28.516 1 97.25 157 CYS B O 1
ATOM 5696 N N . LYS B 1 158 ? -7.316 -40.406 -27.469 1 97.38 158 LYS B N 1
ATOM 5697 C CA . LYS B 1 158 ? -7.605 -40.719 -26.078 1 97.38 158 LYS B CA 1
ATOM 5698 C C . LYS B 1 158 ? -7.734 -39.438 -25.25 1 97.38 158 LYS B C 1
ATOM 5700 O O . LYS B 1 158 ? -7.199 -38.406 -25.625 1 97.38 158 LYS B O 1
ATOM 5705 N N . TYR B 1 159 ? -8.445 -39.562 -24.156 1 97.94 159 TYR B N 1
ATOM 5706 C CA . TYR B 1 159 ? -8.742 -38.344 -23.453 1 97.94 159 TYR B CA 1
ATOM 5707 C C . TYR B 1 159 ? -8.305 -38.438 -21.984 1 97.94 159 TYR B C 1
ATOM 5709 O O . TYR B 1 159 ? -8.383 -39.5 -21.375 1 97.94 159 TYR B O 1
ATOM 5717 N N . LEU B 1 160 ? -7.809 -37.406 -21.469 1 97.75 160 LEU B N 1
ATOM 5718 C CA . LEU B 1 160 ? -7.609 -37.156 -20.047 1 97.75 160 LEU B CA 1
ATOM 5719 C C . LEU B 1 160 ? -8.477 -36 -19.562 1 97.75 160 LEU B C 1
ATOM 5721 O O . LEU B 1 160 ? -8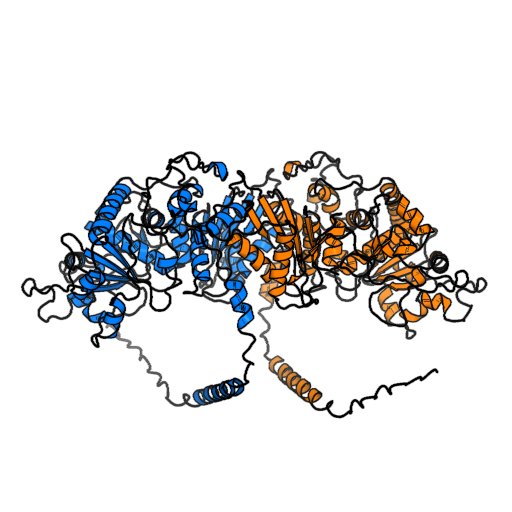.266 -34.875 -19.953 1 97.75 160 LEU B O 1
ATOM 5725 N N . VAL B 1 161 ? -9.453 -36.312 -18.734 1 96.38 161 VAL B N 1
ATOM 5726 C CA . VAL B 1 161 ? -10.297 -35.281 -18.125 1 96.38 161 VAL B CA 1
ATOM 5727 C C . VAL B 1 161 ? -9.742 -34.906 -16.75 1 96.38 161 VAL B C 1
ATOM 5729 O O . VAL B 1 161 ? -9.727 -35.719 -15.844 1 96.38 161 VAL B O 1
ATOM 5732 N N . TRP B 1 162 ? -9.258 -33.688 -16.641 1 96.19 162 TRP B N 1
ATOM 5733 C CA . TRP B 1 162 ? -8.789 -33.156 -15.367 1 96.19 162 TRP B CA 1
ATOM 5734 C C . TRP B 1 162 ? -9.922 -32.469 -14.609 1 96.19 162 TRP B C 1
ATOM 5736 O O . TRP B 1 162 ? -10.633 -31.625 -15.172 1 96.19 162 TRP B O 1
ATOM 5746 N N . LYS B 1 163 ? -10.055 -32.781 -13.383 1 91.75 163 LYS B N 1
ATOM 5747 C CA . LYS B 1 163 ? -11.094 -32.188 -12.547 1 91.75 163 LYS B CA 1
ATOM 5748 C C . LYS B 1 163 ? -10.484 -31.328 -11.43 1 91.75 163 LYS B C 1
ATOM 5750 O O . LYS B 1 163 ? -9.594 -31.781 -10.711 1 91.75 163 LYS B O 1
ATOM 5755 N N . GLU B 1 164 ? -11.023 -30.141 -11.32 1 90.75 164 GLU B N 1
ATOM 5756 C CA . GLU B 1 164 ? -10.523 -29.188 -10.328 1 90.75 164 GLU B CA 1
ATOM 5757 C C . GLU B 1 164 ? -10.781 -29.688 -8.906 1 90.75 164 GLU B C 1
ATOM 5759 O O . GLU B 1 164 ? -11.836 -30.25 -8.625 1 90.75 164 GLU B O 1
ATOM 5764 N N . GLN B 1 165 ? -9.734 -29.391 -8.055 1 88.12 165 GLN B N 1
ATOM 5765 C CA . GLN B 1 165 ? -9.859 -29.75 -6.645 1 88.12 165 GLN B CA 1
ATOM 5766 C C . GLN B 1 165 ? -9.094 -28.766 -5.758 1 88.12 165 GLN B C 1
ATOM 5768 O O . GLN B 1 165 ? -7.984 -28.359 -6.102 1 88.12 165 GLN B O 1
ATOM 5773 N N . ASP B 1 166 ? -9.719 -28.266 -4.617 1 90.12 166 ASP B N 1
ATOM 5774 C CA . ASP B 1 166 ? -9.109 -27.469 -3.561 1 90.12 166 ASP B CA 1
ATOM 5775 C C . ASP B 1 166 ? -8.766 -26.062 -4.066 1 90.12 166 ASP B C 1
ATOM 5777 O O . ASP B 1 166 ? -9.516 -25.484 -4.844 1 90.12 166 ASP B O 1
ATOM 5781 N N . GLY B 1 167 ? -7.719 -25.438 -3.465 1 90.38 167 GLY B N 1
ATOM 5782 C CA . GLY B 1 167 ? -7.418 -24.047 -3.754 1 90.38 167 GLY B CA 1
ATOM 5783 C C . GLY B 1 167 ? -6.711 -23.859 -5.082 1 90.38 167 GLY B C 1
ATOM 5784 O O . GLY B 1 167 ? -6.309 -24.828 -5.723 1 90.38 167 GLY B O 1
ATOM 5785 N N . LYS B 1 168 ? -6.523 -22.656 -5.43 1 93.25 168 LYS B N 1
ATOM 5786 C CA . LYS B 1 168 ? -5.996 -22.312 -6.75 1 93.25 168 LYS B CA 1
ATOM 5787 C C . LYS B 1 168 ? -4.578 -22.844 -6.926 1 93.25 168 LYS B C 1
ATOM 5789 O O . LYS B 1 168 ? -4.219 -23.328 -8.008 1 93.25 168 LYS B O 1
ATOM 5794 N N . GLY B 1 169 ? -3.766 -22.797 -5.891 1 94.81 169 GLY B N 1
ATOM 5795 C CA . GLY B 1 169 ? -2.438 -23.391 -5.988 1 94.81 169 GLY B CA 1
ATOM 5796 C C . GLY B 1 169 ? -2.459 -24.875 -6.277 1 94.81 169 GLY B C 1
ATOM 5797 O O . GLY B 1 169 ? -1.721 -25.359 -7.141 1 94.81 169 GLY B O 1
ATOM 5798 N N . ASN B 1 170 ? -3.33 -25.547 -5.648 1 94.12 170 ASN B N 1
ATOM 5799 C CA . ASN B 1 170 ? -3.492 -26.984 -5.863 1 94.12 170 ASN B CA 1
ATOM 5800 C C . ASN B 1 170 ? -3.975 -27.281 -7.281 1 94.12 170 ASN B C 1
ATOM 5802 O O . ASN B 1 170 ? -3.445 -28.172 -7.945 1 94.12 170 ASN B O 1
ATOM 5806 N N . GLN B 1 171 ? -4.883 -26.547 -7.66 1 95.12 171 GLN B N 1
ATOM 5807 C CA . GLN B 1 171 ? -5.469 -26.75 -8.984 1 95.12 171 GLN B CA 1
ATOM 5808 C C . GLN B 1 171 ? -4.426 -26.547 -10.078 1 95.12 171 GLN B C 1
ATOM 5810 O O . GLN B 1 171 ? -4.316 -27.375 -10.992 1 95.12 171 GLN B O 1
ATOM 5815 N N . ILE B 1 172 ? -3.664 -25.516 -9.93 1 97.5 172 ILE B N 1
ATOM 5816 C CA . ILE B 1 172 ? -2.693 -25.172 -10.961 1 97.5 172 ILE B CA 1
ATOM 5817 C C . ILE B 1 172 ? -1.608 -26.25 -11.023 1 97.5 172 ILE B C 1
ATOM 5819 O O . ILE B 1 172 ? -1.242 -26.719 -12.102 1 97.5 172 ILE B O 1
ATOM 5823 N N . MET B 1 173 ? -1.138 -26.703 -9.938 1 96.62 173 MET B N 1
ATOM 5824 C CA . MET B 1 173 ? -0.102 -27.734 -9.906 1 96.62 173 MET B CA 1
ATOM 5825 C C . MET B 1 173 ? -0.606 -29.031 -10.523 1 96.62 173 MET B C 1
ATOM 5827 O O . MET B 1 173 ? 0.102 -29.656 -11.312 1 96.62 173 MET B O 1
ATOM 5831 N N . SER B 1 174 ? -1.803 -29.312 -10.156 1 96.31 174 SER B N 1
ATOM 5832 C CA . SER B 1 174 ? -2.389 -30.547 -10.68 1 96.31 174 SER B CA 1
ATOM 5833 C C . SER B 1 174 ? -2.676 -30.438 -12.172 1 96.31 174 SER B C 1
ATOM 5835 O O . SER B 1 174 ? -2.51 -31.406 -12.914 1 96.31 174 SER B O 1
ATOM 5837 N N . LEU B 1 175 ? -3.092 -29.281 -12.57 1 97.69 175 LEU B N 1
ATOM 5838 C CA . LEU B 1 175 ? -3.373 -29.062 -13.984 1 97.69 175 LEU B CA 1
ATOM 5839 C C . LEU B 1 175 ? -2.098 -29.172 -14.812 1 97.69 175 LEU B C 1
ATOM 5841 O O . LEU B 1 175 ? -2.088 -29.812 -15.867 1 97.69 175 LEU B O 1
ATOM 5845 N N . VAL B 1 176 ? -1.08 -28.578 -14.352 1 98.25 176 VAL B N 1
ATOM 5846 C CA . VAL B 1 176 ? 0.201 -28.656 -15.047 1 98.25 176 VAL B CA 1
ATOM 5847 C C . VAL B 1 176 ? 0.683 -30.094 -15.117 1 98.25 176 VAL B C 1
ATOM 5849 O O . VAL B 1 176 ? 1.198 -30.547 -16.141 1 98.25 176 VAL B O 1
ATOM 5852 N N . SER B 1 177 ? 0.465 -30.812 -14.078 1 97.56 177 SER B N 1
ATOM 5853 C CA . SER B 1 177 ? 0.812 -32.219 -14.062 1 97.56 177 SER B CA 1
ATOM 5854 C C . SER B 1 177 ? 0.015 -33 -15.109 1 97.56 177 SER B C 1
ATOM 5856 O O . SER B 1 177 ? 0.567 -33.844 -15.82 1 97.56 177 SER B O 1
ATOM 5858 N N . ALA B 1 178 ? -1.228 -32.688 -15.141 1 98.12 178 ALA B N 1
ATOM 5859 C CA . ALA B 1 178 ? -2.094 -33.375 -16.109 1 98.12 178 ALA B CA 1
ATOM 5860 C C . ALA B 1 178 ? -1.632 -33.094 -17.531 1 98.12 178 ALA B C 1
ATOM 5862 O O . ALA B 1 178 ? -1.673 -33.969 -18.391 1 98.12 178 ALA B O 1
ATOM 5863 N N . PHE B 1 179 ? -1.218 -31.938 -17.75 1 98.56 179 PHE B N 1
ATOM 5864 C CA . PHE B 1 179 ? -0.728 -31.562 -19.062 1 98.56 179 PHE B CA 1
ATOM 5865 C C . PHE B 1 179 ? 0.538 -32.344 -19.422 1 98.56 179 PHE B C 1
ATOM 5867 O O . PHE B 1 179 ? 0.66 -32.875 -20.516 1 98.56 179 PHE B O 1
ATOM 5874 N N . ILE B 1 180 ? 1.447 -32.375 -18.5 1 98.38 180 ILE B N 1
ATOM 5875 C CA . ILE B 1 180 ? 2.689 -33.094 -18.734 1 98.38 180 ILE B CA 1
ATOM 5876 C C . ILE B 1 180 ? 2.383 -34.562 -18.984 1 98.38 180 ILE B C 1
ATOM 5878 O O . ILE B 1 180 ? 2.959 -35.188 -19.891 1 98.38 180 ILE B O 1
ATOM 5882 N N . TYR B 1 181 ? 1.461 -35.094 -18.234 1 98.38 181 TYR B N 1
ATOM 5883 C CA . TYR B 1 181 ? 1.047 -36.469 -18.453 1 98.38 181 TYR B CA 1
ATOM 5884 C C . TYR B 1 181 ? 0.458 -36.656 -19.844 1 98.38 181 TYR B C 1
ATOM 5886 O O . TYR B 1 181 ? 0.718 -37.656 -20.516 1 98.38 181 TYR B O 1
ATOM 5894 N N . SER B 1 182 ? -0.307 -35.688 -20.25 1 98.38 182 SER B N 1
ATOM 5895 C CA . SER B 1 182 ? -0.917 -35.75 -21.578 1 98.38 182 SER B CA 1
ATOM 5896 C C . SER B 1 182 ? 0.142 -35.75 -22.672 1 98.38 182 SER B C 1
ATOM 5898 O O . SER B 1 182 ? -0.003 -36.406 -23.688 1 98.38 182 SER B O 1
ATOM 5900 N N . LEU B 1 183 ? 1.136 -34.969 -22.469 1 97.75 183 LEU B N 1
ATOM 5901 C CA . LEU B 1 183 ? 2.24 -34.938 -23.422 1 97.75 183 LEU B CA 1
ATOM 5902 C C . LEU B 1 183 ? 2.924 -36.312 -23.5 1 97.75 183 LEU B C 1
ATOM 5904 O O . LEU B 1 183 ? 3.225 -36.812 -24.594 1 97.75 183 LEU B O 1
ATOM 5908 N N . LEU B 1 184 ? 3.105 -36.906 -22.375 1 97.69 184 LEU B N 1
ATOM 5909 C CA . LEU B 1 184 ? 3.832 -38.156 -22.297 1 97.69 184 LEU B CA 1
ATOM 5910 C C . LEU B 1 184 ? 3.018 -39.312 -22.891 1 97.69 184 LEU B C 1
ATOM 5912 O O . LEU B 1 184 ? 3.58 -40.25 -23.469 1 97.69 184 LEU B O 1
ATOM 5916 N N . THR B 1 185 ? 1.689 -39.25 -22.75 1 97.62 185 THR B N 1
ATOM 5917 C CA . THR B 1 185 ? 0.838 -40.375 -23.094 1 97.62 185 THR B CA 1
ATOM 5918 C C . THR B 1 185 ? 0.063 -40.094 -24.375 1 97.62 185 THR B C 1
ATOM 5920 O O . THR B 1 185 ? -0.713 -40.938 -24.844 1 97.62 185 THR B O 1
ATOM 5923 N N . LYS B 1 186 ? 0.195 -38.875 -24.906 1 96.69 186 LYS B N 1
ATOM 5924 C CA . LYS B 1 186 ? -0.518 -38.438 -26.109 1 96.69 186 LYS B CA 1
ATOM 5925 C C . LYS B 1 186 ? -2.029 -38.469 -25.891 1 96.69 186 LYS B C 1
ATOM 5927 O O . LYS B 1 186 ? -2.766 -38.969 -26.75 1 96.69 186 LYS B O 1
ATOM 5932 N N . ARG B 1 187 ? -2.406 -38.125 -24.766 1 98.25 187 ARG B N 1
ATOM 5933 C CA . ARG B 1 187 ? -3.826 -37.969 -24.469 1 98.25 187 ARG B CA 1
ATOM 5934 C C . ARG B 1 187 ? -4.262 -36.5 -24.625 1 98.25 187 ARG B C 1
ATOM 5936 O O . ARG B 1 187 ? -3.469 -35.594 -24.406 1 98.25 187 ARG B O 1
ATOM 5943 N N . THR B 1 188 ? -5.488 -36.375 -25.016 1 98.31 188 THR B N 1
ATOM 5944 C CA . THR B 1 188 ? -6.055 -35.031 -25.156 1 98.31 188 THR B CA 1
ATOM 5945 C C . THR B 1 188 ? -6.586 -34.531 -23.828 1 98.31 188 THR B C 1
ATOM 5947 O O . THR B 1 188 ? -7.516 -35.094 -23.266 1 98.31 188 THR B O 1
ATOM 5950 N N . LEU B 1 189 ? -6.023 -33.406 -23.359 1 98.44 189 LEU B N 1
ATOM 5951 C CA . LEU B 1 189 ? -6.371 -32.875 -22.062 1 98.44 189 LEU B CA 1
ATOM 5952 C C . LEU B 1 189 ? -7.672 -32.062 -22.141 1 98.44 189 LEU B C 1
ATOM 5954 O O . LEU B 1 189 ? -7.809 -31.188 -22.969 1 98.44 189 LEU B O 1
ATOM 5958 N N . LEU B 1 190 ? -8.594 -32.438 -21.344 1 97.62 190 LEU B N 1
ATOM 5959 C CA . LEU B 1 190 ? -9.844 -31.703 -21.125 1 97.62 190 LEU B CA 1
ATOM 5960 C C . LEU B 1 190 ? -10.008 -31.328 -19.656 1 97.62 190 LEU B C 1
ATOM 5962 O O . LEU B 1 190 ? -9.477 -32 -18.781 1 97.62 190 LEU B O 1
ATOM 5966 N N . THR B 1 191 ? -10.695 -30.219 -19.422 1 95.81 191 THR B N 1
ATOM 5967 C CA . THR B 1 191 ? -10.789 -29.719 -18.062 1 95.81 191 THR B CA 1
ATOM 5968 C C . THR B 1 191 ? -12.25 -29.578 -17.641 1 95.81 191 THR B C 1
ATOM 5970 O O . THR B 1 191 ? -13.109 -29.234 -18.453 1 95.81 191 THR B O 1
ATOM 5973 N N . MET B 1 192 ? -12.469 -29.828 -16.359 1 92.31 192 MET B N 1
ATOM 5974 C CA . MET B 1 192 ? -13.797 -29.719 -15.758 1 92.31 192 MET B CA 1
ATOM 5975 C C . MET B 1 192 ? -13.734 -28.953 -14.43 1 92.31 192 MET B C 1
ATOM 5977 O O . MET B 1 192 ? -12.961 -29.328 -13.539 1 92.31 192 MET B O 1
ATOM 5981 N N . PRO B 1 193 ? -14.531 -27.891 -14.297 1 88.44 193 PRO B N 1
ATOM 5982 C CA . PRO B 1 193 ? -14.578 -27.188 -13.023 1 88.44 193 PRO B CA 1
ATOM 5983 C C . PRO B 1 193 ? -15.203 -28.016 -11.906 1 88.44 193 PRO B C 1
ATOM 5985 O O . PRO B 1 193 ? -15.812 -29.047 -12.172 1 88.44 193 PRO B O 1
ATOM 5988 N N . SER B 1 194 ? -14.836 -27.531 -10.664 1 78.38 194 SER B N 1
ATOM 5989 C CA . SER B 1 194 ? -15.5 -28.156 -9.523 1 78.38 194 SER B CA 1
ATOM 5990 C C . SER B 1 194 ? -16.969 -27.75 -9.461 1 78.38 194 SER B C 1
ATOM 5992 O O . SER B 1 194 ? -17.344 -26.688 -9.953 1 78.38 194 SER B O 1
ATOM 5994 N N . LEU B 1 195 ? -17.688 -28.641 -8.758 1 67.44 195 LEU B N 1
ATOM 5995 C CA . LEU B 1 195 ? -19.109 -28.328 -8.602 1 67.44 195 LEU B CA 1
ATOM 5996 C C . LEU B 1 195 ? -19.297 -27.109 -7.707 1 67.44 195 LEU B C 1
ATOM 5998 O O . LEU B 1 195 ? -18.578 -26.938 -6.711 1 67.44 195 LEU B O 1
ATOM 6002 N N . GLY B 1 196 ? -20.031 -26.125 -8.102 1 63.12 196 GLY B N 1
ATOM 6003 C CA . GLY B 1 196 ? -20.422 -25.016 -7.246 1 63.12 196 GLY B CA 1
ATOM 6004 C C . GLY B 1 196 ? -19.578 -23.766 -7.453 1 63.12 196 GLY B C 1
ATOM 6005 O O . GLY B 1 196 ? -19.938 -22.688 -6.973 1 63.12 196 GLY B O 1
ATOM 6006 N N . HIS B 1 197 ? -18.406 -24.031 -7.992 1 67.62 197 HIS B N 1
ATOM 6007 C CA . HIS B 1 197 ? -17.562 -22.859 -8.156 1 67.62 197 HIS B CA 1
ATOM 6008 C C . HIS B 1 197 ? -17.219 -22.625 -9.617 1 67.62 197 HIS B C 1
ATOM 6010 O O . HIS B 1 197 ? -16.047 -22.438 -9.961 1 67.62 197 HIS B O 1
ATOM 6016 N N . VAL B 1 198 ? -18.125 -22.438 -10.391 1 71.5 198 VAL B N 1
ATOM 6017 C CA . VAL B 1 198 ? -17.906 -22.359 -11.828 1 71.5 198 VAL B CA 1
ATOM 6018 C C . VAL B 1 198 ? -17.297 -21.016 -12.195 1 71.5 198 VAL B C 1
ATOM 6020 O O . VAL B 1 198 ? -16.359 -20.938 -12.984 1 71.5 198 VAL B O 1
ATOM 6023 N N . ASP B 1 199 ? -17.719 -19.984 -11.5 1 69.5 199 ASP B N 1
ATOM 6024 C CA . ASP B 1 199 ? -17.297 -18.656 -11.891 1 69.5 199 ASP B CA 1
ATOM 6025 C C . ASP B 1 199 ? -15.844 -18.391 -11.484 1 69.5 199 ASP B C 1
ATOM 6027 O O . ASP B 1 199 ? -15.117 -17.672 -12.172 1 69.5 199 ASP B O 1
ATOM 6031 N N . GLY B 1 200 ? -15.445 -19.031 -10.492 1 74.44 200 GLY B N 1
ATOM 6032 C CA . GLY B 1 200 ? -14.078 -18.859 -10.031 1 74.44 200 GLY B CA 1
ATOM 6033 C C . GLY B 1 200 ? -13.141 -19.938 -10.531 1 74.44 200 GLY B C 1
ATOM 6034 O O . GLY B 1 200 ? -11.992 -20.031 -10.086 1 74.44 200 GLY B O 1
ATOM 6035 N N . SER B 1 201 ? -13.648 -20.672 -11.508 1 87.06 201 SER B N 1
ATOM 6036 C CA . SER B 1 201 ? -12.844 -21.797 -12.008 1 87.06 201 SER B CA 1
ATOM 6037 C C . SER B 1 201 ? -11.742 -21.312 -12.945 1 87.06 201 SER B C 1
ATOM 6039 O O . SER B 1 201 ? -11.789 -20.172 -13.438 1 87.06 201 SER B O 1
ATOM 6041 N N . LEU B 1 202 ? -10.742 -22.172 -13.133 1 91.88 202 LEU B N 1
ATOM 6042 C CA . LEU B 1 202 ? -9.633 -21.828 -14.023 1 91.88 202 LEU B CA 1
ATOM 6043 C C . LEU B 1 202 ? -10.133 -21.594 -15.438 1 91.88 202 LEU B C 1
ATOM 6045 O O . LEU B 1 202 ? -9.469 -20.906 -16.234 1 91.88 202 LEU B O 1
ATOM 6049 N N . HIS B 1 203 ? -11.414 -22.062 -15.734 1 87.94 203 HIS B N 1
ATOM 6050 C CA . HIS B 1 203 ? -12.055 -21.812 -17.016 1 87.94 203 HIS B CA 1
ATOM 6051 C C . HIS B 1 203 ? -12.234 -20.328 -17.266 1 87.94 203 HIS B C 1
ATOM 6053 O O . HIS B 1 203 ? -12.172 -19.859 -18.406 1 87.94 203 HIS B O 1
ATOM 6059 N N . HIS B 1 204 ? -12.352 -19.703 -16.141 1 89.5 204 HIS B N 1
ATOM 6060 C CA . HIS B 1 204 ? -12.68 -18.281 -16.266 1 89.5 204 HIS B CA 1
ATOM 6061 C C . HIS B 1 204 ? -11.461 -17.406 -15.969 1 89.5 204 HIS B C 1
ATOM 6063 O O . HIS B 1 204 ? -11.523 -16.188 -16.078 1 89.5 204 HIS B O 1
ATOM 6069 N N . LEU B 1 205 ? -10.43 -18.016 -15.648 1 94.81 205 LEU B N 1
ATOM 6070 C CA . LEU B 1 205 ? -9.25 -17.234 -15.273 1 94.81 205 LEU B CA 1
ATOM 6071 C C . LEU B 1 205 ? -8.195 -17.281 -16.375 1 94.81 205 LEU B C 1
ATOM 6073 O O . LEU B 1 205 ? -7.391 -16.359 -16.516 1 94.81 205 LEU B O 1
ATOM 6077 N N . LEU B 1 206 ? -8.258 -18.359 -17.188 1 95.44 206 LEU B N 1
ATOM 6078 C CA . LEU B 1 206 ? -7.188 -18.594 -18.156 1 95.44 206 LEU B CA 1
ATOM 6079 C C . LEU B 1 206 ? -7.719 -18.484 -19.594 1 95.44 206 LEU B C 1
ATOM 6081 O O . LEU B 1 206 ? -8.891 -18.766 -19.844 1 95.44 206 LEU B O 1
ATOM 6085 N N . CYS B 1 207 ? -6.809 -18.141 -20.469 1 92.69 207 CYS B N 1
ATOM 6086 C CA . CYS B 1 207 ? -7.074 -18.219 -21.906 1 92.69 207 CYS B CA 1
ATOM 6087 C C . CYS B 1 207 ? -7.012 -19.672 -22.391 1 92.69 207 CYS B C 1
ATOM 6089 O O . CYS B 1 207 ? -6.496 -20.547 -21.688 1 92.69 207 CYS B O 1
ATOM 6091 N N . GLU B 1 208 ? -7.594 -19.844 -23.578 1 92.19 208 GLU B N 1
ATOM 6092 C CA . GLU B 1 208 ? -7.438 -21.141 -24.234 1 92.19 208 GLU B CA 1
ATOM 6093 C C . GLU B 1 208 ? -5.984 -21.391 -24.609 1 92.19 208 GLU B C 1
ATOM 6095 O O . GLU B 1 208 ? -5.379 -20.594 -25.344 1 92.19 208 GLU B O 1
ATOM 6100 N N . PRO B 1 209 ? -5.461 -22.469 -24.141 1 92.62 209 PRO B N 1
ATOM 6101 C CA . PRO B 1 209 ? -4.035 -22.672 -24.406 1 92.62 209 PRO B CA 1
ATOM 6102 C C . PRO B 1 209 ? -3.781 -23.25 -25.797 1 92.62 209 PRO B C 1
ATOM 6104 O O . PRO B 1 209 ? -2.73 -23 -26.391 1 92.62 209 PRO B O 1
ATOM 6107 N N . PHE B 1 210 ? -4.723 -23.984 -26.344 1 91.81 210 PHE B N 1
ATOM 6108 C CA . PHE B 1 210 ? -4.492 -24.719 -27.578 1 91.81 210 PHE B CA 1
ATOM 6109 C C . PHE B 1 210 ? -5.172 -24.016 -28.75 1 91.81 210 PHE B C 1
ATOM 6111 O O . PHE B 1 210 ? -6.359 -23.688 -28.688 1 91.81 210 PHE B O 1
ATOM 6118 N N . PRO B 1 211 ? -4.43 -23.828 -29.781 1 84.81 211 PRO B N 1
ATOM 6119 C CA . PRO B 1 211 ? -5.027 -23.156 -30.953 1 84.81 211 PRO B CA 1
ATOM 6120 C C . PRO B 1 211 ? -6.137 -24 -31.594 1 84.81 211 PRO B C 1
ATOM 6122 O O . PRO B 1 211 ? -5.961 -25.203 -31.812 1 84.81 211 PRO B O 1
ATOM 6125 N N . GLY B 1 212 ? -7.293 -23.375 -31.812 1 83 212 GLY B N 1
ATOM 6126 C CA . GLY B 1 212 ? -8.344 -23.969 -32.625 1 83 212 GLY B CA 1
ATOM 6127 C C . GLY B 1 212 ? -9.242 -24.922 -31.844 1 83 212 GLY B C 1
ATOM 6128 O O . GLY B 1 212 ? -10.164 -25.5 -32.406 1 83 212 GLY B O 1
ATOM 6129 N N . SER B 1 213 ? -8.938 -25.203 -30.703 1 89 213 SER B N 1
ATOM 6130 C CA . SER B 1 213 ? -9.773 -26.109 -29.906 1 89 213 SER B CA 1
ATOM 6131 C C . SER B 1 213 ? -9.805 -25.688 -28.438 1 89 213 SER B C 1
ATOM 6133 O O . SER B 1 213 ? -8.859 -25.094 -27.938 1 89 213 SER B O 1
ATOM 6135 N N . SER B 1 214 ? -10.93 -26.078 -27.797 1 92.44 214 SER B N 1
ATOM 6136 C CA . SER B 1 214 ? -11.094 -25.734 -26.391 1 92.44 214 SER B CA 1
ATOM 6137 C C . SER B 1 214 ? -10.836 -26.938 -25.484 1 92.44 214 SER B C 1
ATOM 6139 O O . SER B 1 214 ? -11.266 -28.047 -25.797 1 92.44 214 SER B O 1
ATOM 6141 N N . TRP B 1 215 ? -10.102 -26.75 -24.406 1 95.38 215 TRP B N 1
ATOM 6142 C CA . TRP B 1 215 ? -9.891 -27.812 -23.438 1 95.38 215 TRP B CA 1
ATOM 6143 C C . TRP B 1 215 ? -11.008 -27.828 -22.391 1 95.38 215 TRP B C 1
ATOM 6145 O O . TRP B 1 215 ? -11.023 -28.672 -21.5 1 95.38 215 TRP B O 1
ATOM 6155 N N . LYS B 1 216 ? -12.008 -26.891 -22.5 1 93.19 216 LYS B N 1
ATOM 6156 C CA . LYS B 1 216 ? -13.078 -26.75 -21.516 1 93.19 216 LYS B CA 1
ATOM 6157 C C . LYS B 1 216 ? -14.273 -27.625 -21.875 1 93.19 216 LYS B C 1
ATOM 6159 O O . LYS B 1 216 ? -14.859 -27.484 -22.938 1 93.19 216 LYS B O 1
ATOM 6164 N N . LEU B 1 217 ? -14.602 -28.438 -20.906 1 93.56 217 LEU B N 1
ATOM 6165 C CA . LEU B 1 217 ? -15.82 -29.219 -21.047 1 93.56 217 LEU B CA 1
ATOM 6166 C C . LEU B 1 217 ? -17.047 -28.391 -20.688 1 93.56 217 LEU B C 1
ATOM 6168 O O . LEU B 1 217 ? -16.953 -27.484 -19.859 1 93.56 217 LEU B O 1
ATOM 6172 N N . PRO B 1 218 ? -18.141 -28.734 -21.297 1 87.06 218 PRO B N 1
ATOM 6173 C CA . PRO B 1 218 ? -19.344 -27.984 -20.953 1 87.06 218 PRO B CA 1
ATOM 6174 C C . PRO B 1 218 ? -19.812 -28.234 -19.531 1 87.06 218 PRO B C 1
ATOM 6176 O O . PRO B 1 218 ? -19.547 -29.297 -18.969 1 87.06 218 PRO B O 1
ATOM 6179 N N . PRO B 1 219 ? -20.5 -27.297 -18.938 1 81 219 PRO B N 1
ATOM 6180 C CA . PRO B 1 219 ? -20.938 -27.422 -17.547 1 81 219 PRO B CA 1
ATOM 6181 C C . PRO B 1 219 ? -21.844 -28.625 -17.328 1 81 219 PRO B C 1
ATOM 6183 O O . PRO B 1 219 ? -21.922 -29.156 -16.219 1 81 219 PRO B O 1
ATOM 6186 N N . ASP B 1 220 ? -22.562 -29.031 -18.359 1 83.38 220 ASP B N 1
ATOM 6187 C CA . ASP B 1 220 ? -23.516 -30.141 -18.203 1 83.38 220 ASP B CA 1
ATOM 6188 C C . ASP B 1 220 ? -22.859 -31.469 -18.578 1 83.38 220 ASP B C 1
ATOM 6190 O O . ASP B 1 220 ? -23.562 -32.469 -18.828 1 83.38 220 ASP B O 1
ATOM 6194 N N . PHE B 1 221 ? -21.547 -31.469 -18.75 1 90.31 221 PHE B N 1
ATOM 6195 C CA . PHE B 1 221 ? -20.844 -32.719 -19.016 1 90.31 221 PHE B CA 1
ATOM 6196 C C . PHE B 1 221 ? -21.219 -33.781 -17.984 1 90.31 221 PHE B C 1
ATOM 6198 O O . PHE B 1 221 ? -21.266 -33.5 -16.781 1 90.31 221 PHE B O 1
ATOM 6205 N N . PRO B 1 222 ? -21.562 -34.906 -18.328 1 88.44 222 PRO B N 1
ATOM 6206 C CA . PRO B 1 222 ? -22.25 -35.875 -17.453 1 88.44 222 PRO B CA 1
ATOM 6207 C C . PRO B 1 222 ? -21.344 -36.531 -16.438 1 88.44 222 PRO B C 1
ATOM 6209 O O . PRO B 1 222 ? -21.781 -37.375 -15.648 1 88.44 222 PRO B O 1
ATOM 6212 N N . LEU B 1 223 ? -20.141 -36.156 -16.25 1 85.12 223 LEU B N 1
ATOM 6213 C CA . LEU B 1 223 ? -19.203 -36.781 -15.344 1 85.12 223 LEU B CA 1
ATOM 6214 C C . LEU B 1 223 ? -19.703 -36.75 -13.906 1 85.12 223 LEU B C 1
ATOM 6216 O O . LEU B 1 223 ? -19.734 -37.75 -13.211 1 85.12 223 LEU B O 1
ATOM 6220 N N . ASP B 1 224 ? -20.078 -35.656 -13.422 1 79.81 224 ASP B N 1
ATOM 6221 C CA . ASP B 1 224 ? -20.516 -35.5 -12.031 1 79.81 224 ASP B CA 1
ATOM 6222 C C . ASP B 1 224 ? -21.781 -36.312 -11.773 1 79.81 224 ASP B C 1
ATOM 6224 O O . ASP B 1 224 ? -21.953 -36.906 -10.711 1 79.81 224 ASP B O 1
ATOM 6228 N N . ALA B 1 225 ? -22.688 -36.219 -12.727 1 76.62 225 ALA B N 1
ATOM 6229 C CA . ALA B 1 225 ? -23.906 -37 -12.609 1 76.62 225 ALA B CA 1
ATOM 6230 C C . ALA B 1 225 ? -23.594 -38.5 -12.539 1 76.62 225 ALA B C 1
ATOM 6232 O O . ALA B 1 225 ? -24.234 -39.25 -11.773 1 76.62 225 ALA B O 1
ATOM 6233 N N . MET B 1 226 ? -22.688 -38.906 -13.305 1 75.19 226 MET B N 1
ATOM 6234 C CA . MET B 1 226 ? -22.281 -40.312 -13.32 1 75.19 226 MET B CA 1
ATOM 6235 C C . MET B 1 226 ? -21.625 -40.719 -12.008 1 75.19 226 MET B C 1
ATOM 6237 O O . MET B 1 226 ? -21.812 -41.812 -11.508 1 75.19 226 MET B O 1
ATOM 6241 N N . LEU B 1 227 ? -20.891 -39.781 -11.469 1 70.25 227 LEU B N 1
ATOM 6242 C CA . LEU B 1 227 ? -20.188 -40.031 -10.219 1 70.25 227 LEU B CA 1
ATOM 6243 C C . LEU B 1 227 ? -21.156 -40.062 -9.047 1 70.25 227 LEU B C 1
ATOM 6245 O O . LEU B 1 227 ? -20.891 -40.719 -8.039 1 70.25 227 LEU B O 1
ATOM 6249 N N . GLN B 1 228 ? -22.328 -39.375 -9.148 1 65.12 228 GLN B N 1
ATOM 6250 C CA . GLN B 1 228 ? -23.328 -39.375 -8.086 1 65.12 228 GLN B CA 1
ATOM 6251 C C . GLN B 1 228 ? -24.266 -40.562 -8.18 1 65.12 228 GLN B C 1
ATOM 6253 O O . GLN B 1 228 ? -24.828 -41 -7.176 1 65.12 228 GLN B O 1
ATOM 6258 N N . GLN B 1 229 ? -24.984 -41 -9.352 1 57.03 229 GLN B N 1
ATOM 6259 C CA . GLN B 1 229 ? -25.953 -42.062 -9.531 1 57.03 229 GLN B CA 1
ATOM 6260 C C . GLN B 1 229 ? -25.391 -43.406 -9.055 1 57.03 229 GLN B C 1
ATOM 6262 O O . GLN B 1 229 ? -26.141 -44.312 -8.711 1 57.03 229 GLN B O 1
ATOM 6267 N N . THR B 1 230 ? -24.359 -43.812 -9.484 1 47.19 230 THR B N 1
ATOM 6268 C CA . THR B 1 230 ? -24.031 -45.219 -9.273 1 47.19 230 THR B CA 1
ATOM 6269 C C . THR B 1 230 ? -23.859 -45.531 -7.793 1 47.19 230 THR B C 1
ATOM 6271 O O . THR B 1 230 ? -23.141 -44.812 -7.086 1 47.19 230 THR B O 1
ATOM 6274 N N . ASP B 1 231 ? -24.938 -46.188 -7.168 1 41.28 231 ASP B N 1
ATOM 6275 C CA . ASP B 1 231 ? -24.844 -46.875 -5.883 1 41.28 231 ASP B CA 1
ATOM 6276 C C . ASP B 1 231 ? -23.422 -47.344 -5.625 1 41.28 231 ASP B C 1
ATOM 6278 O O . ASP B 1 231 ? -23.094 -47.75 -4.508 1 41.28 231 ASP B O 1
ATOM 6282 N N . VAL B 1 232 ? -22.812 -48.125 -6.594 1 40.06 232 VAL B N 1
ATOM 6283 C CA . VAL B 1 232 ? -21.469 -48.688 -6.469 1 40.06 232 VAL B CA 1
ATOM 6284 C C . VAL B 1 232 ? -20.438 -47.562 -6.473 1 40.06 232 VAL B C 1
ATOM 6286 O O . VAL B 1 232 ? -20.438 -46.719 -7.367 1 40.06 232 VAL B O 1
ATOM 6289 N N . GLN B 1 233 ? -19.938 -47.156 -5.438 1 40.66 233 GLN B N 1
ATOM 6290 C CA . GLN B 1 233 ? -18.953 -46.125 -5.184 1 40.66 233 GLN B CA 1
ATOM 6291 C C . GLN B 1 233 ? -18.031 -45.906 -6.391 1 40.66 233 GLN B C 1
ATOM 6293 O O . GLN B 1 233 ? -17.156 -46.75 -6.641 1 40.66 233 GLN B O 1
ATOM 6298 N N . TRP B 1 234 ? -18.484 -45.562 -7.48 1 43 234 TRP B N 1
ATOM 6299 C CA . TRP B 1 234 ? -17.766 -45.25 -8.719 1 43 234 TRP B CA 1
ATOM 6300 C C . TRP B 1 234 ? -16.297 -44.969 -8.445 1 43 234 TRP B C 1
ATOM 6302 O O . TRP B 1 234 ? -15.43 -45.344 -9.242 1 43 234 TRP B O 1
ATOM 6312 N N . ASP B 1 235 ? -16.078 -44.344 -7.375 1 46.09 235 ASP B N 1
ATOM 6313 C CA . ASP B 1 235 ? -14.703 -44.062 -6.965 1 46.09 235 ASP B CA 1
ATOM 6314 C C . ASP B 1 235 ? -13.93 -45.375 -6.766 1 46.09 235 ASP B C 1
ATOM 6316 O O . ASP B 1 235 ? -12.727 -45.406 -7 1 46.09 235 ASP B O 1
ATOM 6320 N N . TYR B 1 236 ? -14.758 -46.375 -6.262 1 42.47 236 TYR B N 1
ATOM 6321 C CA . TYR B 1 236 ? -14.102 -47.625 -5.887 1 42.47 236 TYR B CA 1
ATOM 6322 C C . TYR B 1 236 ? -13.773 -48.438 -7.121 1 42.47 236 TYR B C 1
ATOM 6324 O O . TYR B 1 236 ? -12.672 -49 -7.23 1 42.47 236 TYR B O 1
ATOM 6332 N N . PHE B 1 237 ? -14.758 -48.719 -8.039 1 45.47 237 PHE B N 1
ATOM 6333 C CA . PHE B 1 237 ? -14.555 -49.688 -9.133 1 45.47 237 PHE B CA 1
ATOM 6334 C C . PHE B 1 237 ? -13.664 -49.094 -10.211 1 45.47 237 PHE B C 1
ATOM 6336 O O . PHE B 1 237 ? -13.031 -49.812 -10.977 1 45.47 237 PHE B O 1
ATOM 6343 N N . HIS B 1 238 ? -13.469 -47.781 -10.125 1 51.69 238 HIS B N 1
ATOM 6344 C CA . HIS B 1 238 ? -12.781 -47.188 -11.258 1 51.69 238 HIS B CA 1
ATOM 6345 C C . HIS B 1 238 ? -11.469 -46.562 -10.828 1 51.69 238 HIS B C 1
ATOM 6347 O O . HIS B 1 238 ? -11.055 -45.531 -11.391 1 51.69 238 HIS B O 1
ATOM 6353 N N . LYS B 1 239 ? -10.984 -47.312 -9.766 1 63.06 239 LYS B N 1
ATOM 6354 C CA . LYS B 1 239 ? -9.672 -46.844 -9.312 1 63.06 239 LYS B CA 1
ATOM 6355 C C . LYS B 1 239 ? -8.57 -47.75 -9.875 1 63.06 239 LYS B C 1
ATOM 6357 O O . LYS B 1 239 ? -8.797 -48.938 -10.148 1 63.06 239 LYS B O 1
ATOM 6362 N N . VAL B 1 240 ? -7.551 -47.188 -10.156 1 58.59 240 VAL B N 1
ATOM 6363 C CA . VAL B 1 240 ? -6.395 -47.906 -10.695 1 58.59 240 VAL B CA 1
ATOM 6364 C C . VAL B 1 240 ? -6.094 -49.125 -9.836 1 58.59 240 VAL B C 1
ATOM 6366 O O . VAL B 1 240 ? -5.816 -50.219 -10.359 1 58.59 240 VAL B O 1
ATOM 6369 N N . ASP B 1 241 ? -6.301 -48.938 -8.508 1 59.19 241 ASP B N 1
ATOM 6370 C CA . ASP B 1 241 ? -5.906 -50 -7.574 1 59.19 241 ASP B CA 1
ATOM 6371 C C . ASP B 1 241 ? -6.859 -51.188 -7.648 1 59.19 241 ASP B C 1
ATOM 6373 O O . ASP B 1 241 ? -6.492 -52.312 -7.289 1 59.19 241 ASP B O 1
ATOM 6377 N N . ASN B 1 242 ? -8.086 -50.812 -8.039 1 60.62 242 ASN B N 1
ATOM 6378 C CA . ASN B 1 242 ? -9.07 -51.875 -8.125 1 60.62 242 ASN B CA 1
ATOM 6379 C C . ASN B 1 242 ? -8.953 -52.656 -9.438 1 60.62 242 ASN B C 1
ATOM 6381 O O . ASN B 1 242 ? -9.594 -53.688 -9.617 1 60.62 242 ASN B O 1
ATOM 6385 N N . LEU B 1 243 ? -8.242 -51.969 -10.297 1 59.47 243 LEU B N 1
ATOM 6386 C CA . LEU B 1 243 ? -8.039 -52.688 -11.555 1 59.47 243 LEU B CA 1
ATOM 6387 C C . LEU B 1 243 ? -7.445 -54.062 -11.312 1 59.47 243 LEU B C 1
ATOM 6389 O O . LEU B 1 243 ? -7.688 -55 -12.086 1 59.47 243 LEU B O 1
ATOM 6393 N N . THR B 1 244 ? -6.637 -54.156 -10.07 1 52.56 244 THR B N 1
ATOM 6394 C CA . THR B 1 244 ? -5.949 -55.406 -9.828 1 52.56 244 THR B CA 1
ATOM 6395 C C . THR B 1 244 ? -6.613 -56.188 -8.688 1 52.56 244 THR B C 1
ATOM 6397 O O . THR B 1 244 ? -6.34 -57.375 -8.484 1 52.56 244 THR B O 1
ATOM 6400 N N . LYS B 1 245 ? -7.16 -55.438 -7.66 1 48.41 245 LYS B N 1
ATOM 6401 C CA . LYS B 1 245 ? -7.637 -56.156 -6.48 1 48.41 245 LYS B CA 1
ATOM 6402 C C . LYS B 1 245 ? -8.68 -57.219 -6.855 1 48.41 245 LYS B C 1
ATOM 6404 O O . LYS B 1 245 ? -8.797 -58.25 -6.195 1 48.41 245 LYS B O 1
ATOM 6409 N N . ASN B 1 246 ? -9.82 -56.688 -7.336 1 40.88 246 ASN B N 1
ATOM 6410 C CA . ASN B 1 246 ? -10.797 -57.75 -7.441 1 40.88 246 ASN B CA 1
ATOM 6411 C C . ASN B 1 246 ? -10.227 -58.938 -8.211 1 40.88 246 ASN B C 1
ATOM 6413 O O . ASN B 1 246 ? -9.656 -58.781 -9.289 1 40.88 246 ASN B O 1
ATOM 6417 N N . GLY B 1 247 ? -9.625 -59.875 -7.66 1 35.91 247 GLY B N 1
ATOM 6418 C CA . GLY B 1 247 ? -9.484 -61.219 -8.195 1 35.91 247 GLY B CA 1
ATOM 6419 C C . GLY B 1 247 ? -10.344 -61.469 -9.422 1 35.91 247 GLY B C 1
ATOM 6420 O O . GLY B 1 247 ? -10.539 -62.625 -9.82 1 35.91 247 GLY B O 1
ATOM 6421 N N . SER B 1 248 ? -11.438 -60.812 -9.43 1 34.34 248 SER B N 1
ATOM 6422 C CA . SER B 1 248 ? -12.148 -61.094 -10.672 1 34.34 248 SER B CA 1
ATOM 6423 C C . SER B 1 248 ? -11.273 -60.781 -11.891 1 34.34 248 SER B C 1
ATOM 6425 O O . SER B 1 248 ? -10.82 -59.656 -12.062 1 34.34 248 SER B O 1
ATOM 6427 N N . GLU B 1 249 ? -10.305 -61.531 -12.234 1 37.25 249 GLU B N 1
ATOM 6428 C CA . GLU B 1 249 ? -9.648 -61.844 -13.492 1 37.25 249 GLU B CA 1
ATOM 6429 C C . GLU B 1 249 ? -10.289 -61.125 -14.664 1 37.25 249 GLU B C 1
ATOM 6431 O O . GLU B 1 249 ? -9.828 -61.219 -15.805 1 37.25 249 GLU B O 1
ATOM 6436 N N . SER B 1 250 ? -11.492 -60.844 -14.523 1 36.5 250 SER B N 1
ATOM 6437 C CA . SER B 1 250 ? -12.305 -60.531 -15.703 1 36.5 250 SER B CA 1
ATOM 6438 C C . SER B 1 250 ? -11.93 -59.188 -16.312 1 36.5 250 SER B C 1
ATOM 6440 O O . SER B 1 250 ? -12.242 -58.938 -17.469 1 36.5 250 SER B O 1
ATOM 6442 N N . TYR B 1 251 ? -11.688 -58.156 -15.43 1 38.44 251 TYR B N 1
ATOM 6443 C CA . TYR B 1 251 ? -11.602 -56.969 -16.281 1 38.44 251 TYR B CA 1
ATOM 6444 C C . TYR B 1 251 ? -10.344 -57 -17.141 1 38.44 251 TYR B C 1
ATOM 6446 O O . TYR B 1 251 ? -10.352 -56.5 -18.266 1 38.44 251 TYR B O 1
ATOM 6454 N N . LEU B 1 252 ? -9.094 -57.406 -16.516 1 41.81 252 LEU B N 1
ATOM 6455 C CA . LEU B 1 252 ? -7.855 -57.469 -17.281 1 41.81 252 LEU B CA 1
ATOM 6456 C C . LEU B 1 252 ? -7.555 -58.906 -17.719 1 41.81 252 LEU B C 1
ATOM 6458 O O . LEU B 1 252 ? -6.418 -59.219 -18.094 1 41.81 252 LEU B O 1
ATOM 6462 N N . ASP B 1 253 ? -8.234 -59.969 -17.266 1 36.31 253 ASP B N 1
ATOM 6463 C CA . ASP B 1 253 ? -7.832 -61.188 -17.938 1 36.31 253 ASP B CA 1
ATOM 6464 C C . ASP B 1 253 ? -7.555 -60.938 -19.422 1 36.31 253 ASP B C 1
ATOM 6466 O O . ASP B 1 253 ? -8.344 -60.281 -20.109 1 36.31 253 ASP B O 1
ATOM 6470 N N . ALA B 1 254 ? -6.367 -60.969 -19.766 1 38.38 254 ALA B N 1
ATOM 6471 C CA . ALA B 1 254 ? -6 -60.938 -21.188 1 38.38 254 ALA B CA 1
ATOM 6472 C C . ALA B 1 254 ? -7.148 -61.406 -22.062 1 38.38 254 ALA B C 1
ATOM 6474 O O . ALA B 1 254 ? -7.242 -61.031 -23.234 1 38.38 254 ALA B O 1
ATOM 6475 N N . SER B 1 255 ? -7.738 -62.469 -21.672 1 34.84 255 SER B N 1
ATOM 6476 C CA . SER B 1 255 ? -8.773 -63.094 -22.5 1 34.84 255 SER B CA 1
ATOM 6477 C C . SER B 1 255 ? -10.086 -62.312 -22.406 1 34.84 255 SER B C 1
ATOM 6479 O O . SER B 1 255 ? -11.016 -62.562 -23.172 1 34.84 255 SER B O 1
ATOM 6481 N N . SER B 1 256 ? -10.516 -62 -21.203 1 38.03 256 SER B N 1
ATOM 6482 C CA . SER B 1 256 ? -11.805 -61.312 -21.188 1 38.03 256 SER B CA 1
ATOM 6483 C C . SER B 1 256 ? -11.664 -59.844 -21.656 1 38.03 256 SER B C 1
ATOM 6485 O O . SER B 1 256 ? -10.797 -59.125 -21.188 1 38.03 256 SER B O 1
ATOM 6487 N N . THR B 1 257 ? -11.906 -59.344 -22.781 1 41.72 257 THR B N 1
ATOM 6488 C CA . THR B 1 257 ? -11.961 -58.281 -23.781 1 41.72 257 THR B CA 1
ATOM 6489 C C . THR B 1 257 ? -12.453 -56.969 -23.156 1 41.72 257 THR B C 1
ATOM 6491 O O . THR B 1 257 ? -12.547 -55.969 -23.844 1 41.72 257 THR B O 1
ATOM 6494 N N . ILE B 1 258 ? -13.156 -56.969 -22.016 1 44.44 258 ILE B N 1
ATOM 6495 C CA . ILE B 1 258 ? -13.875 -55.719 -21.906 1 44.44 258 ILE B CA 1
ATOM 6496 C C . ILE B 1 258 ? -13.023 -54.688 -21.156 1 44.44 258 ILE B C 1
ATOM 6498 O O . ILE B 1 258 ? -12.805 -54.844 -19.953 1 44.44 258 ILE B O 1
ATOM 6502 N N . SER B 1 259 ? -12 -54.156 -21.641 1 57.22 259 SER B N 1
ATOM 6503 C CA . SER B 1 259 ? -11.297 -52.969 -21.094 1 57.22 259 SER B CA 1
ATOM 6504 C C . SER B 1 259 ? -12.266 -51.844 -20.812 1 57.22 259 SER B C 1
ATOM 6506 O O . SER B 1 259 ? -13.102 -51.5 -21.656 1 57.22 259 SER B O 1
ATOM 6508 N N . PRO B 1 260 ? -12.258 -51.406 -19.391 1 76.5 260 PRO B N 1
ATOM 6509 C CA . PRO B 1 260 ? -13.148 -50.281 -19.156 1 76.5 260 PRO B CA 1
ATOM 6510 C C . PRO B 1 260 ? -12.875 -49.094 -20.109 1 76.5 260 PRO B C 1
ATOM 6512 O O . PRO B 1 260 ? -11.734 -48.906 -20.547 1 76.5 260 PRO B O 1
ATOM 6515 N N . SER B 1 261 ? -13.969 -48.594 -20.547 1 85.62 261 SER B N 1
ATOM 6516 C CA . SER B 1 261 ? -13.867 -47.469 -21.453 1 85.62 261 SER B CA 1
ATOM 6517 C C . SER B 1 261 ? -13.531 -46.188 -20.703 1 85.62 261 SER B C 1
ATOM 6519 O O . SER B 1 261 ? -13.125 -45.188 -21.297 1 85.62 261 SER B O 1
ATOM 6521 N N . ARG B 1 262 ? -13.664 -46.281 -19.281 1 87.75 262 ARG B N 1
ATOM 6522 C CA . ARG B 1 262 ? -13.406 -45.125 -18.453 1 87.75 262 ARG B CA 1
ATOM 6523 C C . ARG B 1 262 ? -12.781 -45.5 -17.125 1 87.75 262 ARG B C 1
ATOM 6525 O O . ARG B 1 262 ? -13.125 -46.562 -16.547 1 87.75 262 ARG B O 1
ATOM 6532 N N . LEU B 1 263 ? -11.867 -44.688 -16.672 1 86.06 263 LEU B N 1
ATOM 6533 C CA . LEU B 1 263 ? -11.25 -44.938 -15.375 1 86.06 263 LEU B CA 1
ATOM 6534 C C . LEU B 1 263 ? -11.07 -43.625 -14.617 1 86.06 263 LEU B C 1
ATOM 6536 O O . LEU B 1 263 ? -10.672 -42.594 -15.195 1 86.06 263 LEU B O 1
ATOM 6540 N N . TYR B 1 264 ? -11.359 -43.625 -13.344 1 85.12 264 TYR B N 1
ATOM 6541 C CA . TYR B 1 264 ? -11.203 -42.469 -12.461 1 85.12 264 TYR B CA 1
ATOM 6542 C C . TYR B 1 264 ? -9.977 -42.656 -11.57 1 85.12 264 TYR B C 1
ATOM 6544 O O . TYR B 1 264 ? -9.844 -43.625 -10.852 1 85.12 264 TYR B O 1
ATOM 6552 N N . ILE B 1 265 ? -9.078 -41.656 -11.648 1 87.31 265 ILE B N 1
ATOM 6553 C CA . ILE B 1 265 ? -7.82 -41.688 -10.914 1 87.31 265 ILE B CA 1
ATOM 6554 C C . ILE B 1 265 ? -7.809 -40.594 -9.875 1 87.31 265 ILE B C 1
ATOM 6556 O O . ILE B 1 265 ? -7.984 -39.406 -10.211 1 87.31 265 ILE B O 1
ATOM 6560 N N . THR B 1 266 ? -7.617 -40.906 -8.602 1 85.44 266 THR B N 1
ATOM 6561 C CA . THR B 1 266 ? -7.516 -39.938 -7.52 1 85.44 266 THR B CA 1
ATOM 6562 C C . THR B 1 266 ? -6.121 -39.938 -6.898 1 85.44 266 THR B C 1
ATOM 6564 O O . THR B 1 266 ? -5.711 -40.969 -6.328 1 85.44 266 THR B O 1
ATOM 6567 N N . LEU B 1 267 ? -5.371 -38.938 -7.082 1 87.88 267 LEU B N 1
ATOM 6568 C CA . LEU B 1 267 ? -4.043 -38.75 -6.508 1 87.88 267 LEU B CA 1
ATOM 6569 C C . LEU B 1 267 ? -3.988 -37.531 -5.598 1 87.88 267 LEU B C 1
ATOM 6571 O O . LEU B 1 267 ? -3.436 -36.5 -5.973 1 87.88 267 LEU B O 1
ATOM 6575 N N . SER B 1 268 ? -4.602 -37.656 -4.324 1 83.31 268 SER B N 1
ATOM 6576 C CA . SER B 1 268 ? -4.711 -36.531 -3.408 1 83.31 268 SER B CA 1
ATOM 6577 C C . SER B 1 268 ? -4.039 -36.844 -2.072 1 83.31 268 SER B C 1
ATOM 6579 O O . SER B 1 268 ? -3.779 -38 -1.757 1 83.31 268 SER B O 1
ATOM 6581 N N . ASN B 1 269 ? -3.529 -35.844 -1.359 1 69.62 269 ASN B N 1
ATOM 6582 C CA . ASN B 1 269 ? -2.859 -35.969 -0.072 1 69.62 269 ASN B CA 1
ATOM 6583 C C . ASN B 1 269 ? -3.838 -36.375 1.031 1 69.62 269 ASN B C 1
ATOM 6585 O O . ASN B 1 269 ? -3.496 -36.312 2.215 1 69.62 269 ASN B O 1
ATOM 6589 N N . TYR B 1 270 ? -4.98 -36.594 0.779 1 57.72 270 TYR B N 1
ATOM 6590 C CA . TYR B 1 270 ? -5.914 -36.875 1.866 1 57.72 270 TYR B CA 1
ATOM 6591 C C . TYR B 1 270 ? -5.762 -38.312 2.365 1 57.72 270 TYR B C 1
ATOM 6593 O O . TYR B 1 270 ? -5.441 -39.219 1.59 1 57.72 270 TYR B O 1
ATOM 6601 N N . ASN B 1 271 ? -4.887 -38.594 3.566 1 44.84 271 ASN B N 1
ATOM 6602 C CA . ASN B 1 271 ? -4.684 -39.844 4.289 1 44.84 271 ASN B CA 1
ATOM 6603 C C . ASN B 1 271 ? -5.844 -40.812 4.07 1 44.84 271 ASN B C 1
ATOM 6605 O O . ASN B 1 271 ? -6.344 -41.438 5.023 1 44.84 271 ASN B O 1
ATOM 6609 N N . VAL B 1 272 ? -6.438 -40.75 3.203 1 45.84 272 VAL B N 1
ATOM 6610 C CA . VAL B 1 272 ? -7.477 -41.781 3.268 1 45.84 272 VAL B CA 1
ATOM 6611 C C . VAL B 1 272 ? -6.867 -43.156 2.996 1 45.84 272 VAL B C 1
ATOM 6613 O O . VAL B 1 272 ? -6.258 -43.375 1.946 1 45.84 272 VAL B O 1
ATOM 6616 N N . PRO B 1 273 ? -6.477 -43.875 4.117 1 43.75 273 PRO B N 1
ATOM 6617 C CA . PRO B 1 273 ? -5.828 -45.188 4.129 1 43.75 273 PRO B CA 1
ATOM 6618 C C . PRO B 1 273 ? -5.941 -45.906 2.787 1 43.75 273 PRO B C 1
ATOM 6620 O O . PRO B 1 273 ? -4.949 -46.438 2.291 1 43.75 273 PRO B O 1
ATOM 6623 N N . ASP B 1 274 ? -7.082 -46.469 2.574 1 43.53 274 ASP B N 1
ATOM 6624 C CA . ASP B 1 274 ? -7.406 -47.594 1.696 1 43.53 274 ASP B CA 1
ATOM 6625 C C . ASP B 1 274 ? -7.266 -47.219 0.228 1 43.53 274 ASP B C 1
ATOM 6627 O O . ASP B 1 274 ? -7.383 -48.062 -0.661 1 43.53 274 ASP B O 1
ATOM 6631 N N . HIS B 1 275 ? -7.363 -45.906 -0.303 1 50.84 275 HIS B N 1
ATOM 6632 C CA . HIS B 1 275 ? -7.996 -45.781 -1.609 1 50.84 275 HIS B CA 1
ATOM 6633 C C . HIS B 1 275 ? -7.098 -45 -2.576 1 50.84 275 HIS B C 1
ATOM 6635 O O . HIS B 1 275 ? -7.555 -44.562 -3.633 1 50.84 275 HIS B O 1
ATOM 6641 N N . GLU B 1 276 ? -5.715 -44.594 -2.35 1 58.78 276 GLU B N 1
ATOM 6642 C CA . GLU B 1 276 ? -5.164 -43.719 -3.396 1 58.78 276 GLU B CA 1
ATOM 6643 C C . GLU B 1 276 ? -4.57 -44.562 -4.531 1 58.78 276 GLU B C 1
ATOM 6645 O O . GLU B 1 276 ? -4.23 -45.719 -4.34 1 58.78 276 GLU B O 1
ATOM 6650 N N . ASP B 1 277 ? -4.816 -44.094 -5.766 1 77.75 277 ASP B N 1
ATOM 6651 C CA . ASP B 1 277 ? -4.414 -44.719 -7.02 1 77.75 277 ASP B CA 1
ATOM 6652 C C . ASP B 1 277 ? -2.908 -44.562 -7.238 1 77.75 277 ASP B C 1
ATOM 6654 O O . ASP B 1 277 ? -2.467 -44.156 -8.32 1 77.75 277 ASP B O 1
ATOM 6658 N N . ARG B 1 278 ? -2.104 -45.094 -6.105 1 80.69 278 ARG B N 1
ATOM 6659 C CA . ARG B 1 278 ? -0.657 -44.938 -6.18 1 80.69 278 ARG B CA 1
ATOM 6660 C C . ARG B 1 278 ? -0.042 -45.875 -7.207 1 80.69 278 ARG B C 1
ATOM 6662 O O . ARG B 1 278 ? 1.067 -45.625 -7.691 1 80.69 278 ARG B O 1
ATOM 6669 N N . ARG B 1 279 ? -0.727 -46.906 -7.5 1 85.75 279 ARG B N 1
ATOM 6670 C CA . ARG B 1 279 ? -0.22 -47.812 -8.508 1 85.75 279 ARG B CA 1
ATOM 6671 C C . ARG B 1 279 ? -0.182 -47.156 -9.883 1 85.75 279 ARG B C 1
ATOM 6673 O O . ARG B 1 279 ? 0.391 -47.719 -10.828 1 85.75 279 ARG B O 1
ATOM 6680 N N . PHE B 1 280 ? -0.74 -46.031 -9.906 1 89.69 280 PHE B N 1
ATOM 6681 C CA . PHE B 1 280 ? -0.641 -45.156 -11.086 1 89.69 280 PHE B CA 1
ATOM 6682 C C . PHE B 1 280 ? 0.812 -45 -11.516 1 89.69 280 PHE B C 1
ATOM 6684 O O . PHE B 1 280 ? 1.1 -44.812 -12.695 1 89.69 280 PHE B O 1
ATOM 6691 N N . PHE B 1 281 ? 1.713 -45.188 -10.602 1 90.56 281 PHE B N 1
ATOM 6692 C CA . PHE B 1 281 ? 3.125 -44.938 -10.875 1 90.56 281 PHE B CA 1
ATOM 6693 C C . PHE B 1 281 ? 3.863 -46.25 -11.117 1 90.56 281 PHE B C 1
ATOM 6695 O O . PHE B 1 281 ? 5.094 -46.281 -11.141 1 90.56 281 PHE B O 1
ATOM 6702 N N . CYS B 1 282 ? 3.16 -47.312 -11.273 1 88.5 282 CYS B N 1
ATOM 6703 C CA . CYS B 1 282 ? 3.732 -48.594 -11.617 1 88.5 282 CYS B CA 1
ATOM 6704 C C . CYS B 1 282 ? 3.762 -48.812 -13.125 1 88.5 282 CYS B C 1
ATOM 6706 O O . CYS B 1 282 ? 2.785 -48.5 -13.812 1 88.5 282 CYS B O 1
ATOM 6708 N N . PRO B 1 283 ? 4.816 -49.375 -13.656 1 89.56 283 PRO B N 1
ATOM 6709 C CA . PRO B 1 283 ? 4.949 -49.531 -15.102 1 89.56 283 PRO B CA 1
ATOM 6710 C C . PRO B 1 283 ? 3.822 -50.375 -15.711 1 89.56 283 PRO B C 1
ATOM 6712 O O . PRO B 1 283 ? 3.25 -50 -16.734 1 89.56 283 PRO B O 1
ATOM 6715 N N . ALA B 1 284 ? 3.49 -51.5 -15.117 1 87.12 284 ALA B N 1
ATOM 6716 C CA . ALA B 1 284 ? 2.463 -52.375 -15.672 1 87.12 284 ALA B CA 1
ATOM 6717 C C . ALA B 1 284 ? 1.096 -51.688 -15.656 1 87.12 284 ALA B C 1
ATOM 6719 O O . ALA B 1 284 ? 0.297 -51.875 -16.578 1 87.12 284 ALA B O 1
ATOM 6720 N N . GLU B 1 285 ? 0.894 -51 -14.602 1 87.12 285 GLU B N 1
ATOM 6721 C CA . GLU B 1 285 ? -0.364 -50.25 -14.539 1 87.12 285 GLU B CA 1
ATOM 6722 C C . GLU B 1 285 ? -0.428 -49.188 -15.625 1 87.12 285 GLU B C 1
ATOM 6724 O O . GLU B 1 285 ? -1.49 -48.938 -16.203 1 87.12 285 GLU B O 1
ATOM 6729 N N . GLN B 1 286 ? 0.647 -48.562 -15.914 1 91.81 286 GLN B N 1
ATOM 6730 C CA . GLN B 1 286 ? 0.675 -47.562 -16.969 1 91.81 286 GLN B CA 1
ATOM 6731 C C . GLN B 1 286 ? 0.406 -48.188 -18.328 1 91.81 286 GLN B C 1
ATOM 6733 O O . GLN B 1 286 ? -0.237 -47.562 -19.188 1 91.81 286 GLN B O 1
ATOM 6738 N N . THR B 1 287 ? 0.9 -49.344 -18.484 1 89.06 287 THR B N 1
ATOM 6739 C CA . THR B 1 287 ? 0.607 -50.062 -19.719 1 89.06 287 THR B CA 1
ATOM 6740 C C . THR B 1 287 ? -0.888 -50.312 -19.844 1 89.06 287 THR B C 1
ATOM 6742 O O . THR B 1 287 ? -1.464 -50.156 -20.922 1 89.06 287 THR B O 1
ATOM 6745 N N . LEU B 1 288 ? -1.471 -50.688 -18.781 1 85.12 288 LEU B N 1
ATOM 6746 C CA . LEU B 1 288 ? -2.912 -50.906 -18.766 1 85.12 288 LEU B CA 1
ATOM 6747 C C . LEU B 1 288 ? -3.666 -49.625 -19.062 1 85.12 288 LEU B C 1
ATOM 6749 O O . LEU B 1 288 ? -4.625 -49.594 -19.828 1 85.12 288 LEU B O 1
ATOM 6753 N N . LEU B 1 289 ? -3.232 -48.594 -18.453 1 90.69 289 LEU B N 1
ATOM 6754 C CA . LEU B 1 289 ? -3.887 -47.281 -18.609 1 90.69 289 LEU B CA 1
ATOM 6755 C C . LEU B 1 289 ? -3.811 -46.812 -20.047 1 90.69 289 LEU B C 1
ATOM 6757 O O . LEU B 1 289 ? -4.707 -46.094 -20.516 1 90.69 289 LEU B O 1
ATOM 6761 N N . SER B 1 290 ? -2.781 -47.219 -20.719 1 91.75 290 SER B N 1
ATOM 6762 C CA . SER B 1 290 ? -2.594 -46.781 -22.094 1 91.75 290 SER B CA 1
ATOM 6763 C C . SER B 1 290 ? -3.699 -47.312 -23 1 91.75 290 SER B C 1
ATOM 6765 O O . SER B 1 290 ? -3.912 -46.812 -24.109 1 91.75 290 SER B O 1
ATOM 6767 N N . ARG B 1 291 ? -4.449 -48.25 -22.516 1 87.94 291 ARG B N 1
ATOM 6768 C CA . ARG B 1 291 ? -5.484 -48.875 -23.328 1 87.94 291 ARG B CA 1
ATOM 6769 C C . ARG B 1 291 ? -6.855 -48.281 -23.031 1 87.94 291 ARG B C 1
ATOM 6771 O O . ARG B 1 291 ? -7.816 -48.531 -23.75 1 87.94 291 ARG B O 1
ATOM 6778 N N . ILE B 1 292 ? -6.91 -47.594 -22 1 90.25 292 ILE B N 1
ATOM 6779 C CA . ILE B 1 292 ? -8.195 -47.062 -21.562 1 90.25 292 ILE B CA 1
ATOM 6780 C C . ILE B 1 292 ? -8.469 -45.75 -22.281 1 90.25 292 ILE B C 1
ATOM 6782 O O . ILE B 1 292 ? -7.68 -44.812 -22.188 1 90.25 292 ILE B O 1
ATOM 6786 N N . PRO B 1 293 ? -9.609 -45.625 -22.953 1 93.56 293 PRO B N 1
ATOM 6787 C CA . PRO B 1 293 ? -9.883 -44.469 -23.781 1 93.56 293 PRO B CA 1
ATOM 6788 C C . PRO B 1 293 ? -10.039 -43.188 -22.969 1 93.56 293 PRO B C 1
ATOM 6790 O O . PRO B 1 293 ? -9.484 -42.156 -23.328 1 93.56 293 PRO B O 1
ATOM 6793 N N . TRP B 1 294 ? -10.836 -43.25 -21.859 1 93.94 294 TRP B N 1
ATOM 6794 C CA . TRP B 1 294 ? -11.102 -42.094 -21.047 1 93.94 294 TRP B CA 1
ATOM 6795 C C . TRP B 1 294 ? -10.508 -42.219 -19.656 1 93.94 294 TRP B C 1
ATOM 6797 O O . TRP B 1 294 ? -10.875 -43.156 -18.906 1 93.94 294 TRP B O 1
ATOM 6807 N N . LEU B 1 295 ? -9.617 -41.375 -19.328 1 93.69 295 LEU B N 1
ATOM 6808 C CA . LEU B 1 295 ? -9.133 -41.25 -17.953 1 93.69 295 LEU B CA 1
ATOM 6809 C C . LEU B 1 295 ? -9.617 -39.969 -17.312 1 93.69 295 LEU B C 1
ATOM 6811 O O . LEU B 1 295 ? -9.648 -38.906 -17.969 1 93.69 295 LEU B O 1
ATOM 6815 N N . VAL B 1 296 ? -10.094 -40.031 -16.078 1 92.06 296 VAL B N 1
ATOM 6816 C CA . VAL B 1 296 ? -10.453 -38.875 -15.281 1 92.06 296 VAL B CA 1
ATOM 6817 C C . VAL B 1 296 ? -9.477 -38.719 -14.117 1 92.06 296 VAL B C 1
ATOM 6819 O O . VAL B 1 296 ? -9.328 -39.656 -13.305 1 92.06 296 VAL B O 1
ATOM 6822 N N . LEU B 1 297 ? -8.812 -37.656 -14.078 1 92.44 297 LEU B N 1
ATOM 6823 C CA . LEU B 1 297 ? -7.797 -37.406 -13.055 1 92.44 297 LEU B CA 1
ATOM 6824 C C . LEU B 1 297 ? -8.25 -36.344 -12.078 1 92.44 297 LEU B C 1
ATOM 6826 O O . LEU B 1 297 ? -8.578 -35.219 -12.492 1 92.44 297 LEU B O 1
ATOM 6830 N N . LYS B 1 298 ? -8.258 -36.594 -10.836 1 89.94 298 LYS B N 1
ATOM 6831 C CA . LYS B 1 298 ? -8.492 -35.688 -9.734 1 89.94 298 LYS B CA 1
ATOM 6832 C C . LYS B 1 298 ? -7.328 -35.688 -8.75 1 89.94 298 LYS B C 1
ATOM 6834 O O . LYS B 1 298 ? -6.988 -36.719 -8.18 1 89.94 298 LYS B O 1
ATOM 6839 N N . SER B 1 299 ? -6.672 -34.531 -8.68 1 90.81 299 SER B N 1
ATOM 6840 C CA . SER B 1 299 ? -5.52 -34.406 -7.793 1 90.81 299 SER B CA 1
ATOM 6841 C C . SER B 1 299 ? -5.391 -33 -7.219 1 90.81 299 SER B C 1
ATOM 6843 O O . SER B 1 299 ? -5.93 -32.062 -7.777 1 90.81 299 SER B O 1
ATOM 6845 N N . ASN B 1 300 ? -4.766 -32.906 -6.062 1 90.94 300 ASN B N 1
ATOM 6846 C CA . ASN B 1 300 ? -4.438 -31.625 -5.473 1 90.94 300 ASN B CA 1
ATOM 6847 C C . ASN B 1 300 ? -2.936 -31.469 -5.262 1 90.94 300 ASN B C 1
ATOM 6849 O O . ASN B 1 300 ? -2.502 -30.625 -4.465 1 90.94 300 ASN B O 1
ATOM 6853 N N . ASN B 1 301 ? -2.133 -32.344 -6.039 1 91.5 301 ASN B N 1
ATOM 6854 C CA . ASN B 1 301 ? -0.682 -32.344 -5.891 1 91.5 301 ASN B CA 1
ATOM 6855 C C . ASN B 1 301 ? 0.018 -32.125 -7.23 1 91.5 301 ASN B C 1
ATOM 6857 O O . ASN B 1 301 ? -0.616 -32.188 -8.281 1 91.5 301 ASN B O 1
ATOM 6861 N N . TYR B 1 302 ? 1.288 -31.844 -7.066 1 94.62 302 TYR B N 1
ATOM 6862 C CA . TYR B 1 302 ? 2.135 -31.844 -8.258 1 94.62 302 TYR B CA 1
ATOM 6863 C C . TYR B 1 302 ? 2.672 -33.219 -8.555 1 94.62 302 TYR B C 1
ATOM 6865 O O . TYR B 1 302 ? 3.85 -33.5 -8.32 1 94.62 302 TYR B O 1
ATOM 6873 N N . ILE B 1 303 ? 1.939 -34.062 -9.211 1 93.56 303 ILE B N 1
ATOM 6874 C CA . ILE B 1 303 ? 2.25 -35.5 -9.375 1 93.56 303 ILE B CA 1
ATOM 6875 C C . ILE B 1 303 ? 3.283 -35.656 -10.484 1 93.56 303 ILE B C 1
ATOM 6877 O O . ILE B 1 303 ? 3.83 -36.75 -10.656 1 93.56 303 ILE B O 1
ATOM 6881 N N . ALA B 1 304 ? 3.568 -34.625 -11.195 1 95.44 304 ALA B N 1
ATOM 6882 C CA . ALA B 1 304 ? 4.484 -34.719 -12.328 1 95.44 304 ALA B CA 1
ATOM 6883 C C . ALA B 1 304 ? 5.859 -35.219 -11.883 1 95.44 304 ALA B C 1
ATOM 6885 O O . ALA B 1 304 ? 6.551 -35.875 -12.641 1 95.44 304 ALA B O 1
ATOM 6886 N N . ALA B 1 305 ? 6.238 -34.844 -10.688 1 92 305 ALA B N 1
ATOM 6887 C CA . ALA B 1 305 ? 7.512 -35.312 -10.18 1 92 305 ALA B CA 1
ATOM 6888 C C . ALA B 1 305 ? 7.508 -36.844 -10.086 1 92 305 ALA B C 1
ATOM 6890 O O . ALA B 1 305 ? 8.547 -37.5 -10.266 1 92 305 ALA B O 1
ATOM 6891 N N . GLY B 1 306 ? 6.395 -37.406 -9.875 1 90.81 306 GLY B N 1
ATOM 6892 C CA . GLY B 1 306 ? 6.254 -38.875 -9.742 1 90.81 306 GLY B CA 1
ATOM 6893 C C . GLY B 1 306 ? 6.48 -39.594 -11.047 1 90.81 306 GLY B C 1
ATOM 6894 O O . GLY B 1 306 ? 6.762 -40.812 -11.047 1 90.81 306 GLY B O 1
ATOM 6895 N N . PHE B 1 307 ? 6.414 -38.938 -12.164 1 94.44 307 PHE B N 1
ATOM 6896 C CA . PHE B 1 307 ? 6.582 -39.562 -13.469 1 94.44 307 PHE B CA 1
ATOM 6897 C C . PHE B 1 307 ? 8.016 -40.062 -13.648 1 94.44 307 PHE B C 1
ATOM 6899 O O . PHE B 1 307 ? 8.281 -40.938 -14.484 1 94.44 307 PHE B O 1
ATOM 6906 N N . TYR B 1 308 ? 8.914 -39.5 -12.867 1 92.31 308 TYR B N 1
ATOM 6907 C CA . TYR B 1 308 ? 10.312 -39.906 -12.977 1 92.31 308 TYR B CA 1
ATOM 6908 C C . TYR B 1 308 ? 10.523 -41.312 -12.438 1 92.31 308 TYR B C 1
ATOM 6910 O O . TYR B 1 308 ? 11.562 -41.938 -12.68 1 92.31 308 TYR B O 1
ATOM 6918 N N . PHE B 1 309 ? 9.555 -41.812 -11.711 1 88.69 309 PHE B N 1
ATOM 6919 C CA . PHE B 1 309 ? 9.672 -43.156 -11.195 1 88.69 309 PHE B CA 1
ATOM 6920 C C . PHE B 1 309 ? 9.414 -44.188 -12.297 1 88.69 309 PHE B C 1
ATOM 6922 O O . PHE B 1 309 ? 9.703 -45.375 -12.125 1 88.69 309 PHE B O 1
ATOM 6929 N N . LEU B 1 310 ? 8.844 -43.75 -13.383 1 91.25 310 LEU B N 1
ATOM 6930 C CA . LEU B 1 310 ? 8.578 -44.594 -14.547 1 91.25 310 LEU B CA 1
ATOM 6931 C C . LEU B 1 310 ? 9.68 -44.438 -15.586 1 91.25 310 LEU B C 1
ATOM 6933 O O . LEU B 1 310 ? 9.812 -43.375 -16.203 1 91.25 310 LEU B O 1
ATOM 6937 N N . PRO B 1 311 ? 10.492 -45.438 -15.867 1 89.94 311 PRO B N 1
ATOM 6938 C CA . PRO B 1 311 ? 11.68 -45.312 -16.719 1 89.94 311 PRO B CA 1
ATOM 6939 C C . PRO B 1 311 ? 11.359 -44.719 -18.094 1 89.94 311 PRO B C 1
ATOM 6941 O O . PRO B 1 311 ? 12.102 -43.875 -18.594 1 89.94 311 PRO B O 1
ATOM 6944 N N . GLU B 1 312 ? 10.32 -45.188 -18.688 1 92.81 312 GLU B N 1
ATOM 6945 C CA . GLU B 1 312 ? 9.977 -44.688 -20.016 1 92.81 312 GLU B CA 1
ATOM 6946 C C . GLU B 1 312 ? 9.625 -43.188 -19.953 1 92.81 312 GLU B C 1
ATOM 6948 O O . GLU B 1 312 ? 10.031 -42.406 -20.828 1 92.81 312 GLU B O 1
ATOM 6953 N N . TYR B 1 313 ? 8.859 -42.844 -18.953 1 96.12 313 TYR B N 1
ATOM 6954 C CA . TYR B 1 313 ? 8.5 -41.438 -18.812 1 96.12 313 TYR B CA 1
ATOM 6955 C C . TYR B 1 313 ? 9.719 -40.594 -18.422 1 96.12 313 TYR B C 1
ATOM 6957 O O . TYR B 1 313 ? 9.867 -39.469 -18.906 1 96.12 313 TYR B O 1
ATOM 6965 N N . ARG B 1 314 ? 10.555 -41.188 -17.641 1 94 314 ARG B N 1
ATOM 6966 C CA . ARG B 1 314 ? 11.773 -40.5 -17.234 1 94 314 ARG B CA 1
ATOM 6967 C C . ARG B 1 314 ? 12.633 -40.125 -18.453 1 94 314 ARG B C 1
ATOM 6969 O O . ARG B 1 314 ? 13.117 -39 -18.562 1 94 314 ARG B O 1
ATOM 6976 N N . GLN B 1 315 ? 12.789 -41.031 -19.312 1 95.19 315 GLN B N 1
ATOM 6977 C CA . GLN B 1 315 ? 13.562 -40.781 -20.531 1 95.19 315 GLN B CA 1
ATOM 6978 C C . GLN B 1 315 ? 12.93 -39.688 -21.375 1 95.19 315 GLN B C 1
ATOM 6980 O O . GLN B 1 315 ? 13.617 -38.781 -21.844 1 95.19 315 GLN B O 1
ATOM 6985 N N . ALA B 1 316 ? 11.664 -39.781 -21.531 1 96.88 316 ALA B N 1
ATOM 6986 C CA . ALA B 1 316 ? 10.945 -38.781 -22.328 1 96.88 316 ALA B CA 1
ATOM 6987 C C . ALA B 1 316 ? 11.055 -37.406 -21.688 1 96.88 316 ALA B C 1
ATOM 6989 O O . ALA B 1 316 ? 11.266 -36.406 -22.391 1 96.88 316 ALA B O 1
ATOM 6990 N N . LEU B 1 317 ? 10.945 -37.375 -20.391 1 97.31 317 LEU B N 1
ATOM 6991 C CA . LEU B 1 317 ? 11.008 -36.094 -19.672 1 97.31 317 LEU B CA 1
ATOM 6992 C C . LEU B 1 317 ? 12.398 -35.469 -19.797 1 97.31 317 LEU B C 1
ATOM 6994 O O . LEU B 1 317 ? 12.516 -34.25 -19.969 1 97.31 317 LEU B O 1
ATOM 6998 N N . ASN B 1 318 ? 13.414 -36.281 -19.734 1 95.38 318 ASN B N 1
ATOM 6999 C CA . ASN B 1 318 ? 14.773 -35.75 -19.875 1 95.38 318 ASN B CA 1
ATOM 7000 C C . ASN B 1 318 ? 15.023 -35.219 -21.266 1 95.38 318 ASN B C 1
ATOM 7002 O O . ASN B 1 318 ? 15.836 -34.281 -21.453 1 95.38 318 ASN B O 1
ATOM 7006 N N . GLN B 1 319 ? 14.312 -35.75 -22.172 1 95.81 319 GLN B N 1
ATOM 7007 C CA . GLN B 1 319 ? 14.422 -35.219 -23.531 1 95.81 319 GLN B CA 1
ATOM 7008 C C . GLN B 1 319 ? 13.641 -33.938 -23.703 1 95.81 319 GLN B C 1
ATOM 7010 O O . GLN B 1 319 ? 14.133 -32.969 -24.312 1 95.81 319 GLN B O 1
ATOM 7015 N N . LEU B 1 320 ? 12.477 -33.875 -23.172 1 96.25 320 LEU B N 1
ATOM 7016 C CA . LEU B 1 320 ? 11.594 -32.719 -23.297 1 96.25 320 LEU B CA 1
ATOM 7017 C C . LEU B 1 320 ? 12.133 -31.547 -22.5 1 96.25 320 LEU B C 1
ATOM 7019 O O . LEU B 1 320 ? 12.031 -30.391 -22.938 1 96.25 320 LEU B O 1
ATOM 7023 N N . PHE B 1 321 ? 12.625 -31.891 -21.344 1 94.94 321 PHE B N 1
ATOM 7024 C CA . PHE B 1 321 ? 13.07 -30.875 -20.391 1 94.94 321 PHE B CA 1
ATOM 7025 C C . PHE B 1 321 ? 14.484 -31.172 -19.906 1 94.94 321 PHE B C 1
ATOM 7027 O O . PHE B 1 321 ? 14.703 -31.438 -18.734 1 94.94 321 PHE B O 1
ATOM 7034 N N . PRO B 1 322 ? 15.461 -30.938 -20.766 1 93 322 PRO B N 1
ATOM 7035 C CA . PRO B 1 322 ? 16.828 -31.219 -20.359 1 93 322 PRO B CA 1
ATOM 7036 C C . PRO B 1 322 ? 17.281 -30.359 -19.172 1 93 322 PRO B C 1
ATOM 7038 O O . PRO B 1 322 ? 18.188 -30.75 -18.422 1 93 322 PRO B O 1
ATOM 7041 N N . ASP B 1 323 ? 16.688 -29.25 -18.969 1 89.75 323 ASP B N 1
ATOM 7042 C CA . ASP B 1 323 ? 17.031 -28.375 -17.859 1 89.75 323 ASP B CA 1
ATOM 7043 C C . ASP B 1 323 ? 16.219 -28.734 -16.609 1 89.75 323 ASP B C 1
ATOM 7045 O O . ASP B 1 323 ? 16.406 -28.141 -15.547 1 89.75 323 ASP B O 1
ATOM 7049 N N . ARG B 1 324 ? 15.219 -29.656 -16.75 1 91.25 324 ARG B N 1
ATOM 7050 C CA . ARG B 1 324 ? 14.391 -30.203 -15.68 1 91.25 324 ARG B CA 1
ATOM 7051 C C . ARG B 1 324 ? 13.469 -29.125 -15.109 1 91.25 324 ARG B C 1
ATOM 7053 O O . ARG B 1 324 ? 13.023 -29.234 -13.969 1 91.25 324 ARG B O 1
ATOM 7060 N N . ALA B 1 325 ? 13.195 -28.062 -15.875 1 91.81 325 ALA B N 1
ATOM 7061 C CA . ALA B 1 325 ? 12.281 -26.984 -15.477 1 91.81 325 ALA B CA 1
ATOM 7062 C C . ALA B 1 325 ? 10.891 -27.203 -16.062 1 91.81 325 ALA B C 1
ATOM 7064 O O . ALA B 1 325 ? 10.328 -26.312 -16.688 1 91.81 325 ALA B O 1
ATOM 7065 N N . MET B 1 326 ? 10.328 -28.328 -15.727 1 94.56 326 MET B N 1
ATOM 7066 C CA . MET B 1 326 ? 9.078 -28.75 -16.344 1 94.56 326 MET B CA 1
ATOM 7067 C C . MET B 1 326 ? 7.953 -27.781 -16.016 1 94.56 326 MET B C 1
ATOM 7069 O O . MET B 1 326 ? 7.207 -27.359 -16.891 1 94.56 326 MET B O 1
ATOM 7073 N N . PHE B 1 327 ? 7.902 -27.391 -14.727 1 95.62 327 PHE B N 1
ATOM 7074 C CA . PHE B 1 327 ? 6.809 -26.516 -14.312 1 95.62 327 PHE B CA 1
ATOM 7075 C C . PHE B 1 327 ? 6.918 -25.156 -14.984 1 95.62 327 PHE B C 1
ATOM 7077 O O . PHE B 1 327 ? 5.91 -24.578 -15.383 1 95.62 327 PHE B O 1
ATOM 7084 N N . LEU B 1 328 ? 8.102 -24.656 -15.07 1 94.25 328 LEU B N 1
ATOM 7085 C CA . LEU B 1 328 ? 8.336 -23.359 -15.711 1 94.25 328 LEU B CA 1
ATOM 7086 C C . LEU B 1 328 ? 7.812 -23.359 -17.141 1 94.25 328 LEU B C 1
ATOM 7088 O O . LEU B 1 328 ? 6.977 -22.531 -17.5 1 94.25 328 LEU B O 1
ATOM 7092 N N . HIS B 1 329 ? 8.234 -24.328 -17.938 1 94.06 329 HIS B N 1
ATOM 7093 C CA . HIS B 1 329 ? 7.922 -24.328 -19.359 1 94.06 329 HIS B CA 1
ATOM 7094 C C . HIS B 1 329 ? 6.461 -24.688 -19.594 1 94.06 329 HIS B C 1
ATOM 7096 O O . HIS B 1 329 ? 5.77 -24.016 -20.375 1 94.06 329 HIS B O 1
ATOM 7102 N N . ALA B 1 330 ? 5.984 -25.688 -18.922 1 95.94 330 ALA B N 1
ATOM 7103 C CA . ALA B 1 330 ? 4.59 -26.094 -19.094 1 95.94 330 ALA B CA 1
ATOM 7104 C C . ALA B 1 330 ? 3.643 -25.031 -18.531 1 95.94 330 ALA B C 1
ATOM 7106 O O . ALA B 1 330 ? 2.613 -24.734 -19.141 1 95.94 330 ALA B O 1
ATOM 7107 N N . GLY B 1 331 ? 4.016 -24.516 -17.375 1 95.31 331 GLY B N 1
ATOM 7108 C CA . GLY B 1 331 ? 3.184 -23.5 -16.75 1 95.31 331 GLY B CA 1
ATOM 7109 C C . GLY B 1 331 ? 3.066 -22.234 -17.562 1 95.31 331 GLY B C 1
ATOM 7110 O O . GLY B 1 331 ? 1.971 -21.688 -17.734 1 95.31 331 GLY B O 1
ATOM 7111 N N . ARG B 1 332 ? 4.113 -21.781 -18.109 1 92.19 332 ARG B N 1
ATOM 7112 C CA . ARG B 1 332 ? 4.113 -20.547 -18.875 1 92.19 332 ARG B CA 1
ATOM 7113 C C . ARG B 1 332 ? 3.346 -20.703 -20.188 1 92.19 332 ARG B C 1
ATOM 7115 O O . ARG B 1 332 ? 2.826 -19.734 -20.734 1 92.19 332 ARG B O 1
ATOM 7122 N N . TYR B 1 333 ? 3.33 -21.859 -20.641 1 93.44 333 TYR B N 1
ATOM 7123 C CA . TYR B 1 333 ? 2.539 -22.125 -21.844 1 93.44 333 TYR B CA 1
ATOM 7124 C C . TYR B 1 333 ? 1.053 -22.188 -21.516 1 93.44 333 TYR B C 1
ATOM 7126 O O . TYR B 1 333 ? 0.227 -21.609 -22.219 1 93.44 333 TYR B O 1
ATOM 7134 N N . LEU B 1 334 ? 0.734 -22.812 -20.422 1 95.19 334 LEU B N 1
ATOM 7135 C CA . LEU B 1 334 ? -0.644 -23.188 -20.125 1 95.19 334 LEU B CA 1
ATOM 7136 C C . LEU B 1 334 ? -1.368 -22.078 -19.375 1 95.19 334 LEU B C 1
ATOM 7138 O O . LEU B 1 334 ? -2.574 -21.875 -19.547 1 95.19 334 LEU B O 1
ATOM 7142 N N . LEU B 1 335 ? -0.697 -21.375 -18.516 1 96.38 335 LEU B N 1
ATOM 7143 C CA . LEU B 1 335 ? -1.349 -20.594 -17.469 1 96.38 335 LEU B CA 1
ATOM 7144 C C . LEU B 1 335 ? -1.407 -19.109 -17.844 1 96.38 335 LEU B C 1
ATOM 7146 O O . LEU B 1 335 ? -1.075 -18.25 -17.031 1 96.38 335 LEU B O 1
ATOM 7150 N N . ASN B 1 336 ? -1.864 -18.859 -19.016 1 94.56 336 ASN B N 1
ATOM 7151 C CA . ASN B 1 336 ? -2.002 -17.484 -19.438 1 94.56 336 ASN B CA 1
ATOM 7152 C C . ASN B 1 336 ? -3.311 -16.859 -18.953 1 94.56 336 ASN B C 1
ATOM 7154 O O . ASN B 1 336 ? -4.391 -17.297 -19.344 1 94.56 336 ASN B O 1
ATOM 7158 N N . PRO B 1 337 ? -3.186 -15.844 -18.094 1 95.44 337 PRO B N 1
ATOM 7159 C CA . PRO B 1 337 ? -4.406 -15.211 -17.578 1 95.44 337 PRO B CA 1
ATOM 7160 C C . PRO B 1 337 ? -5.215 -14.523 -18.688 1 95.44 337 PRO B C 1
ATOM 7162 O O . PRO B 1 337 ? -4.645 -14.008 -19.641 1 95.44 337 PRO B O 1
ATOM 7165 N N . ARG B 1 338 ? -6.449 -14.461 -18.484 1 92.44 338 ARG B N 1
ATOM 7166 C CA . ARG B 1 338 ? -7.309 -13.672 -19.344 1 92.44 338 ARG B CA 1
ATOM 7167 C C . ARG B 1 338 ? -6.918 -12.195 -19.312 1 92.44 338 ARG B C 1
ATOM 7169 O O . ARG B 1 338 ? -6.246 -11.75 -18.375 1 92.44 338 ARG B O 1
ATOM 7176 N N . ASN B 1 339 ? -7.441 -11.477 -20.25 1 89.62 339 ASN B N 1
ATOM 7177 C CA . ASN B 1 339 ? -6.977 -10.109 -20.469 1 89.62 339 ASN B CA 1
ATOM 7178 C C . ASN B 1 339 ? -7.305 -9.211 -19.281 1 89.62 339 ASN B C 1
ATOM 7180 O O . ASN B 1 339 ? -6.535 -8.305 -18.953 1 89.62 339 ASN B O 1
ATOM 7184 N N . ASP B 1 340 ? -8.414 -9.359 -18.688 1 89.62 340 ASP B N 1
ATOM 7185 C CA . ASP B 1 340 ? -8.758 -8.516 -17.547 1 89.62 340 ASP B CA 1
ATOM 7186 C C . ASP B 1 340 ? -7.824 -8.781 -16.375 1 89.62 340 ASP B C 1
ATOM 7188 O O . ASP B 1 340 ? -7.422 -7.852 -15.672 1 89.62 340 ASP B O 1
ATOM 7192 N N . ILE B 1 341 ? -7.461 -9.984 -16.172 1 95.25 341 ILE B N 1
ATOM 7193 C CA . ILE B 1 341 ? -6.531 -10.344 -15.102 1 95.25 341 ILE B CA 1
ATOM 7194 C C . ILE B 1 341 ? -5.121 -9.883 -15.469 1 95.25 341 ILE B C 1
ATOM 7196 O O . ILE B 1 341 ? -4.398 -9.336 -14.633 1 95.25 341 ILE B O 1
ATOM 7200 N N . TRP B 1 342 ? -4.785 -10.125 -16.719 1 94.44 342 TRP B N 1
ATOM 7201 C CA . TRP B 1 342 ? -3.486 -9.672 -17.203 1 94.44 342 TRP B CA 1
ATOM 7202 C C . TRP B 1 342 ? -3.359 -8.156 -17.078 1 94.44 342 TRP B C 1
ATOM 7204 O O . TRP B 1 342 ? -2.299 -7.645 -16.703 1 94.44 342 TRP B O 1
ATOM 7214 N N . GLY B 1 343 ? -4.426 -7.48 -17.422 1 92.19 343 GLY B N 1
ATOM 7215 C CA . GLY B 1 343 ? -4.441 -6.039 -17.219 1 92.19 343 GLY B CA 1
ATOM 7216 C C . GLY B 1 343 ? -4.145 -5.645 -15.773 1 92.19 343 GLY B C 1
ATOM 7217 O O . GLY B 1 343 ? -3.348 -4.742 -15.523 1 92.19 343 GLY B O 1
ATOM 7218 N N . ARG B 1 344 ? -4.766 -6.277 -14.859 1 94.81 344 ARG B N 1
ATOM 7219 C CA . ARG B 1 344 ? -4.523 -6.047 -13.438 1 94.81 344 ARG B CA 1
ATOM 7220 C C . ARG B 1 344 ? -3.057 -6.266 -13.094 1 94.81 344 ARG B C 1
ATOM 7222 O O . ARG B 1 344 ? -2.451 -5.457 -12.383 1 94.81 344 ARG B O 1
ATOM 7229 N N . ILE B 1 345 ? -2.486 -7.352 -13.586 1 96.62 345 ILE B N 1
ATOM 7230 C CA . ILE B 1 345 ? -1.098 -7.711 -13.328 1 96.62 345 ILE B CA 1
ATOM 7231 C C . ILE B 1 345 ? -0.172 -6.621 -13.859 1 96.62 345 ILE B C 1
ATOM 7233 O O . ILE B 1 345 ? 0.7 -6.133 -13.133 1 96.62 345 ILE B O 1
ATOM 7237 N N . THR B 1 346 ? -0.369 -6.234 -15.047 1 92.88 346 THR B N 1
ATOM 7238 C CA . THR B 1 346 ? 0.563 -5.32 -15.703 1 92.88 346 THR B CA 1
ATOM 7239 C C . THR B 1 346 ? 0.385 -3.898 -15.18 1 92.88 346 THR B C 1
ATOM 7241 O O . THR B 1 346 ? 1.356 -3.148 -15.062 1 92.88 346 THR B O 1
ATOM 7244 N N . ARG B 1 347 ? -0.81 -3.504 -14.867 1 93.19 347 ARG B N 1
ATOM 7245 C CA . ARG B 1 347 ? -1.019 -2.182 -14.281 1 93.19 347 ARG B CA 1
ATOM 7246 C C . ARG B 1 347 ? -0.353 -2.078 -12.914 1 93.19 347 ARG B C 1
ATOM 7248 O O . ARG B 1 347 ? 0.227 -1.043 -12.578 1 93.19 347 ARG B O 1
ATOM 7255 N N . PHE B 1 348 ? -0.463 -3.117 -12.141 1 96.69 348 PHE B N 1
ATOM 7256 C CA . PHE B 1 348 ? 0.26 -3.107 -10.875 1 96.69 348 PHE B CA 1
ATOM 7257 C C . PHE B 1 348 ? 1.764 -3.049 -11.109 1 96.69 348 PHE B C 1
ATOM 7259 O O . PHE B 1 348 ? 2.463 -2.242 -10.492 1 96.69 348 PHE B O 1
ATOM 7266 N N . TYR B 1 349 ? 2.207 -3.957 -11.961 1 95.5 349 TYR B N 1
ATOM 7267 C CA . TYR B 1 349 ? 3.637 -4.004 -12.234 1 95.5 349 TYR B CA 1
ATOM 7268 C C . TYR B 1 349 ? 4.145 -2.645 -12.711 1 95.5 349 TYR B C 1
ATOM 7270 O O . TYR B 1 349 ? 5.121 -2.117 -12.172 1 95.5 349 TYR B O 1
ATOM 7278 N N . ASP B 1 350 ? 3.504 -2.047 -13.641 1 91.19 350 ASP B N 1
ATOM 7279 C CA . ASP B 1 350 ? 3.93 -0.793 -14.25 1 91.19 350 ASP B CA 1
ATOM 7280 C C . ASP B 1 350 ? 3.832 0.364 -13.258 1 91.19 350 ASP B C 1
ATOM 7282 O O . ASP B 1 350 ? 4.688 1.25 -13.242 1 91.19 350 ASP B O 1
ATOM 7286 N N . GLY B 1 351 ? 2.885 0.326 -12.469 1 92.62 351 GLY B N 1
ATOM 7287 C CA . GLY B 1 351 ? 2.654 1.43 -11.547 1 92.62 351 GLY B CA 1
ATOM 7288 C C . GLY B 1 351 ? 3.496 1.347 -10.289 1 92.62 351 GLY B C 1
ATOM 7289 O O . GLY B 1 351 ? 3.824 2.371 -9.688 1 92.62 351 GLY B O 1
ATOM 7290 N N . TYR B 1 352 ? 3.844 0.094 -9.922 1 95.94 352 TYR B N 1
ATOM 7291 C CA . TYR B 1 352 ? 4.398 -0.033 -8.586 1 95.94 352 TYR B CA 1
ATOM 7292 C C . TYR B 1 352 ? 5.777 -0.683 -8.617 1 95.94 352 TYR B C 1
ATOM 7294 O O . TYR B 1 352 ? 6.574 -0.516 -7.695 1 95.94 352 TYR B O 1
ATOM 7302 N N . LEU B 1 353 ? 6.113 -1.452 -9.641 1 94.81 353 LEU B N 1
ATOM 7303 C CA . LEU B 1 353 ? 7.305 -2.291 -9.586 1 94.81 353 LEU B CA 1
ATOM 7304 C C . LEU B 1 353 ? 8.297 -1.893 -10.672 1 94.81 353 LEU B C 1
ATOM 7306 O O . LEU B 1 353 ? 9.492 -2.203 -10.578 1 94.81 353 LEU B O 1
ATOM 7310 N N . LEU B 1 354 ? 7.891 -1.267 -11.695 1 89.5 354 LEU B N 1
ATOM 7311 C CA . LEU B 1 354 ? 8.664 -1.061 -12.914 1 89.5 354 LEU B CA 1
ATOM 7312 C C . LEU B 1 354 ? 9.961 -0.321 -12.617 1 89.5 354 LEU B C 1
ATOM 7314 O O . LEU B 1 354 ? 11.008 -0.646 -13.18 1 89.5 354 LEU B O 1
ATOM 7318 N N . ASN B 1 355 ? 10 0.582 -11.703 1 87.12 355 ASN B N 1
ATOM 7319 C CA . ASN B 1 355 ? 11.141 1.471 -11.492 1 87.12 355 ASN B CA 1
ATOM 7320 C C . ASN B 1 355 ? 12.07 0.942 -10.398 1 87.12 355 ASN B C 1
ATOM 7322 O O . ASN B 1 355 ? 13.039 1.604 -10.039 1 87.12 355 ASN B O 1
ATOM 7326 N N . ALA B 1 356 ? 11.859 -0.207 -9.93 1 92.81 356 ALA B N 1
ATOM 7327 C CA . ALA B 1 356 ? 12.727 -0.799 -8.914 1 92.81 356 ALA B CA 1
ATOM 7328 C C . ALA B 1 356 ? 14 -1.358 -9.539 1 92.81 356 ALA B C 1
ATOM 7330 O O . ALA B 1 356 ? 13.969 -1.917 -10.641 1 92.81 356 ALA B O 1
ATOM 7331 N N . ASP B 1 357 ? 15.141 -1.192 -8.891 1 92.56 357 ASP B N 1
ATOM 7332 C CA . ASP B 1 357 ? 16.391 -1.817 -9.297 1 92.56 357 ASP B CA 1
ATOM 7333 C C . ASP B 1 357 ? 16.406 -3.299 -8.93 1 92.56 357 ASP B C 1
ATOM 7335 O O . ASP B 1 357 ? 17 -4.113 -9.641 1 92.56 357 ASP B O 1
ATOM 7339 N N . LYS B 1 358 ? 15.797 -3.604 -7.836 1 94.88 358 LYS B N 1
ATOM 7340 C CA . LYS B 1 358 ? 15.68 -4.973 -7.34 1 94.88 358 LYS B CA 1
ATOM 7341 C C . LYS B 1 358 ? 14.273 -5.246 -6.816 1 94.88 358 LYS B C 1
ATOM 7343 O O . LYS B 1 358 ? 13.727 -4.453 -6.043 1 94.88 358 LYS B O 1
ATOM 7348 N N . LYS B 1 359 ? 13.695 -6.309 -7.254 1 96.56 359 LYS B N 1
ATOM 7349 C CA . LYS B 1 359 ? 12.352 -6.711 -6.844 1 96.56 359 LYS B CA 1
ATOM 7350 C C . LYS B 1 359 ? 12.391 -8 -6.027 1 96.56 359 LYS B C 1
ATOM 7352 O O . LYS B 1 359 ? 12.859 -9.031 -6.512 1 96.56 359 LYS B O 1
ATOM 7357 N N . ILE B 1 360 ? 11.875 -7.945 -4.836 1 97.44 360 ILE B N 1
ATOM 7358 C CA . ILE B 1 360 ? 11.859 -9.102 -3.943 1 97.44 360 ILE B CA 1
ATOM 7359 C C . ILE B 1 360 ? 10.414 -9.5 -3.639 1 97.44 360 ILE B C 1
ATOM 7361 O O . ILE B 1 360 ? 9.594 -8.656 -3.275 1 97.44 360 ILE B O 1
ATOM 7365 N N . GLY B 1 361 ? 10.125 -10.766 -3.871 1 97.69 361 GLY B N 1
ATOM 7366 C CA . GLY B 1 361 ? 8.805 -11.281 -3.521 1 97.69 361 GLY B CA 1
ATOM 7367 C C . GLY B 1 361 ? 8.805 -12.078 -2.23 1 97.69 361 GLY B C 1
ATOM 7368 O O . GLY B 1 361 ? 9.695 -12.898 -2 1 97.69 361 GLY B O 1
ATOM 7369 N N . ILE B 1 362 ? 7.816 -11.797 -1.365 1 97.56 362 ILE B N 1
ATOM 7370 C CA . ILE B 1 362 ? 7.621 -12.562 -0.139 1 97.56 362 ILE B CA 1
ATOM 7371 C C . ILE B 1 362 ? 6.188 -13.086 -0.077 1 97.56 362 ILE B C 1
ATOM 7373 O O . ILE B 1 362 ? 5.238 -12.297 -0.022 1 97.56 362 ILE B O 1
ATOM 7377 N N . GLN B 1 363 ? 6.059 -14.344 -0.13 1 96.5 363 GLN B N 1
ATOM 7378 C CA . GLN B 1 363 ? 4.754 -14.984 0.007 1 96.5 363 GLN B CA 1
ATOM 7379 C C . GLN B 1 363 ? 4.566 -15.555 1.412 1 96.5 363 GLN B C 1
ATOM 7381 O O . GLN B 1 363 ? 5.355 -16.375 1.864 1 96.5 363 GLN B O 1
ATOM 7386 N N . VAL B 1 364 ? 3.494 -15.055 2.078 1 93.12 364 VAL B N 1
ATOM 7387 C CA . VAL B 1 364 ? 3.254 -15.438 3.465 1 93.12 364 VAL B CA 1
ATOM 7388 C C . VAL B 1 364 ? 1.938 -16.203 3.566 1 93.12 364 VAL B C 1
ATOM 7390 O O . VAL B 1 364 ? 0.876 -15.68 3.225 1 93.12 364 VAL B O 1
ATOM 7393 N N . ARG B 1 365 ? 2.006 -17.344 3.988 1 87.88 365 ARG B N 1
ATOM 7394 C CA . ARG B 1 365 ? 0.831 -18.156 4.316 1 87.88 365 ARG B CA 1
ATOM 7395 C C . ARG B 1 365 ? 0.69 -18.328 5.824 1 87.88 365 ARG B C 1
ATOM 7397 O O . ARG B 1 365 ? 1.557 -18.922 6.469 1 87.88 365 ARG B O 1
ATOM 7404 N N . SER B 1 366 ? -0.489 -17.672 6.281 1 79.06 366 SER B N 1
ATOM 7405 C CA . SER B 1 366 ? -0.789 -17.891 7.691 1 79.06 366 SER B CA 1
ATOM 7406 C C . SER B 1 366 ? -1.821 -19 7.879 1 79.06 366 SER B C 1
ATOM 7408 O O . SER B 1 366 ? -2.826 -19.031 7.168 1 79.06 366 SER B O 1
ATOM 7410 N N . TRP B 1 367 ? -1.544 -20.188 8.211 1 70.38 367 TRP B N 1
ATOM 7411 C CA . TRP B 1 367 ? -2.438 -21.328 8.383 1 70.38 367 TRP B CA 1
ATOM 7412 C C . TRP B 1 367 ? -3.629 -20.953 9.258 1 70.38 367 TRP B C 1
ATOM 7414 O O . TRP B 1 367 ? -4.648 -21.641 9.25 1 70.38 367 TRP B O 1
ATOM 7424 N N . LYS B 1 368 ? -3.484 -19.766 9.922 1 73.56 368 LYS B N 1
ATOM 7425 C CA . LYS B 1 368 ? -4.574 -19.203 10.719 1 73.56 368 LYS B CA 1
ATOM 7426 C C . LYS B 1 368 ? -4.941 -17.797 10.25 1 73.56 368 LYS B C 1
ATOM 7428 O O . LYS B 1 368 ? -4.074 -17.047 9.797 1 73.56 368 LYS B O 1
ATOM 7433 N N . PRO B 1 369 ? -6.223 -17.531 10.297 1 76.56 369 PRO B N 1
ATOM 7434 C CA . PRO B 1 369 ? -6.648 -16.203 9.852 1 76.56 369 PRO B CA 1
ATOM 7435 C C . PRO B 1 369 ? -6.164 -15.086 10.773 1 76.56 369 PRO B C 1
ATOM 7437 O O . PRO B 1 369 ? -6.086 -13.93 10.367 1 76.56 369 PRO B O 1
ATOM 7440 N N . GLU B 1 370 ? -5.801 -15.461 11.945 1 83.06 370 GLU B N 1
ATOM 7441 C CA . GLU B 1 370 ? -5.41 -14.453 12.93 1 83.06 370 GLU B CA 1
ATOM 7442 C C . GLU B 1 370 ? -3.953 -14.039 12.742 1 83.06 370 GLU B C 1
ATOM 7444 O O . GLU B 1 370 ? -3.098 -14.875 12.445 1 83.06 370 GLU B O 1
ATOM 7449 N N . TYR B 1 371 ? -3.756 -12.875 12.914 1 89.69 371 TYR B N 1
ATOM 7450 C CA . TYR B 1 371 ? -2.408 -12.312 12.891 1 89.69 371 TYR B CA 1
ATOM 7451 C C . TYR B 1 371 ? -1.554 -12.898 14.008 1 89.69 371 TYR B C 1
ATOM 7453 O O . TYR B 1 371 ? -2.021 -13.055 15.141 1 89.69 371 TYR B O 1
ATOM 7461 N N . ASN B 1 372 ? -0.308 -13.266 13.703 1 86.75 372 ASN B N 1
ATOM 7462 C CA . ASN B 1 372 ? 0.702 -13.742 14.641 1 86.75 372 ASN B CA 1
ATOM 7463 C C . ASN B 1 372 ? 1.977 -12.906 14.57 1 86.75 372 ASN B C 1
ATOM 7465 O O . ASN B 1 372 ? 2.748 -13.031 13.617 1 86.75 372 ASN B O 1
ATOM 7469 N N . PRO B 1 373 ? 2.268 -12.125 15.562 1 86.06 373 PRO B N 1
ATOM 7470 C CA . PRO B 1 373 ? 3.432 -11.234 15.523 1 86.06 373 PRO B CA 1
ATOM 7471 C C . PRO B 1 373 ? 4.75 -12 15.383 1 86.06 373 PRO B C 1
ATOM 7473 O O . PRO B 1 373 ? 5.723 -11.469 14.844 1 86.06 373 PRO B O 1
ATOM 7476 N N . ILE B 1 374 ? 4.789 -13.211 15.805 1 83.69 374 ILE B N 1
ATOM 7477 C CA . ILE B 1 374 ? 6 -14.016 15.719 1 83.69 374 ILE B CA 1
ATOM 7478 C C . ILE B 1 374 ? 6.359 -14.258 14.25 1 83.69 374 ILE B C 1
ATOM 7480 O O . ILE B 1 374 ? 7.535 -14.289 13.891 1 83.69 374 ILE B O 1
ATOM 7484 N N . LEU B 1 375 ? 5.371 -14.414 13.469 1 86.69 375 LEU B N 1
ATOM 7485 C CA . LEU B 1 375 ? 5.617 -14.625 12.047 1 86.69 375 LEU B CA 1
ATOM 7486 C C . LEU B 1 375 ? 6.227 -13.375 11.414 1 86.69 375 LEU B C 1
ATOM 7488 O O . LEU B 1 375 ? 7.086 -13.477 10.539 1 86.69 375 LEU B O 1
ATOM 7492 N N . SER B 1 376 ? 5.777 -12.211 11.844 1 88.88 376 SER B N 1
ATOM 7493 C CA . SER B 1 376 ? 6.379 -10.984 11.344 1 88.88 376 SER B CA 1
ATOM 7494 C C . SER B 1 376 ? 7.871 -10.93 11.664 1 88.88 376 SER B C 1
ATOM 7496 O O . SER B 1 376 ? 8.68 -10.547 10.82 1 88.88 376 SER B O 1
ATOM 7498 N N . GLU B 1 377 ? 8.188 -11.281 12.836 1 86.75 377 GLU B N 1
ATOM 7499 C CA . GLU B 1 377 ? 9.594 -11.312 13.242 1 86.75 377 GLU B CA 1
ATOM 7500 C C . GLU B 1 377 ? 10.383 -12.328 12.414 1 86.75 377 GLU B C 1
ATOM 7502 O O . GLU B 1 377 ? 11.531 -12.078 12.055 1 86.75 377 GLU B O 1
ATOM 7507 N N . HIS B 1 378 ? 9.727 -13.375 12.188 1 87.5 378 HIS B N 1
ATOM 7508 C CA . HIS B 1 378 ? 10.359 -14.43 11.406 1 87.5 378 HIS B CA 1
ATOM 7509 C C . HIS B 1 378 ? 10.625 -13.969 9.977 1 87.5 378 HIS B C 1
ATOM 7511 O O . HIS B 1 378 ? 11.68 -14.273 9.414 1 87.5 378 HIS B O 1
ATOM 7517 N N . ILE B 1 379 ? 9.734 -13.328 9.422 1 90.88 379 ILE B N 1
ATOM 7518 C CA . ILE B 1 379 ? 9.875 -12.789 8.078 1 90.88 379 ILE B CA 1
ATOM 7519 C C . ILE B 1 379 ? 11.062 -11.828 8.031 1 90.88 379 ILE B C 1
ATOM 7521 O O . ILE B 1 379 ? 11.922 -11.938 7.148 1 90.88 379 ILE B O 1
ATOM 7525 N N . LEU B 1 380 ? 11.102 -10.984 9.008 1 91 380 LEU B N 1
ATOM 7526 C CA . LEU B 1 380 ? 12.156 -9.984 9.047 1 91 380 LEU B CA 1
ATOM 7527 C C . LEU B 1 380 ? 13.516 -10.633 9.297 1 91 380 LEU B C 1
ATOM 7529 O O . LEU B 1 380 ? 14.516 -10.234 8.703 1 91 380 LEU B O 1
ATOM 7533 N N . ARG B 1 381 ? 13.555 -11.562 10.141 1 89.81 381 ARG B N 1
ATOM 7534 C CA . ARG B 1 381 ? 14.789 -12.297 10.414 1 89.81 381 ARG B CA 1
ATOM 7535 C C . ARG B 1 381 ? 15.297 -13 9.156 1 89.81 381 ARG B C 1
ATOM 7537 O O . ARG B 1 381 ? 16.484 -12.922 8.828 1 89.81 381 ARG B O 1
ATOM 7544 N N . CYS B 1 382 ? 14.391 -13.672 8.477 1 91.81 382 CYS B N 1
ATOM 7545 C CA . CYS B 1 382 ? 14.742 -14.32 7.219 1 91.81 382 CYS B CA 1
ATOM 7546 C C . CYS B 1 382 ? 15.328 -13.32 6.23 1 91.81 382 CYS B C 1
ATOM 7548 O O . CYS B 1 382 ? 16.406 -13.555 5.672 1 91.81 382 CYS B O 1
ATOM 7550 N N . ALA B 1 383 ? 14.656 -12.258 6.094 1 91.88 383 ALA B N 1
ATOM 7551 C CA . ALA B 1 383 ? 15.047 -11.258 5.098 1 91.88 383 ALA B CA 1
ATOM 7552 C C . ALA B 1 383 ? 16.391 -10.633 5.445 1 91.88 383 ALA B C 1
ATOM 7554 O O . ALA B 1 383 ? 17.25 -10.445 4.57 1 91.88 383 ALA B O 1
ATOM 7555 N N . THR B 1 384 ? 16.656 -10.398 6.668 1 92.25 384 THR B N 1
ATOM 7556 C CA . THR B 1 384 ? 17.844 -9.633 7.047 1 92.25 384 THR B CA 1
ATOM 7557 C C . THR B 1 384 ? 19.047 -10.555 7.246 1 92.25 384 THR B C 1
ATOM 7559 O O . THR B 1 384 ? 20.156 -10.227 6.832 1 92.25 384 THR B O 1
ATOM 7562 N N . LEU B 1 385 ? 18.875 -11.711 7.852 1 90.06 385 LEU B N 1
ATOM 7563 C CA . LEU B 1 385 ? 19.984 -12.617 8.125 1 90.06 385 LEU B CA 1
ATOM 7564 C C . LEU B 1 385 ? 20.5 -13.242 6.836 1 90.06 385 LEU B C 1
ATOM 7566 O O . LEU B 1 385 ? 21.672 -13.602 6.746 1 90.06 385 LEU B O 1
ATOM 7570 N N . ASN B 1 386 ? 19.656 -13.367 5.848 1 92.69 386 ASN B N 1
ATOM 7571 C CA . ASN B 1 386 ? 20.078 -13.914 4.562 1 92.69 386 ASN B CA 1
ATOM 7572 C C . ASN B 1 386 ? 20.422 -12.805 3.566 1 92.69 386 ASN B C 1
ATOM 7574 O O . ASN B 1 386 ? 20.531 -13.062 2.365 1 92.69 386 ASN B O 1
ATOM 7578 N N . ASN B 1 387 ? 20.453 -11.602 4.023 1 92.69 387 ASN B N 1
ATOM 7579 C CA . ASN B 1 387 ? 20.875 -10.43 3.264 1 92.69 387 ASN B CA 1
ATOM 7580 C C . ASN B 1 387 ? 19.953 -10.188 2.062 1 92.69 387 ASN B C 1
ATOM 7582 O O . ASN B 1 387 ? 20.406 -9.719 1.019 1 92.69 387 ASN B O 1
ATOM 7586 N N . ILE B 1 388 ? 18.766 -10.68 2.229 1 95.38 388 ILE B N 1
ATOM 7587 C CA . ILE B 1 388 ? 17.766 -10.367 1.216 1 95.38 388 ILE B CA 1
ATOM 7588 C C . ILE B 1 388 ? 17.375 -8.891 1.307 1 95.38 388 ILE B C 1
ATOM 7590 O O . ILE B 1 388 ? 17.328 -8.195 0.291 1 95.38 388 ILE B O 1
ATOM 7594 N N . LEU B 1 389 ? 17.109 -8.406 2.486 1 96.19 389 LEU B N 1
ATOM 7595 C CA . LEU B 1 389 ? 16.906 -7 2.834 1 96.19 389 LEU B CA 1
ATOM 7596 C C . LEU B 1 389 ? 17.953 -6.535 3.84 1 96.19 389 LEU B C 1
ATOM 7598 O O . LEU B 1 389 ? 18.5 -7.34 4.605 1 96.19 389 LEU B O 1
ATOM 7602 N N . PRO B 1 390 ? 18.281 -5.297 3.789 1 94.5 390 PRO B N 1
ATOM 7603 C CA . PRO B 1 390 ? 19.297 -4.812 4.738 1 94.5 390 PRO B CA 1
ATOM 7604 C C . PRO B 1 390 ? 18.75 -4.703 6.164 1 94.5 390 PRO B C 1
ATOM 7606 O O . PRO B 1 390 ? 17.562 -4.508 6.359 1 94.5 390 PRO B O 1
ATOM 7609 N N . ASN B 1 391 ? 19.641 -4.828 7.098 1 92 391 ASN B N 1
ATOM 7610 C CA . ASN B 1 391 ? 19.297 -4.5 8.477 1 92 391 ASN B CA 1
ATOM 7611 C C . ASN B 1 391 ? 19.031 -3.008 8.656 1 92 391 ASN B C 1
ATOM 7613 O O . ASN B 1 391 ? 19.578 -2.184 7.918 1 92 391 ASN B O 1
ATOM 7617 N N . VAL B 1 392 ? 18.125 -2.744 9.57 1 90.06 392 VAL B N 1
ATOM 7618 C CA . VAL B 1 392 ? 17.875 -1.342 9.883 1 90.06 392 VAL B CA 1
ATOM 7619 C C . VAL B 1 392 ? 19 -0.805 10.766 1 90.06 392 VAL B C 1
ATOM 7621 O O . VAL B 1 392 ? 19.688 -1.574 11.445 1 90.06 392 VAL B O 1
ATOM 7624 N N . THR B 1 393 ? 19.172 0.472 10.594 1 81.06 393 THR B N 1
ATOM 7625 C CA . THR B 1 393 ? 20.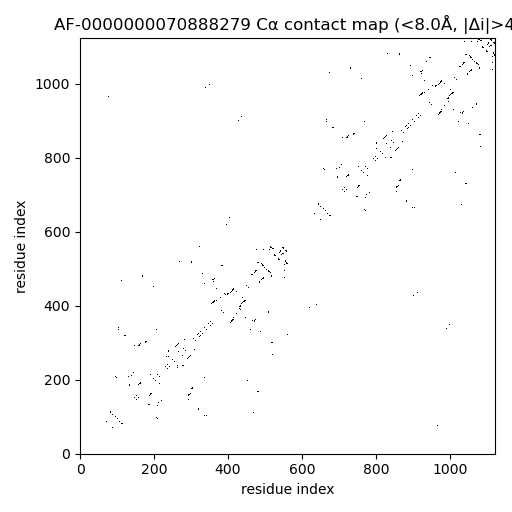219 1.087 11.398 1 81.06 393 THR B CA 1
ATOM 7626 C C . THR B 1 393 ? 19.766 1.252 12.852 1 81.06 393 THR B C 1
ATOM 7628 O O . THR B 1 393 ? 18.578 1.45 13.109 1 81.06 393 THR B O 1
ATOM 7631 N N . GLN B 1 394 ? 20.406 0.737 13.578 1 61.34 394 GLN B N 1
ATOM 7632 C CA . GLN B 1 394 ? 20.062 0.994 14.969 1 61.34 394 GLN B CA 1
ATOM 7633 C C . GLN B 1 394 ? 20.078 2.49 15.273 1 61.34 394 GLN B C 1
ATOM 7635 O O . GLN B 1 394 ? 20.391 3.303 14.398 1 61.34 394 GLN B O 1
ATOM 7640 N N . GLU B 1 395 ? 20.906 3.021 16.047 1 51.97 395 GLU B N 1
ATOM 7641 C CA . GLU B 1 395 ? 21.062 4.402 16.484 1 51.97 395 GLU B CA 1
ATOM 7642 C C . GLU B 1 395 ? 21.5 5.305 15.328 1 51.97 395 GLU B C 1
ATOM 7644 O O . GLU B 1 395 ? 21.734 4.828 14.219 1 51.97 395 GLU B O 1
ATOM 7649 N N . ASP B 1 396 ? 22 6.543 15.641 1 44 396 ASP B N 1
ATOM 7650 C CA . ASP B 1 396 ? 22.422 7.824 15.094 1 44 396 ASP B CA 1
ATOM 7651 C C . ASP B 1 396 ? 23.391 7.629 13.938 1 44 396 ASP B C 1
ATOM 7653 O O . ASP B 1 396 ? 24.156 8.539 13.586 1 44 396 ASP B O 1
ATOM 7657 N N . THR B 1 397 ? 23.562 6.293 13.586 1 48.41 397 THR B N 1
ATOM 7658 C CA . THR B 1 397 ? 24.625 6.277 12.586 1 48.41 397 THR B CA 1
ATOM 7659 C C . THR B 1 397 ? 24.078 6.629 11.211 1 48.41 397 THR B C 1
ATOM 7661 O O . THR B 1 397 ? 22.969 6.227 10.852 1 48.41 397 THR B O 1
ATOM 7664 N N . ALA B 1 398 ? 24.719 7.551 10.641 1 48.88 398 ALA B N 1
ATOM 7665 C CA . ALA B 1 398 ? 24.375 8.07 9.32 1 48.88 398 ALA B CA 1
ATOM 7666 C C . ALA B 1 398 ? 24.312 6.949 8.281 1 48.88 398 ALA B C 1
ATOM 7668 O O . ALA B 1 398 ? 25.266 6.164 8.164 1 48.88 398 ALA B O 1
ATOM 7669 N N . PRO B 1 399 ? 23.234 6.422 7.859 1 55.91 399 PRO B N 1
ATOM 7670 C CA . PRO B 1 399 ? 23.219 5.387 6.824 1 55.91 399 PRO B CA 1
ATOM 7671 C C . PRO B 1 399 ? 24.234 5.652 5.707 1 55.91 399 PRO B C 1
ATOM 7673 O O . PRO B 1 399 ? 24.547 6.812 5.418 1 55.91 399 PRO B O 1
ATOM 7676 N N . PRO B 1 400 ? 25.203 4.645 5.309 1 54.38 400 PRO B N 1
ATOM 7677 C CA . PRO B 1 400 ? 26.031 4.859 4.125 1 54.38 400 PRO B CA 1
ATOM 7678 C C . PRO B 1 400 ? 25.25 5.418 2.941 1 54.38 400 PRO B C 1
ATOM 7680 O O . PRO B 1 400 ? 24.062 5.105 2.779 1 54.38 400 PRO B O 1
ATOM 7683 N N . THR B 1 401 ? 25.547 6.672 2.502 1 56.81 401 THR B N 1
ATOM 7684 C CA . THR B 1 401 ? 24.844 7.332 1.405 1 56.81 401 THR B CA 1
ATOM 7685 C C . THR B 1 401 ? 25.188 6.672 0.072 1 56.81 401 THR B C 1
ATOM 7687 O O . THR B 1 401 ? 26.328 6.766 -0.399 1 56.81 401 THR B O 1
ATOM 7690 N N . LYS B 1 402 ? 24.828 5.402 -0.267 1 62.09 402 LYS B N 1
ATOM 7691 C CA . LYS B 1 402 ? 24.891 4.977 -1.662 1 62.09 402 LYS B CA 1
ATOM 7692 C C . LYS B 1 402 ? 24.172 5.965 -2.57 1 62.09 402 LYS B C 1
ATOM 7694 O O . LYS B 1 402 ? 23 6.281 -2.344 1 62.09 402 LYS B O 1
ATOM 7699 N N . THR B 1 403 ? 24.922 6.809 -3.348 1 66.44 403 THR B N 1
ATOM 7700 C CA . THR B 1 403 ? 24.344 7.805 -4.246 1 66.44 403 THR B CA 1
ATOM 7701 C C . THR B 1 403 ? 24.547 7.406 -5.703 1 66.44 403 THR B C 1
ATOM 7703 O O . THR B 1 403 ? 25.688 7.266 -6.156 1 66.44 403 THR B O 1
ATOM 7706 N N . PRO B 1 404 ? 23.453 6.973 -6.332 1 76.44 404 PRO B N 1
ATOM 7707 C CA . PRO B 1 404 ? 22.062 6.984 -5.891 1 76.44 404 PRO B CA 1
ATOM 7708 C C . PRO B 1 404 ? 21.672 5.723 -5.125 1 76.44 404 PRO B C 1
ATOM 7710 O O . PRO B 1 404 ? 22.281 4.664 -5.324 1 76.44 404 PRO B O 1
ATOM 7713 N N . PRO B 1 405 ? 20.797 5.824 -4.266 1 85.88 405 PRO B N 1
ATOM 7714 C CA . PRO B 1 405 ? 20.344 4.641 -3.535 1 85.88 405 PRO B CA 1
ATOM 7715 C C . PRO B 1 405 ? 19.75 3.572 -4.449 1 85.88 405 PRO B C 1
ATOM 7717 O O . PRO B 1 405 ? 19.188 3.895 -5.5 1 85.88 405 PRO B O 1
ATOM 7720 N N . GLU B 1 406 ? 20.094 2.311 -4.09 1 91.81 406 GLU B N 1
ATOM 7721 C CA . GLU B 1 406 ? 19.406 1.233 -4.789 1 91.81 406 GLU B CA 1
ATOM 7722 C C . GLU B 1 406 ? 17.938 1.188 -4.418 1 91.81 406 GLU B C 1
ATOM 7724 O O . GLU B 1 406 ? 17.578 1.204 -3.234 1 91.81 406 GLU B O 1
ATOM 7729 N N . ARG B 1 407 ? 17.172 1.171 -5.473 1 95.31 407 ARG B N 1
ATOM 7730 C CA . ARG B 1 407 ? 15.727 1.079 -5.234 1 95.31 407 ARG B CA 1
ATOM 7731 C C . ARG B 1 407 ? 15.281 -0.375 -5.133 1 95.31 407 ARG B C 1
ATOM 7733 O O . ARG B 1 407 ? 15.289 -1.102 -6.129 1 95.31 407 ARG B O 1
ATOM 7740 N N . VAL B 1 408 ? 14.852 -0.729 -3.934 1 96.94 408 VAL B N 1
ATOM 7741 C CA . VAL B 1 408 ? 14.414 -2.096 -3.68 1 96.94 408 VAL B CA 1
ATOM 7742 C C . VAL B 1 408 ? 12.914 -2.105 -3.379 1 96.94 408 VAL B C 1
ATOM 7744 O O . VAL B 1 408 ? 12.453 -1.427 -2.457 1 96.94 408 VAL B O 1
ATOM 7747 N N . THR B 1 409 ? 12.125 -2.814 -4.168 1 97.69 409 THR B N 1
ATOM 7748 C CA . THR B 1 409 ? 10.695 -2.965 -3.9 1 97.69 409 THR B CA 1
ATOM 7749 C C . THR B 1 409 ? 10.383 -4.387 -3.447 1 97.69 409 THR B C 1
ATOM 7751 O O . THR B 1 409 ? 10.797 -5.355 -4.086 1 97.69 409 THR B O 1
ATOM 7754 N N . VAL B 1 410 ? 9.727 -4.48 -2.33 1 98.38 410 VAL B N 1
ATOM 7755 C CA . VAL B 1 410 ? 9.297 -5.758 -1.773 1 98.38 410 VAL B CA 1
ATOM 7756 C C . VAL B 1 410 ? 7.805 -5.961 -2.033 1 98.38 410 VAL B C 1
ATOM 7758 O O . VAL B 1 410 ? 6.98 -5.133 -1.641 1 98.38 410 VAL B O 1
ATOM 7761 N N . LEU B 1 411 ? 7.484 -6.977 -2.756 1 98.31 411 LEU B N 1
ATOM 7762 C CA . LEU B 1 411 ? 6.102 -7.391 -2.959 1 98.31 411 LEU B CA 1
ATOM 7763 C C . LEU B 1 411 ? 5.711 -8.492 -1.977 1 98.31 411 LEU B C 1
ATOM 7765 O O . LEU B 1 411 ? 6.258 -9.594 -2.025 1 98.31 411 LEU B O 1
ATOM 7769 N N . MET B 1 412 ? 4.793 -8.164 -1.111 1 97.5 412 MET B N 1
ATOM 7770 C CA . MET B 1 412 ? 4.348 -9.156 -0.135 1 97.5 412 MET B CA 1
ATOM 7771 C C . MET B 1 412 ? 2.926 -9.617 -0.442 1 97.5 412 MET B C 1
ATOM 7773 O O . MET B 1 412 ? 2.029 -8.797 -0.637 1 97.5 412 MET B O 1
ATOM 7777 N N . THR B 1 413 ? 2.789 -10.875 -0.534 1 96.81 413 THR B N 1
ATOM 7778 C CA . THR B 1 413 ? 1.467 -11.453 -0.764 1 96.81 413 THR B CA 1
ATOM 7779 C C . THR B 1 413 ? 1.056 -12.344 0.402 1 96.81 413 THR B C 1
ATOM 7781 O O . THR B 1 413 ? 1.894 -13.031 0.989 1 96.81 413 THR B O 1
ATOM 7784 N N . GLY B 1 414 ? -0.167 -12.305 0.748 1 93 414 GLY B N 1
ATOM 7785 C CA . GLY B 1 414 ? -0.778 -13.086 1.816 1 93 414 GLY B CA 1
ATOM 7786 C C . GLY B 1 414 ? -2.17 -12.602 2.18 1 93 414 GLY B C 1
ATOM 7787 O O . GLY B 1 414 ? -2.602 -11.539 1.732 1 93 414 GLY B O 1
ATOM 7788 N N . LEU B 1 415 ? -2.807 -13.352 3.006 1 92.12 415 LEU B N 1
ATOM 7789 C CA . LEU B 1 415 ? -4.191 -13.039 3.34 1 92.12 415 LEU B CA 1
ATOM 7790 C C . LEU B 1 415 ? -4.266 -11.977 4.43 1 92.12 415 LEU B C 1
ATOM 7792 O O . LEU B 1 415 ? -5.172 -11.141 4.43 1 92.12 415 LEU B O 1
ATOM 7796 N N . VAL B 1 416 ? -3.266 -11.969 5.266 1 91.56 416 VAL B N 1
ATOM 7797 C CA . VAL B 1 416 ? -3.291 -11.078 6.418 1 91.56 416 VAL B CA 1
ATOM 7798 C C . VAL B 1 416 ? -2.445 -9.844 6.133 1 91.56 416 VAL B C 1
ATOM 7800 O O . VAL B 1 416 ? -1.225 -9.938 5.984 1 91.56 416 VAL B O 1
ATOM 7803 N N . ALA B 1 417 ? -3.084 -8.695 6.164 1 90.56 417 ALA B N 1
ATOM 7804 C CA . ALA B 1 417 ? -2.453 -7.441 5.762 1 90.56 417 ALA B CA 1
ATOM 7805 C C . ALA B 1 417 ? -1.393 -7.016 6.773 1 90.56 417 ALA B C 1
ATOM 7807 O O . ALA B 1 417 ? -0.429 -6.332 6.418 1 90.56 417 ALA B O 1
ATOM 7808 N N . GLN B 1 418 ? -1.524 -7.398 8.023 1 92.44 418 GLN B N 1
ATOM 7809 C CA . GLN B 1 418 ? -0.684 -6.898 9.109 1 92.44 418 GLN B CA 1
ATOM 7810 C C . GLN B 1 418 ? 0.78 -7.27 8.883 1 92.44 418 GLN B C 1
ATOM 7812 O O . GLN B 1 418 ? 1.681 -6.531 9.281 1 92.44 418 GLN B O 1
ATOM 7817 N N . TYR B 1 419 ? 1.086 -8.383 8.297 1 93.19 419 TYR B N 1
ATOM 7818 C CA . TYR B 1 419 ? 2.467 -8.773 8.039 1 93.19 419 TYR B CA 1
ATOM 7819 C C . TYR B 1 419 ? 3.152 -7.773 7.117 1 93.19 419 TYR B C 1
ATOM 7821 O O . TYR B 1 419 ? 4.293 -7.375 7.359 1 93.19 419 TYR B O 1
ATOM 7829 N N . HIS B 1 420 ? 2.455 -7.402 6.078 1 94.62 420 HIS B N 1
ATOM 7830 C CA . HIS B 1 420 ? 2.943 -6.367 5.172 1 94.62 420 HIS B CA 1
ATOM 7831 C C . HIS B 1 420 ? 3.158 -5.047 5.902 1 94.62 420 HIS B C 1
ATOM 7833 O O . HIS B 1 420 ? 4.176 -4.379 5.703 1 94.62 420 HIS B O 1
ATOM 7839 N N . HIS B 1 421 ? 2.221 -4.672 6.703 1 93.69 421 HIS B N 1
ATOM 7840 C CA . HIS B 1 421 ? 2.309 -3.422 7.449 1 93.69 421 HIS B CA 1
ATOM 7841 C C . HIS B 1 421 ? 3.535 -3.406 8.359 1 93.69 421 HIS B C 1
ATOM 7843 O O . HIS B 1 421 ? 4.238 -2.396 8.438 1 93.69 421 HIS B O 1
ATOM 7849 N N . ASP B 1 422 ? 3.824 -4.496 8.961 1 93.62 422 ASP B N 1
ATOM 7850 C CA . ASP B 1 422 ? 4.934 -4.566 9.906 1 93.62 422 ASP B CA 1
ATOM 7851 C C . ASP B 1 422 ? 6.273 -4.391 9.195 1 93.62 422 ASP B C 1
ATOM 7853 O O . ASP B 1 422 ? 7.145 -3.656 9.672 1 93.62 422 ASP B O 1
ATOM 7857 N N . VAL B 1 423 ? 6.41 -5.086 8.125 1 95.5 423 VAL B N 1
ATOM 7858 C CA . VAL B 1 423 ? 7.656 -4.988 7.371 1 95.5 423 VAL B CA 1
ATOM 7859 C C . VAL B 1 423 ? 7.828 -3.568 6.836 1 95.5 423 VAL B C 1
ATOM 7861 O O . VAL B 1 423 ? 8.906 -2.986 6.93 1 95.5 423 VAL B O 1
ATOM 7864 N N . ARG B 1 424 ? 6.773 -3.049 6.309 1 96.56 424 ARG B N 1
ATOM 7865 C CA . ARG B 1 424 ? 6.809 -1.685 5.789 1 96.56 424 ARG B CA 1
ATOM 7866 C C . ARG B 1 424 ? 7.176 -0.693 6.891 1 96.56 424 ARG B C 1
ATOM 7868 O O . ARG B 1 424 ? 8.031 0.174 6.688 1 96.56 424 ARG B O 1
ATOM 7875 N N . GLU B 1 425 ? 6.531 -0.843 8.031 1 94 425 GLU B N 1
ATOM 7876 C CA . GLU B 1 425 ? 6.762 0.065 9.156 1 94 425 GLU B CA 1
ATOM 7877 C C . GLU B 1 425 ? 8.219 0.019 9.609 1 94 425 GLU B C 1
ATOM 7879 O O . GLU B 1 425 ? 8.789 1.046 9.984 1 94 425 GLU B O 1
ATOM 7884 N N . LYS B 1 426 ? 8.805 -1.097 9.578 1 94 426 LYS B N 1
ATOM 7885 C CA . LYS B 1 426 ? 10.195 -1.236 9.992 1 94 426 LYS B CA 1
ATOM 7886 C C . LYS B 1 426 ? 11.109 -0.354 9.141 1 94 426 LYS B C 1
ATOM 7888 O O . LYS B 1 426 ? 11.984 0.337 9.672 1 94 426 LYS B O 1
ATOM 7893 N N . TYR B 1 427 ? 10.867 -0.287 7.91 1 94.5 427 TYR B N 1
ATOM 7894 C CA . TYR B 1 427 ? 11.781 0.419 7.016 1 94.5 427 TYR B CA 1
ATOM 7895 C C . TYR B 1 427 ? 11.367 1.878 6.859 1 94.5 427 TYR B C 1
ATOM 7897 O O . TYR B 1 427 ? 12.148 2.701 6.371 1 94.5 427 TYR B O 1
ATOM 7905 N N . LEU B 1 428 ? 10.133 2.238 7.242 1 93.94 428 LEU B N 1
ATOM 7906 C CA . LEU B 1 428 ? 9.734 3.645 7.258 1 93.94 428 LEU B CA 1
ATOM 7907 C C . LEU B 1 428 ? 10.242 4.336 8.523 1 93.94 428 LEU B C 1
ATOM 7909 O O . LEU B 1 428 ? 10.586 5.52 8.492 1 93.94 428 LEU B O 1
ATOM 7913 N N . ARG B 1 429 ? 10.312 3.588 9.578 1 91.94 429 ARG B N 1
ATOM 7914 C CA . ARG B 1 429 ? 10.711 4.148 10.867 1 91.94 429 ARG B CA 1
ATOM 7915 C C . ARG B 1 429 ? 12.227 4.27 10.961 1 91.94 429 ARG B C 1
ATOM 7917 O O . ARG B 1 429 ? 12.742 5.062 11.75 1 91.94 429 ARG B O 1
ATOM 7924 N N . ASN B 1 430 ? 12.883 3.414 10.109 1 89.5 430 ASN B N 1
ATOM 7925 C CA . ASN B 1 430 ? 14.328 3.324 10.297 1 89.5 430 ASN B CA 1
ATOM 7926 C C . ASN B 1 430 ? 15.07 3.41 8.969 1 89.5 430 ASN B C 1
ATOM 7928 O O . ASN B 1 430 ? 14.609 2.867 7.957 1 89.5 430 ASN B O 1
ATOM 7932 N N . ALA B 1 431 ? 16.188 4.074 9.07 1 89.06 431 ALA B N 1
ATOM 7933 C CA . ALA B 1 431 ? 17.141 3.93 7.965 1 89.06 431 ALA B CA 1
ATOM 7934 C C . ALA B 1 431 ? 17.734 2.529 7.941 1 89.06 431 ALA B C 1
ATOM 7936 O O . ALA B 1 431 ? 17.562 1.756 8.883 1 89.06 431 ALA B O 1
ATOM 7937 N N . ASN B 1 432 ? 18.281 2.158 6.816 1 91.44 432 ASN B N 1
ATOM 7938 C CA . ASN B 1 432 ? 18.906 0.841 6.734 1 91.44 432 ASN B CA 1
ATOM 7939 C C . ASN B 1 432 ? 20.391 0.943 6.402 1 91.44 432 ASN B C 1
ATOM 7941 O O . ASN B 1 432 ? 20.844 1.96 5.875 1 91.44 432 ASN B O 1
ATOM 7945 N N . VAL B 1 433 ? 21.188 -0.081 6.586 1 88.5 433 VAL B N 1
ATOM 7946 C CA . VAL B 1 433 ? 22.656 -0.068 6.59 1 88.5 433 VAL B CA 1
ATOM 7947 C C . VAL B 1 433 ? 23.172 0.067 5.16 1 88.5 433 VAL B C 1
ATOM 7949 O O . VAL B 1 433 ? 24.312 0.483 4.941 1 88.5 433 VAL B O 1
ATOM 7952 N N . ARG B 1 434 ? 22.375 -0.247 4.164 1 90.19 434 ARG B N 1
ATOM 7953 C CA . ARG B 1 434 ? 22.812 -0.18 2.777 1 90.19 434 ARG B CA 1
ATOM 7954 C C . ARG B 1 434 ? 22.453 1.159 2.146 1 90.19 434 ARG B C 1
ATOM 7956 O O . ARG B 1 434 ? 22.922 1.485 1.053 1 90.19 434 ARG B O 1
ATOM 7963 N N . GLY B 1 435 ? 21.578 1.893 2.889 1 89.5 435 GLY B N 1
ATOM 7964 C CA . GLY B 1 435 ? 21.109 3.145 2.326 1 89.5 435 GLY B CA 1
ATOM 7965 C C . GLY B 1 435 ? 20.141 2.951 1.168 1 89.5 435 GLY B C 1
ATOM 7966 O O . GLY B 1 435 ? 19.984 3.846 0.334 1 89.5 435 GLY B O 1
ATOM 7967 N N . ASP B 1 436 ? 19.547 1.79 1.065 1 92.19 436 ASP B N 1
ATOM 7968 C CA . ASP B 1 436 ? 18.609 1.486 -0.001 1 92.19 436 ASP B CA 1
ATOM 7969 C C . ASP B 1 436 ? 17.297 2.234 0.204 1 92.19 436 ASP B C 1
ATOM 7971 O O . ASP B 1 436 ? 16.906 2.537 1.338 1 92.19 436 ASP B O 1
ATOM 7975 N N . SER B 1 437 ? 16.734 2.633 -0.911 1 93.25 437 SER B N 1
ATOM 7976 C CA . SER B 1 437 ? 15.336 3.059 -0.871 1 93.25 437 SER B CA 1
ATOM 7977 C C . SER B 1 437 ? 14.391 1.863 -0.949 1 93.25 437 SER B C 1
ATOM 7979 O O . SER B 1 437 ? 14.242 1.246 -2.008 1 93.25 437 SER B O 1
ATOM 7981 N N . ILE B 1 438 ? 13.727 1.568 0.158 1 95.81 438 ILE B N 1
ATOM 7982 C CA . ILE B 1 438 ? 12.961 0.33 0.235 1 95.81 438 ILE B CA 1
ATOM 7983 C C . ILE B 1 438 ? 11.469 0.647 0.257 1 95.81 438 ILE B C 1
ATOM 7985 O O . ILE B 1 438 ? 11.008 1.442 1.08 1 95.81 438 ILE B O 1
ATOM 7989 N N . SER B 1 439 ? 10.766 0.147 -0.659 1 97.25 439 SER B N 1
ATOM 7990 C CA . SER B 1 439 ? 9.305 0.19 -0.655 1 97.25 439 SER B CA 1
ATOM 7991 C C . SER B 1 439 ? 8.711 -1.2 -0.455 1 97.25 439 SER B C 1
ATOM 7993 O O . SER B 1 439 ? 9.234 -2.186 -0.982 1 97.25 439 SER B O 1
ATOM 7995 N N . VAL B 1 440 ? 7.707 -1.286 0.367 1 97.81 440 VAL B N 1
ATOM 7996 C CA . VAL B 1 440 ? 7.012 -2.539 0.641 1 97.81 440 VAL B CA 1
ATOM 7997 C C . VAL B 1 440 ? 5.547 -2.418 0.224 1 97.81 440 VAL B C 1
ATOM 7999 O O . VAL B 1 440 ? 4.836 -1.524 0.688 1 97.81 440 VAL B O 1
ATOM 8002 N N . LEU B 1 441 ? 5.148 -3.336 -0.642 1 97.56 441 LEU B N 1
ATOM 8003 C CA . LEU B 1 441 ? 3.82 -3.258 -1.245 1 97.56 441 LEU B CA 1
ATOM 8004 C C . LEU B 1 441 ? 3.078 -4.582 -1.1 1 97.56 441 LEU B C 1
ATOM 8006 O O . LEU B 1 441 ? 3.701 -5.637 -0.974 1 97.56 441 LEU B O 1
ATOM 8010 N N . SER B 1 442 ? 1.798 -4.48 -1.055 1 96.25 442 SER B N 1
ATOM 8011 C CA . SER B 1 442 ? 0.907 -5.633 -1.114 1 96.25 442 SER B CA 1
ATOM 8012 C C . SER B 1 442 ? -0.2 -5.426 -2.143 1 96.25 442 SER B C 1
ATOM 8014 O O . SER B 1 442 ? -0.987 -4.48 -2.031 1 96.25 442 SER B O 1
ATOM 8016 N N . PRO B 1 443 ? -0.237 -6.25 -3.125 1 94.44 443 PRO B N 1
ATOM 8017 C CA . PRO B 1 443 ? -1.267 -6.043 -4.148 1 94.44 443 PRO B CA 1
ATOM 8018 C C . PRO B 1 443 ? -2.67 -6.375 -3.645 1 94.44 443 PRO B C 1
ATOM 8020 O O . PRO B 1 443 ? -3.654 -5.812 -4.137 1 94.44 443 PRO B O 1
ATOM 8023 N N . SER B 1 444 ? -2.748 -7.281 -2.711 1 87.06 444 SER B N 1
ATOM 8024 C CA . SER B 1 444 ? -4.055 -7.668 -2.191 1 87.06 444 SER B CA 1
ATOM 8025 C C . SER B 1 444 ? -3.941 -8.266 -0.793 1 87.06 444 SER B C 1
ATOM 8027 O O . SER B 1 444 ? -2.881 -8.766 -0.411 1 87.06 444 SER B O 1
ATOM 8029 N N . SER B 1 445 ? -4.984 -8.07 0.037 1 83.69 445 SER B N 1
ATOM 8030 C CA . SER B 1 445 ? -5.129 -8.672 1.359 1 83.69 445 SER B CA 1
ATOM 8031 C C . SER B 1 445 ? -6.594 -8.789 1.759 1 83.69 445 SER B C 1
ATOM 8033 O O . SER B 1 445 ? -7.188 -7.832 2.258 1 83.69 445 SER B O 1
ATOM 8035 N N . GLU B 1 446 ? -7.051 -10 1.635 1 82.06 446 GLU B N 1
ATOM 8036 C CA . GLU B 1 446 ? -8.5 -10.125 1.8 1 82.06 446 GLU B CA 1
ATOM 8037 C C . GLU B 1 446 ? -8.852 -10.695 3.172 1 82.06 446 GLU B C 1
ATOM 8039 O O . GLU B 1 446 ? -10.023 -10.812 3.52 1 82.06 446 GLU B O 1
ATOM 8044 N N . GLY B 1 447 ? -7.891 -11.047 3.934 1 83.31 447 GLY B N 1
ATOM 8045 C CA . GLY B 1 447 ? -8.125 -11.508 5.293 1 83.31 447 GLY B CA 1
ATOM 8046 C C . GLY B 1 447 ? -8.391 -13 5.375 1 83.31 447 GLY B C 1
ATOM 8047 O O . GLY B 1 447 ? -7.738 -13.711 6.141 1 83.31 447 GLY B O 1
ATOM 8048 N N . VAL B 1 448 ? -9.359 -13.469 4.5 1 83.31 448 VAL B N 1
ATOM 8049 C CA . VAL B 1 448 ? -9.727 -14.883 4.52 1 83.31 448 VAL B CA 1
ATOM 8050 C C . VAL B 1 448 ? -9.773 -15.422 3.094 1 83.31 448 VAL B C 1
ATOM 8052 O O . VAL B 1 448 ? -10.062 -14.68 2.15 1 83.31 448 VAL B O 1
ATOM 8055 N N . GLN B 1 449 ? -9.406 -16.672 3.055 1 84.25 449 GLN B N 1
ATOM 8056 C CA . GLN B 1 449 ? -9.492 -17.344 1.763 1 84.25 449 GLN B CA 1
ATOM 8057 C C . GLN B 1 449 ? -10.945 -17.547 1.341 1 84.25 449 GLN B C 1
ATOM 8059 O O . GLN B 1 449 ? -11.766 -18.047 2.117 1 84.25 449 GLN B O 1
ATOM 8064 N N . GLN B 1 450 ? -11.266 -17.125 0.124 1 84 450 GLN B N 1
ATOM 8065 C CA . GLN B 1 450 ? -12.617 -17.234 -0.414 1 84 450 GLN B CA 1
ATOM 8066 C C . GLN B 1 450 ? -12.617 -17.969 -1.745 1 84 450 GLN B C 1
ATOM 8068 O O . GLN B 1 450 ? -13.133 -17.469 -2.746 1 84 450 GLN B O 1
ATOM 8073 N N . THR B 1 451 ? -12.18 -19.203 -1.653 1 80.69 451 THR B N 1
ATOM 8074 C CA . THR B 1 451 ? -12.102 -20 -2.871 1 80.69 451 THR B CA 1
ATOM 8075 C C . THR B 1 451 ? -13.469 -20.109 -3.545 1 80.69 451 THR B C 1
ATOM 8077 O O . THR B 1 451 ? -14.477 -20.359 -2.883 1 80.69 451 THR B O 1
ATOM 8080 N N . GLY B 1 452 ? -13.492 -19.875 -4.809 1 84.25 452 GLY B N 1
ATOM 8081 C CA . GLY B 1 452 ? -14.734 -19.906 -5.566 1 84.25 452 GLY B CA 1
ATOM 8082 C C . GLY B 1 452 ? -15.266 -18.516 -5.879 1 84.25 452 GLY B C 1
ATOM 8083 O O . GLY B 1 452 ? -16.078 -18.359 -6.793 1 84.25 452 GLY B O 1
ATOM 8084 N N . ASP B 1 453 ? -14.789 -17.562 -5.082 1 88.25 453 ASP B N 1
ATOM 8085 C CA . ASP B 1 453 ? -15.133 -16.188 -5.398 1 88.25 453 ASP B CA 1
ATOM 8086 C C . ASP B 1 453 ? -14.312 -15.672 -6.582 1 88.25 453 ASP B C 1
ATOM 8088 O O . ASP B 1 453 ? -13.086 -15.773 -6.582 1 88.25 453 ASP B O 1
ATOM 8092 N N . VAL B 1 454 ? -15 -15.156 -7.504 1 90.19 454 VAL B N 1
ATOM 8093 C CA . VAL B 1 454 ? -14.391 -14.812 -8.781 1 90.19 454 VAL B CA 1
ATOM 8094 C C . VAL B 1 454 ? -13.281 -13.781 -8.57 1 90.19 454 VAL B C 1
ATOM 8096 O O . VAL B 1 454 ? -12.164 -13.961 -9.047 1 90.19 454 VAL B O 1
ATOM 8099 N N . GLU B 1 455 ? -13.555 -12.742 -7.859 1 90.19 455 GLU B N 1
ATOM 8100 C CA . GLU B 1 455 ? -12.578 -11.68 -7.672 1 90.19 455 GLU B CA 1
ATOM 8101 C C . GLU B 1 455 ? -11.414 -12.148 -6.801 1 90.19 455 GLU B C 1
ATOM 8103 O O . GLU B 1 455 ? -10.258 -11.805 -7.059 1 90.19 455 GLU B O 1
ATOM 8108 N N . HIS B 1 456 ? -11.742 -12.938 -5.836 1 92.5 456 HIS B N 1
ATOM 8109 C CA . HIS B 1 456 ? -10.703 -13.516 -4.988 1 92.5 456 HIS B CA 1
ATOM 8110 C C . HIS B 1 456 ? -9.734 -14.359 -5.809 1 92.5 456 HIS B C 1
ATOM 8112 O O . HIS B 1 456 ? -8.516 -14.227 -5.664 1 92.5 456 HIS B O 1
ATOM 8118 N N . ASP B 1 457 ? -10.25 -15.141 -6.645 1 93.94 457 ASP B N 1
ATOM 8119 C CA . ASP B 1 457 ? -9.438 -16.078 -7.426 1 93.94 457 ASP B CA 1
ATOM 8120 C C . ASP B 1 457 ? -8.656 -15.336 -8.516 1 93.94 457 ASP B C 1
ATOM 8122 O O . ASP B 1 457 ? -7.527 -15.719 -8.844 1 93.94 457 ASP B O 1
ATOM 8126 N N . LYS B 1 458 ? -9.273 -14.297 -9.062 1 94.62 458 LYS B N 1
ATOM 8127 C CA . LYS B 1 458 ? -8.539 -13.453 -9.992 1 94.62 458 LYS B CA 1
ATOM 8128 C C . LYS B 1 458 ? -7.309 -12.836 -9.328 1 94.62 458 LYS B C 1
ATOM 8130 O O . LYS B 1 458 ? -6.219 -12.852 -9.898 1 94.62 458 LYS B O 1
ATOM 8135 N N . LYS B 1 459 ? -7.492 -12.367 -8.188 1 95.62 459 LYS B N 1
ATOM 8136 C CA . LYS B 1 459 ? -6.395 -11.742 -7.445 1 95.62 459 LYS B CA 1
ATOM 8137 C C . LYS B 1 459 ? -5.324 -12.773 -7.09 1 95.62 459 LYS B C 1
ATOM 8139 O O . LYS B 1 459 ? -4.129 -12.469 -7.129 1 95.62 459 LYS B O 1
ATOM 8144 N N . ALA B 1 460 ? -5.777 -13.938 -6.738 1 96 460 ALA B N 1
ATOM 8145 C CA . ALA B 1 460 ? -4.82 -14.992 -6.418 1 96 460 ALA B CA 1
ATOM 8146 C C . ALA B 1 460 ? -3.918 -15.297 -7.613 1 96 460 ALA B C 1
ATOM 8148 O O . ALA B 1 460 ? -2.695 -15.359 -7.473 1 96 460 ALA B O 1
ATOM 8149 N N . LEU B 1 461 ? -4.523 -15.461 -8.758 1 97.12 461 LEU B N 1
ATOM 8150 C CA . LEU B 1 461 ? -3.746 -15.727 -9.961 1 97.12 461 LEU B CA 1
ATOM 8151 C C . LEU B 1 461 ? -2.83 -14.555 -10.289 1 97.12 461 LEU B C 1
ATOM 8153 O O . LEU B 1 461 ? -1.663 -14.75 -10.633 1 97.12 461 LEU B O 1
ATOM 8157 N N . ALA B 1 462 ? -3.371 -13.367 -10.141 1 97.56 462 ALA B N 1
ATOM 8158 C CA . ALA B 1 462 ? -2.578 -12.172 -10.406 1 97.56 462 ALA B CA 1
ATOM 8159 C C . ALA B 1 462 ? -1.365 -12.102 -9.484 1 97.56 462 ALA B C 1
ATOM 8161 O O . ALA B 1 462 ? -0.254 -11.805 -9.938 1 97.56 462 ALA B O 1
ATOM 8162 N N . ASP B 1 463 ? -1.565 -12.398 -8.242 1 97.69 463 ASP B N 1
ATOM 8163 C CA . ASP B 1 463 ? -0.481 -12.352 -7.27 1 97.69 463 ASP B CA 1
ATOM 8164 C C . ASP B 1 463 ? 0.608 -13.367 -7.609 1 97.69 463 ASP B C 1
ATOM 8166 O O . ASP B 1 463 ? 1.798 -13.078 -7.477 1 97.69 463 ASP B O 1
ATOM 8170 N N . MET B 1 464 ? 0.223 -14.523 -8.008 1 97.75 464 MET B N 1
ATOM 8171 C CA . MET B 1 464 ? 1.194 -15.547 -8.375 1 97.75 464 MET B CA 1
ATOM 8172 C C . MET B 1 464 ? 2.045 -15.094 -9.555 1 97.75 464 MET B C 1
ATOM 8174 O O . MET B 1 464 ? 3.264 -15.289 -9.555 1 97.75 464 MET B O 1
ATOM 8178 N N . TRP B 1 465 ? 1.381 -14.492 -10.508 1 97.31 465 TRP B N 1
ATOM 8179 C CA . TRP B 1 465 ? 2.117 -14 -11.672 1 97.31 465 TRP B CA 1
ATOM 8180 C C . TRP B 1 465 ? 3.035 -12.844 -11.281 1 97.31 465 TRP B C 1
ATOM 8182 O O . TRP B 1 465 ? 4.18 -12.773 -11.734 1 97.31 465 TRP B O 1
ATOM 8192 N N . LEU B 1 466 ? 2.564 -11.961 -10.453 1 97.62 466 LEU B N 1
ATOM 8193 C CA . LEU B 1 466 ? 3.41 -10.859 -10 1 97.62 466 LEU B CA 1
ATOM 8194 C C . LEU B 1 466 ? 4.641 -11.391 -9.266 1 97.62 466 LEU B C 1
ATOM 8196 O O . LEU B 1 466 ? 5.758 -10.93 -9.516 1 97.62 466 LEU B O 1
ATOM 8200 N N . LEU B 1 467 ? 4.43 -12.359 -8.422 1 97.25 467 LEU B N 1
ATOM 8201 C CA . LEU B 1 467 ? 5.547 -12.977 -7.719 1 97.25 467 LEU B CA 1
ATOM 8202 C C . LEU B 1 467 ? 6.531 -13.602 -8.703 1 97.25 467 LEU B C 1
ATOM 8204 O O . LEU B 1 467 ? 7.746 -13.562 -8.477 1 97.25 467 LEU B O 1
ATOM 8208 N N . SER B 1 468 ? 6.051 -14.125 -9.766 1 95.69 468 SER B N 1
ATOM 8209 C CA . SER B 1 468 ? 6.902 -14.797 -10.742 1 95.69 468 SER B CA 1
ATOM 8210 C C . SER B 1 468 ? 7.797 -13.805 -11.477 1 95.69 468 SER B C 1
ATOM 8212 O O . SER B 1 468 ? 8.766 -14.195 -12.133 1 95.69 468 SER B O 1
ATOM 8214 N N . PHE B 1 469 ? 7.535 -12.539 -11.367 1 95.06 469 PHE B N 1
ATOM 8215 C CA . PHE B 1 469 ? 8.312 -11.516 -12.047 1 95.06 469 PHE B CA 1
ATOM 8216 C C . PHE B 1 469 ? 9.391 -10.953 -11.125 1 95.06 469 PHE B C 1
ATOM 8218 O O . PHE B 1 469 ? 10.156 -10.07 -11.523 1 95.06 469 PHE B O 1
ATOM 8225 N N . MET B 1 470 ? 9.508 -11.43 -9.922 1 95.38 470 MET B N 1
ATOM 8226 C CA . MET B 1 470 ? 10.453 -10.906 -8.945 1 95.38 470 MET B CA 1
ATOM 8227 C C . MET B 1 470 ? 11.859 -11.453 -9.188 1 95.38 470 MET B C 1
ATOM 8229 O O . MET B 1 470 ? 12.016 -12.492 -9.836 1 95.38 470 MET B O 1
ATOM 8233 N N . ASP B 1 471 ? 12.844 -10.789 -8.703 1 93.69 471 ASP B N 1
ATOM 8234 C CA . ASP B 1 471 ? 14.234 -11.188 -8.852 1 93.69 471 ASP B CA 1
ATOM 8235 C C . ASP B 1 471 ? 14.617 -12.25 -7.82 1 93.69 471 ASP B C 1
ATOM 8237 O O . ASP B 1 471 ? 15.539 -13.039 -8.047 1 93.69 471 ASP B O 1
ATOM 8241 N N . ASP B 1 472 ? 13.969 -12.18 -6.734 1 94.38 472 ASP B N 1
ATOM 8242 C CA . ASP B 1 472 ? 14.164 -13.133 -5.648 1 94.38 472 ASP B CA 1
ATOM 8243 C C . ASP B 1 472 ? 12.867 -13.383 -4.891 1 94.38 472 ASP B C 1
ATOM 8245 O O . ASP B 1 472 ? 11.961 -12.547 -4.91 1 94.38 472 ASP B O 1
ATOM 8249 N N . LEU B 1 473 ? 12.828 -14.594 -4.27 1 96.06 473 LEU B N 1
ATOM 8250 C CA . LEU B 1 473 ? 11.555 -14.977 -3.654 1 96.06 473 LEU B CA 1
ATOM 8251 C C . LEU B 1 473 ? 11.781 -15.609 -2.289 1 96.06 473 LEU B C 1
ATOM 8253 O O . LEU B 1 473 ? 12.742 -16.375 -2.105 1 96.06 473 LEU B O 1
ATOM 8257 N N . VAL B 1 474 ? 10.914 -15.25 -1.394 1 95.81 474 VAL B N 1
ATOM 8258 C CA . VAL B 1 474 ? 10.75 -15.938 -0.117 1 95.81 474 VAL B CA 1
ATOM 8259 C C . VAL B 1 474 ? 9.344 -16.516 -0.023 1 95.81 474 VAL B C 1
ATOM 8261 O O . VAL B 1 474 ? 8.359 -15.852 -0.363 1 95.81 474 VAL B O 1
ATOM 8264 N N . SER B 1 475 ? 9.25 -17.781 0.38 1 93.56 475 SER B N 1
ATOM 8265 C CA . SER B 1 475 ? 7.938 -18.406 0.418 1 93.56 475 SER B CA 1
ATOM 8266 C C . SER B 1 475 ? 7.738 -19.203 1.711 1 93.56 475 SER B C 1
ATOM 8268 O O . SER B 1 475 ? 8.711 -19.625 2.336 1 93.56 475 SER B O 1
ATOM 8270 N N . SER B 1 476 ? 6.512 -19.312 2.121 1 91.19 476 SER B N 1
ATOM 8271 C CA . SER B 1 476 ? 6.164 -20.188 3.234 1 91.19 476 SER B CA 1
ATOM 8272 C C . SER B 1 476 ? 6.305 -21.656 2.848 1 91.19 476 SER B C 1
ATOM 8274 O O . SER B 1 476 ? 6.059 -22.031 1.698 1 91.19 476 SER B O 1
ATOM 8276 N N . PRO B 1 477 ? 6.613 -22.453 3.803 1 88.12 477 PRO B N 1
ATOM 8277 C CA . PRO B 1 477 ? 6.703 -23.891 3.494 1 88.12 477 PRO B CA 1
ATOM 8278 C C . PRO B 1 477 ? 5.348 -24.516 3.186 1 88.12 477 PRO B C 1
ATOM 8280 O O . PRO B 1 477 ? 4.34 -24.141 3.799 1 88.12 477 PRO B O 1
ATOM 8283 N N . LYS B 1 478 ? 5.32 -25.438 2.238 1 85.12 478 LYS B N 1
ATOM 8284 C CA . LYS B 1 478 ? 4.148 -26.219 1.866 1 85.12 478 LYS B CA 1
ATOM 8285 C C . LYS B 1 478 ? 3.062 -25.328 1.263 1 85.12 478 LYS B C 1
ATOM 8287 O O . LYS B 1 478 ? 1.881 -25.688 1.292 1 85.12 478 LYS B O 1
ATOM 8292 N N . SER B 1 479 ? 3.416 -24.203 0.87 1 90.31 479 SER B N 1
ATOM 8293 C CA . SER B 1 479 ? 2.439 -23.328 0.23 1 90.31 479 SER B CA 1
ATOM 8294 C C . SER B 1 479 ? 2.332 -23.625 -1.264 1 90.31 479 SER B C 1
ATOM 8296 O O . SER B 1 479 ? 3.271 -23.359 -2.02 1 90.31 479 SER B O 1
ATOM 8298 N N . THR B 1 480 ? 1.191 -24.094 -1.648 1 93.56 480 THR B N 1
ATOM 8299 C CA . THR B 1 480 ? 0.991 -24.344 -3.07 1 93.56 480 THR B CA 1
ATOM 8300 C C . THR B 1 480 ? 0.983 -23.031 -3.855 1 93.56 480 THR B C 1
ATOM 8302 O O . THR B 1 480 ? 1.386 -23 -5.02 1 93.56 480 THR B O 1
ATOM 8305 N N . PHE B 1 481 ? 0.566 -21.984 -3.131 1 94.31 481 PHE B N 1
ATOM 8306 C CA . PHE B 1 481 ? 0.641 -20.641 -3.703 1 94.31 481 PHE B CA 1
ATOM 8307 C C . PHE B 1 481 ? 2.084 -20.266 -4.016 1 94.31 481 PHE B C 1
ATOM 8309 O O . PHE B 1 481 ? 2.393 -19.844 -5.129 1 94.31 481 PHE B O 1
ATOM 8316 N N . GLY B 1 482 ? 2.93 -20.5 -3.135 1 95.12 482 GLY B N 1
ATOM 8317 C CA . GLY B 1 482 ? 4.352 -20.266 -3.309 1 95.12 482 GLY B CA 1
ATOM 8318 C C . GLY B 1 482 ? 4.98 -21.141 -4.367 1 95.12 482 GLY B C 1
ATOM 8319 O O . GLY B 1 482 ? 5.773 -20.672 -5.188 1 95.12 482 GLY B O 1
ATOM 8320 N N . TYR B 1 483 ? 4.539 -22.391 -4.457 1 95.5 483 TYR B N 1
ATOM 8321 C CA . TYR B 1 483 ? 5.031 -23.344 -5.453 1 95.5 483 TYR B CA 1
ATOM 8322 C C . TYR B 1 483 ? 4.773 -22.828 -6.863 1 95.5 483 TYR B C 1
ATOM 8324 O O . TYR B 1 483 ? 5.672 -22.844 -7.711 1 95.5 483 TYR B O 1
ATOM 8332 N N . VAL B 1 484 ? 3.602 -22.344 -7.008 1 97.25 484 VAL B N 1
ATOM 8333 C CA . VAL B 1 484 ? 3.234 -21.859 -8.336 1 97.25 484 VAL B CA 1
ATOM 8334 C C . VAL B 1 484 ? 4.07 -20.625 -8.688 1 97.25 484 VAL B C 1
ATOM 8336 O O . VAL B 1 484 ? 4.613 -20.531 -9.789 1 97.25 484 VAL B O 1
ATOM 8339 N N . ALA B 1 485 ? 4.215 -19.797 -7.746 1 96.62 485 ALA B N 1
ATOM 8340 C CA . ALA B 1 485 ? 4.93 -18.547 -7.984 1 96.62 485 ALA B CA 1
ATOM 8341 C C . ALA B 1 485 ? 6.391 -18.812 -8.344 1 96.62 485 ALA B C 1
ATOM 8343 O O . ALA B 1 485 ? 6.871 -18.344 -9.383 1 96.62 485 ALA B O 1
ATOM 8344 N N . HIS B 1 486 ? 7.094 -19.516 -7.531 1 94.12 486 HIS B N 1
ATOM 8345 C CA . HIS B 1 486 ? 8.516 -19.688 -7.824 1 94.12 486 HIS B CA 1
ATOM 8346 C C . HIS B 1 486 ? 8.719 -20.719 -8.938 1 94.12 486 HIS B C 1
ATOM 8348 O O . HIS B 1 486 ? 9.727 -20.672 -9.648 1 94.12 486 HIS B O 1
ATOM 8354 N N . GLY B 1 487 ? 7.719 -21.625 -9.172 1 94.5 487 GLY B N 1
ATOM 8355 C CA . GLY B 1 487 ? 7.762 -22.469 -10.352 1 94.5 487 GLY B CA 1
ATOM 8356 C C . GLY B 1 487 ? 7.68 -21.688 -11.648 1 94.5 487 GLY B C 1
ATOM 8357 O O . GLY B 1 487 ? 8.422 -21.953 -12.594 1 94.5 487 GLY B O 1
ATOM 8358 N N . LEU B 1 488 ? 6.797 -20.703 -11.633 1 94.56 488 LEU B N 1
ATOM 8359 C CA . LEU B 1 488 ? 6.637 -19.844 -12.805 1 94.56 488 LEU B CA 1
ATOM 8360 C C . LEU B 1 488 ? 7.828 -18.906 -12.969 1 94.56 488 LEU B C 1
ATOM 8362 O O . LEU B 1 488 ? 8.156 -18.5 -14.086 1 94.56 488 LEU B O 1
ATOM 8366 N N . ALA B 1 489 ? 8.422 -18.609 -11.906 1 93.81 489 ALA B N 1
ATOM 8367 C CA . ALA B 1 489 ? 9.586 -17.719 -11.953 1 93.81 489 ALA B CA 1
ATOM 8368 C C . ALA B 1 489 ? 10.836 -18.484 -12.398 1 93.81 489 ALA B C 1
ATOM 8370 O O . ALA B 1 489 ? 11.773 -17.875 -12.93 1 93.81 489 ALA B O 1
ATOM 8371 N N . GLY B 1 490 ? 10.859 -19.75 -12.141 1 90.88 490 GLY B N 1
ATOM 8372 C CA . GLY B 1 490 ? 12.055 -20.547 -12.414 1 90.88 490 GLY B CA 1
ATOM 8373 C C . GLY B 1 490 ? 13.211 -20.203 -11.484 1 90.88 490 GLY B C 1
ATOM 8374 O O . GLY B 1 490 ? 14.375 -20.297 -11.883 1 90.88 490 GLY B O 1
ATOM 8375 N N . ILE B 1 491 ? 12.906 -19.719 -10.289 1 91.06 491 ILE B N 1
ATOM 8376 C CA . ILE B 1 491 ? 13.961 -19.359 -9.352 1 91.06 491 ILE B CA 1
ATOM 8377 C C . ILE B 1 491 ? 13.797 -20.141 -8.055 1 91.06 491 ILE B C 1
ATOM 8379 O O . ILE B 1 491 ? 12.672 -20.438 -7.645 1 91.06 491 ILE B O 1
ATOM 8383 N N . THR B 1 492 ? 14.906 -20.5 -7.496 1 92.19 492 THR B N 1
ATOM 8384 C CA . THR B 1 492 ? 14.898 -21.172 -6.207 1 92.19 492 THR B CA 1
ATOM 8385 C C . THR B 1 492 ? 14.609 -20.203 -5.078 1 92.19 492 THR B C 1
ATOM 8387 O O . THR B 1 492 ? 15.391 -19.281 -4.836 1 92.19 492 THR B O 1
ATOM 8390 N N . PRO B 1 493 ? 13.57 -20.391 -4.363 1 94.44 493 PRO B N 1
ATOM 8391 C CA . PRO B 1 493 ? 13.195 -19.438 -3.312 1 94.44 493 PRO B CA 1
ATOM 8392 C C . PRO B 1 493 ? 13.891 -19.719 -1.984 1 94.44 493 PRO B C 1
ATOM 8394 O O . PRO B 1 493 ? 14.469 -20.797 -1.805 1 94.44 493 PRO B O 1
ATOM 8397 N N . TYR B 1 494 ? 13.953 -18.703 -1.133 1 94.31 494 TYR B N 1
ATOM 8398 C CA . TYR B 1 494 ? 14.094 -18.969 0.293 1 94.31 494 TYR B CA 1
ATOM 8399 C C . TYR B 1 494 ? 12.797 -19.484 0.888 1 94.31 494 TYR B C 1
ATOM 8401 O O . TYR B 1 494 ? 11.711 -19.016 0.538 1 94.31 494 TYR B O 1
ATOM 8409 N N . VAL B 1 495 ? 12.875 -20.453 1.731 1 92.38 495 VAL B N 1
ATOM 8410 C CA . VAL B 1 495 ? 11.695 -21 2.381 1 92.38 495 VAL B CA 1
ATOM 8411 C C . VAL B 1 495 ? 11.82 -20.859 3.895 1 92.38 495 VAL B C 1
ATOM 8413 O O . VAL B 1 495 ? 12.844 -21.203 4.48 1 92.38 495 VAL B O 1
ATOM 8416 N N . PHE B 1 496 ? 10.734 -20.297 4.477 1 89.25 496 PHE B N 1
ATOM 8417 C CA . PHE B 1 496 ? 10.727 -20.141 5.926 1 89.25 496 PHE B CA 1
ATOM 8418 C C . PHE B 1 496 ? 10.922 -21.484 6.617 1 89.25 496 PHE B C 1
ATOM 8420 O O . PHE B 1 496 ? 10.352 -22.484 6.199 1 89.25 496 PHE B O 1
ATOM 8427 N N . VAL B 1 497 ? 11.766 -21.5 7.586 1 80.69 497 VAL B N 1
ATOM 8428 C CA . VAL B 1 497 ? 11.953 -22.719 8.367 1 80.69 497 VAL B CA 1
ATOM 8429 C C . VAL B 1 497 ? 10.742 -22.922 9.281 1 80.69 497 VAL B C 1
ATOM 8431 O O . VAL B 1 497 ? 10.25 -21.984 9.906 1 80.69 497 VAL B O 1
ATOM 8434 N N . ARG B 1 498 ? 10.062 -24 9.109 1 63.22 498 ARG B N 1
ATOM 8435 C CA . ARG B 1 498 ? 8.797 -24.359 9.758 1 63.22 498 ARG B CA 1
ATOM 8436 C C . ARG B 1 498 ? 8.789 -23.891 11.211 1 63.22 498 ARG B C 1
ATOM 8438 O O . ARG B 1 498 ? 9.758 -24.078 11.938 1 63.22 498 ARG B O 1
ATOM 8445 N N . TRP B 1 499 ? 7.789 -22.984 11.547 1 54.31 499 TRP B N 1
ATOM 8446 C CA . TRP B 1 499 ? 7.535 -22.266 12.797 1 54.31 499 TRP B CA 1
ATOM 8447 C C . TRP B 1 499 ? 7.438 -23.234 13.969 1 54.31 499 TRP B C 1
ATOM 8449 O O . TRP B 1 499 ? 7.746 -22.875 15.109 1 54.31 499 TRP B O 1
ATOM 8459 N N . GLY B 1 500 ? 6.711 -24.344 13.836 1 46.88 500 GLY B N 1
ATOM 8460 C CA . GLY B 1 500 ? 6.41 -25.141 15.023 1 46.88 500 GLY B CA 1
ATOM 8461 C C . GLY B 1 500 ? 7.641 -25.484 15.844 1 46.88 500 GLY B C 1
ATOM 8462 O O . GLY B 1 500 ? 7.543 -26.156 16.875 1 46.88 500 GLY B O 1
ATOM 8463 N N . PHE B 1 501 ? 8.734 -25.172 15.242 1 43.06 501 PHE B N 1
ATOM 8464 C CA . PHE B 1 501 ? 9.812 -25.547 16.156 1 43.06 501 PHE B CA 1
ATOM 8465 C C . PHE B 1 501 ? 10.102 -24.422 17.141 1 43.06 501 PHE B C 1
ATOM 8467 O O . PHE B 1 501 ? 10.062 -23.25 16.781 1 43.06 501 PHE B O 1
ATOM 8474 N N . GLU B 1 502 ? 9.695 -24.562 18.281 1 44.38 502 GLU B N 1
ATOM 8475 C CA . GLU B 1 502 ? 9.844 -23.75 19.484 1 44.38 502 GLU B CA 1
ATOM 8476 C C . GLU B 1 502 ? 11.055 -22.828 19.375 1 44.38 502 GLU B C 1
ATOM 8478 O O . GLU B 1 502 ? 11.133 -21.828 20.094 1 44.38 502 GLU B O 1
ATOM 8483 N N . ASP B 1 503 ? 12.094 -23.25 18.828 1 47.66 503 ASP B N 1
ATOM 8484 C CA . ASP B 1 503 ? 13.312 -22.469 19 1 47.66 503 ASP B CA 1
ATOM 8485 C C . ASP B 1 503 ? 13.586 -21.609 17.766 1 47.66 503 ASP B C 1
ATOM 8487 O O . ASP B 1 503 ? 14.391 -21.984 16.906 1 47.66 503 ASP B O 1
ATOM 8491 N N . TYR B 1 504 ? 12.75 -20.641 17.453 1 49.12 504 TYR B N 1
ATOM 8492 C CA . TYR B 1 504 ? 12.867 -19.656 16.391 1 49.12 504 TYR B CA 1
ATOM 8493 C C . TYR B 1 504 ? 14.266 -19.047 16.359 1 49.12 504 TYR B C 1
ATOM 8495 O O . TYR B 1 504 ? 14.703 -18.547 15.328 1 49.12 504 TYR B O 1
ATOM 8503 N N . THR B 1 505 ? 14.883 -19.062 17.531 1 51 505 THR B N 1
ATOM 8504 C CA . THR B 1 505 ? 16.125 -18.328 17.703 1 51 505 THR B CA 1
ATOM 8505 C C . THR B 1 505 ? 17.266 -19 16.969 1 51 505 THR B C 1
ATOM 8507 O O . THR B 1 505 ? 18.312 -18.391 16.75 1 51 505 THR B O 1
ATOM 8510 N N . GLN B 1 506 ? 17.016 -20.312 16.703 1 53.19 506 GLN B N 1
ATOM 8511 C CA . GLN B 1 506 ? 18.203 -20.984 16.188 1 53.19 506 GLN B CA 1
ATOM 8512 C C . GLN B 1 506 ? 18.266 -20.891 14.664 1 53.19 506 GLN B C 1
ATOM 8514 O O . GLN B 1 506 ? 19.297 -21.172 14.062 1 53.19 506 GLN B O 1
ATOM 8519 N N . TYR B 1 507 ? 17.203 -20.375 14.047 1 63 507 TYR B N 1
ATOM 8520 C CA . TYR B 1 507 ? 17.297 -20.422 12.594 1 63 507 TYR B CA 1
ATOM 8521 C C . TYR B 1 507 ? 17.266 -19.016 12 1 63 507 TYR B C 1
ATOM 8523 O O . TYR B 1 507 ? 16.844 -18.062 12.656 1 63 507 TYR B O 1
ATOM 8531 N N . ASN B 1 508 ? 18.078 -18.922 10.914 1 73.94 508 ASN B N 1
ATOM 8532 C CA . ASN B 1 508 ? 18.188 -17.672 10.18 1 73.94 508 ASN B CA 1
ATOM 8533 C C . ASN B 1 508 ? 16.844 -17.25 9.57 1 73.94 508 ASN B C 1
ATOM 8535 O O . ASN B 1 508 ? 16.812 -16.547 8.57 1 73.94 508 ASN B O 1
ATOM 8539 N N . GLY B 1 509 ? 15.758 -17.891 10.07 1 84.19 509 GLY B N 1
ATOM 8540 C CA . GLY B 1 509 ? 14.422 -17.531 9.617 1 84.19 509 GLY B CA 1
ATOM 8541 C C . GLY B 1 509 ? 13.992 -18.281 8.375 1 84.19 509 GLY B C 1
ATOM 8542 O O . GLY B 1 509 ? 12.836 -18.703 8.258 1 84.19 509 GLY B O 1
ATOM 8543 N N . CYS B 1 510 ? 14.938 -18.391 7.355 1 90.19 510 CYS B N 1
ATOM 8544 C CA . CYS B 1 510 ? 14.625 -19.141 6.145 1 90.19 510 CYS B CA 1
ATOM 8545 C C . CYS B 1 510 ? 15.891 -19.703 5.512 1 90.19 510 CYS B C 1
ATOM 8547 O O . CYS B 1 510 ? 17 -19.344 5.914 1 90.19 510 CYS B O 1
ATOM 8549 N N . GLU B 1 511 ? 15.742 -20.688 4.637 1 90.19 511 GLU B N 1
ATOM 8550 C CA . GLU B 1 511 ? 16.828 -21.297 3.885 1 90.19 511 GLU B CA 1
ATOM 8551 C C . GLU B 1 511 ? 16.5 -21.391 2.398 1 90.19 511 GLU B C 1
ATOM 8553 O O . GLU B 1 511 ? 15.32 -21.484 2.025 1 90.19 511 GLU B O 1
ATOM 8558 N N . ARG B 1 512 ? 17.531 -21.359 1.661 1 91.69 512 ARG B N 1
ATOM 8559 C CA . ARG B 1 512 ? 17.328 -21.469 0.221 1 91.69 512 ARG B CA 1
ATOM 8560 C C . ARG B 1 512 ? 16.891 -22.891 -0.157 1 91.69 512 ARG B C 1
ATOM 8562 O O . ARG B 1 512 ? 17.484 -23.859 0.309 1 91.69 512 ARG B O 1
ATOM 8569 N N . SER B 1 513 ? 15.914 -22.906 -0.911 1 90.38 513 SER B N 1
ATOM 8570 C CA . SER B 1 513 ? 15.445 -24.203 -1.415 1 90.38 513 SER B CA 1
ATOM 8571 C C . SER B 1 513 ? 16.422 -24.781 -2.441 1 90.38 513 SER B C 1
ATOM 8573 O O . SER B 1 513 ? 17.297 -24.062 -2.947 1 90.38 513 SER B O 1
ATOM 8575 N N . ASN B 1 514 ? 16.266 -26.062 -2.648 1 87.94 514 ASN B N 1
ATOM 8576 C CA . ASN B 1 514 ? 17.078 -26.703 -3.666 1 87.94 514 ASN B CA 1
ATOM 8577 C C . ASN B 1 514 ? 16.359 -26.781 -5.004 1 87.94 514 ASN B C 1
ATOM 8579 O O . ASN B 1 514 ? 16.938 -27.203 -6.008 1 87.94 514 ASN B O 1
ATOM 8583 N N . LEU B 1 515 ? 15.094 -26.391 -5.012 1 87.94 515 LEU B N 1
ATOM 8584 C CA . LEU B 1 515 ? 14.32 -26.516 -6.242 1 87.94 515 LEU B CA 1
ATOM 8585 C C . LEU B 1 515 ? 13.453 -25.281 -6.465 1 87.94 515 LEU B C 1
ATOM 8587 O O . LEU B 1 515 ? 12.93 -24.703 -5.508 1 87.94 515 LEU B O 1
ATOM 8591 N N . ALA B 1 516 ? 13.289 -24.969 -7.785 1 87.94 516 ALA B N 1
ATOM 8592 C CA . ALA B 1 516 ? 12.391 -23.875 -8.164 1 87.94 516 ALA B CA 1
ATOM 8593 C C . ALA B 1 516 ? 10.961 -24.375 -8.305 1 87.94 516 ALA B C 1
ATOM 8595 O O . ALA B 1 516 ? 10.008 -23.672 -7.957 1 87.94 516 ALA B O 1
ATOM 8596 N N . GLY B 1 517 ? 10.852 -25.625 -8.766 1 90.25 517 GLY B N 1
ATOM 8597 C CA . GLY B 1 517 ? 9.531 -26.188 -9.008 1 90.25 517 GLY B CA 1
ATOM 8598 C C . GLY B 1 517 ? 8.852 -26.688 -7.746 1 90.25 517 GLY B C 1
ATOM 8599 O O . GLY B 1 517 ? 9.461 -26.703 -6.672 1 90.25 517 GLY B O 1
ATOM 8600 N N . PRO B 1 518 ? 7.535 -27.062 -7.91 1 94.06 518 PRO B N 1
ATOM 8601 C CA . PRO B 1 518 ? 6.777 -27.531 -6.75 1 94.06 518 PRO B CA 1
ATOM 8602 C C . PRO B 1 518 ? 7.27 -28.891 -6.242 1 94.06 518 PRO B C 1
ATOM 8604 O O . PRO B 1 518 ? 7.902 -29.641 -6.992 1 94.06 518 PRO B O 1
ATOM 8607 N N . CYS B 1 519 ? 6.957 -29.156 -5.004 1 91.88 519 CYS B N 1
ATOM 8608 C CA . CYS B 1 519 ? 7.227 -30.469 -4.406 1 91.88 519 CYS B CA 1
ATOM 8609 C C . CYS B 1 519 ? 6.004 -31.375 -4.5 1 91.88 519 CYS B C 1
ATOM 8611 O O . CYS B 1 519 ? 4.867 -30.906 -4.398 1 91.88 519 CYS B O 1
ATOM 8613 N N . TYR B 1 520 ? 6.281 -32.562 -4.742 1 92 520 TYR B N 1
ATOM 8614 C CA . TYR B 1 520 ? 5.258 -33.625 -4.633 1 92 520 TYR B CA 1
ATOM 8615 C C . TYR B 1 520 ? 5.219 -34.188 -3.223 1 92 520 TYR B C 1
ATOM 8617 O O . TYR B 1 520 ? 6.137 -34.906 -2.811 1 92 520 TYR B O 1
ATOM 8625 N N . ILE B 1 521 ? 4.184 -33.938 -2.545 1 84.56 521 ILE B N 1
ATOM 8626 C CA . ILE B 1 521 ? 4.125 -34.219 -1.113 1 84.56 521 ILE B CA 1
ATOM 8627 C C . ILE B 1 521 ? 3.777 -35.688 -0.881 1 84.56 521 ILE B C 1
ATOM 8629 O O . ILE B 1 521 ? 4.359 -36.312 -0.01 1 84.56 521 ILE B O 1
ATOM 8633 N N . ASP B 1 522 ? 2.844 -36.219 -1.616 1 81.62 522 ASP B N 1
ATOM 8634 C CA . ASP B 1 522 ? 2.367 -37.594 -1.396 1 81.62 522 ASP B CA 1
ATOM 8635 C C . ASP B 1 522 ? 3.043 -38.562 -2.35 1 81.62 522 ASP B C 1
ATOM 8637 O O . ASP B 1 522 ? 2.369 -39.281 -3.104 1 81.62 522 ASP B O 1
ATOM 8641 N N . THR B 1 523 ? 4.32 -38.75 -2.094 1 78.81 523 THR B N 1
ATOM 8642 C CA . THR B 1 523 ? 5.109 -39.562 -2.994 1 78.81 523 THR B CA 1
ATOM 8643 C C . THR B 1 523 ? 4.746 -41.031 -2.832 1 78.81 523 THR B C 1
ATOM 8645 O O . THR B 1 523 ? 4.488 -41.5 -1.718 1 78.81 523 THR B O 1
ATOM 8648 N N . PRO B 1 524 ? 4.707 -41.75 -3.922 1 78.94 524 PRO B N 1
ATOM 8649 C CA . PRO B 1 524 ? 4.305 -43.156 -3.859 1 78.94 524 PRO B CA 1
ATOM 8650 C C . PRO B 1 524 ? 5.434 -44.094 -3.393 1 78.94 524 PRO B C 1
ATOM 8652 O O . PRO B 1 524 ? 5.43 -45.281 -3.703 1 78.94 524 PRO B O 1
ATOM 8655 N N . HIS B 1 525 ? 6.246 -43.625 -2.6 1 77.12 525 HIS B N 1
ATOM 8656 C CA . HIS B 1 525 ? 7.375 -44.438 -2.129 1 77.12 525 HIS B CA 1
ATOM 8657 C C . HIS B 1 525 ? 6.895 -45.688 -1.398 1 77.12 525 HIS B C 1
ATOM 8659 O O . HIS B 1 525 ? 5.988 -45.625 -0.567 1 77.12 525 HIS B O 1
ATOM 8665 N N . GLY B 1 526 ? 7.527 -46.844 -1.828 1 78.25 526 GLY B N 1
ATOM 8666 C CA . GLY B 1 526 ? 7.238 -48.094 -1.15 1 78.25 526 GLY B CA 1
ATOM 8667 C C . GLY B 1 526 ? 6.012 -48.781 -1.696 1 78.25 526 GLY B C 1
ATOM 8668 O O . GLY B 1 526 ? 5.746 -49.938 -1.354 1 78.25 526 GLY B O 1
ATOM 8669 N N . GLN B 1 527 ? 5.344 -48.094 -2.559 1 82.12 527 GLN B N 1
ATOM 8670 C CA . GLN B 1 527 ? 4.152 -48.719 -3.146 1 82.12 527 GLN B CA 1
ATOM 8671 C C . GLN B 1 527 ? 4.508 -50 -3.895 1 82.12 527 GLN B C 1
ATOM 8673 O O . GLN B 1 527 ? 5.43 -50 -4.711 1 82.12 527 GLN B O 1
ATOM 8678 N N . GLU B 1 528 ? 3.768 -51.062 -3.605 1 83.62 528 GLU B N 1
ATOM 8679 C CA . GLU B 1 528 ? 3.932 -52.312 -4.324 1 83.62 528 GLU B CA 1
ATOM 8680 C C . GLU B 1 528 ? 3.275 -52.25 -5.699 1 83.62 528 GLU B C 1
ATOM 8682 O O . GLU B 1 528 ? 2.197 -51.688 -5.855 1 83.62 528 GLU B O 1
ATOM 8687 N N . CYS B 1 529 ? 3.977 -52.844 -6.637 1 85.56 529 CYS B N 1
ATOM 8688 C CA . CYS B 1 529 ? 3.463 -52.969 -7.996 1 85.56 529 CYS B CA 1
ATOM 8689 C C . CYS B 1 529 ? 3.188 -54.438 -8.336 1 85.56 529 CYS B C 1
ATOM 8691 O O . CYS B 1 529 ? 4.039 -55.125 -8.906 1 85.56 529 CYS B O 1
ATOM 8693 N N . PRO B 1 530 ? 2.004 -54.812 -8.07 1 79.62 530 PRO B N 1
ATOM 8694 C CA . PRO B 1 530 ? 1.709 -56.25 -8.102 1 79.62 530 PRO B CA 1
ATOM 8695 C C . PRO B 1 530 ? 1.715 -56.812 -9.516 1 79.62 530 PRO B C 1
ATOM 8697 O O . PRO B 1 530 ? 1.874 -58.031 -9.695 1 79.62 530 PRO B O 1
ATOM 8700 N N . LEU B 1 531 ? 1.494 -56 -10.539 1 81.12 531 LEU B N 1
ATOM 8701 C CA . LEU B 1 531 ? 1.452 -56.5 -11.914 1 81.12 531 LEU B CA 1
ATOM 8702 C C . LEU B 1 531 ? 2.854 -56.531 -12.516 1 81.12 531 LEU B C 1
ATOM 8704 O O . LEU B 1 531 ? 3.049 -57.094 -13.602 1 81.12 531 LEU B O 1
ATOM 8708 N N . ASP B 1 532 ? 3.73 -56.031 -11.828 1 86.5 532 ASP B N 1
ATOM 8709 C CA . ASP B 1 532 ? 5.137 -56.094 -12.211 1 86.5 532 ASP B CA 1
ATOM 8710 C C . ASP B 1 532 ? 5.812 -57.344 -11.602 1 86.5 532 ASP B C 1
ATOM 8712 O O . ASP B 1 532 ? 5.176 -58.125 -10.891 1 86.5 532 ASP B O 1
ATOM 8716 N N . PRO B 1 533 ? 7.082 -57.594 -12.062 1 87.25 533 PRO B N 1
ATOM 8717 C CA . PRO B 1 533 ? 7.746 -58.75 -11.445 1 87.25 533 PRO B CA 1
ATOM 8718 C C . PRO B 1 533 ? 7.656 -58.719 -9.922 1 87.25 533 PRO B C 1
ATOM 8720 O O . PRO B 1 533 ? 7.664 -57.656 -9.305 1 87.25 533 PRO B O 1
ATOM 8723 N N . PRO B 1 534 ? 7.457 -59.906 -9.398 1 84.44 534 PRO B N 1
ATOM 8724 C CA . PRO B 1 534 ? 7.273 -60.031 -7.945 1 84.44 534 PRO B CA 1
ATOM 8725 C C . PRO B 1 534 ? 8.344 -59.25 -7.164 1 84.44 534 PRO B C 1
ATOM 8727 O O . PRO B 1 534 ? 9.523 -59.312 -7.516 1 84.44 534 PRO B O 1
ATOM 8730 N N . GLY B 1 535 ? 7.887 -58.5 -6.246 1 81.94 535 GLY B N 1
ATOM 8731 C CA . GLY B 1 535 ? 8.797 -57.781 -5.387 1 81.94 535 GLY B CA 1
ATOM 8732 C C . GLY B 1 535 ? 9.062 -56.375 -5.875 1 81.94 535 GLY B C 1
ATOM 8733 O O . GLY B 1 535 ? 9.734 -55.594 -5.191 1 81.94 535 GLY B O 1
ATOM 8734 N N . THR B 1 536 ? 8.43 -56.094 -6.992 1 84.06 536 THR B N 1
ATOM 8735 C CA . THR B 1 536 ? 8.648 -54.75 -7.535 1 84.06 536 THR B CA 1
ATOM 8736 C C . THR B 1 536 ? 7.934 -53.719 -6.691 1 84.06 536 THR B C 1
ATOM 8738 O O . THR B 1 536 ? 6.754 -53.875 -6.367 1 84.06 536 THR B O 1
ATOM 8741 N N . ARG B 1 537 ? 8.719 -52.688 -6.234 1 84.56 537 ARG B N 1
ATOM 8742 C CA . ARG B 1 537 ? 8.203 -51.531 -5.484 1 84.56 537 ARG B CA 1
ATOM 8743 C C . ARG B 1 537 ? 8.766 -50.25 -6.027 1 84.56 537 ARG B C 1
ATOM 8745 O O . ARG B 1 537 ? 9.852 -50.219 -6.609 1 84.56 537 ARG B O 1
ATOM 8752 N N . ILE B 1 538 ? 7.941 -49.281 -5.812 1 81.81 538 ILE B N 1
ATOM 8753 C CA . ILE B 1 538 ? 8.469 -47.969 -6.145 1 81.81 538 ILE B CA 1
ATOM 8754 C C . ILE B 1 538 ? 9.57 -47.594 -5.156 1 81.81 538 ILE B C 1
ATOM 8756 O O . ILE B 1 538 ? 9.352 -47.625 -3.941 1 81.81 538 ILE B O 1
ATOM 8760 N N . GLY B 1 539 ? 10.742 -47.406 -5.664 1 70.94 539 GLY B N 1
ATOM 8761 C CA . GLY B 1 539 ? 11.93 -47.188 -4.84 1 70.94 539 GLY B CA 1
ATOM 8762 C C . GLY B 1 539 ? 11.93 -45.844 -4.137 1 70.94 539 GLY B C 1
ATOM 8763 O O . GLY B 1 539 ? 11.062 -45 -4.383 1 70.94 539 GLY B O 1
ATOM 8764 N N . ASP B 1 540 ? 12.906 -45.812 -3.285 1 71.12 540 ASP B N 1
ATOM 8765 C CA . ASP B 1 540 ? 13.195 -44.562 -2.6 1 71.12 540 ASP B CA 1
ATOM 8766 C C . ASP B 1 540 ? 13.68 -43.5 -3.584 1 71.12 540 ASP B C 1
ATOM 8768 O O . ASP B 1 540 ? 14.625 -43.719 -4.34 1 71.12 540 ASP B O 1
ATOM 8772 N N . PRO B 1 541 ? 12.961 -42.344 -3.57 1 66.69 541 PRO B N 1
ATOM 8773 C CA . PRO B 1 541 ? 13.281 -41.312 -4.527 1 66.69 541 PRO B CA 1
ATOM 8774 C C . PRO B 1 541 ? 14.75 -40.906 -4.5 1 66.69 541 PRO B C 1
ATOM 8776 O O . PRO B 1 541 ? 15.344 -40.625 -5.551 1 66.69 541 PRO B O 1
ATOM 8779 N N . ASN B 1 542 ? 15.367 -40.906 -3.367 1 65.56 542 ASN B N 1
ATOM 8780 C CA . ASN B 1 542 ? 16.75 -40.438 -3.291 1 65.56 542 ASN B CA 1
ATOM 8781 C C . ASN B 1 542 ? 17.703 -41.469 -3.896 1 65.56 542 ASN B C 1
ATOM 8783 O O . ASN B 1 542 ? 18.812 -41.125 -4.305 1 65.56 542 ASN B O 1
ATOM 8787 N N . ALA B 1 543 ? 17.281 -42.625 -3.943 1 65.5 543 ALA B N 1
ATOM 8788 C CA . ALA B 1 543 ? 18.203 -43.656 -4.371 1 65.5 543 ALA B CA 1
ATOM 8789 C C . ALA B 1 543 ? 17.891 -44.156 -5.785 1 65.5 543 ALA B C 1
ATOM 8791 O O . ALA B 1 543 ? 18.781 -44.438 -6.566 1 65.5 543 ALA B O 1
ATOM 8792 N N . ALA B 1 544 ? 16.75 -44.062 -6.109 1 66.38 544 ALA B N 1
ATOM 8793 C CA . ALA B 1 544 ? 16.297 -44.781 -7.301 1 66.38 544 ALA B CA 1
ATOM 8794 C C . ALA B 1 544 ? 16.297 -43.875 -8.523 1 66.38 544 ALA B C 1
ATOM 8796 O O . ALA B 1 544 ? 16.516 -44.312 -9.648 1 66.38 544 ALA B O 1
ATOM 8797 N N . VAL B 1 545 ? 16.156 -42.562 -8.328 1 83.38 545 VAL B N 1
ATOM 8798 C CA . VAL B 1 545 ? 15.961 -41.656 -9.453 1 83.38 545 VAL B CA 1
ATOM 8799 C C . VAL B 1 545 ? 16.844 -40.406 -9.273 1 83.38 545 VAL B C 1
ATOM 8801 O O . VAL B 1 545 ? 16.516 -39.531 -8.492 1 83.38 545 VAL B O 1
ATOM 8804 N N . PRO B 1 546 ? 17.953 -40.281 -9.938 1 83.44 546 PRO B N 1
ATOM 8805 C CA . PRO B 1 546 ? 18.938 -39.219 -9.742 1 83.44 546 PRO B CA 1
ATOM 8806 C C . PRO B 1 546 ? 18.328 -37.812 -9.875 1 83.44 546 PRO B C 1
ATOM 8808 O O . PRO B 1 546 ? 18.828 -36.875 -9.289 1 83.44 546 PRO B O 1
ATOM 8811 N N . GLU B 1 547 ? 17.281 -37.719 -10.625 1 90 547 GLU B N 1
ATOM 8812 C CA . GLU B 1 547 ? 16.688 -36.406 -10.898 1 90 547 GLU B CA 1
ATOM 8813 C C . GLU B 1 547 ? 15.805 -35.969 -9.734 1 90 547 GLU B C 1
ATOM 8815 O O . GLU B 1 547 ? 15.391 -34.781 -9.68 1 90 547 GLU B O 1
ATOM 8820 N N . ILE B 1 548 ? 15.492 -36.875 -8.812 1 88.94 548 ILE B N 1
ATOM 8821 C CA . ILE B 1 548 ? 14.531 -36.594 -7.754 1 88.94 548 ILE B CA 1
ATOM 8822 C C . ILE B 1 548 ? 15.266 -36.438 -6.422 1 88.94 548 ILE B C 1
ATOM 8824 O O . ILE B 1 548 ? 16.172 -37.219 -6.125 1 88.94 548 ILE B O 1
ATOM 8828 N N . GLN B 1 549 ? 14.906 -35.406 -5.668 1 86.19 549 GLN B N 1
ATOM 8829 C CA . GLN B 1 549 ? 15.422 -35.219 -4.32 1 86.19 549 GLN B CA 1
ATOM 8830 C C . GLN B 1 549 ? 14.312 -34.781 -3.361 1 86.19 549 GLN B C 1
ATOM 8832 O O . GLN B 1 549 ? 13.258 -34.312 -3.795 1 86.19 549 GLN B O 1
ATOM 8837 N N . HIS B 1 550 ? 14.602 -35 -2.164 1 86.31 550 HIS B N 1
ATOM 8838 C CA . HIS B 1 550 ? 13.695 -34.469 -1.147 1 86.31 550 HIS B CA 1
ATOM 8839 C C . HIS B 1 550 ? 13.719 -32.938 -1.134 1 86.31 550 HIS B C 1
ATOM 8841 O O . HIS B 1 550 ? 14.781 -32.344 -1.268 1 86.31 550 HIS B O 1
ATOM 8847 N N . CYS B 1 551 ? 12.562 -32.375 -1.043 1 86.19 551 CYS B N 1
ATOM 8848 C CA . CYS B 1 551 ? 12.477 -30.922 -0.934 1 86.19 551 CYS B CA 1
ATOM 8849 C C . CYS B 1 551 ? 13 -30.438 0.414 1 86.19 551 CYS B C 1
ATOM 8851 O O . CYS B 1 551 ? 12.555 -30.922 1.462 1 86.19 551 CYS B O 1
ATOM 8853 N N . ARG B 1 552 ? 13.859 -29.516 0.335 1 79 552 ARG B N 1
ATOM 8854 C CA . ARG B 1 552 ? 14.43 -28.984 1.567 1 79 552 ARG B CA 1
ATOM 8855 C C . ARG B 1 552 ? 13.406 -28.125 2.309 1 79 552 ARG B C 1
ATOM 8857 O O . ARG B 1 552 ? 12.82 -27.203 1.731 1 79 552 ARG B O 1
ATOM 8864 N N . ASN B 1 553 ? 13.227 -28.344 3.611 1 65.62 553 ASN B N 1
ATOM 8865 C CA . ASN B 1 553 ? 12.328 -27.609 4.504 1 65.62 553 ASN B CA 1
ATOM 8866 C C . ASN B 1 553 ? 10.883 -27.672 4.023 1 65.62 553 ASN B C 1
ATOM 8868 O O . ASN B 1 553 ? 10.086 -26.766 4.32 1 65.62 553 ASN B O 1
ATOM 8872 N N . GLN B 1 554 ? 10.742 -28.641 3.131 1 72.81 554 GLN B N 1
ATOM 8873 C CA . GLN B 1 554 ? 9.398 -28.891 2.615 1 72.81 554 GLN B CA 1
ATOM 8874 C C . GLN B 1 554 ? 9.086 -30.375 2.594 1 72.81 554 GLN B C 1
ATOM 8876 O O . GLN B 1 554 ? 9.969 -31.203 2.838 1 72.81 554 GLN B O 1
ATOM 8881 N N . TRP B 1 555 ? 7.988 -30.812 2.643 1 75.62 555 TRP B N 1
ATOM 8882 C CA . TRP B 1 555 ? 7.617 -32.219 2.521 1 75.62 555 TRP B CA 1
ATOM 8883 C C . TRP B 1 555 ? 7.59 -32.656 1.06 1 75.62 555 TRP B C 1
ATOM 8885 O O . TRP B 1 555 ? 7.398 -31.828 0.165 1 75.62 555 TRP B O 1
ATOM 8895 N N . GLY B 1 556 ? 8.031 -33.844 0.882 1 84 556 GLY B N 1
ATOM 8896 C CA . GLY B 1 556 ? 7.871 -34.406 -0.455 1 84 556 GLY B CA 1
ATOM 8897 C C . GLY B 1 556 ? 9.156 -34.375 -1.265 1 84 556 GLY B C 1
ATOM 8898 O O . GLY B 1 556 ? 10.242 -34.25 -0.706 1 84 556 GLY B O 1
ATOM 8899 N N . VAL B 1 557 ? 8.969 -34.625 -2.547 1 88.5 557 VAL B N 1
ATOM 8900 C CA . VAL B 1 557 ? 10.117 -34.688 -3.447 1 88.5 557 VAL B CA 1
ATOM 8901 C C . VAL B 1 557 ? 9.891 -33.781 -4.641 1 88.5 557 VAL B C 1
ATOM 8903 O O . VAL B 1 557 ? 8.758 -33.375 -4.926 1 88.5 557 VAL B O 1
ATOM 8906 N N . GLY B 1 558 ? 10.969 -33.375 -5.227 1 90.06 558 GLY B N 1
ATOM 8907 C CA . GLY B 1 558 ? 10.914 -32.562 -6.426 1 90.06 558 GLY B CA 1
ATOM 8908 C C . GLY B 1 558 ? 12 -32.906 -7.43 1 90.06 558 GLY B C 1
ATOM 8909 O O . GLY B 1 558 ? 12.875 -33.719 -7.152 1 90.06 558 GLY B O 1
ATOM 8910 N N . VAL B 1 559 ? 11.797 -32.281 -8.547 1 90.62 559 VAL B N 1
ATOM 8911 C CA . VAL B 1 559 ? 12.758 -32.531 -9.625 1 90.62 559 VAL B CA 1
ATOM 8912 C C . VAL B 1 559 ? 13.914 -31.516 -9.516 1 90.62 559 VAL B C 1
ATOM 8914 O O . VAL B 1 559 ? 13.703 -30.312 -9.586 1 90.62 559 VAL B O 1
ATOM 8917 N N . PHE B 1 560 ? 15.07 -31.984 -9.359 1 86 560 PHE B N 1
ATOM 8918 C CA . PHE B 1 560 ? 16.234 -31.156 -9.117 1 86 560 PHE B CA 1
ATOM 8919 C C . PHE B 1 560 ? 16.953 -30.828 -10.43 1 86 560 PHE B C 1
ATOM 8921 O O . PHE B 1 560 ? 17.078 -31.688 -11.297 1 86 560 PHE B O 1
ATOM 8928 N N . PRO B 1 561 ? 17.375 -29.453 -10.484 1 73.94 561 PRO B N 1
ATOM 8929 C CA . PRO B 1 561 ? 18.094 -29.062 -11.703 1 73.94 561 PRO B CA 1
ATOM 8930 C C . PRO B 1 561 ? 19.438 -29.781 -11.844 1 73.94 561 PRO B C 1
ATOM 8932 O O . PRO B 1 561 ? 20.078 -30.109 -10.844 1 73.94 561 PRO B O 1
ATOM 8935 N N . GLY B 1 562 ? 19.797 -30.516 -12.961 1 59.84 562 GLY B N 1
ATOM 8936 C CA . GLY B 1 562 ? 21.078 -31.156 -13.203 1 59.84 562 GLY B CA 1
ATOM 8937 C C . GLY B 1 562 ? 22.25 -30.188 -13.086 1 59.84 562 GLY B C 1
ATOM 8938 O O . GLY B 1 562 ? 22.062 -28.969 -13.18 1 59.84 562 GLY B O 1
#

Nearest PDB structures (foldseek):
  5kor-assembly1_B  TM=9.122E-01  e=1.264E-40  Arabidopsis thaliana
  5kor-assembly2_D  TM=8.734E-01  e=1.264E-40  Arabidopsis thaliana
  5kwk-assembly2_B  TM=8.726E-01  e=2.601E-39  Arabidopsis thaliana
  5kop-assembly1_B  TM=8.934E-01  e=4.262E-38  Arabidopsis thaliana
  5kop-assembly2_D  TM=8.550E-01  e=2.754E-39  Arabidopsis thaliana

Foldseek 3Di:
DDDPPVPDPPPPPPDDPPPPPVVPVVVVVVVVVPPVPPDPPDPDPPPPVVVVPPPPPPPDPPVQPPVPVPLDQPALVVLVQPPGRPRFCCQQAPQAPPPPHGQVLLGCLVSLFDPPDDDFDPLLSVLQVVLLVLQLVFAQPDDVLVCVVVLHGPPPAFAEEEEADDFPLLRLLVLLLSVLVCSLLVYHAAYAYDPPQPLQGLVPWADALHHNGHSYDDNVRCVVVVCPPPPPNLLACQALVNQPPPPPPGCPPVPPPNQRSEHEAEAEPPPPPPHHNLLCLPQVSVVSVSPHRYYYYYYRFNCNQSVLLHVSSVVVQCSSCVQQLSLQSSVSSTNRTGPVLVVLLVVCCSVPPSPAPAEEEEEDEDPDLDDDVVLLVLVVLLCDLVVVDFAFDDPPDDAPCPVVAHEYEYEYEYQACVSQVSVQCRCVVTPGNRRHRYHGDYSDHNSDQDRSDNVSSSVLSSSLSNLLSGPAYEYEAPDSSQQSNLSNNQDWYWYAQDPPPPCSVVDSSTDTKQGSHDFGAPHQDQPDNVVDPPPDTRHDQVPSGVQKDAIPSYHHIGGGGD/DCCPCPPDPPPPPPDDPPPPPVVPVVVVVVVVVPPVPPPPPDPDPVPPVVVVPPPPPPPDPPVQPPVPVPLDQPALVVLVQPPGDPRFCCQQAPQAPPPPHGQVLLGCLVSLFDPPDDDFDPLLSVLQVVLLVLQLVFAQPDDVLVCVVVLHGPPPAFAEEEEADDFPLLRLLVLLLSVLVCSLLVYHAAYAYDPPQPLQGLVPWADALHHNGHSYDDNVRCPVVVCPPDPPNLLACQALVNVPPPVPCQQPVVPNPDPRSEHEAEAEPPPPPPHHSLLCLPQVSVVSVSPHRYYYYYYRFNCNQSVLLHPSSVVVQCSRCVQQLSLQSSVSSTNRTGPVLVVLLVVCCSVPPSPAPAEEEEEDEDPDLDDDVVLLVLVVLLCDLVVVDFAFDDDPDDAPCPVVAHEYEYEYEYQACVSQVSVQCRCVVTPGNRRHRYHGDYSDHNSDQDRSDNVSSSVLSSSLSNLLSGPAYEYEAPDSSQQSNLSNNQDWYWYAQDPPPPCSVVDSSTGTKQGSHDFGAPHQDQPDNVVDPPPDTRHDQVPSGVQKDAIPSYHHIGGGGD

Radius of gyration: 37.24 Å; Cα contacts (8 Å, |Δi|>4): 1900; chains: 2; bounding box: 87×120×80 Å

InterPro domains:
  IPR004938 Xyloglucan fucosyltransferase [PF03254] (98-524)
  IPR004938 Xyloglucan fucosyltransferase [PTHR31889] (95-558)

Sequence (1124 aa):
MKGTNAKKVVRGEWTPMGSLCYVLGVLLMLVVAVTLCSIRTPRNQSSLMERFMDFQLPLKKNLAEDVLLSSADIDCASLGSPLKSIPSDEQYHPKNTLDAEVCTSKYMQHCYWNATRKPPPPQFLQALREYEALHQRCVGNHNLTELFVAGKVPEGCKYLVWKEQDGKGNQIMSLVSAFIYSLLTKRTLLTMPSLGHVDGSLHHLLCEPFPGSSWKLPPDFPLDAMLQQTDVQWDYFHKVDNLTKNGSESYLDASSTISPSRLYITLSNYNVPDHEDRRFFCPAEQTLLSRIPWLVLKSNNYIAAGFYFLPEYRQALNQLFPDRAMFLHAGRYLLNPRNDIWGRITRFYDGYLLNADKKIGIQVRSWKPEYNPILSEHILRCATLNNILPNVTQEDTAPPTKTPPERVTVLMTGLVAQYHHDVREKYLRNANVRGDSISVLSPSSEGVQQTGDVEHDKKALADMWLLSFMDDLVSSPKSTFGYVAHGLAGITPYVFVRWGFEDYTQYNGCERSNLAGPCYIDTPHGQECPLDPPGTRIGDPNAAVPEIQHCRNQWGVGVFPGMKGTNAKKVVRGEWTPMGSLCYVLGVLLMLVVAVTLCSIRTPRNQSSLMERFMDFQLPLKKNLAEDVLLSSADIDCASLGSPLKSIPSDEQYHPKNTLDAEVCTSKYMQHCYWNATRKPPPPQFLQALREYEALHQRCVGNHNLTELFVAGKVPEGCKYLVWKEQDGKGNQIMSLVSAFIYSLLTKRTLLTMPSLGHVDGSLHHLLCEPFPGSSWKLPPDFPLDAMLQQTDVQWDYFHKVDNLTKNGSESYLDASSTISPSRLYITLSNYNVPDHEDRRFFCPAEQTLLSRIPWLVLKSNNYIAAGFYFLPEYRQALNQLFPDRAMFLHAGRYLLNPRNDIWGRITRFYDGYLLNADKKIGIQVRSWKPEYNPILSEHILRCATLNNILPNVTQEDTAPPTKTPPERVTVLMTGLVAQYHHDVREKYLRNANVRGDSISVLSPSSEGVQQTGDVEHDKKALADMWLLSFMDDLVSSPKSTFGYVAHGLAGITPYVFVRWGFEDYTQYNGCERSNLAGPCYIDTPHGQECPLDPPGTRIGDPNAAVPEIQHCRNQWGVGVFPG

Organism: Physcomitrium patens (NCBI:txid3218)